Protein 3ZVK (pdb70)

Solvent-accessible surface area: 34393 Å² total; per-residue (Å²): 97,50,27,3,2,0,5,27,1,0,20,48,1,0,48,130,50,24,96,62,0,34,82,46,2,42,115,25,48,153,128,38,56,9,0,0,2,0,0,0,2,0,5,0,4,0,2,7,4,52,8,124,119,102,117,74,9,12,10,12,0,1,10,0,3,0,57,0,87,36,25,54,0,21,36,109,0,1,104,88,6,0,85,8,20,14,81,6,66,148,60,69,46,139,14,31,65,1,30,13,0,3,0,0,0,0,25,15,30,109,2,8,0,0,0,13,47,154,72,14,2,63,171,19,43,133,24,90,64,62,62,12,118,131,56,53,27,3,1,10,4,38,0,0,20,112,0,3,29,38,61,29,96,61,2,52,85,52,0,61,129,25,27,58,48,40,56,10,0,0,0,0,0,0,5,1,3,2,14,11,2,8,17,93,18,93,43,55,71,73,0,50,47,10,0,75,34,0,26,70,59,18,96,56,26,52,0,20,14,66,0,2,65,41,0,0,76,8,3,10,56,4,42,133,132,60,80,150,24,9,5,7,20,1,0,3,0,0,0,0,18,2,31,77,1,5,1,0,4,39,90,61,85,59,29,76,42,7,41,136,23,82,34,62,56,16,156,165,51,24,4,1,3,3,51,2,0,22,116,0,2,32,39,61,27,103,52,6,40,74,55,2,56,136,30,46,166,114,29,53,8,0,0,1,0,0,0,4,1,3,0,4,2,0,8,4,71,12,91,96,98,95,58,1,14,8,8,1,2,18,0,2,0,48,0,87,37,25,50,0,21,39,108,0,4,107,87,1,0,65,8,3,11,56,3,79,132,131,62,43,163,22,10,1,8,28,0,0,2,0,0,0,0,28,16,30,120,2,20,0,0,4,40,62,120,81,26,60,171,21,40,133,22,89,57,64,56,13,155,58,52,21,2,2,10,3,62,3,0,10,116,1,0,44,38,55,28,111,52,4,49,83,38,2,48,128,23,29,81,69,32,55,8,0,0,1,0,0,0,8,1,0,0,11,12,0,3,6,82,20,111,127,73,133,83,12,50,48,13,0,76,30,0,27,64,57,21,93,57,26,52,0,20,13,69,0,3,66,34,5,0,76,9,22,11,54,2,69,130,128,63,62,178,39,24,35,1,19,10,1,5,0,0,0,0,23,6,32,88,1,5,2,0,7,54,65,54,87,46,73,51,12,41,132,23,66,44,63,67,12,109,107,47,5,120,31,31,120,42,61,158,34,18,0,0,73,4,24,157,119,34,99,24,124,64,79,71,0,0,3,4,23,17,4,93,5,4,1,0,10,44,26,13,127,32,4,87,48,0,7,87,52,0,26,124,44,57,122,86,54,88,5,125,8,25,118,45,62,166,35,10,0,0,74,4,27,161,112,32,119,18,123,26,172,44,0,15,0,94,83,24,56,159,6,5,16,0,51,38,80,78,56,32,0,29,60,2,6,126,79,0,54,86,43,94,37,53,78,2,27,111,186,41,53,64,27,132,61,22,144,149,103,187,20,15,85,106,47,4,113,20,31,118,43,63,157,36,19,0,0,74,5,25,153,118,34,101,24,124,60,130,66,0,0,2,3,23,20,5,126,4,4,1,0,12,26,29,6,128,26,1,54,39,0,6,102,40,0,52,141,43,85,29,53,76,2,15,109,113,33,53,131,33,130,68,14,34,187,36,168,7,22,120,110,47,86,5,129,26,32,133,46,63,166,34,11,0,0,75,4,23,158,106,36,119,20,119,20,37,60,0,20,1,94,82,21,58,75,5,6,18,0,51,47,52,112,50,34,1,126,31,0,17,120,79,0,42,143,50,83

Organism: Rickettsia felis (strain ATCC VR-1525 / URRWXCal2) (NCBI:txid315456)

Radius of gyration: 30.64 Å; Cα contacts (8 Å, |Δi|>4): 1578; chains: 8; bounding box: 87×68×68 Å

Foldseek 3Di:
DEEEEALQLLVCCLPVVDPLSVVVVVVCLVPYAYEYEVLSVVVQLVVLVVDPPNVVSVVSSVVSCVRYDYHYLDPLLVVQLVVQVVVCVVVVHDLDDSLSSRQSSCLSVVHEYEEADCNNDDPTPSHHYDYDHD/DEEEEALQLVVCCLPVVDPQSVVVVVVCLVPYAYAYEVLSVVVQLVVLVVDPPNVVSVVSVVVVCVRYDYHYLDPLLVVQLVVQVVVCVVVVHDDDPSVSSRQSSCQSVVHEYEDQDCPCVVVGPSHHYDYDD/DEEEEALVLVVCCLPVVDPQSVVVVVVCLVPYAYAYEVLSVVVQLVVLVVDPPNVVSVVSVVVVCPRHYYHYLDPLLVVQLVVQVVVCVVVVHDDDPSRSSRQSSCLSVVHEYEDADCSVVPGPSHHYDYDD/DEEEEALVLLVCCLVVVDPQSVVVCVVCLVPYAYEYEVLSVVVQLVVLVVDPPNVVSVVSVVVVCPRYDYHYLDPLLVVLLVVQVVVCVVVVHDDDPSVSSRQSSCQSVVHEYEDQCCVCVVRPSHHYDYTD/DDWDWDDDPNDIDTDDDPVPDDPDPDWDWADDPVGTDTHHDQPDPVSVVVVVVVVVD/DDDWDWDDDPPDIDTHDDPVPDDPAPDWDWADDPVRIDTHHDHQDVVNVVVVVVVDDDDDDQPVHDDDDDDDDDDPDD/DDWDWDDDPNDIDTDDDPVPDDPDPDWDWADDPVGIDTHHDQPDPVSVVVVVVVDDDDDDQPVHDPPDPDDDDDDDD/DDDWDWDDDPPDIDTDDDPVPDDPEDAWDWDDDPPGIDTHHDPNDPVVVVVVVVVVD

InterPro domains:
  IPR002716 PIN domain [PF01850] (3-125)
  IPR002716 PIN domain [SM00670] (1-122)
  IPR022907 VapC family [MF_00265] (3-129)
  IPR029060 PIN-like domain superfamily [SSF88723] (1-134)
  IPR050556 Type II toxin-antitoxin system RNase [PTHR33653] (1-132)

B-factor: mean 65.48, std 21.37, range [23.42, 157.87]

Structure (mmCIF, N/CA/C/O backbone):
data_3ZVK
#
_entry.id   3ZVK
#
_cell.length_a   80.780
_cell.length_b   92.333
_cell.length_c   150.495
_cell.angle_alpha   90.00
_cell.angle_beta   90.00
_cell.angle_gamma   90.00
#
_symmetry.space_group_name_H-M   'P 21 21 21'
#
loop_
_entity.id
_entity.type
_entity.pdbx_description
1 polymer 'TOXIN OF TOXIN-ANTITOXIN SYSTEM'
2 polymer 'ANTITOXIN OF TOXIN-ANTITOXIN SYSTEM VAPB'
3 polymer DNA
4 polymer DNA
5 non-polymer '2-(N-MORPHOLINO)-ETHANESULFONIC ACID'
6 water water
#
loop_
_atom_site.group_PDB
_atom_site.id
_atom_site.type_symbol
_atom_site.label_atom_id
_atom_site.label_alt_id
_atom_site.label_comp_id
_atom_site.label_asym_id
_atom_site.label_entity_id
_atom_site.label_seq_id
_atom_site.pdbx_PDB_ins_code
_atom_site.Cartn_x
_atom_site.Cartn_y
_atom_site.Cartn_z
_atom_site.occupancy
_atom_site.B_iso_or_equiv
_atom_site.auth_seq_id
_atom_site.auth_comp_id
_atom_site.auth_asym_id
_atom_site.auth_atom_id
_atom_site.pdbx_PDB_model_num
ATOM 1 N N . MET A 1 1 ? -8.082 2.407 -25.351 1.00 66.49 1 MET A N 1
ATOM 2 C CA . MET A 1 1 ? -7.526 1.225 -24.709 1.00 65.85 1 MET A CA 1
ATOM 3 C C . MET A 1 1 ? -6.920 0.262 -25.717 1.00 64.27 1 MET A C 1
ATOM 4 O O . MET A 1 1 ? -6.863 0.584 -26.897 1.00 63.41 1 MET A O 1
ATOM 9 N N . ILE A 1 2 ? -6.451 -0.909 -25.260 1.00 57.58 2 ILE A N 1
ATOM 10 C CA . ILE A 1 2 ? -5.866 -1.946 -26.123 1.00 53.09 2 ILE A CA 1
ATOM 11 C C . ILE A 1 2 ? -6.915 -3.010 -26.446 1.00 51.18 2 ILE A C 1
ATOM 12 O O . ILE A 1 2 ? -7.559 -3.549 -25.553 1.00 48.92 2 ILE A O 1
ATOM 17 N N . TYR A 1 3 ? -7.071 -3.319 -27.735 1.00 45.39 3 TYR A N 1
ATOM 18 C CA . TYR A 1 3 ? -7.929 -4.394 -28.196 1.00 43.31 3 TYR A CA 1
ATOM 19 C C . TYR A 1 3 ? -6.998 -5.435 -28.802 1.00 46.29 3 TYR A C 1
ATOM 20 O O . TYR A 1 3 ? -6.325 -5.145 -29.786 1.00 46.94 3 TYR A O 1
ATOM 29 N N . MET A 1 4 ? -6.911 -6.618 -28.197 1.00 41.05 4 MET A N 1
ATOM 30 C CA . MET A 1 4 ? -6.074 -7.702 -28.714 1.00 38.90 4 MET A CA 1
ATOM 31 C C . MET A 1 4 ? -6.980 -8.691 -29.434 1.00 46.08 4 MET A C 1
ATOM 32 O O . MET A 1 4 ? -8.012 -9.100 -28.877 1.00 48.06 4 MET A O 1
ATOM 37 N N . LEU A 1 5 ? -6.653 -9.029 -30.690 1.00 41.49 5 LEU A N 1
ATOM 38 C CA . LEU A 1 5 ? -7.490 -9.988 -31.443 1.00 40.40 5 LEU A CA 1
ATOM 39 C C . LEU A 1 5 ? -7.000 -11.403 -31.226 1.00 40.85 5 LEU A C 1
ATOM 40 O O . LEU A 1 5 ? -5.783 -11.652 -31.189 1.00 38.69 5 LEU A O 1
ATOM 45 N N . GLY A 1 6 ? -7.951 -12.303 -31.049 1.00 39.36 6 GLY A N 1
ATOM 46 C CA . GLY A 1 6 ? -7.700 -13.734 -30.878 1.00 39.93 6 GLY A CA 1
ATOM 47 C C . GLY A 1 6 ? -7.434 -14.375 -32.226 1.00 44.72 6 GLY A C 1
ATOM 48 O O . GLY A 1 6 ? -7.590 -13.732 -33.271 1.00 45.00 6 GLY A O 1
ATOM 49 N N . THR A 1 7 ? -7.022 -15.632 -32.217 1.00 42.64 7 THR A N 1
ATOM 50 C CA . THR A 1 7 ? -6.655 -16.376 -33.424 1.00 42.37 7 THR A CA 1
ATOM 51 C C . THR A 1 7 ? -7.835 -16.515 -34.389 1.00 47.43 7 THR A C 1
ATOM 52 O O . THR A 1 7 ? -7.663 -16.253 -35.583 1.00 46.80 7 THR A O 1
ATOM 56 N N . ASN A 1 8 ? -9.012 -16.926 -33.874 1.00 42.88 8 ASN A N 1
ATOM 57 C CA . ASN A 1 8 ? -10.238 -17.117 -34.643 1.00 43.15 8 ASN A CA 1
ATOM 58 C C . ASN A 1 8 ? -10.666 -15.862 -35.380 1.00 48.77 8 ASN A C 1
ATOM 59 O O . ASN A 1 8 ? -11.011 -15.967 -36.549 1.00 50.00 8 ASN A O 1
ATOM 64 N N . ILE A 1 9 ? -10.592 -14.678 -34.732 1.00 44.73 9 ILE A N 1
ATOM 65 C CA . ILE A 1 9 ? -10.908 -13.383 -35.342 1.00 43.59 9 ILE A CA 1
ATOM 66 C C . ILE A 1 9 ? -9.978 -13.153 -36.515 1.00 45.27 9 ILE A C 1
ATOM 67 O O . ILE A 1 9 ? -10.459 -12.791 -37.586 1.00 45.41 9 ILE A O 1
ATOM 72 N N . CYS A 1 10 ? -8.646 -13.411 -36.306 1.00 39.65 10 CYS A N 1
ATOM 73 C CA . CYS A 1 10 ? -7.597 -13.197 -37.293 1.00 37.79 10 CYS A CA 1
ATOM 74 C C . CYS A 1 10 ? -7.747 -14.097 -38.516 1.00 40.76 10 CYS A C 1
ATOM 75 O O . CYS A 1 10 ? -7.685 -13.575 -39.635 1.00 41.07 10 CYS A O 1
ATOM 78 N N . VAL A 1 11 ? -7.964 -15.431 -38.300 1.00 36.00 11 VAL A N 1
ATOM 79 C CA . VAL A 1 11 ? -8.184 -16.445 -39.334 1.00 36.84 11 VAL A CA 1
ATOM 80 C C . VAL A 1 11 ? -9.443 -16.114 -40.184 1.00 46.67 11 VAL A C 1
ATOM 81 O O . VAL A 1 11 ? -9.364 -16.125 -41.414 1.00 47.60 11 VAL A O 1
ATOM 85 N N . TYR A 1 12 ? -10.563 -15.745 -39.528 1.00 45.25 12 TYR A N 1
ATOM 86 C CA . TYR A 1 12 ? -11.808 -15.347 -40.212 1.00 45.86 12 TYR A CA 1
ATOM 87 C C . TYR A 1 12 ? -11.637 -14.078 -41.018 1.00 48.45 12 TYR A C 1
ATOM 88 O O . TYR A 1 12 ? -12.181 -13.995 -42.110 1.00 50.26 12 TYR A O 1
ATOM 97 N N . ALA A 1 13 ? -10.859 -13.113 -40.508 1.00 41.55 13 ALA A N 1
ATOM 98 C CA . ALA A 1 13 ? -10.569 -11.855 -41.188 1.00 40.18 13 ALA A CA 1
ATOM 99 C C . ALA A 1 13 ? -9.800 -12.100 -42.495 1.00 44.77 13 ALA A C 1
ATOM 100 O O . ALA A 1 13 ? -10.169 -11.555 -43.535 1.00 44.05 13 ALA A O 1
ATOM 102 N N . ILE A 1 14 ? -8.748 -12.938 -42.440 1.00 42.82 14 ILE A N 1
ATOM 103 C CA . ILE A 1 14 ? -7.912 -13.287 -43.599 1.00 42.14 14 ILE A CA 1
ATOM 104 C C . ILE A 1 14 ? -8.680 -14.123 -44.615 1.00 46.79 14 ILE A C 1
ATOM 105 O O . ILE A 1 14 ? -8.695 -13.789 -45.796 1.00 47.93 14 ILE A O 1
ATOM 110 N N . ASN A 1 15 ? -9.345 -15.181 -44.155 1.00 44.69 15 ASN A N 1
ATOM 111 C CA . ASN A 1 15 ? -10.099 -16.049 -45.036 1.00 45.18 15 ASN A CA 1
ATOM 112 C C . ASN A 1 15 ? -11.365 -15.450 -45.595 1.00 51.66 15 ASN A C 1
ATOM 113 O O . ASN A 1 15 ? -11.563 -15.508 -46.809 1.00 53.02 15 ASN A O 1
ATOM 118 N N . LYS A 1 16 ? -12.236 -14.902 -44.729 1.00 49.45 16 LYS A N 1
ATOM 119 C CA . LYS A 1 16 ? -13.568 -14.403 -45.130 1.00 50.83 16 LYS A CA 1
ATOM 120 C C . LYS A 1 16 ? -13.724 -12.898 -45.276 1.00 56.02 16 LYS A C 1
ATOM 121 O O . LYS A 1 16 ? -14.735 -12.467 -45.813 1.00 56.70 16 LYS A O 1
ATOM 127 N N . HIS A 1 17 ? -12.733 -12.105 -44.822 1.00 52.55 17 HIS A N 1
ATOM 128 C CA . HIS A 1 17 ? -12.719 -10.630 -44.893 1.00 52.18 17 HIS A CA 1
ATOM 129 C C . HIS A 1 17 ? -14.128 -9.978 -44.771 1.00 53.60 17 HIS A C 1
ATOM 130 O O . HIS A 1 17 ? -14.593 -9.332 -45.711 1.00 54.11 17 HIS A O 1
ATOM 137 N N . PRO A 1 18 ? -14.853 -10.181 -43.642 1.00 48.25 18 PRO A N 1
ATOM 138 C CA . PRO A 1 18 ? -16.209 -9.601 -43.539 1.00 48.15 18 PRO A CA 1
ATOM 139 C C . PRO A 1 18 ? -16.208 -8.095 -43.332 1.00 54.72 18 PRO A C 1
ATOM 140 O O . PRO A 1 18 ? -15.326 -7.575 -42.654 1.00 55.43 18 PRO A O 1
ATOM 144 N N . ASP A 1 19 ? -17.195 -7.391 -43.907 1.00 52.30 19 ASP A N 1
ATOM 145 C CA . ASP A 1 19 ? -17.312 -5.926 -43.805 1.00 51.05 19 ASP A CA 1
ATOM 146 C C . ASP A 1 19 ? -17.469 -5.449 -42.368 1.00 53.52 19 ASP A C 1
ATOM 147 O O . ASP A 1 19 ? -16.928 -4.405 -42.006 1.00 54.66 19 ASP A O 1
ATOM 152 N N . SER A 1 20 ? -18.214 -6.195 -41.552 1.00 49.83 20 SER A N 1
ATOM 153 C CA . SER A 1 20 ? -18.463 -5.851 -40.151 1.00 49.18 20 SER A CA 1
ATOM 154 C C . SER A 1 20 ? -17.159 -5.777 -39.333 1.00 48.90 20 SER A C 1
ATOM 155 O O . SER A 1 20 ? -17.003 -4.856 -38.523 1.00 46.78 20 SER A O 1
ATOM 158 N N . TYR A 1 21 ? -16.194 -6.672 -39.637 1.00 44.41 21 TYR A N 1
ATOM 159 C CA . TYR A 1 21 ? -14.862 -6.719 -39.005 1.00 42.11 21 TYR A CA 1
ATOM 160 C C . TYR A 1 21 ? -14.061 -5.457 -39.324 1.00 48.19 21 TYR A C 1
ATOM 161 O O . TYR A 1 21 ? -13.544 -4.844 -38.388 1.00 49.30 21 TYR A O 1
ATOM 170 N N . TYR A 1 22 ? -13.994 -5.020 -40.617 1.00 44.54 22 TYR A N 1
ATOM 171 C CA . TYR A 1 22 ? -13.251 -3.798 -40.945 1.00 44.22 22 TYR A CA 1
ATOM 172 C C . TYR A 1 22 ? -13.913 -2.540 -40.394 1.00 49.53 22 TYR A C 1
ATOM 173 O O . TYR A 1 22 ? -13.207 -1.581 -40.074 1.00 49.28 22 TYR A O 1
ATOM 182 N N . ASN A 1 23 ? -15.264 -2.532 -40.283 1.00 45.88 23 ASN A N 1
ATOM 183 C CA . ASN A 1 23 ? -15.965 -1.387 -39.718 1.00 46.66 23 ASN A CA 1
ATOM 184 C C . ASN A 1 23 ? -15.699 -1.264 -38.217 1.00 50.68 23 ASN A C 1
ATOM 185 O O . ASN A 1 23 ? -15.568 -0.153 -37.725 1.00 52.85 23 ASN A O 1
ATOM 190 N N . ASN A 1 24 ? -15.559 -2.386 -37.509 1.00 46.52 24 ASN A N 1
ATOM 191 C CA . ASN A 1 24 ? -15.267 -2.407 -36.076 1.00 46.91 24 ASN A CA 1
ATOM 192 C C . ASN A 1 24 ? -13.839 -2.006 -35.848 1.00 50.79 24 ASN A C 1
ATOM 193 O O . ASN A 1 24 ? -13.554 -1.291 -34.887 1.00 53.66 24 ASN A O 1
ATOM 198 N N . LEU A 1 25 ? -12.936 -2.459 -36.743 1.00 42.30 25 LEU A N 1
ATOM 199 C CA . LEU A 1 25 ? -11.512 -2.161 -36.663 1.00 38.49 25 LEU A CA 1
ATOM 200 C C . LEU A 1 25 ? -11.268 -0.695 -36.951 1.00 44.39 25 LEU A C 1
ATOM 201 O O . LEU A 1 25 ? -10.603 -0.045 -36.156 1.00 45.38 25 LEU A O 1
ATOM 206 N N . GLU A 1 26 ? -11.835 -0.152 -38.039 1.00 40.99 26 GLU A N 1
ATOM 207 C CA . GLU A 1 26 ? -11.690 1.273 -38.377 1.00 42.26 26 GLU A CA 1
ATOM 208 C C . GLU A 1 26 ? -12.245 2.169 -37.260 1.00 44.33 26 GLU A C 1
ATOM 209 O O . GLU A 1 26 ? -11.657 3.200 -36.977 1.00 46.77 26 GLU A O 1
ATOM 215 N N . LEU A 1 27 ? -13.390 1.796 -36.647 1.00 38.15 27 LEU A N 1
ATOM 216 C CA . LEU A 1 27 ? -13.990 2.573 -35.577 1.00 39.20 27 LEU A CA 1
ATOM 217 C C . LEU A 1 27 ? -13.092 2.601 -34.343 1.00 45.21 27 LEU A C 1
ATOM 218 O O . LEU A 1 27 ? -12.845 3.689 -33.793 1.00 45.77 27 LEU A O 1
ATOM 223 N N . LEU A 1 28 ? -12.623 1.413 -33.917 1.00 39.37 28 LEU A N 1
ATOM 224 C CA . LEU A 1 28 ? -11.799 1.253 -32.748 1.00 39.33 28 LEU A CA 1
ATOM 225 C C . LEU A 1 28 ? -10.425 1.875 -32.916 1.00 43.76 28 LEU A C 1
ATOM 226 O O . LEU A 1 28 ? -9.907 2.419 -31.950 1.00 43.72 28 LEU A O 1
ATOM 231 N N . ALA A 1 29 ? -9.828 1.786 -34.118 1.00 41.69 29 ALA A N 1
ATOM 232 C CA . ALA A 1 29 ? -8.472 2.285 -34.417 1.00 41.53 29 ALA A CA 1
ATOM 233 C C . ALA A 1 29 ? -8.329 3.791 -34.242 1.00 47.76 29 ALA A C 1
ATOM 234 O O . ALA A 1 29 ? -7.223 4.269 -33.999 1.00 48.13 29 ALA A O 1
ATOM 236 N N . LYS A 1 30 ? -9.451 4.527 -34.353 1.00 45.27 30 LYS A N 1
ATOM 237 C CA . LYS A 1 30 ? -9.487 5.978 -34.217 1.00 45.76 30 LYS A CA 1
ATOM 238 C C . LYS A 1 30 ? -9.128 6.474 -32.795 1.00 53.34 30 LYS A C 1
ATOM 239 O O . LYS A 1 30 ? -8.520 7.533 -32.673 1.00 54.67 30 LYS A O 1
ATOM 245 N N . ASN A 1 31 ? -9.471 5.712 -31.734 1.00 49.11 31 ASN A N 1
ATOM 246 C CA . ASN A 1 31 ? -9.218 6.110 -30.344 1.00 49.37 31 ASN A CA 1
ATOM 247 C C . ASN A 1 31 ? -8.515 5.025 -29.503 1.00 53.10 31 ASN A C 1
ATOM 248 O O . ASN A 1 31 ? -8.199 5.261 -28.342 1.00 53.99 31 ASN A O 1
ATOM 253 N N . ASN A 1 32 ? -8.280 3.835 -30.080 1.00 48.28 32 ASN A N 1
ATOM 254 C CA . ASN A 1 32 ? -7.693 2.689 -29.376 1.00 46.79 32 ASN A CA 1
ATOM 255 C C . ASN A 1 32 ? -6.582 2.056 -30.169 1.00 48.18 32 ASN A C 1
ATOM 256 O O . ASN A 1 32 ? -6.411 2.375 -31.336 1.00 49.44 32 ASN A O 1
ATOM 261 N N . THR A 1 33 ? -5.827 1.149 -29.538 1.00 42.26 33 THR A N 1
ATOM 262 C CA . THR A 1 33 ? -4.740 0.393 -30.155 1.00 38.92 33 THR A CA 1
ATOM 263 C C . THR A 1 33 ? -5.215 -1.009 -30.483 1.00 44.25 33 THR A C 1
ATOM 264 O O . THR A 1 33 ? -5.678 -1.739 -29.599 1.00 44.65 33 THR A O 1
ATOM 268 N N . ILE A 1 34 ? -5.082 -1.390 -31.763 1.00 41.04 34 ILE A N 1
ATOM 269 C CA . ILE A 1 34 ? -5.383 -2.734 -32.234 1.00 38.33 34 ILE A CA 1
ATOM 270 C C . ILE A 1 34 ? -4.099 -3.516 -32.228 1.00 41.77 34 ILE A C 1
ATOM 271 O O . ILE A 1 34 ? -3.110 -3.092 -32.847 1.00 43.13 34 ILE A O 1
ATOM 276 N N . ALA A 1 35 ? -4.099 -4.654 -31.506 1.00 36.67 35 ALA A N 1
ATOM 277 C CA . ALA A 1 35 ? -2.918 -5.522 -31.392 1.00 35.36 35 ALA A CA 1
ATOM 278 C C . ALA A 1 35 ? -3.204 -7.016 -31.464 1.00 39.54 35 ALA A C 1
ATOM 279 O O . ALA A 1 35 ? -4.360 -7.442 -31.440 1.00 41.48 35 ALA A O 1
ATOM 281 N N . ILE A 1 36 ? -2.139 -7.817 -31.577 1.00 37.23 36 ILE A N 1
ATOM 282 C CA . ILE A 1 36 ? -2.144 -9.287 -31.487 1.00 37.33 36 ILE A CA 1
ATOM 283 C C . ILE A 1 36 ? -0.971 -9.711 -30.649 1.00 42.54 36 ILE A C 1
ATOM 284 O O . ILE A 1 36 ? 0.073 -9.066 -30.657 1.00 43.10 36 ILE A O 1
ATOM 289 N N . SER A 1 37 ? -1.142 -10.786 -29.925 1.00 40.23 37 SER A N 1
ATOM 290 C CA . SER A 1 37 ? -0.093 -11.389 -29.126 1.00 39.52 37 SER A CA 1
ATOM 291 C C . SER A 1 37 ? 0.855 -12.062 -30.112 1.00 42.43 37 SER A C 1
ATOM 292 O O . SER A 1 37 ? 0.416 -12.529 -31.156 1.00 43.39 37 SER A O 1
ATOM 295 N N . SER A 1 38 ? 2.143 -12.146 -29.777 1.00 37.64 38 SER A N 1
ATOM 296 C CA . SER A 1 38 ? 3.097 -12.901 -30.582 1.00 35.44 38 SER A CA 1
ATOM 297 C C . SER A 1 38 ? 2.632 -14.391 -30.639 1.00 40.67 38 SER A C 1
ATOM 298 O O . SER A 1 38 ? 2.936 -15.056 -31.633 1.00 41.00 38 SER A O 1
ATOM 301 N N . ILE A 1 39 ? 1.826 -14.875 -29.613 1.00 36.22 39 ILE A N 1
ATOM 302 C CA . ILE A 1 39 ? 1.225 -16.236 -29.534 1.00 35.49 39 ILE A CA 1
ATOM 303 C C . ILE A 1 39 ? 0.196 -16.461 -30.672 1.00 36.77 39 ILE A C 1
ATOM 304 O O . ILE A 1 39 ? 0.177 -17.519 -31.286 1.00 38.87 39 ILE A O 1
ATOM 309 N N . VAL A 1 40 ? -0.600 -15.449 -30.974 1.00 31.54 40 VAL A N 1
ATOM 310 C CA . VAL A 1 40 ? -1.543 -15.445 -32.102 1.00 31.78 40 VAL A CA 1
ATOM 311 C C . VAL A 1 40 ? -0.743 -15.541 -33.390 1.00 37.23 40 VAL A C 1
ATOM 312 O O . VAL A 1 40 ? -1.055 -16.385 -34.224 1.00 38.70 40 VAL A O 1
ATOM 316 N N . LEU A 1 41 ? 0.317 -14.724 -33.516 1.00 34.17 41 LEU A N 1
ATOM 317 C CA . LEU A 1 41 ? 1.199 -14.709 -34.692 1.00 33.95 41 LEU A CA 1
ATOM 318 C C . LEU A 1 41 ? 1.874 -16.049 -34.933 1.00 38.45 41 LEU A C 1
ATOM 319 O O . LEU A 1 41 ? 1.985 -16.476 -36.087 1.00 37.77 41 LEU A O 1
ATOM 324 N N . ALA A 1 42 ? 2.237 -16.760 -33.844 1.00 36.18 42 ALA A N 1
ATOM 325 C CA . ALA A 1 42 ? 2.813 -18.105 -33.917 1.00 35.01 42 ALA A CA 1
ATOM 326 C C . ALA A 1 42 ? 1.801 -19.024 -34.602 1.00 40.45 42 ALA A C 1
ATOM 327 O O . ALA A 1 42 ? 2.162 -19.752 -35.526 1.00 40.50 42 ALA A O 1
ATOM 329 N N . GLU A 1 43 ? 0.517 -18.946 -34.193 1.00 38.45 43 GLU A N 1
ATOM 330 C CA . GLU A 1 43 ? -0.562 -19.744 -34.771 1.00 38.39 43 GLU A CA 1
ATOM 331 C C . GLU A 1 43 ? -0.814 -19.389 -36.244 1.00 40.80 43 GLU A C 1
ATOM 332 O O . GLU A 1 43 ? -0.972 -20.284 -37.066 1.00 43.18 43 GLU A O 1
ATOM 338 N N . LEU A 1 44 ? -0.813 -18.104 -36.578 1.00 34.56 44 LEU A N 1
ATOM 339 C CA . LEU A 1 44 ? -1.024 -17.623 -37.950 1.00 34.11 44 LEU A CA 1
ATOM 340 C C . LEU A 1 44 ? 0.137 -18.028 -38.877 1.00 38.66 44 LEU A C 1
ATOM 341 O O . LEU A 1 44 ? -0.088 -18.466 -40.001 1.00 40.28 44 LEU A O 1
ATOM 346 N N . GLN A 1 45 ? 1.378 -17.948 -38.379 1.00 33.90 45 GLN A N 1
ATOM 347 C CA . GLN A 1 45 ? 2.565 -18.406 -39.122 1.00 32.97 45 GLN A CA 1
ATOM 348 C C . GLN A 1 45 ? 2.526 -19.937 -39.367 1.00 37.51 45 GLN A C 1
ATOM 349 O O . GLN A 1 45 ? 2.897 -20.403 -40.446 1.00 39.82 45 GLN A O 1
ATOM 355 N N . TYR A 1 46 ? 2.000 -20.700 -38.407 1.00 32.51 46 TYR A N 1
ATOM 356 C CA . TYR A 1 46 ? 1.772 -22.135 -38.586 1.00 34.17 46 TYR A CA 1
ATOM 357 C C . TYR A 1 46 ? 0.716 -22.389 -39.692 1.00 40.52 46 TYR A C 1
ATOM 358 O O . TYR A 1 46 ? 0.883 -23.308 -40.487 1.00 40.80 46 TYR A O 1
ATOM 367 N N . GLY A 1 47 ? -0.330 -21.561 -39.732 1.00 37.28 47 GLY A N 1
ATOM 368 C CA . GLY A 1 47 ? -1.367 -21.620 -40.752 1.00 38.13 47 GLY A CA 1
ATOM 369 C C . GLY A 1 47 ? -0.791 -21.462 -42.144 1.00 41.34 47 GLY A C 1
ATOM 370 O O . GLY A 1 47 ? -1.149 -22.208 -43.049 1.00 43.52 47 GLY A O 1
ATOM 371 N N . VAL A 1 48 ? 0.148 -20.533 -42.300 1.00 36.10 48 VAL A N 1
ATOM 372 C CA . VAL A 1 48 ? 0.849 -20.237 -43.558 1.00 36.06 48 VAL A CA 1
ATOM 373 C C . VAL A 1 48 ? 1.732 -21.410 -43.984 1.00 42.62 48 VAL A C 1
ATOM 374 O O . VAL A 1 48 ? 1.620 -21.883 -45.115 1.00 43.90 48 VAL A O 1
ATOM 378 N N . SER A 1 49 ? 2.607 -21.873 -43.086 1.00 40.50 49 SER A N 1
ATOM 379 C CA . SER A 1 49 ? 3.557 -22.965 -43.361 1.00 41.55 49 SER A CA 1
ATOM 380 C C . SER A 1 49 ? 2.888 -24.297 -43.741 1.00 50.26 49 SER A C 1
ATOM 381 O O . SER A 1 49 ? 3.431 -25.062 -44.540 1.00 50.66 49 SER A O 1
ATOM 384 N N . LYS A 1 50 ? 1.721 -24.562 -43.142 1.00 48.92 50 LYS A N 1
ATOM 385 C CA . LYS A 1 50 ? 0.930 -25.767 -43.318 1.00 50.82 50 LYS A CA 1
ATOM 386 C C . LYS A 1 50 ? 0.194 -25.779 -44.675 1.00 57.45 50 LYS A C 1
ATOM 387 O O . LYS A 1 50 ? 0.054 -26.842 -45.275 1.00 59.84 50 LYS A O 1
ATOM 393 N N . SER A 1 51 ? -0.280 -24.612 -45.132 1.00 52.59 51 SER A N 1
ATOM 394 C CA . SER A 1 51 ? -1.061 -24.417 -46.349 1.00 52.37 51 SER A CA 1
ATOM 395 C C . SER A 1 51 ? -0.351 -24.786 -47.648 1.00 58.03 51 SER A C 1
ATOM 396 O O . SER A 1 51 ? 0.874 -24.981 -47.665 1.00 58.02 51 SER A O 1
ATOM 399 N N . LYS A 1 52 ? -1.148 -24.919 -48.731 1.00 55.43 52 LYS A N 1
ATOM 400 C CA . LYS A 1 52 ? -0.670 -25.261 -50.077 1.00 56.25 52 LYS A CA 1
ATOM 401 C C . LYS A 1 52 ? -0.140 -23.989 -50.768 1.00 58.30 52 LYS A C 1
ATOM 402 O O . LYS A 1 52 ? 0.923 -24.023 -51.381 1.00 60.05 52 LYS A O 1
ATOM 405 N N . LYS A 1 53 ? -0.864 -22.874 -50.627 1.00 51.22 53 LYS A N 1
ATOM 406 C CA . LYS A 1 53 ? -0.554 -21.571 -51.231 1.00 50.70 53 LYS A CA 1
ATOM 407 C C . LYS A 1 53 ? 0.207 -20.676 -50.223 1.00 54.18 53 LYS A C 1
ATOM 408 O O . LYS A 1 53 ? -0.304 -19.645 -49.779 1.00 53.49 53 LYS A O 1
ATOM 414 N N . LYS A 1 54 ? 1.441 -21.102 -49.853 1.00 51.20 54 LYS A N 1
ATOM 415 C CA . LYS A 1 54 ? 2.309 -20.463 -48.855 1.00 48.58 54 LYS A CA 1
ATOM 416 C C . LYS A 1 54 ? 2.589 -18.970 -49.104 1.00 53.99 54 LYS A C 1
ATOM 417 O O . LYS A 1 54 ? 2.402 -18.159 -48.188 1.00 52.44 54 LYS A O 1
ATOM 423 N N . GLU A 1 55 ? 3.012 -18.619 -50.340 1.00 52.39 55 GLU A N 1
ATOM 424 C CA . GLU A 1 55 ? 3.326 -17.264 -50.786 1.00 51.94 55 GLU A CA 1
ATOM 425 C C . GLU A 1 55 ? 2.132 -16.315 -50.655 1.00 54.54 55 GLU A C 1
ATOM 426 O O . GLU A 1 55 ? 2.277 -15.224 -50.086 1.00 54.26 55 GLU A O 1
ATOM 432 N N . GLN A 1 56 ? 0.955 -16.745 -51.140 1.00 49.36 56 GLN A N 1
ATOM 433 C CA . GLN A 1 56 ? -0.289 -15.971 -51.077 1.00 47.21 56 GLN A CA 1
ATOM 434 C C . GLN A 1 56 ? -0.728 -15.776 -49.644 1.00 48.47 56 GLN A C 1
ATOM 435 O O . GLN A 1 56 ? -1.123 -14.675 -49.265 1.00 47.87 56 GLN A O 1
ATOM 441 N N . ASN A 1 57 ? -0.687 -16.845 -48.844 1.00 44.58 57 ASN A N 1
ATOM 442 C CA . ASN A 1 57 ? -1.118 -16.781 -47.456 1.00 43.09 57 ASN A CA 1
ATOM 443 C C . ASN A 1 57 ? -0.226 -15.909 -46.623 1.00 45.22 57 ASN A C 1
ATOM 444 O O . ASN A 1 57 ? -0.747 -15.150 -45.801 1.00 45.23 57 ASN A O 1
ATOM 449 N N . GLN A 1 58 ? 1.105 -15.929 -46.911 1.00 39.85 58 GLN A N 1
ATOM 450 C CA . GLN A 1 58 ? 2.059 -15.074 -46.215 1.00 37.43 58 GLN A CA 1
ATOM 451 C C . GLN A 1 58 ? 1.754 -13.613 -46.558 1.00 43.67 58 GLN A C 1
ATOM 452 O O . GLN A 1 58 ? 1.674 -12.786 -45.657 1.00 42.79 58 GLN A O 1
ATOM 458 N N . SER A 1 59 ? 1.536 -13.314 -47.866 1.00 41.10 59 SER A N 1
ATOM 459 C CA . SER A 1 59 ? 1.185 -12.006 -48.388 1.00 38.86 59 SER A CA 1
ATOM 460 C C . SER A 1 59 ? -0.037 -11.443 -47.693 1.00 42.70 59 SER A C 1
ATOM 461 O O . SER A 1 59 ? 0.018 -10.301 -47.237 1.00 44.71 59 SER A O 1
ATOM 464 N N . LYS A 1 60 ? -1.121 -12.235 -47.586 1.00 37.36 60 LYS A N 1
ATOM 465 C CA . LYS A 1 60 ? -2.376 -11.855 -46.938 1.00 37.27 60 LYS A CA 1
ATOM 466 C C . LYS A 1 60 ? -2.152 -11.574 -45.453 1.00 38.54 60 LYS A C 1
ATOM 467 O O . LYS A 1 60 ? -2.648 -10.573 -44.953 1.00 39.18 60 LYS A O 1
ATOM 473 N N . LEU A 1 61 ? -1.383 -12.434 -44.764 1.00 34.06 61 LEU A N 1
ATOM 474 C CA . LEU A 1 61 ? -1.026 -12.250 -43.361 1.00 33.42 61 LEU A CA 1
ATOM 475 C C . LEU A 1 61 ? -0.208 -10.946 -43.199 1.00 42.19 61 LEU A C 1
ATOM 476 O O . LEU A 1 61 ? -0.521 -10.170 -42.302 1.00 44.56 61 LEU A O 1
ATOM 481 N N . ASP A 1 62 ? 0.791 -10.686 -44.079 1.00 39.24 62 ASP A N 1
ATOM 482 C CA . ASP A 1 62 ? 1.632 -9.476 -44.031 1.00 40.29 62 ASP A CA 1
ATOM 483 C C . ASP A 1 62 ? 0.783 -8.194 -44.150 1.00 47.72 62 ASP A C 1
ATOM 484 O O . ASP A 1 62 ? 1.022 -7.243 -43.405 1.00 48.29 62 ASP A O 1
ATOM 489 N N . ILE A 1 63 ? -0.235 -8.199 -45.053 1.00 44.06 63 ILE A N 1
ATOM 490 C CA . ILE A 1 63 ? -1.184 -7.103 -45.279 1.00 43.23 63 ILE A CA 1
ATOM 491 C C . ILE A 1 63 ? -2.049 -6.875 -44.028 1.00 45.96 63 ILE A C 1
ATOM 492 O O . ILE A 1 63 ? -2.258 -5.732 -43.605 1.00 46.75 63 ILE A O 1
ATOM 497 N N . PHE A 1 64 ? -2.507 -7.966 -43.424 1.00 39.60 64 PHE A N 1
ATOM 498 C CA . PHE A 1 64 ? -3.328 -7.965 -42.220 1.00 38.29 64 PHE A CA 1
ATOM 499 C C . PHE A 1 64 ? -2.588 -7.330 -41.038 1.00 43.95 64 PHE A C 1
ATOM 500 O O . PHE A 1 64 ? -3.179 -6.521 -40.310 1.00 46.06 64 PHE A O 1
ATOM 508 N N . LEU A 1 65 ? -1.283 -7.628 -40.904 1.00 38.25 65 LEU A N 1
ATOM 509 C CA . LEU A 1 65 ? -0.428 -7.137 -39.821 1.00 37.03 65 LEU A CA 1
ATOM 510 C C . LEU A 1 65 ? -0.002 -5.687 -39.969 1.00 39.71 65 LEU A C 1
ATOM 511 O O . LEU A 1 65 ? 0.379 -5.073 -38.966 1.00 39.55 65 LEU A O 1
ATOM 516 N N . SER A 1 66 ? -0.055 -5.134 -41.202 1.00 34.99 66 SER A N 1
ATOM 517 C CA . SER A 1 66 ? 0.337 -3.753 -41.475 1.00 34.21 66 SER A CA 1
ATOM 518 C C . SER A 1 66 ? -0.271 -2.674 -40.577 1.00 41.68 66 SER A C 1
ATOM 519 O O . SER A 1 66 ? 0.428 -1.690 -40.306 1.00 42.52 66 SER A O 1
ATOM 522 N N . ARG A 1 67 ? -1.544 -2.822 -40.103 1.00 38.34 67 ARG A N 1
ATOM 523 C CA . ARG A 1 67 ? -2.150 -1.787 -39.240 1.00 37.13 67 ARG A CA 1
ATOM 524 C C . ARG A 1 67 ? -2.345 -2.240 -37.775 1.00 42.01 67 ARG A C 1
ATOM 525 O O . ARG A 1 67 ? -2.950 -1.521 -36.983 1.00 41.98 67 ARG A O 1
ATOM 533 N N . LEU A 1 68 ? -1.684 -3.359 -37.409 1.00 38.72 68 LEU A N 1
ATOM 534 C CA . LEU A 1 68 ? -1.668 -4.049 -36.101 1.00 39.67 68 LEU A CA 1
ATOM 535 C C . LEU A 1 68 ? -0.347 -3.814 -35.364 1.00 39.85 68 LEU A C 1
ATOM 536 O O . LEU A 1 68 ? 0.649 -3.645 -35.999 1.00 36.56 68 LEU A O 1
ATOM 541 N N . GLU A 1 69 ? -0.339 -3.916 -34.033 1.00 37.40 69 GLU A N 1
ATOM 542 C CA . GLU A 1 69 ? 0.848 -3.909 -33.205 1.00 35.98 69 GLU A CA 1
ATOM 543 C C . GLU A 1 69 ? 1.022 -5.369 -32.734 1.00 38.22 69 GLU A C 1
ATOM 544 O O . GLU A 1 69 ? 0.073 -5.972 -32.236 1.00 38.33 69 GLU A O 1
ATOM 550 N N . ILE A 1 70 ? 2.201 -5.962 -32.949 1.00 34.32 70 ILE A N 1
ATOM 551 C CA . ILE A 1 70 ? 2.498 -7.331 -32.479 1.00 33.21 70 ILE A CA 1
ATOM 552 C C . ILE A 1 70 ? 3.149 -7.195 -31.095 1.00 37.21 70 ILE A C 1
ATOM 553 O O . ILE A 1 70 ? 4.200 -6.568 -30.973 1.00 36.69 70 ILE A O 1
ATOM 558 N N . ILE A 1 71 ? 2.470 -7.684 -30.052 1.00 34.91 71 ILE A N 1
ATOM 559 C CA . ILE A 1 71 ? 2.960 -7.561 -28.680 1.00 36.81 71 ILE A CA 1
ATOM 560 C C . ILE A 1 71 ? 3.614 -8.861 -28.259 1.00 42.52 71 ILE A C 1
ATOM 561 O O . ILE A 1 71 ? 2.986 -9.910 -28.332 1.00 42.99 71 ILE A O 1
ATOM 566 N N . ASP A 1 72 ? 4.876 -8.786 -27.824 1.00 38.29 72 ASP A N 1
ATOM 567 C CA . ASP A 1 72 ? 5.651 -9.935 -27.362 1.00 37.64 72 ASP A CA 1
ATOM 568 C C . ASP A 1 72 ? 5.093 -10.507 -26.052 1.00 43.42 72 ASP A C 1
ATOM 569 O O . ASP A 1 72 ? 4.648 -9.740 -25.187 1.00 44.52 72 ASP A O 1
ATOM 574 N N . PHE A 1 73 ? 5.072 -11.852 -25.927 1.00 37.10 73 PHE A N 1
ATOM 575 C CA . PHE A 1 73 ? 4.592 -12.483 -24.696 1.00 36.44 73 PHE A CA 1
ATOM 576 C C . PHE A 1 73 ? 5.726 -12.302 -23.678 1.00 44.21 73 PHE A C 1
ATOM 577 O O . PHE A 1 73 ? 6.797 -12.888 -23.810 1.00 45.44 73 PHE A O 1
ATOM 585 N N . SER A 1 74 ? 5.506 -11.414 -22.724 1.00 43.49 74 SER A N 1
ATOM 586 C CA . SER A 1 74 ? 6.496 -10.994 -21.729 1.00 44.61 74 SER A CA 1
ATOM 587 C C . SER A 1 74 ? 6.381 -11.638 -20.367 1.00 49.86 74 SER A C 1
ATOM 588 O O . SER A 1 74 ? 5.385 -12.254 -20.076 1.00 51.50 74 SER A O 1
ATOM 591 N N . ALA A 1 75 ? 7.385 -11.449 -19.521 1.00 48.36 75 ALA A N 1
ATOM 592 C CA . ALA A 1 75 ? 7.453 -11.974 -18.164 1.00 50.91 75 ALA A CA 1
ATOM 593 C C . ALA A 1 75 ? 6.269 -11.539 -17.288 1.00 58.50 75 ALA A C 1
ATOM 594 O O . ALA A 1 75 ? 5.840 -12.316 -16.441 1.00 59.72 75 ALA A O 1
ATOM 596 N N . LYS A 1 76 ? 5.703 -10.338 -17.520 1.00 55.44 76 LYS A N 1
ATOM 597 C CA . LYS A 1 76 ? 4.552 -9.861 -16.756 1.00 56.28 76 LYS A CA 1
ATOM 598 C C . LYS A 1 76 ? 3.302 -10.723 -16.949 1.00 61.32 76 LYS A C 1
ATOM 599 O O . LYS A 1 76 ? 2.509 -10.828 -16.014 1.00 63.86 76 LYS A O 1
ATOM 605 N N . CYS A 1 77 ? 3.168 -11.406 -18.116 1.00 54.99 77 CYS A N 1
ATOM 606 C CA . CYS A 1 77 ? 2.029 -12.285 -18.430 1.00 53.60 77 CYS A CA 1
ATOM 607 C C . CYS A 1 77 ? 2.060 -13.603 -17.698 1.00 56.74 77 CYS A C 1
ATOM 608 O O . CYS A 1 77 ? 1.005 -14.202 -17.486 1.00 55.87 77 CYS A O 1
ATOM 611 N N . THR A 1 78 ? 3.274 -14.086 -17.385 1.00 53.06 78 THR A N 1
ATOM 612 C CA . THR A 1 78 ? 3.532 -15.374 -16.741 1.00 52.96 78 THR A CA 1
ATOM 613 C C . THR A 1 78 ? 2.766 -15.612 -15.418 1.00 60.47 78 THR A C 1
ATOM 614 O O . THR A 1 78 ? 2.251 -16.725 -15.218 1.00 60.34 78 THR A O 1
ATOM 618 N N . PHE A 1 79 ? 2.689 -14.587 -14.521 1.00 59.19 79 PHE A N 1
ATOM 619 C CA . PHE A 1 79 ? 1.973 -14.713 -13.245 1.00 61.59 79 PHE A CA 1
ATOM 620 C C . PHE A 1 79 ? 0.476 -14.967 -13.465 1.00 65.74 79 PHE A C 1
ATOM 621 O O . PHE A 1 79 ? -0.106 -15.831 -12.799 1.00 67.60 79 PHE A O 1
ATOM 629 N N . TYR A 1 80 ? -0.124 -14.234 -14.418 1.00 60.32 80 TYR A N 1
ATOM 630 C CA . TYR A 1 80 ? -1.537 -14.338 -14.785 1.00 59.97 80 TYR A CA 1
ATOM 631 C C . TYR A 1 80 ? -1.858 -15.677 -15.390 1.00 64.93 80 TYR A C 1
ATOM 632 O O . TYR A 1 80 ? -2.876 -16.262 -15.027 1.00 67.55 80 TYR A O 1
ATOM 641 N N . TYR A 1 81 ? -0.966 -16.199 -16.254 1.00 59.22 81 TYR A N 1
ATOM 642 C CA . TYR A 1 81 ? -1.079 -17.537 -16.858 1.00 57.56 81 TYR A CA 1
ATOM 643 C C . TYR A 1 81 ? -1.148 -18.632 -15.776 1.00 63.67 81 TYR A C 1
ATOM 644 O O . TYR A 1 81 ? -2.006 -19.511 -15.857 1.00 63.66 81 TYR A O 1
ATOM 653 N N . GLY A 1 82 ? -0.211 -18.589 -14.821 1.00 60.78 82 GLY A N 1
ATOM 654 C CA . GLY A 1 82 ? -0.119 -19.550 -13.732 1.00 62.34 82 GLY A CA 1
ATOM 655 C C . GLY A 1 82 ? -1.373 -19.598 -12.894 1.00 68.99 82 GLY A C 1
ATOM 656 O O . GLY A 1 82 ? -1.863 -20.686 -12.585 1.00 69.62 82 GLY A O 1
ATOM 657 N N . GLU A 1 83 ? -1.915 -18.411 -12.558 1.00 66.38 83 GLU A N 1
ATOM 658 C CA . GLU A 1 83 ? -3.133 -18.260 -11.757 1.00 68.22 83 GLU A CA 1
ATOM 659 C C . GLU A 1 83 ? -4.383 -18.729 -12.510 1.00 70.61 83 GLU A C 1
ATOM 660 O O . GLU A 1 83 ? -5.203 -19.440 -11.936 1.00 73.76 83 GLU A O 1
ATOM 666 N N . LEU A 1 84 ? -4.513 -18.342 -13.783 1.00 63.86 84 LEU A N 1
ATOM 667 C CA . LEU A 1 84 ? -5.627 -18.695 -14.657 1.00 63.46 84 LEU A CA 1
ATOM 668 C C . LEU A 1 84 ? -5.690 -20.211 -14.939 1.00 67.38 84 LEU A C 1
ATOM 669 O O . LEU A 1 84 ? -6.755 -20.816 -14.793 1.00 68.57 84 LEU A O 1
ATOM 674 N N . ARG A 1 85 ? -4.552 -20.825 -15.310 1.00 61.79 85 ARG A N 1
ATOM 675 C CA . ARG A 1 85 ? -4.477 -22.258 -15.597 1.00 60.39 85 ARG A CA 1
ATOM 676 C C . ARG A 1 85 ? -4.885 -23.086 -14.390 1.00 67.58 85 ARG A C 1
ATOM 677 O O . ARG A 1 85 ? -5.673 -24.023 -14.534 1.00 67.40 85 ARG A O 1
ATOM 685 N N . THR A 1 86 ? -4.370 -22.724 -13.196 1.00 66.94 86 THR A N 1
ATOM 686 C CA . THR A 1 86 ? -4.675 -23.399 -11.932 1.00 69.41 86 THR A CA 1
ATOM 687 C C . THR A 1 86 ? -6.168 -23.303 -11.613 1.00 77.40 86 THR A C 1
ATOM 688 O O . THR A 1 86 ? -6.775 -24.317 -11.272 1.00 78.77 86 THR A O 1
ATOM 692 N N . GLU A 1 87 ? -6.750 -22.087 -11.724 1.00 75.89 87 GLU A N 1
ATOM 693 C CA . GLU A 1 87 ? -8.167 -21.837 -11.459 1.00 78.54 87 GLU A CA 1
ATOM 694 C C . GLU A 1 87 ? -9.072 -22.633 -12.406 1.00 82.04 87 GLU A C 1
ATOM 695 O O . GLU A 1 87 ? -10.004 -23.283 -11.943 1.00 84.31 87 GLU A O 1
ATOM 701 N N . LEU A 1 88 ? -8.783 -22.610 -13.717 1.00 75.37 88 LEU A N 1
ATOM 702 C CA . LEU A 1 88 ? -9.557 -23.352 -14.717 1.00 73.96 88 LEU A CA 1
ATOM 703 C C . LEU A 1 88 ? -9.544 -24.860 -14.471 1.00 80.45 88 LEU A C 1
ATOM 704 O O . LEU A 1 88 ? -10.593 -25.484 -14.576 1.00 82.15 88 LEU A O 1
ATOM 709 N N . GLU A 1 89 ? -8.391 -25.436 -14.083 1.00 77.30 89 GLU A N 1
ATOM 710 C CA . GLU A 1 89 ? -8.288 -26.862 -13.767 1.00 78.59 89 GLU A CA 1
ATOM 711 C C . GLU A 1 89 ? -9.035 -27.195 -12.475 1.00 88.96 89 GLU A C 1
ATOM 712 O O . GLU A 1 89 ? -9.735 -28.215 -12.423 1.00 90.79 89 GLU A O 1
ATOM 718 N N . GLN A 1 90 ? -8.937 -26.313 -11.455 1.00 88.04 90 GLN A N 1
ATOM 719 C CA . GLN A 1 90 ? -9.654 -26.462 -10.187 1.00 91.91 90 GLN A CA 1
ATOM 720 C C . GLN A 1 90 ? -11.165 -26.585 -10.444 1.00 100.01 90 GLN A C 1
ATOM 721 O O . GLN A 1 90 ? -11.827 -27.375 -9.768 1.00 102.99 90 GLN A O 1
ATOM 727 N N . LYS A 1 91 ? -11.704 -25.812 -11.418 1.00 96.41 91 LYS A N 1
ATOM 728 C CA . LYS A 1 91 ? -13.133 -25.829 -11.775 1.00 98.11 91 LYS A CA 1
ATOM 729 C C . LYS A 1 91 ? -13.469 -26.921 -12.821 1.00 103.97 91 LYS A C 1
ATOM 730 O O . LYS A 1 91 ? -14.614 -27.017 -13.259 1.00 104.52 91 LYS A O 1
ATOM 732 N N . GLY A 1 92 ? -12.470 -27.709 -13.218 1.00 101.14 92 GLY A N 1
ATOM 733 C CA . GLY A 1 92 ? -12.622 -28.785 -14.193 1.00 101.06 92 GLY A CA 1
ATOM 734 C C . GLY A 1 92 ? -12.812 -28.301 -15.615 1.00 105.31 92 GLY A C 1
ATOM 735 O O . GLY A 1 92 ? -13.152 -29.102 -16.485 1.00 104.80 92 GLY A O 1
ATOM 736 N N . LEU A 1 93 ? -12.574 -26.992 -15.860 1.00 101.81 93 LEU A N 1
ATOM 737 C CA . LEU A 1 93 ? -12.704 -26.287 -17.141 1.00 100.43 93 LEU A CA 1
ATOM 738 C C . LEU A 1 93 ? -11.391 -26.360 -17.980 1.00 104.68 93 LEU A C 1
ATOM 739 O O . LEU A 1 93 ? -10.285 -26.337 -17.420 1.00 104.47 93 LEU A O 1
ATOM 744 N N . ILE A 1 94 ? -11.523 -26.446 -19.322 1.00 100.17 94 ILE A N 1
ATOM 745 C CA . ILE A 1 94 ? -10.381 -26.465 -20.243 1.00 97.61 94 ILE A CA 1
ATOM 746 C C . ILE A 1 94 ? -10.538 -25.463 -21.400 1.00 99.93 94 ILE A C 1
ATOM 747 O O . ILE A 1 94 ? -11.525 -25.503 -22.146 1.00 99.74 94 ILE A O 1
ATOM 752 N N . ILE A 1 95 ? -9.572 -24.531 -21.483 1.00 94.61 95 ILE A N 1
ATOM 753 C CA . ILE A 1 95 ? -9.364 -23.533 -22.540 1.00 92.15 95 ILE A CA 1
ATOM 754 C C . ILE A 1 95 ? -7.872 -23.683 -22.777 1.00 91.93 95 ILE A C 1
ATOM 755 O O . ILE A 1 95 ? -7.071 -22.791 -22.467 1.00 92.76 95 ILE A O 1
ATOM 760 N N . GLY A 1 96 ? -7.526 -24.882 -23.237 1.00 83.30 96 GLY A N 1
ATOM 761 C CA . GLY A 1 96 ? -6.169 -25.342 -23.439 1.00 80.94 96 GLY A CA 1
ATOM 762 C C . GLY A 1 96 ? -5.240 -24.514 -24.298 1.00 80.66 96 GLY A C 1
ATOM 763 O O . GLY A 1 96 ? -5.590 -23.445 -24.812 1.00 78.95 96 GLY A O 1
ATOM 764 N N . ASN A 1 97 ? -4.009 -25.027 -24.386 1.00 74.30 97 ASN A N 1
ATOM 765 C CA . ASN A 1 97 ? -2.893 -24.583 -25.193 1.00 71.05 97 ASN A CA 1
ATOM 766 C C . ASN A 1 97 ? -2.526 -23.091 -25.168 1.00 69.26 97 ASN A C 1
ATOM 767 O O . ASN A 1 97 ? -2.261 -22.471 -24.114 1.00 69.70 97 ASN A O 1
ATOM 772 N N . ASN A 1 98 ? -2.489 -22.548 -26.375 1.00 57.70 98 ASN A N 1
ATOM 773 C CA . ASN A 1 98 ? -2.159 -21.214 -26.706 1.00 52.81 98 ASN A CA 1
ATOM 774 C C . ASN A 1 98 ? -3.264 -20.254 -26.343 1.00 50.58 98 ASN A C 1
ATOM 775 O O . ASN A 1 98 ? -2.942 -19.144 -25.913 1.00 50.92 98 ASN A O 1
ATOM 780 N N . ASP A 1 99 ? -4.534 -20.696 -26.371 1.00 43.43 99 ASP A N 1
ATOM 781 C CA . ASP A 1 99 ? -5.656 -19.845 -25.948 1.00 44.60 99 ASP A CA 1
ATOM 782 C C . ASP A 1 99 ? -5.542 -19.395 -24.484 1.00 50.10 99 ASP A C 1
ATOM 783 O O . ASP A 1 99 ? -5.815 -18.238 -24.183 1.00 50.35 99 ASP A O 1
ATOM 788 N N . LEU A 1 100 ? -5.000 -20.269 -23.614 1.00 47.46 100 LEU A N 1
ATOM 789 C CA . LEU A 1 100 ? -4.679 -19.946 -22.222 1.00 48.87 100 LEU A CA 1
ATOM 790 C C . LEU A 1 100 ? -3.553 -18.836 -22.183 1.00 51.59 100 LEU A C 1
ATOM 791 O O . LEU A 1 100 ? -3.675 -17.868 -21.434 1.00 50.73 100 LEU A O 1
ATOM 796 N N . LEU A 1 101 ? -2.517 -18.954 -23.041 1.00 46.94 101 LEU A N 1
ATOM 797 C CA . LEU A 1 101 ? -1.423 -17.986 -23.143 1.00 46.43 101 LEU A CA 1
ATOM 798 C C . LEU A 1 101 ? -1.946 -16.653 -23.681 1.00 51.09 101 LEU A C 1
ATOM 799 O O . LEU A 1 101 ? -1.607 -15.596 -23.150 1.00 50.30 101 LEU A O 1
ATOM 804 N N . ILE A 1 102 ? -2.789 -16.727 -24.731 1.00 47.85 102 ILE A N 1
ATOM 805 C CA . ILE A 1 102 ? -3.432 -15.602 -25.397 1.00 45.76 102 ILE A CA 1
ATOM 806 C C . ILE A 1 102 ? -4.281 -14.816 -24.404 1.00 49.49 102 ILE A C 1
ATOM 807 O O . ILE A 1 102 ? -4.151 -13.595 -24.371 1.00 49.65 102 ILE A O 1
ATOM 812 N N . ALA A 1 103 ? -5.118 -15.511 -23.593 1.00 47.04 103 ALA A N 1
ATOM 813 C CA . ALA A 1 103 ? -6.016 -14.936 -22.578 1.00 49.04 103 ALA A CA 1
ATOM 814 C C . ALA A 1 103 ? -5.221 -14.263 -21.468 1.00 52.87 103 ALA A C 1
ATOM 815 O O . ALA A 1 103 ? -5.537 -13.128 -21.100 1.00 53.21 103 ALA A O 1
ATOM 817 N N . SER A 1 104 ? -4.150 -14.936 -20.992 1.00 49.95 104 SER A N 1
ATOM 818 C CA . SER A 1 104 ? -3.209 -14.457 -19.958 1.00 51.45 104 SER A CA 1
ATOM 819 C C . SER A 1 104 ? -2.604 -13.126 -20.369 1.00 53.72 104 SER A C 1
ATOM 820 O O . SER A 1 104 ? -2.434 -12.243 -19.538 1.00 53.89 104 SER A O 1
ATOM 823 N N . HIS A 1 105 ? -2.235 -13.028 -21.658 1.00 48.91 105 HIS A N 1
ATOM 824 C CA . HIS A 1 105 ? -1.614 -11.878 -22.305 1.00 47.17 105 HIS A CA 1
ATOM 825 C C . HIS A 1 105 ? -2.565 -10.687 -22.309 1.00 52.10 105 HIS A C 1
ATOM 826 O O . HIS A 1 105 ? -2.136 -9.606 -21.921 1.00 53.85 105 HIS A O 1
ATOM 833 N N . ALA A 1 106 ? -3.856 -10.883 -22.689 1.00 47.49 106 ALA A N 1
ATOM 834 C CA . ALA A 1 106 ? -4.862 -9.815 -22.652 1.00 47.08 106 ALA A CA 1
ATOM 835 C C . ALA A 1 106 ? -5.066 -9.348 -21.199 1.00 50.87 106 ALA A C 1
ATOM 836 O O . ALA A 1 106 ? -5.097 -8.143 -20.956 1.00 51.61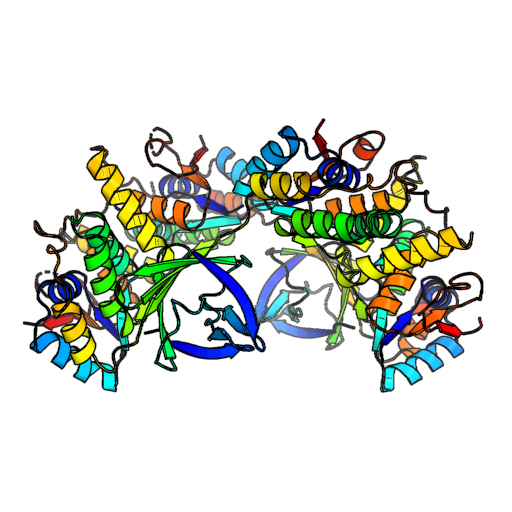 106 ALA A O 1
ATOM 838 N N . ILE A 1 107 ? -5.132 -10.289 -20.231 1.00 46.65 107 ILE A N 1
ATOM 839 C CA . ILE A 1 107 ? -5.289 -9.970 -18.815 1.00 48.23 107 ILE A CA 1
ATOM 840 C C . ILE A 1 107 ? -4.110 -9.112 -18.347 1.00 53.55 107 ILE A C 1
ATOM 841 O O . ILE A 1 107 ? -4.324 -8.058 -17.747 1.00 54.73 107 ILE A O 1
ATOM 846 N N . ALA A 1 108 ? -2.874 -9.542 -18.653 1.00 50.50 108 ALA A N 1
ATOM 847 C CA . ALA A 1 108 ? -1.643 -8.840 -18.278 1.00 51.55 108 ALA A CA 1
ATOM 848 C C . ALA A 1 108 ? -1.506 -7.442 -18.886 1.00 59.91 108 ALA A C 1
ATOM 849 O O . ALA A 1 108 ? -0.897 -6.568 -18.258 1.00 62.45 108 ALA A O 1
ATOM 851 N N . GLU A 1 109 ? -2.069 -7.226 -20.096 1.00 54.91 109 GLU A N 1
ATOM 852 C CA . GLU A 1 109 ? -2.042 -5.926 -20.780 1.00 54.16 109 GLU A CA 1
ATOM 853 C C . GLU A 1 109 ? -3.278 -5.059 -20.438 1.00 58.34 109 GLU A C 1
ATOM 854 O O . GLU A 1 109 ? -3.360 -3.904 -20.855 1.00 56.93 109 GLU A O 1
ATOM 860 N N . ASN A 1 110 ? -4.233 -5.629 -19.686 1.00 57.15 110 ASN A N 1
ATOM 861 C CA . ASN A 1 110 ? -5.520 -5.020 -19.321 1.00 58.48 110 ASN A CA 1
ATOM 862 C C . ASN A 1 110 ? -6.286 -4.637 -20.592 1.00 60.35 110 ASN A C 1
ATOM 863 O O . ASN A 1 110 ? -6.813 -3.545 -20.723 1.00 61.35 110 ASN A O 1
ATOM 868 N N . ALA A 1 111 ? -6.302 -5.563 -21.537 1.00 53.90 111 ALA A N 1
ATOM 869 C CA . ALA A 1 111 ? -6.878 -5.417 -22.857 1.00 51.10 111 ALA A CA 1
ATOM 870 C C . ALA A 1 111 ? -8.216 -6.140 -23.003 1.00 53.62 111 ALA A C 1
ATOM 871 O O . ALA A 1 111 ? -8.502 -7.077 -22.263 1.00 53.76 111 ALA A O 1
ATOM 873 N N . THR A 1 112 ? -8.995 -5.740 -24.010 1.00 49.37 112 THR A N 1
ATOM 874 C CA . THR A 1 112 ? -10.233 -6.403 -24.391 1.00 49.01 112 THR A CA 1
ATOM 875 C C . THR A 1 112 ? -9.820 -7.464 -25.408 1.00 54.16 112 THR A C 1
ATOM 876 O O . THR A 1 112 ? -9.155 -7.147 -26.421 1.00 53.58 112 THR A O 1
ATOM 880 N N . LEU A 1 113 ? -10.182 -8.729 -25.127 1.00 49.45 113 LEU A N 1
ATOM 881 C CA . LEU A 1 113 ? -9.867 -9.815 -26.044 1.00 46.80 113 LEU A CA 1
ATOM 882 C C . LEU A 1 113 ? -11.035 -10.013 -26.984 1.00 48.81 113 LEU A C 1
ATOM 883 O O . LEU A 1 113 ? -12.169 -10.208 -26.542 1.00 51.03 113 LEU A O 1
ATOM 888 N N . VAL A 1 114 ? -10.752 -9.952 -28.281 1.00 42.56 114 VAL A N 1
ATOM 889 C CA . VAL A 1 114 ? -11.745 -10.050 -29.332 1.00 42.17 114 VAL A CA 1
ATOM 890 C C . VAL A 1 114 ? -11.885 -11.468 -29.833 1.00 48.51 114 VAL A C 1
ATOM 891 O O . VAL A 1 114 ? -10.913 -12.078 -30.266 1.00 46.01 114 VAL A O 1
ATOM 895 N N . THR A 1 115 ? -13.126 -11.973 -29.779 1.00 49.86 115 THR A N 1
ATOM 896 C CA . THR A 1 115 ? -13.487 -13.323 -30.136 1.00 51.36 115 THR A CA 1
ATOM 897 C C . THR A 1 115 ? -14.548 -13.422 -31.238 1.00 58.38 115 THR A C 1
ATOM 898 O O . THR A 1 115 ? -15.182 -12.428 -31.558 1.00 58.64 115 THR A O 1
ATOM 902 N N . ASN A 1 116 ? -14.698 -14.641 -31.808 1.00 57.34 116 ASN A N 1
ATOM 903 C CA . ASN A 1 116 ? -15.552 -15.126 -32.917 1.00 58.33 116 ASN A CA 1
ATOM 904 C C . ASN A 1 116 ? -16.734 -16.003 -32.407 1.00 68.47 116 ASN A C 1
ATOM 905 O O . ASN A 1 116 ? -17.691 -16.238 -33.150 1.00 67.96 116 ASN A O 1
ATOM 910 N N . ASN A 1 117 ? -16.579 -16.599 -31.201 1.00 69.65 117 ASN A N 1
ATOM 911 C CA . ASN A 1 117 ? -17.504 -17.550 -30.584 1.00 73.53 117 ASN A CA 1
ATOM 912 C C . ASN A 1 117 ? -17.312 -17.687 -29.064 1.00 82.87 117 ASN A C 1
ATOM 913 O O . ASN A 1 117 ? -16.294 -17.265 -28.504 1.00 81.76 117 ASN A O 1
ATOM 918 N N . ILE A 1 118 ? -18.296 -18.332 -28.416 1.00 84.63 118 ILE A N 1
ATOM 919 C CA . ILE A 1 118 ? -18.332 -18.589 -26.971 1.00 86.55 118 ILE A CA 1
ATOM 920 C C . ILE A 1 118 ? -17.388 -19.728 -26.529 1.00 89.25 118 ILE A C 1
ATOM 921 O O . ILE A 1 118 ? -16.985 -19.776 -25.360 1.00 89.71 118 ILE A O 1
ATOM 926 N N . LYS A 1 119 ? -17.028 -20.624 -27.462 1.00 83.55 119 LYS A N 1
ATOM 927 C CA . LYS A 1 119 ? -16.143 -21.746 -27.149 1.00 82.64 119 LYS A CA 1
ATOM 928 C C . LYS A 1 119 ? -14.672 -21.337 -26.959 1.00 83.58 119 LYS A C 1
ATOM 929 O O . LYS A 1 119 ? -14.057 -21.803 -26.003 1.00 84.46 119 LYS A O 1
ATOM 931 N N . GLU A 1 120 ? -14.116 -20.466 -27.838 1.00 76.53 120 GLU A N 1
ATOM 932 C CA . GLU A 1 120 ? -12.707 -20.021 -27.791 1.00 73.31 120 GLU A CA 1
ATOM 933 C C . GLU A 1 120 ? -12.205 -19.651 -26.375 1.00 75.01 120 GLU A C 1
ATOM 934 O O . GLU A 1 120 ? -11.217 -20.234 -25.920 1.00 73.66 120 GLU A O 1
ATOM 940 N N . PHE A 1 121 ? -12.904 -18.717 -25.684 1.00 71.12 121 PHE A N 1
ATOM 941 C CA . PHE A 1 121 ? -12.587 -18.273 -24.318 1.00 71.10 121 PHE A CA 1
ATOM 942 C C . PHE A 1 121 ? -13.870 -18.343 -23.539 1.00 83.02 121 PHE A C 1
ATOM 943 O O . PHE A 1 121 ? -14.765 -17.508 -23.723 1.00 86.26 121 PHE A O 1
ATOM 951 N N . LYS A 1 122 ? -14.000 -19.385 -22.726 1.00 82.70 122 LYS A N 1
ATOM 952 C CA . LYS A 1 122 ? -15.240 -19.680 -22.023 1.00 86.16 122 LYS A CA 1
ATOM 953 C C . LYS A 1 122 ? -15.570 -18.875 -20.775 1.00 94.13 122 LYS A C 1
ATOM 954 O O . LYS A 1 122 ? -16.057 -17.742 -20.863 1.00 93.38 122 LYS A O 1
ATOM 957 N N . ARG A 1 123 ? -15.395 -19.517 -19.617 1.00 95.08 123 ARG A N 1
ATOM 958 C CA . ARG A 1 123 ? -15.660 -18.983 -18.286 1.00 98.26 123 ARG A CA 1
ATOM 959 C C . ARG A 1 123 ? -14.270 -18.734 -17.708 1.00 101.88 123 ARG A C 1
ATOM 960 O O . ARG A 1 123 ? -13.751 -19.521 -16.914 1.00 103.18 123 ARG A O 1
ATOM 968 N N . ILE A 1 124 ? -13.638 -17.671 -18.212 1.00 96.35 124 ILE A N 1
ATOM 969 C CA . ILE A 1 124 ? -12.298 -17.246 -17.836 1.00 95.16 124 ILE A CA 1
ATOM 970 C C . ILE A 1 124 ? -12.370 -15.956 -17.002 1.00 99.71 124 ILE A C 1
ATOM 971 O O . ILE A 1 124 ? -12.893 -14.933 -17.464 1.00 98.71 124 ILE A O 1
ATOM 976 N N . PRO A 1 125 ? -11.967 -16.054 -15.711 1.00 97.87 125 PRO A N 1
ATOM 977 C CA . PRO A 1 125 ? -12.088 -14.909 -14.797 1.00 98.94 125 PRO A CA 1
ATOM 978 C C . PRO A 1 125 ? -11.104 -13.781 -15.081 1.00 97.64 125 PRO A C 1
ATOM 979 O O . PRO A 1 125 ? -10.000 -14.023 -15.575 1.00 94.65 125 PRO A O 1
ATOM 983 N N . ASN A 1 126 ? -11.521 -12.541 -14.738 1.00 92.83 126 ASN A N 1
ATOM 984 C CA . ASN A 1 126 ? -10.759 -11.291 -14.905 1.00 90.42 126 ASN A CA 1
ATOM 985 C C . ASN A 1 126 ? -10.457 -10.910 -16.375 1.00 84.44 126 ASN A C 1
ATOM 986 O O . ASN A 1 126 ? -9.657 -9.996 -16.617 1.00 82.35 126 ASN A O 1
ATOM 991 N N . LEU A 1 127 ? -11.120 -11.572 -17.344 1.00 74.76 127 LEU A N 1
ATOM 992 C CA . LEU A 1 127 ? -10.910 -11.306 -18.760 1.00 69.90 127 LEU A CA 1
ATOM 993 C C . LEU A 1 127 ? -12.044 -10.517 -19.393 1.00 70.95 127 LEU A C 1
ATOM 994 O O . LEU A 1 127 ? -13.195 -10.941 -19.351 1.00 70.58 127 LEU A O 1
ATOM 999 N N . ILE A 1 128 ? -11.709 -9.354 -19.975 1.00 66.72 128 ILE A N 1
ATOM 1000 C CA . ILE A 1 128 ? -12.654 -8.521 -20.723 1.00 65.95 128 ILE A CA 1
ATOM 1001 C C . ILE A 1 128 ? -12.701 -9.085 -22.166 1.00 65.64 128 ILE A C 1
ATOM 1002 O O . ILE A 1 128 ? -11.663 -9.254 -22.818 1.00 61.65 128 ILE A O 1
ATOM 1007 N N . LEU A 1 129 ? -13.910 -9.417 -22.622 1.00 62.57 129 LEU A N 1
ATOM 1008 C CA . LEU A 1 129 ? -14.167 -10.016 -23.935 1.00 60.57 129 LEU A CA 1
ATOM 1009 C C . LEU A 1 129 ? -15.143 -9.197 -24.747 1.00 62.83 129 LEU A C 1
ATOM 1010 O O . LEU A 1 129 ? -15.984 -8.486 -24.189 1.00 65.51 129 LEU A O 1
ATOM 1015 N N . GLU A 1 130 ? -15.031 -9.324 -26.074 1.00 53.71 130 GLU A N 1
ATOM 1016 C CA . GLU A 1 130 ? -15.898 -8.680 -27.045 1.00 51.80 130 GLU A CA 1
ATOM 1017 C C . GLU A 1 130 ? -16.011 -9.665 -28.200 1.00 54.36 130 GLU A C 1
ATOM 1018 O O . GLU A 1 130 ? -15.010 -10.122 -28.736 1.00 50.83 130 GLU A O 1
ATOM 1024 N N . ASN A 1 131 ? -17.234 -10.067 -28.502 1.00 54.45 131 ASN A N 1
ATOM 1025 C CA . ASN A 1 131 ? -17.554 -11.032 -29.539 1.00 54.46 131 ASN A CA 1
ATOM 1026 C C . ASN A 1 131 ? -18.019 -10.332 -30.810 1.00 57.57 131 ASN A C 1
ATOM 1027 O O . ASN A 1 131 ? -18.988 -9.553 -30.766 1.00 59.28 131 ASN A O 1
ATOM 1032 N N . TRP A 1 132 ? -17.337 -10.618 -31.942 1.00 51.04 132 TRP A N 1
ATOM 1033 C CA . TRP A 1 132 ? -17.738 -10.104 -33.238 1.00 50.97 132 TRP A CA 1
ATOM 1034 C C . TRP A 1 132 ? -18.360 -11.278 -33.970 1.00 60.79 132 TRP A C 1
ATOM 1035 O O . TRP A 1 132 ? -17.678 -12.235 -34.290 1.00 61.50 132 TRP A O 1
ATOM 1046 N N . ASP A 1 133 ? -19.671 -11.266 -34.142 1.00 62.88 133 ASP A N 1
ATOM 1047 C CA . ASP A 1 133 ? -20.365 -12.374 -34.789 1.00 64.75 133 ASP A CA 1
ATOM 1048 C C . ASP A 1 133 ? -19.947 -12.515 -36.250 1.00 68.32 133 ASP A C 1
ATOM 1049 O O . ASP A 1 133 ? -19.755 -11.513 -36.933 1.00 67.12 133 ASP A O 1
ATOM 1054 N N . LYS A 1 134 ? -19.756 -13.764 -36.706 1.00 66.17 134 LYS A N 1
ATOM 1055 C CA . LYS A 1 134 ? -19.366 -14.094 -38.090 1.00 81.37 134 LYS A CA 1
ATOM 1056 C C . LYS A 1 134 ? -20.526 -13.788 -39.058 1.00 104.10 134 LYS A C 1
ATOM 1057 O O . LYS A 1 134 ? -20.296 -13.513 -40.237 1.00 63.96 134 LYS A O 1
ATOM 1063 N N . MET B 1 1 ? 27.850 -17.320 -26.366 1.00 87.40 1 MET B N 1
ATOM 1064 C CA . MET B 1 1 ? 26.708 -18.208 -26.590 1.00 84.30 1 MET B CA 1
ATOM 1065 C C . MET B 1 1 ? 25.593 -17.990 -25.548 1.00 81.12 1 MET B C 1
ATOM 1066 O O . MET B 1 1 ? 25.877 -17.734 -24.381 1.00 80.98 1 MET B O 1
ATOM 1071 N N . ILE B 1 2 ? 24.327 -18.059 -26.001 1.00 72.04 2 ILE B N 1
ATOM 1072 C CA . ILE B 1 2 ? 23.124 -18.034 -25.170 1.00 67.85 2 ILE B CA 1
ATOM 1073 C C . ILE B 1 2 ? 22.761 -19.492 -24.868 1.00 67.41 2 ILE B C 1
ATOM 1074 O O . ILE B 1 2 ? 22.687 -20.323 -25.777 1.00 66.71 2 ILE B O 1
ATOM 1079 N N . TYR B 1 3 ? 22.544 -19.796 -23.587 1.00 61.06 3 TYR B N 1
ATOM 1080 C CA . TYR B 1 3 ? 22.081 -21.094 -23.137 1.00 58.44 3 TYR B CA 1
ATOM 1081 C C . TYR B 1 3 ? 20.689 -20.896 -22.594 1.00 56.89 3 TYR B C 1
ATOM 1082 O O . TYR B 1 3 ? 20.486 -20.129 -21.643 1.00 57.13 3 TYR B O 1
ATOM 1091 N N . MET B 1 4 ? 19.727 -21.565 -23.227 1.00 48.65 4 MET B N 1
ATOM 1092 C CA . MET B 1 4 ? 18.344 -21.511 -22.800 1.00 45.98 4 MET B CA 1
ATOM 1093 C C . MET B 1 4 ? 17.995 -22.796 -22.057 1.00 51.43 4 MET B C 1
ATOM 1094 O O . MET B 1 4 ? 18.255 -23.888 -22.546 1.00 52.01 4 MET B O 1
ATOM 1099 N N . LEU B 1 5 ? 17.486 -22.660 -20.843 1.00 48.52 5 LEU B N 1
ATOM 1100 C CA . LEU B 1 5 ? 17.154 -23.816 -20.031 1.00 49.53 5 LEU B CA 1
ATOM 1101 C C . LEU B 1 5 ? 15.718 -24.243 -20.317 1.00 53.41 5 LEU B C 1
ATOM 1102 O O . LEU B 1 5 ? 14.835 -23.392 -20.370 1.00 53.01 5 LEU B O 1
ATOM 1107 N N . GLY B 1 6 ? 15.502 -25.550 -20.490 1.00 50.81 6 GLY B N 1
ATOM 1108 C CA . GLY B 1 6 ? 14.183 -26.144 -20.686 1.00 50.30 6 GLY B CA 1
ATOM 1109 C C . GLY B 1 6 ? 13.453 -26.172 -19.356 1.00 56.36 6 GLY B C 1
ATOM 1110 O O . GLY B 1 6 ? 14.091 -26.037 -18.305 1.00 57.70 6 GLY B O 1
ATOM 1111 N N . THR B 1 7 ? 12.124 -26.326 -19.366 1.00 52.67 7 THR B N 1
ATOM 1112 C CA . THR B 1 7 ? 11.370 -26.334 -18.105 1.00 53.75 7 THR B CA 1
ATOM 1113 C C . THR B 1 7 ? 11.870 -27.380 -17.094 1.00 60.14 7 THR B C 1
ATOM 1114 O O . THR B 1 7 ? 12.056 -27.051 -15.918 1.00 60.95 7 THR B O 1
ATOM 1118 N N . ASN B 1 8 ? 12.114 -28.615 -17.562 1.00 58.53 8 ASN B N 1
ATOM 1119 C CA . ASN B 1 8 ? 12.557 -29.752 -16.740 1.00 60.97 8 ASN B CA 1
ATOM 1120 C C . ASN B 1 8 ? 13.847 -29.495 -15.949 1.00 65.15 8 ASN B C 1
ATOM 1121 O O . ASN B 1 8 ? 13.944 -29.912 -14.786 1.00 67.34 8 ASN B O 1
ATOM 1126 N N . ILE B 1 9 ? 14.819 -28.777 -16.569 1.00 59.16 9 ILE B N 1
ATOM 1127 C CA . ILE B 1 9 ? 16.082 -28.401 -15.917 1.00 59.80 9 ILE B CA 1
ATOM 1128 C C . ILE B 1 9 ? 15.771 -27.477 -14.734 1.00 63.89 9 ILE B C 1
ATOM 1129 O O . ILE B 1 9 ? 16.304 -27.685 -13.646 1.00 66.46 9 ILE B O 1
ATOM 1134 N N . CYS B 1 10 ? 14.891 -26.480 -14.950 1.00 57.32 10 CYS B N 1
ATOM 1135 C CA . CYS B 1 10 ? 14.466 -25.491 -13.962 1.00 57.06 10 CYS B CA 1
ATOM 1136 C C . CYS B 1 10 ? 13.713 -26.143 -12.792 1.00 60.88 10 CYS B C 1
ATOM 1137 O O . CYS B 1 10 ? 14.081 -25.931 -11.632 1.00 61.73 10 CYS B O 1
ATOM 1140 N N . VAL B 1 11 ? 12.696 -26.966 -13.100 1.00 56.64 11 VAL B N 1
ATOM 1141 C CA . VAL B 1 11 ? 11.900 -27.705 -12.099 1.00 58.34 11 VAL B CA 1
ATOM 1142 C C . VAL B 1 11 ? 12.833 -28.532 -11.182 1.00 65.44 11 VAL B C 1
ATOM 1143 O O . VAL B 1 11 ? 12.711 -28.428 -9.963 1.00 67.89 11 VAL B O 1
ATOM 1147 N N . TYR B 1 12 ? 13.787 -29.297 -11.763 1.00 61.76 12 TYR B N 1
ATOM 1148 C CA . TYR B 1 12 ? 14.750 -30.087 -10.990 1.00 64.23 12 TYR B CA 1
ATOM 1149 C C . TYR B 1 12 ? 15.681 -29.209 -10.148 1.00 70.17 12 TYR B C 1
ATOM 1150 O O . TYR B 1 12 ? 15.991 -29.574 -9.013 1.00 72.33 12 TYR B O 1
ATOM 1159 N N . ALA B 1 13 ? 16.110 -28.053 -10.694 1.00 64.99 13 ALA B N 1
ATOM 1160 C CA . ALA B 1 13 ? 16.967 -27.099 -9.985 1.00 65.72 13 ALA B CA 1
ATOM 1161 C C . ALA B 1 13 ? 16.259 -26.536 -8.746 1.00 69.72 13 ALA B C 1
ATOM 1162 O O . ALA B 1 13 ? 16.844 -26.520 -7.660 1.00 71.31 13 ALA B O 1
ATOM 1164 N N . ILE B 1 14 ? 14.989 -26.101 -8.904 1.00 64.31 14 ILE B N 1
ATOM 1165 C CA . ILE B 1 14 ? 14.197 -25.554 -7.793 1.00 65.34 14 ILE B CA 1
ATOM 1166 C C . ILE B 1 14 ? 13.849 -26.622 -6.743 1.00 71.43 14 ILE B C 1
ATOM 1167 O O . ILE B 1 14 ? 14.092 -26.413 -5.552 1.00 71.62 14 ILE B O 1
ATOM 1172 N N . ASN B 1 15 ? 13.328 -27.774 -7.196 1.00 69.22 15 ASN B N 1
ATOM 1173 C CA . ASN B 1 15 ? 12.955 -28.858 -6.293 1.00 71.94 15 ASN B CA 1
ATOM 1174 C C . ASN B 1 15 ? 14.123 -29.573 -5.631 1.00 81.12 15 ASN B C 1
ATOM 1175 O O . ASN B 1 15 ? 14.110 -29.735 -4.411 1.00 83.37 15 ASN B O 1
ATOM 1180 N N . LYS B 1 16 ? 15.107 -30.036 -6.423 1.00 79.51 16 LYS B N 1
ATOM 1181 C CA . LYS B 1 16 ? 16.220 -30.852 -5.916 1.00 82.64 16 LYS B CA 1
ATOM 1182 C C . LYS B 1 16 ? 17.553 -30.128 -5.700 1.00 88.48 16 LYS B C 1
ATOM 1183 O O . LYS B 1 16 ? 18.432 -30.700 -5.055 1.00 91.42 16 LYS B O 1
ATOM 1184 N N . HIS B 1 17 ? 17.700 -28.873 -6.201 1.00 83.83 17 HIS B N 1
ATOM 1185 C CA . HIS B 1 17 ? 18.918 -28.042 -6.087 1.00 84.66 17 HIS B CA 1
ATOM 1186 C C . HIS B 1 17 ? 20.239 -28.853 -6.097 1.00 90.99 17 HIS B C 1
ATOM 1187 O O . HIS B 1 17 ? 20.979 -28.837 -5.104 1.00 94.02 17 HIS B O 1
ATOM 1194 N N . PRO B 1 18 ? 20.525 -29.635 -7.169 1.00 85.87 18 PRO B N 1
ATOM 1195 C CA . PRO B 1 18 ? 21.743 -30.460 -7.147 1.00 87.74 18 PRO B CA 1
ATOM 1196 C C . PRO B 1 18 ? 23.017 -29.652 -7.330 1.00 92.13 18 PRO B C 1
ATOM 1197 O O . PRO B 1 18 ? 23.002 -28.669 -8.055 1.00 90.66 18 PRO B O 1
ATOM 1201 N N . ASP B 1 19 ? 24.112 -30.067 -6.680 1.00 91.20 19 ASP B N 1
ATOM 1202 C CA . ASP B 1 19 ? 25.409 -29.393 -6.767 1.00 91.88 19 ASP B CA 1
ATOM 1203 C C . ASP B 1 19 ? 25.949 -29.370 -8.194 1.00 92.87 19 ASP B C 1
ATOM 1204 O O . ASP B 1 19 ? 26.527 -28.359 -8.601 1.00 92.42 19 ASP B O 1
ATOM 1209 N N . SER B 1 20 ? 25.745 -30.471 -8.959 1.00 87.86 20 SER B N 1
ATOM 1210 C CA . SER B 1 20 ? 26.195 -30.575 -10.353 1.00 86.78 20 SER B CA 1
ATOM 1211 C C . SER B 1 20 ? 25.566 -29.480 -11.240 1.00 86.96 20 SER B C 1
ATOM 1212 O O . SER B 1 20 ? 26.253 -28.911 -12.092 1.00 85.76 20 SER B O 1
ATOM 1215 N N . TYR B 1 21 ? 24.286 -29.139 -10.965 1.00 81.29 21 TYR B N 1
ATOM 1216 C CA . TYR B 1 21 ? 23.542 -28.097 -11.664 1.00 77.88 21 TYR B CA 1
ATOM 1217 C C . TYR B 1 21 ? 24.131 -26.724 -11.469 1.00 83.39 21 TYR B C 1
ATOM 1218 O O . TYR B 1 21 ? 24.345 -26.036 -12.471 1.00 81.71 21 TYR B O 1
ATOM 1227 N N . TYR B 1 22 ? 24.443 -26.332 -10.207 1.00 82.28 22 TYR B N 1
ATOM 1228 C CA . TYR B 1 22 ? 25.032 -25.016 -9.960 1.00 82.97 22 TYR B CA 1
ATOM 1229 C C . TYR B 1 22 ? 26.452 -24.909 -10.482 1.00 90.70 22 TYR B C 1
ATOM 1230 O O . TYR B 1 22 ? 26.867 -23.816 -10.877 1.00 90.19 22 TYR B O 1
ATOM 1239 N N . ASN B 1 23 ? 27.199 -26.038 -10.491 1.00 90.58 23 ASN B N 1
ATOM 1240 C CA . ASN B 1 23 ? 28.571 -26.047 -11.003 1.00 92.86 23 ASN B CA 1
ATOM 1241 C C . ASN B 1 23 ? 28.576 -25.867 -12.517 1.00 93.90 23 ASN B C 1
ATOM 1242 O O . ASN B 1 23 ? 29.432 -25.152 -13.039 1.00 94.11 23 ASN B O 1
ATOM 1247 N N . ASN B 1 24 ? 27.592 -26.480 -13.206 1.00 87.36 24 ASN B N 1
ATOM 1248 C CA . ASN B 1 24 ? 27.423 -26.370 -14.654 1.00 84.84 24 ASN B CA 1
ATOM 1249 C C . ASN B 1 24 ? 26.998 -24.971 -15.033 1.00 84.58 24 ASN B C 1
ATOM 1250 O O . ASN B 1 24 ? 27.490 -24.449 -16.028 1.00 84.72 24 ASN B O 1
ATOM 1255 N N . LEU B 1 25 ? 26.112 -24.356 -14.225 1.00 77.89 25 LEU B N 1
ATOM 1256 C CA . LEU B 1 25 ? 25.591 -23.008 -14.436 1.00 75.01 25 LEU B CA 1
ATOM 1257 C C . LEU B 1 25 ? 26.668 -21.961 -14.176 1.00 82.45 25 LEU B C 1
ATOM 1258 O O . LEU B 1 25 ? 26.855 -21.085 -15.009 1.00 80.07 25 LEU B O 1
ATOM 1263 N N . GLU B 1 26 ? 27.416 -22.082 -13.056 1.00 83.89 26 GLU B N 1
ATOM 1264 C CA . GLU B 1 26 ? 28.509 -21.160 -12.720 1.00 86.43 26 GLU B CA 1
ATOM 1265 C C . GLU B 1 26 ? 29.619 -21.187 -13.770 1.00 91.58 26 GLU B C 1
ATOM 1266 O O . GLU B 1 26 ? 30.204 -20.142 -14.045 1.00 92.29 26 GLU B O 1
ATOM 1272 N N . LEU B 1 27 ? 29.908 -22.371 -14.345 1.00 88.73 27 LEU B N 1
ATOM 1273 C CA . LEU B 1 27 ? 30.931 -22.527 -15.376 1.00 90.38 27 LEU B CA 1
ATOM 1274 C C . LEU B 1 27 ? 30.535 -21.785 -16.650 1.00 91.73 27 LEU B C 1
ATOM 1275 O O . LEU B 1 27 ? 31.338 -21.018 -17.193 1.00 93.07 27 LEU B O 1
ATOM 1280 N N . LEU B 1 28 ? 29.291 -22.009 -17.111 1.00 83.99 28 LEU B N 1
ATOM 1281 C CA . LEU B 1 28 ? 28.759 -21.397 -18.322 1.00 80.49 28 LEU B CA 1
ATOM 1282 C C . LEU B 1 28 ? 28.553 -19.898 -18.173 1.00 83.85 28 LEU B C 1
ATOM 1283 O O . LEU B 1 28 ? 28.821 -19.166 -19.123 1.00 83.75 28 LEU B O 1
ATOM 1288 N N . ALA B 1 29 ? 28.102 -19.434 -16.985 1.00 79.72 29 ALA B N 1
ATOM 1289 C CA . ALA B 1 29 ? 27.806 -18.020 -16.700 1.00 78.64 29 ALA B CA 1
ATOM 1290 C C . ALA B 1 29 ? 29.009 -17.099 -16.807 1.00 84.78 29 ALA B C 1
ATOM 1291 O O . ALA B 1 29 ? 28.833 -15.894 -17.024 1.00 83.95 29 ALA B O 1
ATOM 1293 N N . LYS B 1 30 ? 30.223 -17.660 -16.667 1.00 83.80 30 LYS B N 1
ATOM 1294 C CA . LYS B 1 30 ? 31.464 -16.902 -16.745 1.00 86.54 30 LYS B CA 1
ATOM 1295 C C . LYS B 1 30 ? 31.698 -16.274 -18.122 1.00 90.68 30 LYS B C 1
ATOM 1296 O O . LYS B 1 30 ? 32.171 -15.136 -18.179 1.00 93.54 30 LYS B O 1
ATOM 1298 N N . ASN B 1 31 ? 31.333 -16.978 -19.223 1.00 83.94 31 ASN B N 1
ATOM 1299 C CA . ASN B 1 31 ? 31.541 -16.474 -20.594 1.00 83.10 31 ASN B CA 1
ATOM 1300 C C . ASN B 1 31 ? 30.299 -16.513 -21.491 1.00 83.63 31 ASN B C 1
ATOM 1301 O O . ASN B 1 31 ? 30.364 -16.114 -22.651 1.00 83.31 31 ASN B O 1
ATOM 1306 N N . ASN B 1 32 ? 29.182 -17.017 -20.972 1.00 77.95 32 ASN B N 1
ATOM 1307 C CA . ASN B 1 32 ? 27.937 -17.155 -21.724 1.00 74.31 32 ASN B CA 1
ATOM 1308 C C . ASN B 1 32 ? 26.752 -16.569 -20.962 1.00 72.10 32 ASN B C 1
ATOM 1309 O O . ASN B 1 32 ? 26.863 -16.251 -19.773 1.00 71.48 32 ASN B O 1
ATOM 1314 N N . THR B 1 33 ? 25.623 -16.428 -21.658 1.00 64.21 33 THR B N 1
ATOM 1315 C CA . THR B 1 33 ? 24.384 -15.917 -21.087 1.00 61.96 33 THR B CA 1
ATOM 1316 C C . THR B 1 33 ? 23.439 -17.084 -20.781 1.00 61.70 33 THR B C 1
ATOM 1317 O O . THR B 1 33 ? 23.112 -17.874 -21.673 1.00 57.18 33 THR B O 1
ATOM 1321 N N . ILE B 1 34 ? 22.999 -17.170 -19.523 1.00 58.40 34 ILE B N 1
ATOM 1322 C CA . ILE B 1 34 ? 22.003 -18.136 -19.103 1.00 56.94 34 ILE B CA 1
ATOM 1323 C C . ILE B 1 34 ? 20.662 -17.413 -19.130 1.00 59.13 34 ILE B C 1
ATOM 1324 O O . ILE B 1 34 ? 20.490 -16.352 -18.524 1.00 58.42 34 ILE B O 1
ATOM 1329 N N . ALA B 1 35 ? 19.738 -17.959 -19.907 1.00 54.83 35 ALA B N 1
ATOM 1330 C CA . ALA B 1 35 ? 18.411 -17.381 -20.057 1.00 52.52 35 ALA B CA 1
ATOM 1331 C C . ALA B 1 35 ? 17.353 -18.472 -20.035 1.00 54.16 35 ALA B C 1
ATOM 1332 O O . ALA B 1 35 ? 17.677 -19.665 -20.086 1.00 53.04 35 ALA B O 1
ATOM 1334 N N . ILE B 1 36 ? 16.093 -18.046 -19.900 1.00 49.64 36 ILE B N 1
ATOM 1335 C CA . ILE B 1 36 ? 14.891 -18.878 -20.008 1.00 47.82 36 ILE B CA 1
ATOM 1336 C C . ILE B 1 36 ? 13.909 -18.096 -20.865 1.00 50.95 36 ILE B C 1
ATOM 1337 O O . ILE B 1 36 ? 13.925 -16.863 -20.869 1.00 51.78 36 ILE B O 1
ATOM 1342 N N . SER B 1 37 ? 13.089 -18.809 -21.604 1.00 45.70 37 SER B N 1
ATOM 1343 C CA . SER B 1 37 ? 12.026 -18.240 -22.406 1.00 44.14 37 SER B CA 1
ATOM 1344 C C . SER B 1 37 ? 10.924 -17.745 -21.437 1.00 47.13 37 SER B C 1
ATOM 1345 O O . SER B 1 37 ? 10.795 -18.270 -20.342 1.00 45.44 37 SER B O 1
ATOM 1348 N N . SER B 1 38 ? 10.113 -16.759 -21.840 1.00 45.82 38 SER B N 1
ATOM 1349 C CA . SER B 1 38 ? 8.965 -16.353 -21.006 1.00 45.41 38 SER B CA 1
ATOM 1350 C C . SER B 1 38 ? 7.933 -17.512 -21.040 1.00 48.97 38 SER B C 1
ATOM 1351 O O . SER B 1 38 ? 7.045 -17.559 -20.198 1.00 51.14 38 SER B O 1
ATOM 1354 N N . ILE B 1 39 ? 8.078 -18.461 -21.997 1.00 43.59 39 ILE B N 1
ATOM 1355 C CA . ILE B 1 39 ? 7.208 -19.646 -22.097 1.00 42.78 39 ILE B CA 1
ATOM 1356 C C . ILE B 1 39 ? 7.534 -20.610 -20.956 1.00 47.77 39 ILE B C 1
ATOM 1357 O O . ILE B 1 39 ? 6.617 -21.163 -20.353 1.00 50.75 39 ILE B O 1
ATOM 1362 N N . VAL B 1 40 ? 8.817 -20.785 -20.639 1.00 41.92 40 VAL B N 1
ATOM 1363 C CA . VAL B 1 40 ? 9.298 -21.613 -19.517 1.00 41.58 40 VAL B CA 1
ATOM 1364 C C . VAL B 1 40 ? 8.808 -20.968 -18.210 1.00 46.88 40 VAL B C 1
ATOM 1365 O O . VAL B 1 40 ? 8.279 -21.667 -17.343 1.00 48.87 40 VAL B O 1
ATOM 1369 N N . LEU B 1 41 ? 8.937 -19.634 -18.096 1.00 43.81 41 LEU B N 1
ATOM 1370 C CA . LEU B 1 41 ? 8.500 -18.901 -16.912 1.00 45.23 41 LEU B CA 1
ATOM 1371 C C . LEU B 1 41 ? 6.998 -19.038 -16.695 1.00 49.92 41 LEU B C 1
ATOM 1372 O O . LEU B 1 41 ? 6.570 -19.175 -15.549 1.00 52.43 41 LEU B O 1
ATOM 1377 N N . ALA B 1 42 ? 6.211 -19.079 -17.792 1.00 44.73 42 ALA B N 1
ATOM 1378 C CA . ALA B 1 42 ? 4.764 -19.298 -17.729 1.00 45.23 42 ALA B CA 1
ATOM 1379 C C . ALA B 1 42 ? 4.496 -20.674 -17.084 1.00 50.82 42 ALA B C 1
ATOM 1380 O O . ALA B 1 42 ? 3.670 -20.760 -16.172 1.00 52.87 42 ALA B O 1
ATOM 1382 N N . GLU B 1 43 ? 5.270 -21.716 -17.493 1.00 44.48 43 GLU B N 1
ATOM 1383 C CA . GLU B 1 43 ? 5.166 -23.069 -16.953 1.00 45.97 43 GLU B CA 1
ATOM 1384 C C . GLU B 1 43 ? 5.589 -23.132 -15.484 1.00 54.25 43 GLU B C 1
ATOM 1385 O O . GLU B 1 43 ? 4.910 -23.787 -14.675 1.00 56.87 43 GLU B O 1
ATOM 1391 N N . LEU B 1 44 ? 6.694 -22.440 -15.133 1.00 49.56 44 LEU B N 1
ATOM 1392 C CA . LEU B 1 44 ? 7.190 -22.386 -13.754 1.00 50.93 44 LEU B CA 1
ATOM 1393 C C . LEU B 1 44 ? 6.207 -21.682 -12.822 1.00 57.60 44 LEU B C 1
ATOM 1394 O O . LEU B 1 44 ? 5.946 -22.181 -11.722 1.00 59.51 44 LEU B O 1
ATOM 1399 N N . GLN B 1 45 ? 5.599 -20.585 -13.299 1.00 53.99 45 GLN B N 1
ATOM 1400 C CA . GLN B 1 45 ? 4.573 -19.860 -12.550 1.00 54.89 45 GLN B CA 1
ATOM 1401 C C . GLN B 1 45 ? 3.343 -20.715 -12.340 1.00 59.54 45 GLN B C 1
ATOM 1402 O O . GLN B 1 45 ? 2.755 -20.669 -11.266 1.00 62.44 45 GLN B O 1
ATOM 1408 N N . TYR B 1 46 ? 3.000 -21.564 -13.315 1.00 55.22 46 TYR B N 1
ATOM 1409 C CA . TYR B 1 46 ? 1.891 -22.503 -13.172 1.00 56.99 46 TYR B CA 1
ATOM 1410 C C . TYR B 1 46 ? 2.197 -23.548 -12.098 1.00 63.10 46 TYR B C 1
ATOM 1411 O O . TYR B 1 46 ? 1.308 -23.883 -11.313 1.00 66.49 46 TYR B O 1
ATOM 1420 N N . GLY B 1 47 ? 3.444 -24.015 -12.056 1.00 58.51 47 GLY B N 1
ATOM 1421 C CA . GLY B 1 47 ? 3.910 -24.970 -11.054 1.00 60.16 47 GLY B CA 1
ATOM 1422 C C . GLY B 1 47 ? 3.745 -24.442 -9.642 1.00 67.50 47 GLY B C 1
ATOM 1423 O O . GLY B 1 47 ? 3.273 -25.169 -8.758 1.00 70.50 47 GLY B O 1
ATOM 1424 N N . VAL B 1 48 ? 4.063 -23.140 -9.447 1.00 63.50 48 VAL B N 1
ATOM 1425 C CA . VAL B 1 48 ? 3.966 -22.403 -8.180 1.00 65.72 48 VAL B CA 1
ATOM 1426 C C . VAL B 1 48 ? 2.505 -22.195 -7.744 1.00 72.34 48 VAL B C 1
ATOM 1427 O O . VAL B 1 48 ? 2.163 -22.482 -6.588 1.00 75.31 48 VAL B O 1
ATOM 1431 N N . SER B 1 49 ? 1.654 -21.710 -8.665 1.00 67.49 49 SER B N 1
ATOM 1432 C CA . SER B 1 49 ? 0.225 -21.459 -8.410 1.00 69.73 49 SER B CA 1
ATOM 1433 C C . SER B 1 49 ? -0.573 -22.731 -8.073 1.00 74.05 49 SER B C 1
ATOM 1434 O O . SER B 1 49 ? -1.535 -22.677 -7.301 1.00 76.46 49 SER B O 1
ATOM 1437 N N . LYS B 1 50 ? -0.157 -23.862 -8.654 1.00 67.87 50 LYS B N 1
ATOM 1438 C CA . LYS B 1 50 ? -0.762 -25.175 -8.476 1.00 68.92 50 LYS B CA 1
ATOM 1439 C C . LYS B 1 50 ? -0.418 -25.816 -7.119 1.00 74.68 50 LYS B C 1
ATOM 1440 O O . LYS B 1 50 ? -1.237 -26.532 -6.544 1.00 76.22 50 LYS B O 1
ATOM 1446 N N . SER B 1 51 ? 0.797 -25.555 -6.615 1.00 70.68 51 SER B N 1
ATOM 1447 C CA . SER B 1 51 ? 1.320 -26.077 -5.352 1.00 72.72 51 SER B CA 1
ATOM 1448 C C . SER B 1 51 ? 0.529 -25.654 -4.083 1.00 80.79 51 SER B C 1
ATOM 1449 O O . SER B 1 51 ? -0.318 -24.752 -4.137 1.00 79.99 51 SER B O 1
ATOM 1452 N N . LYS B 1 52 ? 0.811 -26.330 -2.946 1.00 81.14 52 LYS B N 1
ATOM 1453 C CA . LYS B 1 52 ? 0.204 -26.047 -1.638 1.00 84.71 52 LYS B CA 1
ATOM 1454 C C . LYS B 1 52 ? 0.942 -24.874 -0.963 1.00 88.36 52 LYS B C 1
ATOM 1455 O O . LYS B 1 52 ? 0.292 -23.972 -0.432 1.00 89.79 52 LYS B O 1
ATOM 1457 N N . LYS B 1 53 ? 2.296 -24.875 -1.022 1.00 82.48 53 LYS B N 1
ATOM 1458 C CA . LYS B 1 53 ? 3.155 -23.834 -0.448 1.00 82.58 53 LYS B CA 1
ATOM 1459 C C . LYS B 1 53 ? 3.535 -22.775 -1.508 1.00 83.40 53 LYS B C 1
ATOM 1460 O O . LYS B 1 53 ? 4.710 -22.624 -1.860 1.00 81.27 53 LYS B O 1
ATOM 1463 N N . LYS B 1 54 ? 2.518 -22.033 -1.993 1.00 79.15 54 LYS B N 1
ATOM 1464 C CA . LYS B 1 54 ? 2.619 -21.004 -3.033 1.00 75.82 54 LYS B CA 1
ATOM 1465 C C . LYS B 1 54 ? 3.664 -19.922 -2.760 1.00 79.29 54 LYS B C 1
ATOM 1466 O O . LYS B 1 54 ? 4.495 -19.662 -3.635 1.00 76.95 54 LYS B O 1
ATOM 1469 N N . GLU B 1 55 ? 3.619 -19.301 -1.562 1.00 77.84 55 GLU B N 1
ATOM 1470 C CA . GLU B 1 55 ? 4.512 -18.219 -1.128 1.00 78.58 55 GLU B CA 1
ATOM 1471 C C . GLU B 1 55 ? 5.982 -18.643 -1.145 1.00 82.13 55 GLU B C 1
ATOM 1472 O O . GLU B 1 55 ? 6.829 -17.914 -1.674 1.00 79.26 55 GLU B O 1
ATOM 1474 N N . GLN B 1 56 ? 6.271 -19.841 -0.588 1.00 81.05 56 GLN B N 1
ATOM 1475 C CA . GLN B 1 56 ? 7.619 -20.416 -0.506 1.00 80.76 56 GLN B CA 1
ATOM 1476 C C . GLN B 1 56 ? 8.146 -20.771 -1.888 1.00 80.71 56 GLN B C 1
ATOM 1477 O O . GLN B 1 56 ? 9.301 -20.481 -2.210 1.00 79.23 56 GLN B O 1
ATOM 1483 N N . ASN B 1 57 ? 7.292 -21.392 -2.701 1.00 75.82 57 ASN B N 1
ATOM 1484 C CA . ASN B 1 57 ? 7.662 -21.774 -4.052 1.00 73.02 57 ASN B CA 1
ATOM 1485 C C . ASN B 1 57 ? 7.907 -20.566 -4.938 1.00 72.91 57 ASN B C 1
ATOM 1486 O O . ASN B 1 57 ? 8.854 -20.586 -5.725 1.00 72.00 57 ASN B O 1
ATOM 1491 N N . GLN B 1 58 ? 7.131 -19.477 -4.739 1.00 67.08 58 GLN B N 1
ATOM 1492 C CA . GLN B 1 58 ? 7.336 -18.228 -5.477 1.00 63.51 58 GLN B CA 1
ATOM 1493 C C . GLN B 1 58 ? 8.689 -17.642 -5.101 1.00 62.89 58 GLN B C 1
ATOM 1494 O O . GLN B 1 58 ? 9.445 -17.274 -5.999 1.00 58.90 58 GLN B O 1
ATOM 1500 N N . SER B 1 59 ? 9.004 -17.616 -3.778 1.00 60.26 59 SER B N 1
ATOM 1501 C CA . SER B 1 59 ? 10.270 -17.149 -3.217 1.00 61.55 59 SER B CA 1
ATOM 1502 C C . SER B 1 59 ? 11.458 -17.882 -3.837 1.00 66.90 59 SER B C 1
ATOM 1503 O O . SER B 1 59 ? 12.398 -17.223 -4.283 1.00 68.18 59 SER B O 1
ATOM 1506 N N . LYS B 1 60 ? 11.401 -19.230 -3.896 1.00 63.03 60 LYS B N 1
ATOM 1507 C CA . LYS B 1 60 ? 12.431 -20.086 -4.514 1.00 61.65 60 LYS B CA 1
ATOM 1508 C C . LYS B 1 60 ? 12.594 -19.763 -6.014 1.00 64.38 60 LYS B C 1
ATOM 1509 O O . LYS B 1 60 ? 13.723 -19.634 -6.491 1.00 63.42 60 LYS B O 1
ATOM 1515 N N . LEU B 1 61 ? 11.466 -19.614 -6.740 1.00 60.43 61 LEU B N 1
ATOM 1516 C CA . LEU B 1 61 ? 11.469 -19.255 -8.154 1.00 58.52 61 LEU B CA 1
ATOM 1517 C C . LEU B 1 61 ? 12.105 -17.863 -8.346 1.00 65.68 61 LEU B C 1
ATOM 1518 O O . LEU B 1 61 ? 12.949 -17.713 -9.234 1.00 65.24 61 LEU B O 1
ATOM 1523 N N . ASP B 1 62 ? 11.746 -16.872 -7.491 1.00 64.02 62 ASP B N 1
ATOM 1524 C CA . ASP B 1 62 ? 12.291 -15.506 -7.549 1.00 64.60 62 ASP B CA 1
ATOM 1525 C C . ASP B 1 62 ? 13.822 -15.488 -7.383 1.00 67.89 62 ASP B C 1
ATOM 1526 O O . ASP B 1 62 ? 14.506 -14.791 -8.125 1.00 67.75 62 ASP B O 1
ATOM 1531 N N . ILE B 1 63 ? 14.342 -16.292 -6.445 1.00 65.40 63 ILE B N 1
ATOM 1532 C CA . ILE B 1 63 ? 15.771 -16.474 -6.167 1.00 66.50 63 ILE B CA 1
ATOM 1533 C C . ILE B 1 63 ? 16.473 -17.111 -7.378 1.00 69.80 63 ILE B C 1
ATOM 1534 O O . ILE B 1 63 ? 17.548 -16.654 -7.767 1.00 71.03 63 ILE B O 1
ATOM 1539 N N . PHE B 1 64 ? 15.851 -18.136 -7.977 1.00 63.58 64 PHE B N 1
ATOM 1540 C CA . PHE B 1 64 ? 16.361 -18.826 -9.155 1.00 60.76 64 PHE B CA 1
ATOM 1541 C C . PHE B 1 64 ? 16.496 -17.875 -10.356 1.00 62.36 64 PHE B C 1
ATOM 1542 O O . PHE B 1 64 ? 17.491 -17.936 -11.067 1.00 61.59 64 PHE B O 1
ATOM 1550 N N . LEU B 1 65 ? 15.515 -16.979 -10.548 1.00 59.22 65 LEU B N 1
ATOM 1551 C CA . LEU B 1 65 ? 15.471 -15.984 -11.632 1.00 58.75 65 LEU B CA 1
ATOM 1552 C C . LEU B 1 65 ? 16.464 -14.825 -11.469 1.00 64.85 65 LEU B C 1
ATOM 1553 O O . LEU B 1 65 ? 16.796 -14.194 -12.472 1.00 62.99 65 LEU B O 1
ATOM 1558 N N . SER B 1 66 ? 16.952 -14.554 -10.229 1.00 65.21 66 SER B N 1
ATOM 1559 C CA . SER B 1 66 ? 17.948 -13.495 -9.925 1.00 67.55 66 SER B CA 1
ATOM 1560 C C . SER B 1 66 ? 19.198 -13.622 -10.809 1.00 71.50 66 SER B C 1
ATOM 1561 O O . SER B 1 66 ? 19.808 -12.620 -11.164 1.00 73.11 66 SER B O 1
ATOM 1564 N N . ARG B 1 67 ? 19.562 -14.873 -11.151 1.00 66.62 67 ARG B N 1
ATOM 1565 C CA . ARG B 1 67 ? 20.708 -15.194 -11.993 1.00 65.79 67 ARG B CA 1
ATOM 1566 C C . ARG B 1 67 ? 20.386 -15.464 -13.484 1.00 66.19 67 ARG B C 1
ATOM 1567 O O . ARG B 1 67 ? 21.314 -15.748 -14.249 1.00 65.50 67 ARG B O 1
ATOM 1575 N N . LEU B 1 68 ? 19.102 -15.320 -13.909 1.00 59.96 68 LEU B N 1
ATOM 1576 C CA . LEU B 1 68 ? 18.693 -15.564 -15.308 1.00 56.61 68 LEU B CA 1
ATOM 1577 C C . LEU B 1 68 ? 18.142 -14.362 -16.029 1.00 58.54 68 LEU B C 1
ATOM 1578 O O . LEU B 1 68 ? 17.524 -13.485 -15.417 1.00 57.28 68 LEU B O 1
ATOM 1583 N N . GLU B 1 69 ? 18.283 -14.381 -17.368 1.00 55.75 69 GLU B N 1
ATOM 1584 C CA . GLU B 1 69 ? 17.701 -13.382 -18.255 1.00 55.20 69 GLU B CA 1
ATOM 1585 C C . GLU B 1 69 ? 16.390 -13.986 -18.767 1.00 54.59 69 GLU B C 1
ATOM 1586 O O . GLU B 1 69 ? 16.389 -15.120 -19.264 1.00 53.42 69 GLU B O 1
ATOM 1592 N N . ILE B 1 70 ? 15.263 -13.276 -18.592 1.00 49.72 70 ILE B N 1
ATOM 1593 C CA . ILE B 1 70 ? 13.966 -13.768 -19.112 1.00 46.99 70 ILE B CA 1
ATOM 1594 C C . ILE B 1 70 ? 13.779 -13.164 -20.502 1.00 49.05 70 ILE B C 1
ATOM 1595 O O . ILE B 1 70 ? 13.733 -11.943 -20.630 1.00 51.23 70 ILE B O 1
ATOM 1600 N N . ILE B 1 71 ? 13.789 -13.993 -21.542 1.00 43.48 71 ILE B N 1
ATOM 1601 C CA . ILE B 1 71 ? 13.651 -13.527 -22.933 1.00 42.08 71 ILE B CA 1
ATOM 1602 C C . ILE B 1 71 ? 12.193 -13.674 -23.381 1.00 42.70 71 ILE B C 1
ATOM 1603 O O . ILE B 1 71 ? 11.633 -14.772 -23.322 1.00 43.59 71 ILE B O 1
ATOM 1608 N N . ASP B 1 72 ? 11.606 -12.583 -23.823 1.00 37.38 72 ASP B N 1
ATOM 1609 C CA . ASP B 1 72 ? 10.229 -12.498 -24.313 1.00 37.94 72 ASP B CA 1
ATOM 1610 C C . ASP B 1 72 ? 10.040 -13.276 -25.598 1.00 44.27 72 ASP B C 1
ATOM 1611 O O . ASP B 1 72 ? 10.933 -13.278 -26.447 1.00 43.19 72 ASP B O 1
ATOM 1616 N N . PHE B 1 73 ? 8.892 -13.986 -25.729 1.00 41.92 73 PHE B N 1
ATOM 1617 C CA . PHE B 1 73 ? 8.608 -14.756 -26.945 1.00 39.21 73 PHE B CA 1
ATOM 1618 C C . PHE B 1 73 ? 8.183 -13.717 -27.970 1.00 44.92 73 PHE B C 1
ATOM 1619 O O . PHE B 1 73 ? 7.126 -13.113 -27.852 1.00 48.84 73 PHE B O 1
ATOM 1627 N N . SER B 1 74 ? 9.062 -13.420 -28.892 1.00 40.96 74 SER B N 1
ATOM 1628 C CA . SER B 1 74 ? 8.907 -12.315 -29.850 1.00 40.69 74 SER B CA 1
ATOM 1629 C C . SER B 1 74 ? 8.417 -12.701 -31.214 1.00 41.51 74 SER B C 1
ATOM 1630 O O . SER B 1 74 ? 8.362 -13.877 -31.542 1.00 42.78 74 SER B O 1
ATOM 1633 N N . ALA B 1 75 ? 8.111 -11.686 -32.024 1.00 35.74 75 ALA B N 1
ATOM 1634 C CA . ALA B 1 75 ? 7.627 -11.774 -33.403 1.00 33.45 75 ALA B CA 1
ATOM 1635 C C . ALA B 1 75 ? 8.599 -12.569 -34.280 1.00 38.50 75 ALA B C 1
ATOM 1636 O O . ALA B 1 75 ? 8.150 -13.340 -35.123 1.00 37.13 75 ALA B O 1
ATOM 1638 N N . LYS B 1 76 ? 9.930 -12.425 -34.046 1.00 38.37 76 LYS B N 1
ATOM 1639 C CA . LYS B 1 76 ? 10.941 -13.175 -34.799 1.00 37.69 76 LYS B CA 1
ATOM 1640 C C . LYS B 1 76 ? 10.816 -14.702 -34.675 1.00 41.04 76 LYS B C 1
ATOM 1641 O O . LYS B 1 76 ? 11.084 -15.376 -35.667 1.00 41.65 76 LYS B O 1
ATOM 1647 N N . CYS B 1 77 ? 10.364 -15.227 -33.499 1.00 35.32 77 CYS B N 1
ATOM 1648 C CA . CYS B 1 77 ? 10.189 -16.667 -33.207 1.00 35.82 77 CYS B CA 1
ATOM 1649 C C . CYS B 1 77 ? 9.078 -17.338 -33.998 1.00 39.49 77 CYS B C 1
ATOM 1650 O O . CYS B 1 77 ? 9.100 -18.566 -34.140 1.00 40.09 77 CYS B O 1
ATOM 1653 N N . THR B 1 78 ? 8.044 -16.561 -34.365 1.00 35.16 78 THR B N 1
ATOM 1654 C CA . THR B 1 78 ? 6.817 -17.024 -35.007 1.00 34.01 78 THR B CA 1
ATOM 1655 C C . THR B 1 78 ? 7.022 -17.741 -36.336 1.00 40.30 78 THR B C 1
ATOM 1656 O O . THR B 1 78 ? 6.395 -18.786 -36.534 1.00 41.46 78 THR B O 1
ATOM 1660 N N . PHE B 1 79 ? 7.904 -17.217 -37.231 1.00 35.76 79 PHE B N 1
ATOM 1661 C CA . PHE B 1 79 ? 8.179 -17.884 -38.503 1.00 35.77 79 PHE B CA 1
ATOM 1662 C C . PHE B 1 79 ? 8.788 -19.280 -38.257 1.00 42.42 79 PHE B C 1
ATOM 1663 O O . PHE B 1 79 ? 8.401 -20.223 -38.930 1.00 45.20 79 PHE B O 1
ATOM 1671 N N . TYR B 1 80 ? 9.734 -19.400 -37.304 1.00 37.98 80 TYR B N 1
ATOM 1672 C CA . TYR B 1 80 ? 10.406 -20.644 -36.941 1.00 36.29 80 TYR B CA 1
ATOM 1673 C C . TYR B 1 80 ? 9.430 -21.612 -36.321 1.00 41.25 80 TYR B C 1
ATOM 1674 O O . TYR B 1 80 ? 9.474 -22.785 -36.655 1.00 44.16 80 TYR B O 1
ATOM 1683 N N . TYR B 1 81 ? 8.514 -21.134 -35.468 1.00 37.39 81 TYR B N 1
ATOM 1684 C CA . TYR B 1 81 ? 7.485 -21.980 -34.848 1.00 37.03 81 TYR B CA 1
ATOM 1685 C C . TYR B 1 81 ? 6.576 -22.582 -35.944 1.00 39.24 81 TYR B C 1
ATOM 1686 O O . TYR B 1 81 ? 6.258 -23.769 -35.894 1.00 40.03 81 TYR B O 1
ATOM 1695 N N . GLY B 1 82 ? 6.207 -21.754 -36.919 1.00 33.93 82 GLY B N 1
ATOM 1696 C CA . GLY B 1 82 ? 5.358 -22.165 -38.029 1.00 34.75 82 GLY B CA 1
ATOM 1697 C C . GLY B 1 82 ? 5.946 -23.291 -38.848 1.00 38.28 82 GLY B C 1
ATOM 1698 O O . GLY B 1 82 ? 5.279 -24.281 -39.136 1.00 37.48 82 GLY B O 1
ATOM 1699 N N . GLU B 1 83 ? 7.216 -23.156 -39.162 1.00 35.79 83 GLU B N 1
ATOM 1700 C CA . GLU B 1 83 ? 8.000 -24.109 -39.939 1.00 38.10 83 GLU B CA 1
ATOM 1701 C C . GLU B 1 83 ? 8.257 -25.412 -39.174 1.00 43.58 83 GLU B C 1
ATOM 1702 O O . GLU B 1 83 ? 8.099 -26.487 -39.741 1.00 44.63 83 GLU B O 1
ATOM 1708 N N . LEU B 1 84 ? 8.629 -25.302 -37.884 1.00 38.48 84 LEU B N 1
ATOM 1709 C CA . LEU B 1 84 ? 8.886 -26.419 -37.004 1.00 38.87 84 LEU B CA 1
ATOM 1710 C C . LEU B 1 84 ? 7.616 -27.289 -36.747 1.00 44.47 84 LEU B C 1
ATOM 1711 O O . LEU B 1 84 ? 7.679 -28.520 -36.863 1.00 45.25 84 LEU B O 1
ATOM 1716 N N . ARG B 1 85 ? 6.486 -26.650 -36.411 1.00 40.96 85 ARG B N 1
ATOM 1717 C CA . ARG B 1 85 ? 5.230 -27.336 -36.148 1.00 40.52 85 ARG B CA 1
ATOM 1718 C C . ARG B 1 85 ? 4.767 -28.144 -37.370 1.00 44.73 85 ARG B C 1
ATOM 1719 O O . ARG B 1 85 ? 4.396 -29.322 -37.229 1.00 45.42 85 ARG B O 1
ATOM 1727 N N . THR B 1 86 ? 4.842 -27.532 -38.562 1.00 40.93 86 THR B N 1
ATOM 1728 C CA . THR B 1 86 ? 4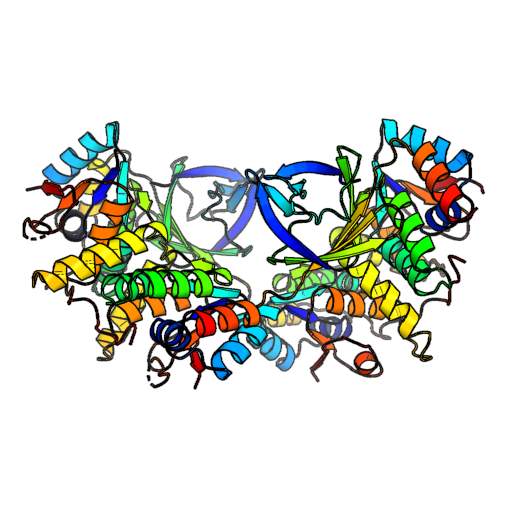.485 -28.179 -39.829 1.00 42.46 86 THR B CA 1
ATOM 1729 C C . THR B 1 86 ? 5.346 -29.399 -40.098 1.00 49.02 86 THR B C 1
ATOM 1730 O O . THR B 1 86 ? 4.814 -30.461 -40.443 1.00 52.54 86 THR B O 1
ATOM 1734 N N . GLU B 1 87 ? 6.685 -29.233 -39.955 1.00 43.95 87 GLU B N 1
ATOM 1735 C CA . GLU B 1 87 ? 7.667 -30.276 -40.207 1.00 44.32 87 GLU B CA 1
ATOM 1736 C C . GLU B 1 87 ? 7.491 -31.451 -39.252 1.00 47.22 87 GLU B C 1
ATOM 1737 O O . GLU B 1 87 ? 7.511 -32.580 -39.700 1.00 48.63 87 GLU B O 1
ATOM 1743 N N . LEU B 1 88 ? 7.295 -31.190 -37.955 1.00 42.78 88 LEU B N 1
ATOM 1744 C CA . LEU B 1 88 ? 7.085 -32.239 -36.954 1.00 44.39 88 LEU B CA 1
ATOM 1745 C C . LEU B 1 88 ? 5.825 -33.066 -37.239 1.00 50.10 88 LEU B C 1
ATOM 1746 O O . LEU B 1 88 ? 5.856 -34.277 -37.098 1.00 53.57 88 LEU B O 1
ATOM 1751 N N . GLU B 1 89 ? 4.751 -32.398 -37.686 1.00 46.33 89 GLU B N 1
ATOM 1752 C CA A GLU B 1 89 ? 3.472 -33.019 -38.030 0.50 47.40 89 GLU B CA 1
ATOM 1753 C CA B GLU B 1 89 ? 3.463 -32.985 -38.068 0.50 47.41 89 GLU B CA 1
ATOM 1754 C C . GLU B 1 89 ? 3.656 -33.898 -39.272 1.00 55.97 89 GLU B C 1
ATOM 1755 O O . GLU B 1 89 ? 3.180 -35.043 -39.290 1.00 60.14 89 GLU B O 1
ATOM 1766 N N . GLN B 1 90 ? 4.392 -33.395 -40.275 1.00 53.30 90 GLN B N 1
ATOM 1767 C CA . GLN B 1 90 ? 4.718 -34.106 -41.516 1.00 56.20 90 GLN B CA 1
ATOM 1768 C C . GLN B 1 90 ? 5.478 -35.390 -41.250 1.00 62.92 90 GLN B C 1
ATOM 1769 O O . GLN B 1 90 ? 5.259 -36.374 -41.957 1.00 67.36 90 GLN B O 1
ATOM 1775 N N . LYS B 1 91 ? 6.388 -35.394 -40.250 1.00 57.32 91 LYS B N 1
ATOM 1776 C CA . LYS B 1 91 ? 7.179 -36.593 -39.904 1.00 58.30 91 LYS B CA 1
ATOM 1777 C C . LYS B 1 91 ? 6.468 -37.498 -38.889 1.00 63.28 91 LYS B C 1
ATOM 1778 O O . LYS B 1 91 ? 7.020 -38.532 -38.519 1.00 67.39 91 LYS B O 1
ATOM 1784 N N . GLY B 1 92 ? 5.276 -37.112 -38.439 1.00 56.38 92 GLY B N 1
ATOM 1785 C CA . GLY B 1 92 ? 4.533 -37.875 -37.443 1.00 56.77 92 GLY B CA 1
ATOM 1786 C C . GLY B 1 92 ? 5.114 -37.786 -36.038 1.00 61.62 92 GLY B C 1
ATOM 1787 O O . GLY B 1 92 ? 4.896 -38.682 -35.215 1.00 63.93 92 GLY B O 1
ATOM 1788 N N . LEU B 1 93 ? 5.844 -36.693 -35.743 1.00 55.91 93 LEU B N 1
ATOM 1789 C CA . LEU B 1 93 ? 6.487 -36.452 -34.444 1.00 55.41 93 LEU B CA 1
ATOM 1790 C C . LEU B 1 93 ? 5.621 -35.566 -33.530 1.00 57.60 93 LEU B C 1
ATOM 1791 O O . LEU B 1 93 ? 5.292 -34.446 -33.873 1.00 53.67 93 LEU B O 1
ATOM 1796 N N . ILE B 1 94 ? 5.214 -36.102 -32.387 1.00 58.72 94 ILE B N 1
ATOM 1797 C CA . ILE B 1 94 ? 4.347 -35.399 -31.447 1.00 57.38 94 ILE B CA 1
ATOM 1798 C C . ILE B 1 94 ? 5.120 -34.760 -30.327 1.00 59.81 94 ILE B C 1
ATOM 1799 O O . ILE B 1 94 ? 5.850 -35.413 -29.589 1.00 61.32 94 ILE B O 1
ATOM 1804 N N . ILE B 1 95 ? 4.909 -33.478 -30.183 1.00 54.34 95 ILE B N 1
ATOM 1805 C CA . ILE B 1 95 ? 5.534 -32.631 -29.189 1.00 52.31 95 ILE B CA 1
ATOM 1806 C C . ILE B 1 95 ? 4.427 -31.843 -28.499 1.00 51.88 95 ILE B C 1
ATOM 1807 O O . ILE B 1 95 ? 3.411 -31.530 -29.127 1.00 50.91 95 ILE B O 1
ATOM 1812 N N . GLY B 1 96 ? 4.609 -31.585 -27.210 1.00 46.05 96 GLY B N 1
ATOM 1813 C CA . GLY B 1 96 ? 3.669 -30.820 -26.413 1.00 44.62 96 GLY B CA 1
ATOM 1814 C C . GLY B 1 96 ? 3.646 -29.368 -26.845 1.00 48.83 96 GLY B C 1
ATOM 1815 O O . GLY B 1 96 ? 4.624 -28.852 -27.384 1.00 48.94 96 GLY B O 1
ATOM 1816 N N . ASN B 1 97 ? 2.539 -28.704 -26.592 1.00 45.64 97 ASN B N 1
ATOM 1817 C CA . ASN B 1 97 ? 2.302 -27.320 -26.966 1.00 44.99 97 ASN B CA 1
ATOM 1818 C C . ASN B 1 97 ? 3.383 -26.307 -26.580 1.00 50.25 97 ASN B C 1
ATOM 1819 O O . ASN B 1 97 ? 3.785 -25.484 -27.404 1.00 50.16 97 ASN B O 1
ATOM 1824 N N . ASN B 1 98 ? 3.823 -26.358 -25.314 1.00 46.72 98 ASN B N 1
ATOM 1825 C CA . ASN B 1 98 ? 4.799 -25.445 -24.745 1.00 44.27 98 ASN B CA 1
ATOM 1826 C C . ASN B 1 98 ? 6.193 -25.766 -25.203 1.00 48.89 98 ASN B C 1
ATOM 1827 O O . ASN B 1 98 ? 6.919 -24.858 -25.568 1.00 48.36 98 ASN B O 1
ATOM 1832 N N . ASP B 1 99 ? 6.560 -27.055 -25.240 1.00 48.07 99 ASP B N 1
ATOM 1833 C CA . ASP B 1 99 ? 7.866 -27.534 -25.699 1.00 48.16 99 ASP B CA 1
ATOM 1834 C C . ASP B 1 99 ? 8.144 -27.097 -27.124 1.00 51.06 99 ASP B C 1
ATOM 1835 O O . ASP B 1 99 ? 9.280 -26.749 -27.450 1.00 51.51 99 ASP B O 1
ATOM 1840 N N . LEU B 1 100 ? 7.097 -27.066 -27.951 1.00 46.26 100 LEU B N 1
ATOM 1841 C CA . LEU B 1 100 ? 7.151 -26.644 -29.329 1.00 46.44 100 LEU B CA 1
ATOM 1842 C C . LEU B 1 100 ? 7.461 -25.137 -29.416 1.00 47.12 100 LEU B C 1
ATOM 1843 O O . LEU B 1 100 ? 8.286 -24.738 -30.233 1.00 49.14 100 LEU B O 1
ATOM 1848 N N . LEU B 1 101 ? 6.863 -24.315 -28.536 1.00 40.70 101 LEU B N 1
ATOM 1849 C CA . LEU B 1 101 ? 7.132 -22.871 -28.436 1.00 38.38 101 LEU B CA 1
ATOM 1850 C C . LEU B 1 101 ? 8.571 -22.612 -27.894 1.00 43.36 101 LEU B C 1
ATOM 1851 O O . LEU B 1 101 ? 9.281 -21.746 -28.422 1.00 43.07 101 LEU B O 1
ATOM 1856 N N . ILE B 1 102 ? 8.984 -23.382 -26.848 1.00 38.91 102 ILE B N 1
ATOM 1857 C CA . ILE B 1 102 ? 10.307 -23.309 -26.210 1.00 39.24 102 ILE B CA 1
ATOM 1858 C C . ILE B 1 102 ? 11.445 -23.659 -27.184 1.00 44.79 102 ILE B C 1
ATOM 1859 O O . ILE B 1 102 ? 12.458 -22.948 -27.231 1.00 46.92 102 ILE B O 1
ATOM 1864 N N . ALA B 1 103 ? 11.260 -24.728 -27.964 1.00 40.10 103 ALA B N 1
ATOM 1865 C CA . ALA B 1 103 ? 12.196 -25.182 -28.992 1.00 39.23 103 ALA B CA 1
ATOM 1866 C C . ALA B 1 103 ? 12.374 -24.126 -30.087 1.00 44.69 103 ALA B C 1
ATOM 1867 O O . ALA B 1 103 ? 13.500 -23.798 -30.458 1.00 45.60 103 ALA B O 1
ATOM 1869 N N . SER B 1 104 ? 11.256 -23.599 -30.607 1.00 43.37 104 SER B N 1
ATOM 1870 C CA . SER B 1 104 ? 11.236 -22.593 -31.677 1.00 43.16 104 SER B CA 1
ATOM 1871 C C . SER B 1 104 ? 11.896 -21.263 -31.241 1.00 44.83 104 SER B C 1
ATOM 1872 O O . SER B 1 104 ? 12.528 -20.603 -32.057 1.00 43.85 104 SER B O 1
ATOM 1875 N N . HIS B 1 105 ? 11.791 -20.924 -29.935 1.00 41.27 105 HIS B N 1
ATOM 1876 C CA . HIS B 1 105 ? 12.408 -19.756 -29.322 1.00 41.15 105 HIS B CA 1
ATOM 1877 C C . HIS B 1 105 ? 13.925 -19.944 -29.284 1.00 46.05 105 HIS B C 1
ATOM 1878 O O . HIS B 1 105 ? 14.671 -19.006 -29.598 1.00 46.22 105 HIS B O 1
ATOM 1885 N N . ALA B 1 106 ? 14.383 -21.176 -28.941 1.00 42.22 106 ALA B N 1
ATOM 1886 C CA . ALA B 1 106 ? 15.816 -21.507 -28.889 1.00 43.16 106 ALA B CA 1
ATOM 1887 C C . ALA B 1 106 ? 16.414 -21.354 -30.297 1.00 48.94 106 ALA B C 1
ATOM 1888 O O . ALA B 1 106 ? 17.438 -20.687 -30.449 1.00 48.89 106 ALA B O 1
ATOM 1890 N N . ILE B 1 107 ? 15.697 -21.878 -31.329 1.00 45.74 107 ILE B N 1
ATOM 1891 C CA . ILE B 1 107 ? 16.043 -21.782 -32.758 1.00 45.68 107 ILE B CA 1
ATOM 1892 C C . ILE B 1 107 ? 16.138 -20.308 -33.240 1.00 51.16 107 ILE B C 1
ATOM 1893 O O . ILE B 1 107 ? 17.123 -19.931 -33.878 1.00 53.11 107 ILE B O 1
ATOM 1898 N N . ALA B 1 108 ? 15.163 -19.483 -32.875 1.00 47.29 108 ALA B N 1
ATOM 1899 C CA . ALA B 1 108 ? 15.130 -18.077 -33.279 1.00 47.66 108 ALA B CA 1
ATOM 1900 C C . ALA B 1 108 ? 16.279 -17.292 -32.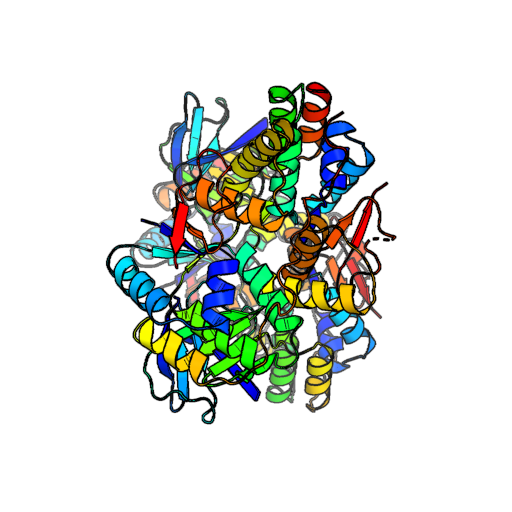690 1.00 52.34 108 ALA B C 1
ATOM 1901 O O . ALA B 1 108 ? 16.831 -16.455 -33.375 1.00 52.78 108 ALA B O 1
ATOM 1903 N N . GLU B 1 109 ? 16.671 -17.605 -31.443 1.00 50.63 109 GLU B N 1
ATOM 1904 C CA . GLU B 1 109 ? 17.752 -16.937 -30.722 1.00 51.26 109 GLU B CA 1
ATOM 1905 C C . GLU B 1 109 ? 19.139 -17.545 -31.033 1.00 60.31 109 GLU B C 1
ATOM 1906 O O . GLU B 1 109 ? 20.161 -16.998 -30.585 1.00 61.19 109 GLU B O 1
ATOM 1912 N N . ASN B 1 110 ? 19.167 -18.689 -31.773 1.00 59.99 110 ASN B N 1
ATOM 1913 C CA . ASN B 1 110 ? 20.357 -19.485 -32.100 1.00 62.94 110 ASN B CA 1
ATOM 1914 C C . ASN B 1 110 ? 21.045 -19.908 -30.782 1.00 68.22 110 ASN B C 1
ATOM 1915 O O . ASN B 1 110 ? 22.256 -19.779 -30.611 1.00 72.51 110 ASN B O 1
ATOM 1920 N N . ALA B 1 111 ? 20.233 -20.365 -29.828 1.00 60.44 111 ALA B N 1
ATOM 1921 C CA . ALA B 1 111 ? 20.669 -20.729 -28.492 1.00 59.67 111 ALA B CA 1
ATOM 1922 C C . ALA B 1 111 ? 20.731 -22.226 -28.303 1.00 63.71 111 ALA B C 1
ATOM 1923 O O . ALA B 1 111 ? 20.068 -22.972 -29.036 1.00 64.08 111 ALA B O 1
ATOM 1925 N N . THR B 1 112 ? 21.502 -22.665 -27.298 1.00 59.20 112 THR B N 1
ATOM 1926 C CA . THR B 1 112 ? 21.603 -24.063 -26.926 1.00 60.12 112 THR B CA 1
ATOM 1927 C C . THR B 1 112 ? 20.468 -24.311 -25.932 1.00 62.29 112 THR B C 1
ATOM 1928 O O . THR B 1 112 ? 20.406 -23.628 -24.901 1.00 62.37 112 THR B O 1
ATOM 1932 N N . LEU B 1 113 ? 19.557 -25.263 -26.251 1.00 55.68 113 LEU B N 1
ATOM 1933 C CA . LEU B 1 113 ? 18.489 -25.637 -25.337 1.00 53.42 113 LEU B CA 1
ATOM 1934 C C . LEU B 1 113 ? 19.021 -26.723 -24.375 1.00 61.19 113 LEU B C 1
ATOM 1935 O O . LEU B 1 113 ? 19.496 -27.786 -24.808 1.00 61.19 113 LEU B O 1
ATOM 1940 N N . VAL B 1 114 ? 19.026 -26.383 -23.073 1.00 58.61 114 VAL B N 1
ATOM 1941 C CA . VAL B 1 114 ? 19.482 -27.272 -22.020 1.00 59.81 114 VAL B CA 1
ATOM 1942 C C . VAL B 1 114 ? 18.283 -28.039 -21.530 1.00 65.43 114 VAL B C 1
ATOM 1943 O O . VAL B 1 114 ? 17.330 -27.447 -21.024 1.00 63.04 114 VAL B O 1
ATOM 1947 N N . THR B 1 115 ? 18.333 -29.363 -21.725 1.00 66.84 115 THR B N 1
ATOM 1948 C CA . THR B 1 115 ? 17.286 -30.325 -21.408 1.00 67.96 115 THR B CA 1
ATOM 1949 C C . THR B 1 115 ? 17.729 -31.397 -20.428 1.00 77.71 115 THR B C 1
ATOM 1950 O O . THR B 1 115 ? 18.843 -31.907 -20.519 1.00 78.70 115 THR B O 1
ATOM 1954 N N . ASN B 1 116 ? 16.826 -31.732 -19.497 1.00 78.78 116 ASN B N 1
ATOM 1955 C CA . ASN B 1 116 ? 16.978 -32.758 -18.461 1.00 82.72 116 ASN B CA 1
ATOM 1956 C C . ASN B 1 116 ? 16.913 -34.109 -19.155 1.00 90.86 116 ASN B C 1
ATOM 1957 O O . ASN B 1 116 ? 17.830 -34.892 -18.991 1.00 92.96 116 ASN B O 1
ATOM 1962 N N . ASN B 1 117 ? 15.847 -34.361 -19.960 1.00 89.31 117 ASN B N 1
ATOM 1963 C CA . ASN B 1 117 ? 15.678 -35.574 -20.768 1.00 91.81 117 ASN B CA 1
ATOM 1964 C C . ASN B 1 117 ? 15.508 -35.212 -22.249 1.00 93.80 117 ASN B C 1
ATOM 1965 O O . ASN B 1 117 ? 14.616 -34.430 -22.593 1.00 89.29 117 ASN B O 1
ATOM 1970 N N . ILE B 1 118 ? 16.406 -35.744 -23.114 1.00 93.63 118 ILE B N 1
ATOM 1971 C CA . ILE B 1 118 ? 16.371 -35.449 -24.548 1.00 93.33 118 ILE B CA 1
ATOM 1972 C C . ILE B 1 118 ? 15.099 -35.962 -25.185 1.00 98.99 118 ILE B C 1
ATOM 1973 O O . ILE B 1 118 ? 14.246 -35.144 -25.527 1.00 96.12 118 ILE B O 1
ATOM 1978 N N . LYS B 1 119 ? 14.956 -37.309 -25.309 1.00 99.49 119 LYS B N 1
ATOM 1979 C CA . LYS B 1 119 ? 13.829 -37.985 -25.969 1.00 99.93 119 LYS B CA 1
ATOM 1980 C C . LYS B 1 119 ? 13.705 -37.459 -27.421 1.00 103.00 119 LYS B C 1
ATOM 1981 O O . LYS B 1 119 ? 14.729 -37.266 -28.087 1.00 104.22 119 LYS B O 1
ATOM 1983 N N . GLU B 1 120 ? 12.486 -37.160 -27.881 1.00 96.93 120 GLU B N 1
ATOM 1984 C CA . GLU B 1 120 ? 12.247 -36.646 -29.228 1.00 95.66 120 GLU B CA 1
ATOM 1985 C C . GLU B 1 120 ? 12.827 -35.233 -29.508 1.00 97.24 120 GLU B C 1
ATOM 1986 O O . GLU B 1 120 ? 12.660 -34.742 -30.625 1.00 98.09 120 GLU B O 1
ATOM 1987 N N . PHE B 1 121 ? 13.526 -34.592 -28.534 1.00 89.63 121 PHE B N 1
ATOM 1988 C CA . PHE B 1 121 ? 14.107 -33.257 -28.749 1.00 85.87 121 PHE B CA 1
ATOM 1989 C C . PHE B 1 121 ? 15.212 -33.211 -29.807 1.00 84.05 121 PHE B C 1
ATOM 1990 O O . PHE B 1 121 ? 15.372 -32.189 -30.467 1.00 81.95 121 PHE B O 1
ATOM 1998 N N . LYS B 1 122 ? 15.956 -34.313 -29.971 1.00 79.38 122 LYS B N 1
ATOM 1999 C CA . LYS B 1 122 ? 17.017 -34.466 -30.967 1.00 79.45 122 LYS B CA 1
ATOM 2000 C C . LYS B 1 122 ? 16.422 -34.562 -32.370 1.00 80.92 122 LYS B C 1
ATOM 2001 O O . LYS B 1 122 ? 17.103 -34.246 -33.342 1.00 80.39 122 LYS B O 1
ATOM 2003 N N . ARG B 1 123 ? 15.144 -34.990 -32.465 1.00 76.08 123 ARG B N 1
ATOM 2004 C CA . ARG B 1 123 ? 14.408 -35.166 -33.717 1.00 74.99 123 ARG B CA 1
ATOM 2005 C C . ARG B 1 123 ? 13.930 -33.864 -34.289 1.00 73.77 123 ARG B C 1
ATOM 2006 O O . ARG B 1 123 ? 13.397 -33.855 -35.397 1.00 74.02 123 ARG B O 1
ATOM 2007 N N . ILE B 1 124 ? 14.148 -32.762 -33.545 1.00 66.81 124 ILE B N 1
ATOM 2008 C CA . ILE B 1 124 ? 13.765 -31.384 -33.874 1.00 63.26 124 ILE B CA 1
ATOM 2009 C C . ILE B 1 124 ? 14.863 -30.740 -34.716 1.00 67.30 124 ILE B C 1
ATOM 2010 O O . ILE B 1 124 ? 15.969 -30.490 -34.228 1.00 65.18 124 ILE B O 1
ATOM 2015 N N . PRO B 1 125 ? 14.541 -30.409 -35.977 1.00 66.89 125 PRO B N 1
ATOM 2016 C CA . PRO B 1 125 ? 15.561 -29.846 -36.870 1.00 68.22 125 PRO B CA 1
ATOM 2017 C C . PRO B 1 125 ? 16.017 -28.462 -36.502 1.00 71.81 125 PRO B C 1
ATOM 2018 O O . PRO B 1 125 ? 15.229 -27.687 -35.985 1.00 70.89 125 PRO B O 1
ATOM 2022 N N . ASN B 1 126 ? 17.298 -28.165 -36.766 1.00 69.54 126 ASN B N 1
ATOM 2023 C CA . ASN B 1 126 ? 17.983 -26.893 -36.514 1.00 68.58 126 ASN B CA 1
ATOM 2024 C C . ASN B 1 126 ? 18.095 -26.510 -35.019 1.00 70.49 126 ASN B C 1
ATOM 2025 O O . ASN B 1 126 ? 18.441 -25.362 -34.708 1.00 71.02 126 ASN B O 1
ATOM 2030 N N . LEU B 1 127 ? 17.837 -27.462 -34.099 1.00 63.98 127 LEU B N 1
ATOM 2031 C CA . LEU B 1 127 ? 17.915 -27.218 -32.661 1.00 62.22 127 LEU B CA 1
ATOM 2032 C C . LEU B 1 127 ? 19.201 -27.747 -32.003 1.00 70.19 127 LEU B C 1
ATOM 2033 O O . LEU B 1 127 ? 19.487 -28.947 -32.052 1.00 72.23 127 LEU B O 1
ATOM 2038 N N . ILE B 1 128 ? 19.958 -26.841 -31.372 1.00 66.67 128 ILE B N 1
ATOM 2039 C CA . ILE B 1 128 ? 21.134 -27.182 -30.602 1.00 68.75 128 ILE B CA 1
ATOM 2040 C C . ILE B 1 128 ? 20.682 -27.553 -29.195 1.00 70.00 128 ILE B C 1
ATOM 2041 O O . ILE B 1 128 ? 19.970 -26.791 -28.555 1.00 65.25 128 ILE B O 1
ATOM 2046 N N . LEU B 1 129 ? 21.081 -28.750 -28.737 1.00 71.10 129 LEU B N 1
ATOM 2047 C CA . LEU B 1 129 ? 20.751 -29.293 -27.419 1.00 71.07 129 LEU B CA 1
ATOM 2048 C C . LEU B 1 129 ? 21.980 -29.664 -26.610 1.00 75.76 129 LEU B C 1
ATOM 2049 O O . LEU B 1 129 ? 23.023 -29.987 -27.175 1.00 77.32 129 LEU B O 1
ATOM 2054 N N . GLU B 1 130 ? 21.821 -29.674 -25.275 1.00 71.05 130 GLU B N 1
ATOM 2055 C CA . GLU B 1 130 ? 22.810 -30.085 -24.287 1.00 71.72 130 GLU B CA 1
ATOM 2056 C C . GLU B 1 130 ? 22.052 -30.754 -23.155 1.00 75.45 130 GLU B C 1
ATOM 2057 O O . GLU B 1 130 ? 21.125 -30.161 -22.597 1.00 71.56 130 GLU B O 1
ATOM 2063 N N . ASN B 1 131 ? 22.419 -32.016 -22.855 1.00 75.35 131 ASN B N 1
ATOM 2064 C CA . ASN B 1 131 ? 21.764 -32.810 -21.828 1.00 75.15 131 ASN B CA 1
ATOM 2065 C C . ASN B 1 131 ? 22.564 -32.870 -20.534 1.00 80.34 131 ASN B C 1
ATOM 2066 O O . ASN B 1 131 ? 23.760 -33.159 -20.558 1.00 81.84 131 ASN B O 1
ATOM 2071 N N . TRP B 1 132 ? 21.889 -32.606 -19.406 1.00 76.59 132 TRP B N 1
ATOM 2072 C CA . TRP B 1 132 ? 22.457 -32.673 -18.054 1.00 78.16 132 TRP B CA 1
ATOM 2073 C C . TRP B 1 132 ? 21.729 -33.762 -17.238 1.00 82.97 132 TRP B C 1
ATOM 2074 O O . TRP B 1 132 ? 20.506 -33.881 -17.326 1.00 80.63 132 TRP B O 1
ATOM 2085 N N . ASP B 1 133 ? 22.470 -34.516 -16.405 1.00 83.10 133 ASP B N 1
ATOM 2086 C CA . ASP B 1 133 ? 21.913 -35.589 -15.565 1.00 109.76 133 ASP B CA 1
ATOM 2087 C C . ASP B 1 133 ? 22.782 -35.873 -14.329 1.00 142.87 133 ASP B C 1
ATOM 2088 O O . ASP B 1 133 ? 22.336 -35.708 -13.190 1.00 99.17 133 ASP B O 1
ATOM 2093 N N . MET C 1 1 ? 39.012 25.681 -25.106 1.00 64.55 1 MET C N 1
ATOM 2094 C CA . MET C 1 1 ? 40.072 24.834 -25.671 1.00 61.43 1 MET C CA 1
ATOM 2095 C C . MET C 1 1 ? 40.373 23.695 -24.739 1.00 56.05 1 MET C C 1
ATOM 2096 O O . MET C 1 1 ? 39.990 23.776 -23.580 1.00 55.16 1 MET C O 1
ATOM 2101 N N . ILE C 1 2 ? 41.023 22.619 -25.222 1.00 47.87 2 ILE C N 1
ATOM 2102 C CA . ILE C 1 2 ? 41.339 21.462 -24.375 1.00 43.04 2 ILE C CA 1
ATOM 2103 C C . ILE C 1 2 ? 42.794 21.527 -23.928 1.00 44.24 2 ILE C C 1
ATOM 2104 O O . ILE C 1 2 ? 43.690 21.709 -24.761 1.00 40.88 2 ILE C O 1
ATOM 2109 N N . TYR C 1 3 ? 43.024 21.367 -22.606 1.00 41.20 3 TYR C N 1
ATOM 2110 C CA . TYR C 1 3 ? 44.350 21.292 -22.031 1.00 40.89 3 TYR C CA 1
ATOM 2111 C C . TYR C 1 3 ? 44.457 19.915 -21.470 1.00 45.70 3 TYR C C 1
ATOM 2112 O O . TYR C 1 3 ? 43.713 19.581 -20.556 1.00 47.58 3 TYR C O 1
ATOM 2121 N N . MET C 1 4 ? 45.312 19.083 -22.058 1.00 40.85 4 MET C N 1
ATOM 2122 C CA . MET C 1 4 ? 45.533 17.735 -21.586 1.00 39.82 4 MET C CA 1
ATOM 2123 C C . MET C 1 4 ? 46.808 17.717 -20.757 1.00 44.00 4 MET C C 1
ATOM 2124 O O . MET C 1 4 ? 47.849 18.158 -21.235 1.00 41.93 4 MET C O 1
ATOM 2129 N N . LEU C 1 5 ? 46.717 17.202 -19.518 1.00 42.18 5 LEU C N 1
ATOM 2130 C CA . LEU C 1 5 ? 47.845 17.064 -18.595 1.00 43.60 5 LEU C CA 1
ATOM 2131 C C . LEU C 1 5 ? 48.640 15.769 -18.831 1.00 45.76 5 LEU C C 1
ATOM 2132 O O . LEU C 1 5 ? 48.039 14.681 -18.949 1.00 42.86 5 LEU C O 1
ATOM 2137 N N . GLY C 1 6 ? 49.977 15.918 -18.897 1.00 41.76 6 GLY C N 1
ATOM 2138 C CA . GLY C 1 6 ? 50.923 14.813 -19.029 1.00 41.37 6 GLY C CA 1
ATOM 2139 C C . GLY C 1 6 ? 51.138 14.128 -17.686 1.00 47.54 6 GLY C C 1
ATOM 2140 O O . GLY C 1 6 ? 50.806 14.702 -16.636 1.00 47.48 6 GLY C O 1
ATOM 2141 N N . THR C 1 7 ? 51.706 12.896 -17.704 1.00 44.07 7 THR C N 1
ATOM 2142 C CA . THR C 1 7 ? 51.940 12.097 -16.499 1.00 44.59 7 THR C CA 1
ATOM 2143 C C . THR C 1 7 ? 52.772 12.813 -15.461 1.00 50.17 7 THR C C 1
ATOM 2144 O O . THR C 1 7 ? 52.391 12.822 -14.296 1.00 50.32 7 THR C O 1
ATOM 2148 N N . ASN C 1 8 ? 53.889 13.429 -15.871 1.00 50.71 8 ASN C N 1
ATOM 2149 C CA . ASN C 1 8 ? 54.796 14.140 -14.956 1.00 54.10 8 ASN C CA 1
ATOM 2150 C C . ASN C 1 8 ? 54.137 15.296 -14.201 1.00 60.73 8 ASN C C 1
ATOM 2151 O O . ASN C 1 8 ? 54.392 15.456 -13.005 1.00 63.51 8 ASN C O 1
ATOM 2156 N N . ILE C 1 9 ? 53.257 16.068 -14.882 1.00 56.21 9 ILE C N 1
ATOM 2157 C CA . ILE C 1 9 ? 52.484 17.162 -14.274 1.00 56.39 9 ILE C CA 1
ATOM 2158 C C . ILE C 1 9 ? 51.585 16.565 -13.193 1.00 57.48 9 ILE C C 1
ATOM 2159 O O . ILE C 1 9 ? 51.528 17.104 -12.086 1.00 57.97 9 ILE C O 1
ATOM 2164 N N . CYS C 1 10 ? 50.955 15.413 -13.497 1.00 50.88 10 CYS C N 1
ATOM 2165 C CA . CYS C 1 10 ? 50.042 14.718 -12.586 1.00 50.33 10 CYS C CA 1
ATOM 2166 C C . CYS C 1 10 ? 50.712 14.165 -11.372 1.00 55.12 10 CYS C C 1
ATOM 2167 O O . CYS C 1 10 ? 50.269 14.453 -10.270 1.00 56.24 10 CYS C O 1
ATOM 2170 N N . VAL C 1 11 ? 51.800 13.419 -11.561 1.00 52.73 11 VAL C N 1
ATOM 2171 C CA . VAL C 1 11 ? 52.606 12.838 -10.490 1.00 55.15 11 VAL C CA 1
ATOM 2172 C C . VAL C 1 11 ? 53.085 13.948 -9.528 1.00 64.25 11 VAL C C 1
ATOM 2173 O O . VAL C 1 11 ? 52.924 13.792 -8.317 1.00 65.45 11 VAL C O 1
ATOM 2177 N N . TYR C 1 12 ? 53.616 15.079 -10.065 1.00 62.92 12 TYR C N 1
ATOM 2178 C CA . TYR C 1 12 ? 54.060 16.214 -9.250 1.00 66.11 12 TYR C CA 1
ATOM 2179 C C . TYR C 1 12 ? 52.912 16.873 -8.506 1.00 69.13 12 TYR C C 1
ATOM 2180 O O . TYR C 1 12 ? 53.090 17.268 -7.355 1.00 70.82 12 TYR C O 1
ATOM 2189 N N . ALA C 1 13 ? 51.730 16.970 -9.146 1.00 63.60 13 ALA C N 1
ATOM 2190 C CA . ALA C 1 13 ? 50.528 17.550 -8.538 1.00 62.99 13 ALA C CA 1
ATOM 2191 C C . ALA C 1 13 ? 50.070 16.719 -7.331 1.00 68.53 13 ALA C C 1
ATOM 2192 O O . ALA C 1 13 ? 49.816 17.290 -6.270 1.00 70.41 13 ALA C O 1
ATOM 2194 N N . ILE C 1 14 ? 50.002 15.379 -7.480 1.00 63.38 14 ILE C N 1
ATOM 2195 C CA . ILE C 1 14 ? 49.593 14.469 -6.405 1.00 64.33 14 ILE C CA 1
ATOM 2196 C C . ILE C 1 14 ? 50.638 14.402 -5.288 1.00 72.72 14 ILE C C 1
ATOM 2197 O O . ILE C 1 14 ? 50.286 14.564 -4.121 1.00 76.01 14 ILE C O 1
ATOM 2202 N N . ASN C 1 15 ? 51.916 14.218 -5.634 1.00 69.46 15 ASN C N 1
ATOM 2203 C CA . ASN C 1 15 ? 52.976 14.145 -4.638 1.00 71.89 15 ASN C CA 1
ATOM 2204 C C . ASN C 1 15 ? 53.299 15.454 -3.950 1.00 77.84 15 ASN C C 1
ATOM 2205 O O . ASN C 1 15 ? 53.348 15.478 -2.726 1.00 81.19 15 ASN C O 1
ATOM 2210 N N . LYS C 1 16 ? 53.557 16.527 -4.717 1.00 73.69 16 LYS C N 1
ATOM 2211 C CA . LYS C 1 16 ? 54.009 17.814 -4.166 1.00 75.98 16 LYS C CA 1
ATOM 2212 C C . LYS C 1 16 ? 52.954 18.909 -4.038 1.00 79.56 16 LYS C C 1
ATOM 2213 O O . LYS C 1 16 ? 53.238 19.919 -3.393 1.00 80.77 16 LYS C O 1
ATOM 2214 N N . HIS C 1 17 ? 51.750 18.728 -4.649 1.00 74.09 17 HIS C N 1
ATOM 2215 C CA . HIS C 1 17 ? 50.635 19.697 -4.642 1.00 72.65 17 HIS C CA 1
ATOM 2216 C C . HIS C 1 17 ? 51.102 21.182 -4.587 1.00 76.25 17 HIS C C 1
ATOM 2217 O O . HIS C 1 17 ? 50.854 21.870 -3.593 1.00 77.27 17 HIS C O 1
ATOM 2224 N N . PRO C 1 18 ? 51.855 21.664 -5.614 1.00 72.01 18 PRO C N 1
ATOM 2225 C CA . PRO C 1 18 ? 52.348 23.054 -5.564 1.00 73.41 18 PRO C CA 1
ATOM 2226 C C . PRO C 1 18 ? 51.268 24.095 -5.810 1.00 76.12 18 PRO C C 1
ATOM 2227 O O . PRO C 1 18 ? 50.343 23.855 -6.594 1.00 72.23 18 PRO C O 1
ATOM 2231 N N . ASP C 1 19 ? 51.413 25.255 -5.122 1.00 76.23 19 ASP C N 1
ATOM 2232 C CA . ASP C 1 19 ? 50.531 26.426 -5.167 1.00 76.85 19 ASP C CA 1
ATOM 2233 C C . ASP C 1 19 ? 50.310 26.902 -6.605 1.00 79.64 19 ASP C C 1
ATOM 2234 O O . ASP C 1 19 ? 49.164 27.105 -7.008 1.00 78.05 19 ASP C O 1
ATOM 2239 N N . SER C 1 20 ? 51.408 27.011 -7.386 1.00 76.85 20 SER C N 1
ATOM 2240 C CA . SER C 1 20 ? 51.424 27.460 -8.786 1.00 75.11 20 SER C CA 1
ATOM 2241 C C . SER C 1 20 ? 50.596 26.603 -9.739 1.00 74.54 20 SER C C 1
ATOM 2242 O O . SER C 1 20 ? 49.928 27.160 -10.613 1.00 72.40 20 SER C O 1
ATOM 2245 N N . TYR C 1 21 ? 50.593 25.265 -9.532 1.00 70.27 21 TYR C N 1
ATOM 2246 C CA . TYR C 1 21 ? 49.824 24.314 -10.339 1.00 67.54 21 TYR C CA 1
ATOM 2247 C C . TYR C 1 21 ? 48.317 24.530 -10.191 1.00 70.90 21 TYR C C 1
ATOM 2248 O O . TYR C 1 21 ? 47.643 24.630 -11.213 1.00 69.21 21 TYR C O 1
ATOM 2257 N N . TYR C 1 22 ? 47.791 24.649 -8.948 1.00 69.49 22 TYR C N 1
ATOM 2258 C CA . TYR C 1 22 ? 46.355 24.882 -8.761 1.00 69.17 22 TYR C CA 1
ATOM 2259 C C . TYR C 1 22 ? 45.897 26.252 -9.273 1.00 73.16 22 TYR C C 1
ATOM 2260 O O . TYR C 1 22 ? 44.751 26.377 -9.715 1.00 71.58 22 TYR C O 1
ATOM 2269 N N . ASN C 1 23 ? 46.794 27.266 -9.226 1.00 70.93 23 ASN C N 1
ATOM 2270 C CA . ASN C 1 23 ? 46.465 28.604 -9.729 1.00 71.92 23 ASN C CA 1
ATOM 2271 C C . ASN C 1 23 ? 46.357 28.608 -11.257 1.00 71.14 23 ASN C C 1
ATOM 2272 O O . ASN C 1 23 ? 45.466 29.266 -11.805 1.00 69.74 23 ASN C O 1
ATOM 2277 N N . ASN C 1 24 ? 47.239 27.851 -11.932 1.00 65.46 24 ASN C N 1
ATOM 2278 C CA . ASN C 1 24 ? 47.208 27.743 -13.384 1.00 64.43 24 ASN C CA 1
ATOM 2279 C C . ASN C 1 24 ? 45.987 26.954 -13.809 1.00 68.61 24 ASN C C 1
ATOM 2280 O O . ASN C 1 24 ? 45.355 27.326 -14.804 1.00 69.09 24 ASN C O 1
ATOM 2285 N N . LEU C 1 25 ? 45.642 25.881 -13.043 1.00 63.64 25 LEU C N 1
ATOM 2286 C CA . LEU C 1 25 ? 44.482 25.027 -13.310 1.00 61.23 25 LEU C CA 1
ATOM 2287 C C . LEU C 1 25 ? 43.185 25.803 -13.151 1.00 65.66 25 LEU C C 1
ATOM 2288 O O . LEU C 1 25 ? 42.372 25.808 -14.071 1.00 64.63 25 LEU C O 1
ATOM 2293 N N . GLU C 1 26 ? 43.021 26.508 -12.024 1.00 64.14 26 GLU C N 1
ATOM 2294 C CA . GLU C 1 26 ? 41.834 27.313 -11.745 1.00 65.43 26 GLU C CA 1
ATOM 2295 C C . GLU C 1 26 ? 41.606 28.396 -12.805 1.00 70.64 26 GLU C C 1
ATOM 2296 O O . GLU C 1 26 ? 40.449 28.686 -13.141 1.00 68.70 26 GLU C O 1
ATOM 2302 N N . LEU C 1 27 ? 42.708 29.017 -13.294 1.00 69.80 27 LEU C N 1
ATOM 2303 C CA . LEU C 1 27 ? 42.652 30.081 -14.308 1.00 71.05 27 LEU C CA 1
ATOM 2304 C C . LEU C 1 27 ? 42.132 29.547 -15.652 1.00 72.02 27 LEU C C 1
ATOM 2305 O O . LEU C 1 27 ? 41.198 30.111 -16.231 1.00 73.30 27 LEU C O 1
ATOM 2310 N N . LEU C 1 28 ? 42.712 28.441 -16.121 1.00 65.18 28 LEU C N 1
ATOM 2311 C CA . LEU C 1 28 ? 42.340 27.772 -17.374 1.00 62.44 28 LEU C CA 1
ATOM 2312 C C . LEU C 1 28 ? 40.936 27.182 -17.333 1.00 64.94 28 LEU C C 1
ATOM 2313 O O . LEU C 1 28 ? 40.236 27.231 -18.343 1.00 64.05 28 LEU C O 1
ATOM 2318 N N . ALA C 1 29 ? 40.535 26.609 -16.173 1.00 60.49 29 ALA C N 1
ATOM 2319 C CA . ALA C 1 29 ? 39.249 25.934 -16.001 1.00 58.67 29 ALA C CA 1
ATOM 2320 C C . ALA C 1 29 ? 38.041 26.823 -16.241 1.00 65.48 29 ALA C C 1
ATOM 2321 O O . ALA C 1 29 ? 36.976 26.306 -16.580 1.00 66.88 29 ALA C O 1
ATOM 2323 N N . LYS C 1 30 ? 38.200 28.148 -16.106 1.00 62.59 30 LYS C N 1
ATOM 2324 C CA . LYS C 1 30 ? 37.132 29.122 -16.317 1.00 63.09 30 LYS C CA 1
ATOM 2325 C C . LYS C 1 30 ? 36.611 29.126 -17.757 1.00 65.89 30 LYS C C 1
ATOM 2326 O O . LYS C 1 30 ? 35.405 29.238 -17.955 1.00 66.79 30 LYS C O 1
ATOM 2332 N N . ASN C 1 31 ? 37.504 29.013 -18.757 1.00 61.22 31 ASN C N 1
ATOM 2333 C CA . ASN C 1 31 ? 37.088 29.060 -20.169 1.00 61.58 31 ASN C CA 1
ATOM 2334 C C . ASN C 1 31 ? 37.542 27.864 -21.009 1.00 63.32 31 ASN C C 1
ATOM 2335 O O . ASN C 1 31 ? 37.231 27.793 -22.205 1.00 63.08 31 ASN C O 1
ATOM 2340 N N . ASN C 1 32 ? 38.309 26.951 -20.404 1.00 58.06 32 ASN C N 1
ATOM 2341 C CA . ASN C 1 32 ? 38.845 25.793 -21.112 1.00 55.91 32 ASN C CA 1
ATOM 2342 C C . ASN C 1 32 ? 38.533 24.489 -20.384 1.00 57.15 32 ASN C C 1
ATOM 2343 O O . ASN C 1 32 ? 38.105 24.512 -19.233 1.00 59.82 32 ASN C O 1
ATOM 2348 N N . THR C 1 33 ? 38.760 23.360 -21.055 1.00 49.50 33 THR C N 1
ATOM 2349 C CA . THR C 1 33 ? 38.563 22.027 -20.513 1.00 46.85 33 THR C CA 1
ATOM 2350 C C . THR C 1 33 ? 39.907 21.459 -20.086 1.00 49.33 33 THR C C 1
ATOM 2351 O O . THR C 1 33 ? 40.827 21.369 -20.900 1.00 50.47 33 THR C O 1
ATOM 2355 N N . ILE C 1 34 ? 40.013 21.063 -18.812 1.00 43.81 34 ILE C N 1
ATOM 2356 C CA . ILE C 1 34 ? 41.179 20.390 -18.269 1.00 41.23 34 ILE C CA 1
ATOM 2357 C C . ILE C 1 34 ? 40.859 18.906 -18.327 1.00 44.95 34 ILE C C 1
ATOM 2358 O O . ILE C 1 34 ? 39.812 18.464 -17.837 1.00 44.98 34 ILE C O 1
ATOM 2363 N N . ALA C 1 35 ? 41.766 18.134 -18.934 1.00 41.33 35 ALA C N 1
ATOM 2364 C CA . ALA C 1 35 ? 41.586 16.715 -19.144 1.00 39.87 35 ALA C CA 1
ATOM 2365 C C . ALA C 1 35 ? 42.884 15.934 -19.046 1.00 46.64 35 ALA C C 1
ATOM 2366 O O . ALA C 1 35 ? 43.968 16.526 -19.048 1.00 46.84 35 ALA C O 1
ATOM 2368 N N . ILE C 1 36 ? 42.753 14.575 -18.992 1.00 42.96 36 ILE C N 1
ATOM 2369 C CA . ILE C 1 36 ? 43.835 13.594 -19.035 1.00 41.78 36 ILE C CA 1
ATOM 2370 C C . ILE C 1 36 ? 43.408 12.462 -19.949 1.00 45.73 36 ILE C C 1
ATOM 2371 O O . ILE C 1 36 ? 42.234 12.106 -20.029 1.00 46.38 36 ILE C O 1
ATOM 2376 N N . SER C 1 37 ? 44.377 11.879 -20.607 1.00 42.04 37 SER C N 1
ATOM 2377 C CA . SER C 1 37 ? 44.190 10.708 -21.431 1.00 41.70 37 SER C CA 1
ATOM 2378 C C . SER C 1 37 ? 43.973 9.523 -20.479 1.00 44.83 37 SER C C 1
ATOM 2379 O O . SER C 1 37 ? 44.551 9.513 -19.386 1.00 44.04 37 SER C O 1
ATOM 2382 N N . SER C 1 38 ? 43.234 8.480 -20.917 1.00 40.90 38 SER C N 1
ATOM 2383 C CA . SER C 1 38 ? 43.118 7.233 -20.133 1.00 40.12 38 SER C CA 1
ATOM 2384 C C . SER C 1 38 ? 44.513 6.550 -20.053 1.00 44.28 38 SER C C 1
ATOM 2385 O O . SER C 1 38 ? 44.715 5.685 -19.210 1.00 46.80 38 SER C O 1
ATOM 2388 N N . ILE C 1 39 ? 45.478 6.953 -20.924 1.00 39.35 39 ILE C N 1
ATOM 2389 C CA . ILE C 1 39 ? 46.864 6.444 -20.896 1.00 38.97 39 ILE C CA 1
ATOM 2390 C C . ILE C 1 39 ? 47.588 7.010 -19.657 1.00 44.32 39 ILE C C 1
ATOM 2391 O O . ILE C 1 39 ? 48.300 6.275 -18.985 1.00 45.34 39 ILE C O 1
ATOM 2396 N N . VAL C 1 40 ? 47.347 8.289 -19.324 1.00 41.76 40 VAL C N 1
ATOM 2397 C CA . VAL C 1 40 ? 47.887 8.943 -18.132 1.00 42.47 40 VAL C CA 1
ATOM 2398 C C . VAL C 1 40 ? 47.308 8.231 -16.920 1.00 47.74 40 VAL C C 1
ATOM 2399 O O . VAL C 1 40 ? 48.066 7.856 -16.032 1.00 49.62 40 VAL C O 1
ATOM 2403 N N . LEU C 1 41 ? 45.978 7.989 -16.918 1.00 43.74 41 LEU C N 1
ATOM 2404 C CA . LEU C 1 41 ? 45.281 7.320 -15.820 1.00 44.10 41 LEU C CA 1
ATOM 2405 C C . LEU C 1 41 ? 45.800 5.913 -15.584 1.00 51.47 41 LEU C C 1
ATOM 2406 O O . LEU C 1 41 ? 45.946 5.514 -14.427 1.00 54.35 41 LEU C O 1
ATOM 2411 N N . ALA C 1 42 ? 46.159 5.192 -16.676 1.00 47.25 42 ALA C N 1
ATOM 2412 C CA . ALA C 1 42 ? 46.756 3.850 -16.610 1.00 47.12 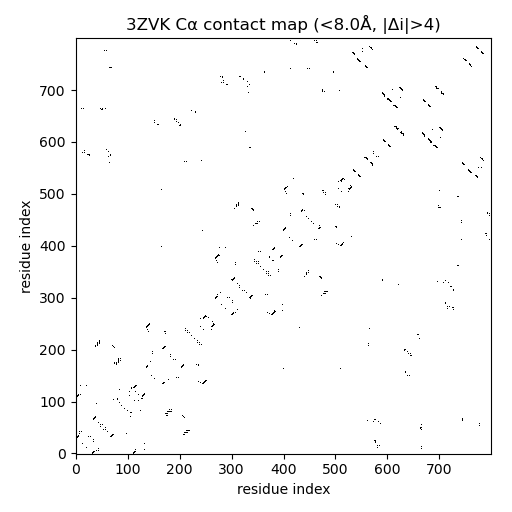42 ALA C CA 1
ATOM 2413 C C . ALA C 1 42 ? 48.049 3.923 -15.830 1.00 51.27 42 ALA C C 1
ATOM 2414 O O . ALA C 1 42 ? 48.257 3.106 -14.933 1.00 53.39 42 ALA C O 1
ATOM 2416 N N . GLU C 1 43 ? 48.882 4.951 -16.111 1.00 46.17 43 GLU C N 1
ATOM 2417 C CA . GLU C 1 43 ? 50.156 5.187 -15.423 1.00 47.08 43 GLU C CA 1
ATOM 2418 C C . GLU C 1 43 ? 49.955 5.538 -13.957 1.00 53.39 43 GLU C C 1
ATOM 2419 O O . GLU C 1 43 ? 50.666 4.986 -13.112 1.00 55.75 43 GLU C O 1
ATOM 2425 N N . LEU C 1 44 ? 48.990 6.440 -13.652 1.00 48.03 44 LEU C N 1
ATOM 2426 C CA . LEU C 1 44 ? 48.698 6.866 -12.280 1.00 49.33 44 LEU C CA 1
ATOM 2427 C C . LEU C 1 44 ? 48.105 5.744 -11.444 1.00 55.29 44 LEU C C 1
ATOM 2428 O O . LEU C 1 44 ? 48.424 5.652 -10.260 1.00 57.84 44 LEU C O 1
ATOM 2433 N N . GLN C 1 45 ? 47.277 4.865 -12.061 1.00 50.79 45 GLN C N 1
ATOM 2434 C CA . GLN C 1 45 ? 46.737 3.676 -11.389 1.00 51.73 45 GLN C CA 1
ATOM 2435 C C . GLN C 1 45 ? 47.863 2.678 -11.079 1.00 56.91 45 GLN C C 1
ATOM 2436 O O . GLN C 1 45 ? 47.848 2.069 -10.012 1.00 59.70 45 GLN C O 1
ATOM 2442 N N . TYR C 1 46 ? 48.861 2.562 -11.973 1.00 52.24 46 TYR C N 1
ATOM 2443 C CA . TYR C 1 46 ? 50.030 1.709 -11.740 1.00 54.15 46 TYR C CA 1
ATOM 2444 C C . TYR C 1 46 ? 50.874 2.257 -10.592 1.00 59.22 46 TYR C C 1
ATOM 2445 O O . TYR C 1 46 ? 51.349 1.470 -9.779 1.00 61.63 46 TYR C O 1
ATOM 2454 N N . GLY C 1 47 ? 50.999 3.583 -10.506 1.00 55.14 47 GLY C N 1
ATOM 2455 C CA . GLY C 1 47 ? 51.701 4.274 -9.425 1.00 56.90 47 GLY C CA 1
ATOM 2456 C C . GLY C 1 47 ? 51.086 3.973 -8.065 1.00 64.68 47 GLY C C 1
ATOM 2457 O O . GLY C 1 47 ? 51.807 3.684 -7.105 1.00 68.36 47 GLY C O 1
ATOM 2458 N N . VAL C 1 48 ? 49.741 3.953 -8.005 1.00 60.97 48 VAL C N 1
ATOM 2459 C CA . VAL C 1 48 ? 48.948 3.622 -6.805 1.00 62.66 48 VAL C CA 1
ATOM 2460 C C . VAL C 1 48 ? 49.172 2.152 -6.394 1.00 67.12 48 VAL C C 1
ATOM 2461 O O . VAL C 1 48 ? 49.510 1.889 -5.244 1.00 70.00 48 VAL C O 1
ATOM 2465 N N . SER C 1 49 ? 48.965 1.208 -7.328 1.00 62.21 49 SER C N 1
ATOM 2466 C CA . SER C 1 49 ? 49.092 -0.240 -7.088 1.00 64.76 49 SER C CA 1
ATOM 2467 C C . SER C 1 49 ? 50.489 -0.677 -6.616 1.00 71.19 49 SER C C 1
ATOM 2468 O O . SER C 1 49 ? 50.618 -1.618 -5.828 1.00 72.92 49 SER C O 1
ATOM 2471 N N . LYS C 1 50 ? 51.521 0.016 -7.113 1.00 66.40 50 LYS C N 1
ATOM 2472 C CA . LYS C 1 50 ? 52.932 -0.227 -6.819 1.00 67.49 50 LYS C CA 1
ATOM 2473 C C . LYS C 1 50 ? 53.324 0.272 -5.412 1.00 71.55 50 LYS C C 1
ATOM 2474 O O . LYS C 1 50 ? 54.192 -0.320 -4.788 1.00 75.31 50 LYS C O 1
ATOM 2480 N N . SER C 1 51 ? 52.719 1.372 -4.941 1.00 64.99 51 SER C N 1
ATOM 2481 C CA . SER C 1 51 ? 53.010 2.010 -3.650 1.00 66.04 51 SER C CA 1
ATOM 2482 C C . SER C 1 51 ? 52.700 1.160 -2.398 1.00 74.70 51 SER C C 1
ATOM 2483 O O . SER C 1 51 ? 52.049 0.116 -2.502 1.00 75.30 51 SER C O 1
ATOM 2486 N N . LYS C 1 52 ? 53.190 1.606 -1.216 1.00 74.71 52 LYS C N 1
ATOM 2487 C CA . LYS C 1 52 ? 52.956 0.940 0.076 1.00 78.24 52 LYS C CA 1
ATOM 2488 C C . LYS C 1 52 ? 51.601 1.387 0.652 1.00 82.22 52 LYS C C 1
ATOM 2489 O O . LYS C 1 52 ? 50.842 0.547 1.148 1.00 83.99 52 LYS C O 1
ATOM 2491 N N . LYS C 1 53 ? 51.289 2.706 0.555 1.00 75.45 53 LYS C N 1
ATOM 2492 C CA . LYS C 1 53 ? 50.041 3.302 1.043 1.00 74.03 53 LYS C CA 1
ATOM 2493 C C . LYS C 1 53 ? 48.994 3.401 -0.091 1.00 77.24 53 LYS C C 1
ATOM 2494 O O . LYS C 1 53 ? 48.608 4.502 -0.502 1.00 75.13 53 LYS C O 1
ATOM 2500 N N . LYS C 1 54 ? 48.546 2.227 -0.592 1.00 74.33 54 LYS C N 1
ATOM 2501 C CA . LYS C 1 54 ? 47.609 2.081 -1.709 1.00 70.78 54 LYS C CA 1
ATOM 2502 C C . LYS C 1 54 ? 46.293 2.842 -1.536 1.00 73.58 54 LYS C C 1
ATOM 2503 O O . LYS C 1 54 ? 45.902 3.580 -2.448 1.00 70.82 54 LYS C O 1
ATOM 2509 N N . GLU C 1 55 ? 45.615 2.663 -0.376 1.00 70.95 55 GLU C N 1
ATOM 2510 C CA . GLU C 1 55 ? 44.335 3.304 -0.040 1.00 69.09 55 GLU C CA 1
ATOM 2511 C C . GLU C 1 55 ? 44.429 4.841 -0.067 1.00 69.76 55 GLU C C 1
ATOM 2512 O O . GLU C 1 55 ? 43.564 5.494 -0.661 1.00 67.45 55 GLU C O 1
ATOM 2518 N N . GLN C 1 56 ? 45.484 5.404 0.556 1.00 66.42 56 GLN C N 1
ATOM 2519 C CA . GLN C 1 56 ? 45.737 6.846 0.620 1.00 65.03 56 GLN C CA 1
ATOM 2520 C C . GLN C 1 56 ? 46.043 7.406 -0.754 1.00 67.07 56 GLN C C 1
ATOM 2521 O O . GLN C 1 56 ? 45.528 8.460 -1.112 1.00 65.38 56 GLN C O 1
ATOM 2527 N N . ASN C 1 57 ? 46.894 6.705 -1.516 1.00 63.97 57 ASN C N 1
ATOM 2528 C CA . ASN C 1 57 ? 47.272 7.132 -2.851 1.00 60.67 57 ASN C CA 1
ATOM 2529 C C . ASN C 1 57 ? 46.095 7.076 -3.810 1.00 61.37 57 ASN C C 1
ATOM 2530 O O . ASN C 1 57 ? 45.934 7.980 -4.624 1.00 60.31 57 ASN C O 1
ATOM 2535 N N . GLN C 1 58 ? 45.217 6.083 -3.654 1.00 58.24 58 GLN C N 1
ATOM 2536 C CA . GLN C 1 58 ? 44.004 5.986 -4.471 1.00 56.18 58 GLN C CA 1
ATOM 2537 C C . GLN C 1 58 ? 43.092 7.164 -4.154 1.00 60.12 58 GLN C C 1
ATOM 2538 O O . GLN C 1 58 ? 42.611 7.809 -5.083 1.00 57.99 58 GLN C O 1
ATOM 2544 N N . SER C 1 59 ? 42.915 7.478 -2.846 1.00 58.91 59 SER C N 1
ATOM 2545 C CA . SER C 1 59 ? 42.126 8.607 -2.351 1.00 58.40 59 SER C CA 1
ATOM 2546 C C . SER C 1 59 ? 42.600 9.918 -2.952 1.00 60.65 59 SER C C 1
ATOM 2547 O O . SER C 1 59 ? 41.766 10.669 -3.457 1.00 59.09 59 SER C O 1
ATOM 2550 N N . LYS C 1 60 ? 43.938 10.170 -2.944 1.00 57.99 60 LYS C N 1
ATOM 2551 C CA . 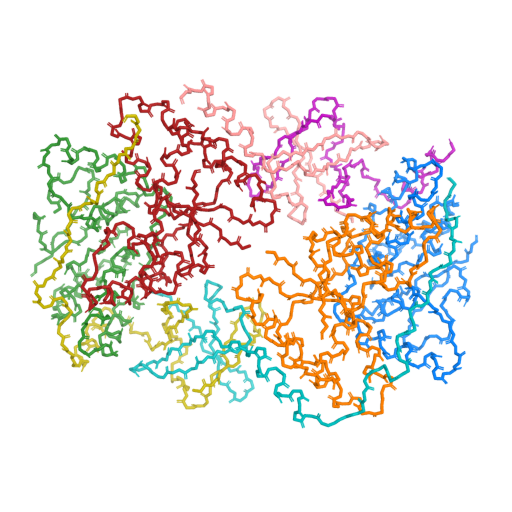LYS C 1 60 ? 44.574 11.369 -3.516 1.00 56.22 60 LYS C CA 1
ATOM 2552 C C . LYS C 1 60 ? 44.322 11.451 -5.019 1.00 57.63 60 LYS C C 1
ATOM 2553 O O . LYS C 1 60 ? 43.957 12.517 -5.515 1.00 57.14 60 LYS C O 1
ATOM 2559 N N . LEU C 1 61 ? 44.493 10.317 -5.733 1.00 51.44 61 LEU C N 1
ATOM 2560 C CA . LEU C 1 61 ? 44.226 10.238 -7.165 1.00 48.50 61 LEU C CA 1
ATOM 2561 C C . LEU C 1 61 ? 42.731 10.540 -7.451 1.00 53.88 61 LEU C C 1
ATOM 2562 O O . LEU C 1 61 ? 42.450 11.336 -8.349 1.00 51.95 61 LEU C O 1
ATOM 2567 N N . ASP C 1 62 ? 41.790 9.953 -6.654 1.00 52.09 62 ASP C N 1
ATOM 2568 C CA . ASP C 1 62 ? 40.345 10.161 -6.802 1.00 51.86 62 ASP C CA 1
ATOM 2569 C C . ASP C 1 62 ? 39.968 11.639 -6.669 1.00 57.40 62 ASP C C 1
ATOM 2570 O O . ASP C 1 62 ? 39.193 12.136 -7.485 1.00 57.03 62 ASP C O 1
ATOM 2575 N N . ILE C 1 63 ? 40.566 12.348 -5.684 1.00 53.64 63 ILE C N 1
ATOM 2576 C CA . ILE C 1 63 ? 40.383 13.782 -5.431 1.00 52.39 63 ILE C CA 1
ATOM 2577 C C . ILE C 1 63 ? 40.912 14.614 -6.623 1.00 51.87 63 ILE C C 1
ATOM 2578 O O . ILE C 1 63 ? 40.270 15.572 -7.054 1.00 49.68 63 ILE C O 1
ATOM 2583 N N . PHE C 1 64 ? 42.077 14.230 -7.144 1.00 47.06 64 PHE C N 1
ATOM 2584 C CA . PHE C 1 64 ? 42.726 14.887 -8.270 1.00 44.86 64 PHE C CA 1
ATOM 2585 C C . PHE C 1 64 ? 41.859 14.809 -9.532 1.00 48.42 64 PHE C C 1
ATOM 2586 O O . PHE C 1 64 ? 41.717 15.819 -10.230 1.00 48.59 64 PHE C O 1
ATOM 2594 N N . LEU C 1 65 ? 41.233 13.631 -9.775 1.00 43.91 65 LEU C N 1
ATOM 2595 C CA . LEU C 1 65 ? 40.359 13.363 -10.921 1.00 42.56 65 LEU C CA 1
ATOM 2596 C C . LEU C 1 65 ? 38.996 14.039 -10.854 1.00 48.42 65 LEU C C 1
ATOM 2597 O O . LEU C 1 65 ? 38.351 14.169 -11.898 1.00 49.31 65 LEU C O 1
ATOM 2602 N N . SER C 1 66 ? 38.547 14.459 -9.645 1.00 45.54 66 SER C N 1
ATOM 2603 C CA . SER C 1 66 ? 37.222 15.043 -9.442 1.00 45.31 66 SER C CA 1
ATOM 2604 C C . SER C 1 66 ? 36.921 16.245 -10.310 1.00 51.06 66 SER C C 1
ATOM 2605 O O . SER C 1 66 ? 35.741 16.467 -10.592 1.00 48.55 66 SER C O 1
ATOM 2608 N N . ARG C 1 67 ? 37.959 17.040 -10.715 1.00 49.72 67 ARG C N 1
ATOM 2609 C CA . ARG C 1 67 ? 37.714 18.263 -11.493 1.00 50.02 67 ARG C CA 1
ATOM 2610 C C . ARG C 1 67 ? 38.270 18.250 -12.912 1.00 54.00 67 ARG C C 1
ATOM 2611 O O . ARG C 1 67 ? 38.305 19.289 -13.588 1.00 53.67 67 ARG C O 1
ATOM 2619 N N . LEU C 1 68 ? 38.654 17.058 -13.386 1.00 49.96 68 LEU C N 1
ATOM 2620 C CA . LEU C 1 68 ? 39.137 16.917 -14.750 1.00 47.91 68 LEU C CA 1
ATOM 2621 C C . LEU C 1 68 ? 38.312 15.899 -15.559 1.00 48.68 68 LEU C C 1
ATOM 2622 O O . LEU C 1 68 ? 37.490 15.189 -14.987 1.00 46.53 68 LEU C O 1
ATOM 2627 N N . GLU C 1 69 ? 38.457 15.900 -16.879 1.00 43.76 69 GLU C N 1
ATOM 2628 C CA . GLU C 1 69 ? 37.731 15.004 -17.759 1.00 43.13 69 GLU C CA 1
ATOM 2629 C C . GLU C 1 69 ? 38.705 13.878 -18.179 1.00 46.12 69 GLU C C 1
ATOM 2630 O O . GLU C 1 69 ? 39.835 14.166 -18.590 1.00 45.83 69 GLU C O 1
ATOM 2636 N N . ILE C 1 70 ? 38.302 12.611 -18.027 1.00 40.91 70 ILE C N 1
ATOM 2637 C CA . ILE C 1 70 ? 39.137 11.491 -18.456 1.00 39.35 70 ILE C CA 1
ATOM 2638 C C . ILE C 1 70 ? 38.714 11.149 -19.884 1.00 43.10 70 ILE C C 1
ATOM 2639 O O . ILE C 1 70 ? 37.562 10.749 -20.098 1.00 42.47 70 ILE C O 1
ATOM 2644 N N . ILE C 1 71 ? 39.618 11.346 -20.861 1.00 39.95 71 ILE C N 1
ATOM 2645 C CA . ILE C 1 71 ? 39.308 11.079 -22.279 1.00 38.92 71 ILE C CA 1
ATOM 2646 C C . ILE C 1 71 ? 39.894 9.735 -22.676 1.00 44.53 71 ILE C C 1
ATOM 2647 O O . ILE C 1 71 ? 41.096 9.509 -22.514 1.00 45.95 71 ILE C O 1
ATOM 2652 N N . ASP C 1 72 ? 39.045 8.840 -23.183 1.00 41.75 72 ASP C N 1
ATOM 2653 C CA . ASP C 1 72 ? 39.465 7.515 -23.619 1.00 41.63 72 ASP C CA 1
ATOM 2654 C C . ASP C 1 72 ? 40.339 7.570 -24.861 1.00 45.40 72 ASP C C 1
ATOM 2655 O O . ASP C 1 72 ? 40.123 8.420 -25.717 1.00 46.03 72 ASP C O 1
ATOM 2660 N N . PHE C 1 73 ? 41.369 6.701 -24.934 1.00 41.48 73 PHE C N 1
ATOM 2661 C CA . PHE C 1 73 ? 42.250 6.638 -26.095 1.00 38.94 73 PHE C CA 1
ATOM 2662 C C . PHE C 1 73 ? 41.447 5.940 -27.189 1.00 46.62 73 PHE C C 1
ATOM 2663 O O . PHE C 1 73 ? 41.163 4.751 -27.097 1.00 51.20 73 PHE C O 1
ATOM 2671 N N . SER C 1 74 ? 40.999 6.705 -28.162 1.00 41.84 74 SER C N 1
ATOM 2672 C CA . SER C 1 74 ? 40.067 6.248 -29.202 1.00 41.78 74 SER C CA 1
ATOM 2673 C C . SER C 1 74 ? 40.684 5.893 -30.544 1.00 46.85 74 SER C C 1
ATOM 2674 O O . SER C 1 74 ? 41.861 6.130 -30.785 1.00 46.96 74 SER C O 1
ATOM 2677 N N . ALA C 1 75 ? 39.848 5.367 -31.441 1.00 44.87 75 ALA C N 1
ATOM 2678 C CA . ALA C 1 75 ? 40.177 4.969 -32.806 1.00 44.60 75 ALA C CA 1
ATOM 2679 C C . ALA C 1 75 ? 40.731 6.147 -33.617 1.00 48.53 75 ALA C C 1
ATOM 2680 O O . ALA C 1 75 ? 41.647 5.949 -34.414 1.00 49.36 75 ALA C O 1
ATOM 2682 N N . LYS C 1 76 ? 40.229 7.375 -33.377 1.00 45.02 76 LYS C N 1
ATOM 2683 C CA . LYS C 1 76 ? 40.753 8.564 -34.067 1.00 44.28 76 LYS C CA 1
ATOM 2684 C C . LYS C 1 76 ? 42.244 8.850 -33.794 1.00 46.55 76 LYS C C 1
ATOM 2685 O O . LYS C 1 76 ? 42.909 9.358 -34.689 1.00 48.27 76 LYS C O 1
ATOM 2691 N N . CYS C 1 77 ? 42.752 8.480 -32.603 1.00 38.64 77 CYS C N 1
ATOM 2692 C CA . CYS C 1 77 ? 44.126 8.676 -32.169 1.00 38.69 77 CYS C CA 1
ATOM 2693 C C . CYS C 1 77 ? 45.165 7.838 -32.927 1.00 44.12 77 CYS C C 1
ATOM 2694 O O . CYS C 1 77 ? 46.317 8.255 -33.094 1.00 42.25 77 CYS C O 1
ATOM 2697 N N . THR C 1 78 ? 44.744 6.644 -33.351 1.00 42.13 78 THR C N 1
ATOM 2698 C CA . THR C 1 78 ? 45.558 5.632 -33.997 1.00 41.41 78 THR C CA 1
ATOM 2699 C C . THR C 1 78 ? 46.289 6.095 -35.242 1.00 46.45 78 THR C C 1
ATOM 2700 O O . THR C 1 78 ? 47.473 5.767 -35.390 1.00 47.28 78 THR C O 1
ATOM 2704 N N . PHE C 1 79 ? 45.623 6.855 -36.128 1.00 43.34 79 PHE C N 1
ATOM 2705 C CA . PHE C 1 79 ? 46.287 7.350 -37.345 1.00 44.88 79 PHE C CA 1
ATOM 2706 C C . PHE C 1 79 ? 47.474 8.277 -36.992 1.00 48.74 79 PHE C C 1
ATOM 2707 O O . PHE C 1 79 ? 48.552 8.158 -37.578 1.00 49.00 79 PHE C O 1
ATOM 2715 N N . TYR C 1 80 ? 47.262 9.167 -36.018 1.00 43.90 80 TYR C N 1
ATOM 2716 C CA . TYR C 1 80 ? 48.265 10.114 -35.540 1.00 43.36 80 TYR C CA 1
ATOM 2717 C C . TYR C 1 80 ? 49.419 9.413 -34.874 1.00 47.01 80 TYR C C 1
ATOM 2718 O O . TYR C 1 80 ? 50.567 9.767 -35.150 1.00 47.96 80 TYR C O 1
ATOM 2727 N N . TYR C 1 81 ? 49.128 8.385 -34.047 1.00 41.89 81 TYR C N 1
ATOM 2728 C CA . TYR C 1 81 ? 50.154 7.557 -33.393 1.00 40.18 81 TYR C CA 1
ATOM 2729 C C . TYR C 1 81 ? 51.074 6.876 -34.439 1.00 45.85 81 TYR C C 1
ATOM 2730 O O . TYR C 1 81 ? 52.293 6.886 -34.278 1.00 47.52 81 TYR C O 1
ATOM 2739 N N . GLY C 1 82 ? 50.483 6.273 -35.466 1.00 40.99 82 GLY C N 1
ATOM 2740 C CA . GLY C 1 82 ? 51.221 5.591 -36.521 1.00 41.07 82 GLY C CA 1
ATOM 2741 C C . GLY C 1 82 ? 52.165 6.496 -37.275 1.00 48.22 82 GLY C C 1
ATOM 2742 O O . GLY C 1 82 ? 53.312 6.125 -37.532 1.00 50.61 82 GLY C O 1
ATOM 2743 N N . GLU C 1 83 ? 51.695 7.702 -37.603 1.00 46.32 83 GLU C N 1
ATOM 2744 C CA . GLU C 1 83 ? 52.468 8.734 -38.314 1.00 46.39 83 GLU C CA 1
ATOM 2745 C C . GLU C 1 83 ? 53.600 9.314 -37.455 1.00 49.27 83 GLU C C 1
ATOM 2746 O O . GLU C 1 83 ? 54.729 9.481 -37.945 1.00 50.88 83 GLU C O 1
ATOM 2752 N N . LEU C 1 84 ? 53.292 9.607 -36.174 1.00 42.84 84 LEU C N 1
ATOM 2753 C CA . LEU C 1 84 ? 54.237 10.174 -35.206 1.00 40.99 84 LEU C CA 1
ATOM 2754 C C . LEU C 1 84 ? 55.369 9.172 -34.860 1.00 42.60 84 LEU C C 1
ATOM 2755 O O . LEU C 1 84 ? 56.543 9.543 -34.886 1.00 40.42 84 LEU C O 1
ATOM 2760 N N . ARG C 1 85 ? 55.012 7.911 -34.574 1.00 39.33 85 ARG C N 1
ATOM 2761 C CA . ARG C 1 85 ? 55.990 6.874 -34.243 1.00 39.71 85 ARG C CA 1
ATOM 2762 C C . ARG C 1 85 ? 56.954 6.649 -35.393 1.00 44.57 85 ARG C C 1
ATOM 2763 O O . ARG C 1 85 ? 58.154 6.586 -35.156 1.00 46.47 85 ARG C O 1
ATOM 2771 N N . THR C 1 86 ? 56.446 6.575 -36.636 1.00 41.77 86 THR C N 1
ATOM 2772 C CA . THR C 1 86 ? 57.268 6.394 -37.844 1.00 43.42 86 THR C CA 1
ATOM 2773 C C . THR C 1 86 ? 58.256 7.554 -38.016 1.00 49.05 86 THR C C 1
ATOM 2774 O O . THR C 1 86 ? 59.447 7.315 -38.234 1.00 49.90 86 THR C O 1
ATOM 2778 N N . GLU C 1 87 ? 57.761 8.799 -37.899 1.00 46.37 87 GLU C N 1
ATOM 2779 C CA . GLU C 1 87 ? 58.571 9.996 -38.043 1.00 47.40 87 GLU C CA 1
ATOM 2780 C C . GLU C 1 87 ? 59.675 10.082 -36.976 1.00 50.70 87 GLU C C 1
ATOM 2781 O O . GLU C 1 87 ? 60.819 10.347 -37.324 1.00 52.13 87 GLU C O 1
ATOM 2787 N N . LEU C 1 88 ? 59.342 9.832 -35.696 1.00 45.72 88 LEU C N 1
ATOM 2788 C CA . LEU C 1 88 ? 60.307 9.883 -34.601 1.00 45.61 88 LEU C CA 1
ATOM 2789 C C . LEU C 1 88 ? 61.409 8.868 -34.764 1.00 52.39 88 LEU C C 1
ATOM 2790 O O . LEU C 1 88 ? 62.584 9.187 -34.531 1.00 53.61 88 LEU C O 1
ATOM 2795 N N . GLU C 1 89 ? 61.041 7.649 -35.209 1.00 48.58 89 GLU C N 1
ATOM 2796 C CA . GLU C 1 89 ? 62.000 6.563 -35.428 1.00 48.23 89 GLU C CA 1
ATOM 2797 C C . GLU C 1 89 ? 62.914 6.879 -36.597 1.00 53.68 89 GLU C C 1
ATOM 2798 O O . GLU C 1 89 ? 64.116 6.675 -36.486 1.00 54.99 89 GLU C O 1
ATOM 2804 N N . GLN C 1 90 ? 62.354 7.448 -37.680 1.00 50.45 90 GLN C N 1
ATOM 2805 C CA . GLN C 1 90 ? 63.092 7.879 -38.868 1.00 50.66 90 GLN C CA 1
ATOM 2806 C C . GLN C 1 90 ? 64.171 8.898 -38.507 1.00 50.88 90 GLN C C 1
ATOM 2807 O O . GLN C 1 90 ? 65.258 8.862 -39.083 1.00 50.38 90 GLN C O 1
ATOM 2813 N N . LYS C 1 91 ? 63.869 9.817 -37.561 1.00 45.39 91 LYS C N 1
ATOM 2814 C CA . LYS C 1 91 ? 64.814 10.879 -37.145 1.00 45.05 91 LYS C CA 1
ATOM 2815 C C . LYS C 1 91 ? 65.754 10.415 -36.005 1.00 48.18 91 LYS C C 1
ATOM 2816 O O . LYS C 1 91 ? 66.574 11.194 -35.549 1.00 46.90 91 LYS C O 1
ATOM 2822 N N . GLY C 1 92 ? 65.602 9.174 -35.537 1.00 45.49 92 GLY C N 1
ATOM 2823 C CA . GLY C 1 92 ? 66.379 8.646 -34.418 1.00 46.35 92 GLY C CA 1
ATOM 2824 C C . GLY C 1 92 ? 66.030 9.273 -33.070 1.00 51.77 92 GLY C C 1
ATOM 2825 O O . GLY C 1 92 ? 66.879 9.366 -32.177 1.00 53.75 92 GLY C O 1
ATOM 2826 N N . LEU C 1 93 ? 64.772 9.705 -32.909 1.00 47.53 93 LEU C N 1
ATOM 2827 C CA . LEU C 1 93 ? 64.286 10.353 -31.693 1.00 48.23 93 LEU C CA 1
ATOM 2828 C C . LEU C 1 93 ? 63.590 9.371 -30.781 1.00 55.74 93 LEU C C 1
ATOM 2829 O O . LEU C 1 93 ? 62.575 8.788 -31.155 1.00 54.34 93 LEU C O 1
ATOM 2834 N N . ILE C 1 94 ? 64.154 9.197 -29.577 1.00 57.80 94 ILE C N 1
ATOM 2835 C CA . ILE C 1 94 ? 63.673 8.289 -28.535 1.00 59.41 94 ILE C CA 1
ATOM 2836 C C . ILE C 1 94 ? 62.540 8.931 -27.769 1.00 63.52 94 ILE C C 1
ATOM 2837 O O . ILE C 1 94 ? 62.636 10.090 -27.371 1.00 66.15 94 ILE C O 1
ATOM 2842 N N . ILE C 1 95 ? 61.467 8.172 -27.581 1.00 58.41 95 ILE C N 1
ATOM 2843 C CA . ILE C 1 95 ? 60.266 8.507 -26.816 1.00 56.81 95 ILE C CA 1
ATOM 2844 C C . ILE C 1 95 ? 59.721 7.214 -26.196 1.00 54.60 95 ILE C C 1
ATOM 2845 O O . ILE C 1 95 ? 59.700 6.173 -26.868 1.00 52.35 95 ILE C O 1
ATOM 2850 N N . GLY C 1 96 ? 59.361 7.301 -24.911 1.00 48.41 96 GLY C N 1
ATOM 2851 C CA . GLY C 1 96 ? 58.798 6.202 -24.147 1.00 47.16 96 GLY C CA 1
ATOM 2852 C C . GLY C 1 96 ? 57.448 5.806 -24.722 1.00 49.23 96 GLY C C 1
ATOM 2853 O O . GLY C 1 96 ? 56.747 6.641 -25.301 1.00 46.71 96 GLY C O 1
ATOM 2854 N N . ASN C 1 97 ? 57.078 4.524 -24.580 1.00 45.38 97 ASN C N 1
ATOM 2855 C CA . ASN C 1 97 ? 55.839 3.999 -25.098 1.00 43.65 97 ASN C CA 1
ATOM 2856 C C . ASN C 1 97 ? 54.588 4.816 -24.730 1.00 47.31 97 ASN C C 1
ATOM 2857 O O . ASN C 1 97 ? 53.749 5.071 -25.596 1.00 45.18 97 ASN C O 1
ATOM 2862 N N . ASN C 1 98 ? 54.454 5.189 -23.448 1.00 44.70 98 ASN C N 1
ATOM 2863 C CA . ASN C 1 98 ? 53.276 5.877 -22.951 1.00 43.75 98 ASN C CA 1
ATOM 2864 C C . ASN C 1 98 ? 53.235 7.319 -23.391 1.00 47.89 98 ASN C C 1
ATOM 2865 O O . ASN C 1 98 ? 52.200 7.753 -23.871 1.00 49.67 98 ASN C O 1
ATOM 2870 N N . ASP C 1 99 ? 54.369 8.017 -23.336 1.00 44.20 99 ASP C N 1
ATOM 2871 C CA . ASP C 1 99 ? 54.515 9.400 -23.789 1.00 44.38 99 ASP C CA 1
ATOM 2872 C C . ASP C 1 99 ? 54.137 9.561 -25.255 1.00 50.06 99 ASP C C 1
ATOM 2873 O O . ASP C 1 99 ? 53.516 10.555 -25.613 1.00 50.58 99 ASP C O 1
ATOM 2878 N N . LEU C 1 100 ? 54.459 8.557 -26.081 1.00 46.18 100 LEU C N 1
ATOM 2879 C CA . LEU C 1 100 ? 54.141 8.502 -27.500 1.00 45.59 100 LEU C CA 1
ATOM 2880 C C . LEU C 1 100 ? 52.611 8.413 -27.695 1.00 48.86 100 LEU C C 1
ATOM 2881 O O . LEU C 1 100 ? 52.060 9.109 -28.552 1.00 50.02 100 LEU C O 1
ATOM 2886 N N . LEU C 1 101 ? 51.927 7.605 -26.866 1.00 42.32 101 LEU C N 1
ATOM 2887 C CA . LEU C 1 101 ? 50.475 7.452 -26.907 1.00 40.38 101 LEU C CA 1
ATOM 2888 C C . LEU C 1 101 ? 49.785 8.736 -26.398 1.00 42.34 101 LEU C C 1
ATOM 2889 O O . LEU C 1 101 ? 48.815 9.191 -27.013 1.00 40.86 101 LEU C O 1
ATOM 2894 N N . ILE C 1 102 ? 50.311 9.332 -25.295 1.00 38.11 102 ILE C N 1
ATOM 2895 C CA . ILE C 1 102 ? 49.803 10.567 -24.673 1.00 36.14 102 ILE C CA 1
ATOM 2896 C C . ILE C 1 102 ? 49.931 11.764 -25.642 1.00 41.91 102 ILE C C 1
ATOM 2897 O O . ILE C 1 102 ? 49.002 12.559 -25.751 1.00 45.72 102 ILE C O 1
ATOM 2902 N N . ALA C 1 103 ? 51.067 11.877 -26.344 1.00 36.56 103 ALA C N 1
ATOM 2903 C CA . ALA C 1 103 ? 51.352 12.931 -27.317 1.00 34.85 103 ALA C CA 1
ATOM 2904 C C . ALA C 1 103 ? 50.386 12.834 -28.504 1.00 41.16 103 ALA C C 1
ATOM 2905 O O . ALA C 1 103 ? 49.826 13.862 -28.908 1.00 44.08 103 ALA C O 1
ATOM 2907 N N . SER C 1 104 ? 50.174 11.618 -29.038 1.00 35.78 104 SER C N 1
ATOM 2908 C CA . SER C 1 104 ? 49.296 11.309 -30.181 1.00 37.19 104 SER C CA 1
ATOM 2909 C C . SER C 1 104 ? 47.849 11.645 -29.859 1.00 42.88 104 SER C C 1
ATOM 2910 O O . SER C 1 104 ? 47.068 12.013 -30.758 1.00 42.53 104 SER C O 1
ATOM 2913 N N . HIS C 1 105 ? 47.482 11.436 -28.566 1.00 38.77 105 HIS C N 1
ATOM 2914 C CA . HIS C 1 105 ? 46.155 11.705 -28.058 1.00 37.78 105 HIS C CA 1
ATOM 2915 C C . HIS C 1 105 ? 45.908 13.193 -28.081 1.00 40.61 105 HIS C C 1
ATOM 2916 O O . HIS C 1 105 ? 44.842 13.609 -28.539 1.00 40.16 105 HIS C O 1
ATOM 2923 N N . ALA C 1 106 ? 46.883 13.999 -27.612 1.00 35.97 106 ALA C N 1
ATOM 2924 C CA . ALA C 1 106 ? 46.744 15.461 -27.636 1.00 36.35 106 ALA C CA 1
ATOM 2925 C C . ALA C 1 106 ? 46.627 15.944 -29.080 1.00 41.70 106 ALA C C 1
ATOM 2926 O O . ALA C 1 106 ? 45.729 16.721 -29.402 1.00 43.34 106 ALA C O 1
ATOM 2928 N N . ILE C 1 107 ? 47.517 15.450 -29.960 1.00 39.49 107 ILE C N 1
ATOM 2929 C CA . ILE C 1 107 ? 47.505 15.787 -31.386 1.00 40.27 107 ILE C CA 1
ATOM 2930 C C . ILE C 1 107 ? 46.123 15.513 -31.972 1.00 44.57 107 ILE C C 1
ATOM 2931 O O . ILE C 1 107 ? 45.579 16.414 -32.599 1.00 44.76 107 ILE C O 1
ATOM 2936 N N . ALA C 1 108 ? 45.558 14.273 -31.761 1.00 40.27 108 ALA C N 1
ATOM 2937 C CA . ALA C 1 108 ? 44.233 13.849 -32.234 1.00 39.86 108 ALA C CA 1
ATOM 2938 C C . ALA C 1 108 ? 43.123 14.770 -31.751 1.00 47.62 108 ALA C C 1
ATOM 2939 O O . ALA C 1 108 ? 42.199 15.027 -32.500 1.00 48.64 108 ALA C O 1
ATOM 2941 N N . GLU C 1 109 ? 43.189 15.224 -30.484 1.00 46.88 109 GLU C N 1
ATOM 2942 C CA . GLU C 1 109 ? 42.189 16.089 -29.838 1.00 48.18 109 GLU C CA 1
ATOM 2943 C C . GLU C 1 109 ? 42.440 17.579 -30.100 1.00 49.30 109 GLU C C 1
ATOM 2944 O O . GLU C 1 109 ? 41.626 18.418 -29.726 1.00 48.34 109 GLU C O 1
ATOM 2950 N N . ASN C 1 110 ? 43.568 17.906 -30.740 1.00 45.44 110 ASN C N 1
ATOM 2951 C CA . ASN C 1 110 ? 44.017 19.282 -31.037 1.00 45.96 110 ASN C CA 1
ATOM 2952 C C . ASN C 1 110 ? 44.145 20.072 -29.737 1.00 48.62 110 ASN C C 1
ATOM 2953 O O . ASN C 1 110 ? 43.695 21.211 -29.627 1.00 47.23 110 ASN C O 1
ATOM 2958 N N . ALA C 1 111 ? 44.746 19.399 -28.717 1.00 43.67 111 ALA C N 1
ATOM 2959 C CA . ALA C 1 111 ? 44.889 19.907 -27.364 1.00 41.89 111 ALA C CA 1
ATOM 2960 C C . ALA C 1 111 ? 46.284 20.387 -27.063 1.00 45.19 111 ALA C C 1
ATOM 2961 O O . ALA C 1 111 ? 47.235 19.958 -27.711 1.00 43.91 111 ALA C O 1
ATOM 2963 N N . THR C 1 112 ? 46.404 21.254 -26.046 1.00 43.44 112 THR C N 1
ATOM 2964 C CA . THR C 1 112 ? 47.682 21.721 -25.526 1.00 44.67 112 THR C CA 1
ATOM 2965 C C . THR C 1 112 ? 48.137 20.683 -24.483 1.00 49.15 112 THR C C 1
ATOM 2966 O O . THR C 1 112 ? 47.392 20.396 -23.540 1.00 48.12 112 THR C O 1
ATOM 2970 N N . LEU C 1 113 ? 49.337 20.111 -24.672 1.00 45.21 113 LEU C N 1
ATOM 2971 C CA . LEU C 1 113 ? 49.871 19.164 -23.711 1.00 45.20 113 LEU C CA 1
ATOM 2972 C C . LEU C 1 113 ? 50.682 19.924 -22.660 1.00 50.28 113 LEU C C 1
ATOM 2973 O O . LEU C 1 113 ? 51.608 20.650 -22.995 1.00 50.55 113 LEU C O 1
ATOM 2978 N N . VAL C 1 114 ? 50.263 19.818 -21.403 1.00 48.10 114 VAL C N 1
ATOM 2979 C CA . VAL C 1 114 ? 50.897 20.449 -20.245 1.00 49.90 114 VAL C CA 1
ATOM 2980 C C . VAL C 1 114 ? 52.026 19.542 -19.721 1.00 57.15 114 VAL C C 1
ATOM 2981 O O . VAL C 1 114 ? 51.782 18.418 -19.283 1.00 55.53 114 VAL C O 1
ATOM 2985 N N . THR C 1 115 ? 53.262 20.033 -19.800 1.00 59.55 115 THR C N 1
ATOM 2986 C CA . THR C 1 115 ? 54.462 19.290 -19.416 1.00 61.38 115 THR C CA 1
ATOM 2987 C C . THR C 1 115 ? 55.248 19.868 -18.263 1.00 70.31 115 THR C C 1
ATOM 2988 O O . THR C 1 115 ? 55.113 21.045 -17.931 1.00 70.50 115 THR C O 1
ATOM 2992 N N . ASN C 1 116 ? 56.003 18.987 -17.606 1.00 71.82 116 ASN C N 1
ATOM 2993 C CA . ASN C 1 116 ? 56.839 19.282 -16.452 1.00 77.01 116 ASN C CA 1
ATOM 2994 C C . ASN C 1 116 ? 58.276 19.450 -16.929 1.00 88.31 116 ASN C C 1
ATOM 2995 O O . ASN C 1 116 ? 58.906 20.469 -16.648 1.00 89.45 116 ASN C O 1
ATOM 3000 N N . ASN C 1 117 ? 58.776 18.428 -17.662 1.00 88.62 117 ASN C N 1
ATOM 3001 C CA . ASN C 1 117 ? 60.102 18.351 -18.248 1.00 91.50 117 ASN C CA 1
ATOM 3002 C C . ASN C 1 117 ? 59.975 18.605 -19.749 1.00 98.10 117 ASN C C 1
ATOM 3003 O O . ASN C 1 117 ? 59.337 17.825 -20.476 1.00 94.34 117 ASN C O 1
ATOM 3005 N N . ILE C 1 118 ? 60.587 19.730 -20.189 1.00 100.29 118 ILE C N 1
ATOM 3006 C CA . ILE C 1 118 ? 60.632 20.254 -21.563 1.00 100.69 118 ILE C CA 1
ATOM 3007 C C . ILE C 1 118 ? 61.015 19.189 -22.607 1.00 104.68 118 ILE C C 1
ATOM 3008 O O . ILE C 1 118 ? 60.167 18.818 -23.434 1.00 103.20 118 ILE C O 1
ATOM 3013 N N . LYS C 1 119 ? 62.273 18.682 -22.542 1.00 101.54 119 LYS C N 1
ATOM 3014 C CA . LYS C 1 119 ? 62.808 17.673 -23.456 1.00 99.84 119 LYS C CA 1
ATOM 3015 C C . LYS C 1 119 ? 62.536 16.275 -22.936 1.00 101.10 119 LYS C C 1
ATOM 3016 O O . LYS C 1 119 ? 61.380 15.878 -22.835 1.00 98.35 119 LYS C O 1
ATOM 3017 N N . PHE C 1 121 ? 59.312 15.985 -24.632 1.00 71.21 121 PHE C N 1
ATOM 3018 C CA . PHE C 1 121 ? 58.258 16.294 -25.590 1.00 68.80 121 PHE C CA 1
ATOM 3019 C C . PHE C 1 121 ? 58.648 17.377 -26.609 1.00 74.66 121 PHE C C 1
ATOM 3020 O O . PHE C 1 121 ? 57.991 17.525 -27.648 1.00 72.26 121 PHE C O 1
ATOM 3028 N N . LYS C 1 122 ? 59.730 18.119 -26.312 1.00 75.40 122 LYS C N 1
ATOM 3029 C CA . LYS C 1 122 ? 60.243 19.241 -27.105 1.00 76.98 122 LYS C CA 1
ATOM 3030 C C . LYS C 1 122 ? 60.420 18.965 -28.612 1.00 79.04 122 LYS C C 1
ATOM 3031 O O . LYS C 1 122 ? 60.351 19.916 -29.414 1.00 81.55 122 LYS C O 1
ATOM 3033 N N . ARG C 1 123 ? 60.671 17.693 -29.005 1.00 68.50 123 ARG C N 1
ATOM 3034 C CA . ARG C 1 123 ? 60.969 17.445 -30.410 1.00 65.27 123 ARG C CA 1
ATOM 3035 C C . ARG C 1 123 ? 59.936 16.738 -31.273 1.00 62.40 123 ARG C C 1
ATOM 3036 O O . ARG C 1 123 ? 60.212 16.400 -32.423 1.00 60.73 123 ARG C O 1
ATOM 3044 N N . ILE C 1 124 ? 58.717 16.616 -30.747 1.00 56.80 124 ILE C N 1
ATOM 3045 C CA . ILE C 1 124 ? 57.575 15.955 -31.378 1.00 54.35 124 ILE C CA 1
ATOM 3046 C C . ILE C 1 124 ? 56.851 16.903 -32.355 1.00 59.09 124 ILE C C 1
ATOM 3047 O O . ILE C 1 124 ? 56.402 17.977 -31.942 1.00 60.11 124 ILE C O 1
ATOM 3052 N N . PRO C 1 125 ? 56.740 16.554 -33.659 1.00 55.89 125 PRO C N 1
ATOM 3053 C CA . PRO C 1 125 ? 56.075 17.466 -34.596 1.00 56.52 125 PRO C CA 1
ATOM 3054 C C . PRO C 1 125 ? 54.564 17.544 -34.413 1.00 59.55 125 PRO C C 1
ATOM 3055 O O . PRO C 1 125 ? 53.933 16.555 -34.024 1.00 59.50 125 PRO C O 1
ATOM 3059 N N . ASN C 1 126 ? 53.986 18.717 -34.733 1.00 55.09 126 ASN C N 1
ATOM 3060 C CA . ASN C 1 126 ? 52.542 19.014 -34.677 1.00 53.35 126 ASN C CA 1
ATOM 3061 C C . ASN C 1 126 ? 51.939 18.959 -33.263 1.00 54.88 126 ASN C C 1
ATOM 3062 O O . ASN C 1 126 ? 50.710 18.958 -33.128 1.00 55.90 126 ASN C O 1
ATOM 3067 N N . LEU C 1 127 ? 52.793 18.990 -32.209 1.00 48.57 127 LEU C N 1
ATOM 3068 C CA . LEU C 1 127 ? 52.345 18.966 -30.822 1.00 46.38 127 LEU C CA 1
ATOM 3069 C C . LEU C 1 127 ? 52.429 20.322 -30.146 1.00 51.34 127 LEU C C 1
ATOM 3070 O O . LEU C 1 127 ? 53.509 20.909 -30.061 1.00 52.65 127 LEU C O 1
ATOM 3075 N N . ILE C 1 128 ? 51.274 20.818 -29.654 1.00 48.28 128 ILE C N 1
ATOM 3076 C CA . ILE C 1 128 ? 51.195 22.067 -28.891 1.00 48.65 128 ILE C CA 1
ATOM 3077 C C . ILE C 1 128 ? 51.525 21.732 -27.433 1.00 50.72 128 ILE C C 1
ATOM 3078 O O . ILE C 1 128 ? 50.900 20.856 -26.848 1.00 46.78 128 ILE C O 1
ATOM 3083 N N . LEU C 1 129 ? 52.512 22.437 -26.869 1.00 52.99 129 LEU C N 1
ATOM 3084 C CA . LEU C 1 129 ? 52.995 22.282 -25.491 1.00 54.26 129 LEU C CA 1
ATOM 3085 C C . LEU C 1 129 ? 52.922 23.565 -24.677 1.00 62.24 129 LEU C C 1
ATOM 3086 O O . LEU C 1 129 ? 52.944 24.658 -25.235 1.00 63.13 129 LEU C O 1
ATOM 3091 N N . GLU C 1 130 ? 52.857 23.405 -23.342 1.00 59.64 130 GLU C N 1
ATOM 3092 C CA . GLU C 1 130 ? 52.885 24.462 -22.336 1.00 60.78 130 GLU C CA 1
ATOM 3093 C C . GLU C 1 130 ? 53.641 23.909 -21.133 1.00 65.31 130 GLU C C 1
ATOM 3094 O O . GLU C 1 130 ? 53.299 22.836 -20.637 1.00 62.57 130 GLU C O 1
ATOM 3100 N N . ASN C 1 131 ? 54.693 24.617 -20.694 1.00 65.70 131 ASN C N 1
ATOM 3101 C CA . ASN C 1 131 ? 55.528 24.169 -19.587 1.00 66.99 131 ASN C CA 1
ATOM 3102 C C . ASN C 1 131 ? 55.245 24.888 -18.280 1.00 74.47 131 ASN C C 1
ATOM 3103 O O . ASN C 1 131 ? 55.173 26.116 -18.260 1.00 75.37 131 ASN C O 1
ATOM 3108 N N . TRP C 1 132 ? 55.075 24.111 -17.191 1.00 73.31 132 TRP C N 1
ATOM 3109 C CA . TRP C 1 132 ? 54.813 24.636 -15.843 1.00 76.35 132 TRP C CA 1
ATOM 3110 C C . TRP C 1 132 ? 55.996 24.401 -14.898 1.00 85.27 132 TRP C C 1
ATOM 3111 O O . TRP C 1 132 ? 56.567 23.305 -14.872 1.00 85.16 132 TRP C O 1
ATOM 3122 N N . ASP C 1 133 ? 56.367 25.460 -14.152 1.00 85.27 133 ASP C N 1
ATOM 3123 C CA . ASP C 1 133 ? 57.473 25.500 -13.184 1.00 113.63 133 ASP C CA 1
ATOM 3124 C C . ASP C 1 133 ? 56.958 25.953 -11.811 1.00 144.03 133 ASP C C 1
ATOM 3125 O O . ASP C 1 133 ? 57.709 25.992 -10.835 1.00 103.59 133 ASP C O 1
ATOM 3130 N N . MET D 1 1 ? 30.336 -14.460 -26.750 1.00 96.11 1 MET D N 1
ATOM 3131 C CA . MET D 1 1 ? 31.240 -13.596 -25.983 1.00 92.84 1 MET D CA 1
ATOM 3132 C C . MET D 1 1 ? 32.096 -12.664 -26.864 1.00 88.55 1 MET D C 1
ATOM 3133 O O . MET D 1 1 ? 31.905 -12.634 -28.075 1.00 87.63 1 MET D O 1
ATOM 3138 N N . ILE D 1 2 ? 33.030 -11.909 -26.253 1.00 80.05 2 ILE D N 1
ATOM 3139 C CA . ILE D 1 2 ? 33.946 -11.004 -26.969 1.00 74.45 2 ILE D CA 1
ATOM 3140 C C . ILE D 1 2 ? 35.285 -11.698 -27.177 1.00 75.63 2 ILE D C 1
ATOM 3141 O O . ILE D 1 2 ? 35.874 -12.218 -26.226 1.00 76.18 2 ILE D O 1
ATOM 3146 N N . TYR D 1 3 ? 35.757 -11.711 -28.426 1.00 69.42 3 TYR D N 1
ATOM 3147 C CA . TYR D 1 3 ? 37.072 -12.231 -28.786 1.00 66.66 3 TYR D CA 1
ATOM 3148 C C . TYR D 1 3 ? 37.882 -11.046 -29.239 1.00 66.63 3 TYR D C 1
ATOM 3149 O O . TYR D 1 3 ? 37.519 -10.391 -30.223 1.00 65.11 3 TYR D O 1
ATOM 3158 N N . MET D 1 4 ? 38.964 -10.760 -28.497 1.00 61.47 4 MET D N 1
ATOM 3159 C CA . MET D 1 4 ? 39.905 -9.675 -28.750 1.00 56.89 4 MET D CA 1
ATOM 3160 C C . MET D 1 4 ? 41.198 -10.206 -29.365 1.00 60.40 4 MET D C 1
ATOM 3161 O O . MET D 1 4 ? 41.905 -11.013 -28.760 1.00 60.63 4 MET D O 1
ATOM 3166 N N . LEU D 1 5 ? 41.478 -9.780 -30.606 1.00 56.06 5 LEU D N 1
ATOM 3167 C CA . LEU D 1 5 ? 42.663 -10.207 -31.342 1.00 54.27 5 LEU D CA 1
ATOM 3168 C C . LEU D 1 5 ? 43.885 -9.396 -30.949 1.00 56.58 5 LEU D C 1
ATOM 3169 O O . LEU D 1 5 ? 43.794 -8.182 -30.778 1.00 54.05 5 LEU D O 1
ATOM 3174 N N . GLY D 1 6 ? 45.007 -10.100 -30.759 1.00 52.96 6 GLY D N 1
ATOM 3175 C CA . GLY D 1 6 ? 46.295 -9.504 -30.444 1.00 49.66 6 GLY D CA 1
ATOM 3176 C C . GLY D 1 6 ? 46.922 -8.973 -31.712 1.00 53.10 6 GLY D C 1
ATOM 3177 O O . GLY D 1 6 ? 46.461 -9.287 -32.819 1.00 52.94 6 GLY D O 1
ATOM 3178 N N . THR D 1 7 ? 47.977 -8.156 -31.561 1.00 48.90 7 THR D N 1
ATOM 3179 C CA . THR D 1 7 ? 48.641 -7.513 -32.692 1.00 48.16 7 THR D CA 1
ATOM 3180 C C . THR D 1 7 ? 49.184 -8.509 -33.718 1.00 57.28 7 THR D C 1
ATOM 3181 O O . THR D 1 7 ? 48.921 -8.370 -34.926 1.00 58.18 7 THR D O 1
ATOM 3185 N N . ASN D 1 8 ? 49.919 -9.534 -33.219 1.00 56.65 8 ASN D N 1
ATOM 3186 C CA . ASN D 1 8 ? 50.538 -10.558 -34.058 1.00 57.81 8 ASN D CA 1
ATOM 3187 C C . ASN D 1 8 ? 49.542 -11.366 -34.867 1.00 62.80 8 ASN D C 1
ATOM 3188 O O . ASN D 1 8 ? 49.831 -11.683 -36.021 1.00 63.66 8 ASN D O 1
ATOM 3193 N N . ILE D 1 9 ? 48.352 -11.661 -34.296 1.00 60.08 9 ILE D N 1
ATOM 3194 C CA . ILE D 1 9 ? 47.269 -12.373 -35.009 1.00 59.86 9 ILE D CA 1
ATOM 3195 C C . ILE D 1 9 ? 46.821 -11.517 -36.218 1.00 62.18 9 ILE D C 1
ATOM 3196 O O . ILE D 1 9 ? 46.711 -12.042 -37.326 1.00 63.30 9 ILE D O 1
ATOM 3201 N N . CYS D 1 10 ? 46.597 -10.207 -35.990 1.00 55.87 10 CYS D N 1
ATOM 3202 C CA . CYS D 1 10 ? 46.179 -9.251 -37.015 1.00 56.16 10 CYS D CA 1
ATOM 3203 C C . CYS D 1 10 ? 47.226 -9.121 -38.155 1.00 62.06 10 CYS D C 1
ATOM 3204 O O . CYS D 1 10 ? 46.859 -9.244 -39.339 1.00 63.08 10 CYS D O 1
ATOM 3207 N N . VAL D 1 11 ? 48.526 -8.892 -37.787 1.00 56.59 11 VAL D N 1
ATOM 3208 C CA . VAL D 1 11 ? 49.659 -8.772 -38.725 1.00 55.29 11 VAL D CA 1
ATOM 3209 C C . VAL D 1 11 ? 49.762 -10.038 -39.619 1.00 58.41 11 VAL D C 1
ATOM 3210 O O . VAL D 1 11 ? 49.870 -9.927 -40.843 1.00 59.32 11 VAL D O 1
ATOM 3214 N N . TYR D 1 12 ? 49.678 -11.222 -39.019 1.00 54.50 12 TYR D N 1
ATOM 3215 C CA . TYR D 1 12 ? 49.733 -12.480 -39.779 1.00 56.99 12 TYR D CA 1
ATOM 3216 C C . TYR D 1 12 ? 48.528 -12.661 -40.706 1.00 61.75 12 TYR D C 1
ATOM 3217 O O . TYR D 1 12 ? 48.694 -13.160 -41.823 1.00 63.02 12 TYR D O 1
ATOM 3226 N N . ALA D 1 13 ? 47.326 -12.240 -40.250 1.00 57.00 13 ALA D N 1
ATOM 3227 C CA . ALA D 1 13 ? 46.087 -12.297 -41.036 1.00 57.81 13 ALA D CA 1
ATOM 3228 C C . ALA D 1 13 ? 46.210 -11.423 -42.295 1.00 64.16 13 ALA D C 1
ATOM 3229 O O . ALA D 1 13 ? 45.901 -11.893 -43.391 1.00 65.56 13 ALA D O 1
ATOM 3231 N N . ILE D 1 14 ? 46.673 -10.155 -42.135 1.00 58.95 14 ILE D N 1
ATOM 3232 C CA . ILE D 1 14 ? 46.864 -9.211 -43.239 1.00 58.87 14 ILE D CA 1
ATOM 3233 C C . ILE D 1 14 ? 48.005 -9.671 -44.195 1.00 65.96 14 ILE D C 1
ATOM 3234 O O . ILE D 1 14 ? 47.794 -9.731 -45.403 1.00 68.13 14 ILE D O 1
ATOM 3239 N N . ASN D 1 15 ? 49.174 -10.039 -43.658 1.00 61.36 15 ASN D N 1
ATOM 3240 C CA . ASN D 1 15 ? 50.285 -10.474 -44.483 1.00 62.73 15 ASN D CA 1
ATOM 3241 C C . ASN D 1 15 ? 50.120 -11.818 -45.147 1.00 71.06 15 ASN D C 1
ATOM 3242 O O . ASN D 1 15 ? 50.334 -11.915 -46.359 1.00 71.82 15 ASN D O 1
ATOM 3247 N N . LYS D 1 16 ? 49.790 -12.866 -44.361 1.00 70.16 16 LYS D N 1
ATOM 3248 C CA . LYS D 1 16 ? 49.740 -14.246 -44.847 1.00 71.92 16 LYS D CA 1
ATOM 3249 C C . LYS D 1 16 ? 48.347 -14.796 -45.148 1.00 79.92 16 LYS D C 1
ATOM 3250 O O . LYS D 1 16 ? 48.257 -15.856 -45.780 1.00 82.04 16 LYS D O 1
ATOM 3251 N N . HIS D 1 17 ? 47.264 -14.086 -44.734 1.00 76.66 17 HIS D N 1
ATOM 3252 C CA . HIS D 1 17 ? 45.862 -14.490 -44.930 1.00 78.63 17 HIS D CA 1
ATOM 3253 C C . HIS D 1 17 ? 45.651 -16.035 -44.907 1.00 83.90 17 HIS D C 1
ATOM 3254 O O . HIS D 1 17 ? 45.253 -16.633 -45.923 1.00 85.09 17 HIS D O 1
ATOM 3261 N N . PRO D 1 18 ? 45.986 -16.716 -43.771 1.00 79.04 18 PRO D N 1
ATOM 3262 C CA . PRO D 1 18 ? 45.830 -18.176 -43.741 1.00 79.96 18 PRO D CA 1
ATOM 3263 C C . PRO D 1 18 ? 44.379 -18.600 -43.663 1.00 83.68 18 PRO D C 1
ATOM 3264 O O . PRO D 1 18 ? 43.588 -17.913 -43.026 1.00 82.24 18 PRO D O 1
ATOM 3268 N N . ASP D 1 19 ? 44.037 -19.735 -44.311 1.00 81.65 19 ASP D N 1
ATOM 3269 C CA . ASP D 1 19 ? 42.691 -20.300 -44.338 1.00 83.42 19 ASP D CA 1
ATOM 3270 C C . ASP D 1 19 ? 42.194 -20.592 -42.928 1.00 88.92 19 ASP D C 1
ATOM 3271 O O . ASP D 1 19 ? 41.012 -20.389 -42.651 1.00 89.64 19 ASP D O 1
ATOM 3276 N N . SER D 1 20 ? 43.119 -21.048 -42.045 1.00 85.31 20 SER D N 1
ATOM 3277 C CA . SER D 1 20 ? 42.898 -21.433 -40.648 1.00 86.07 20 SER D CA 1
ATOM 3278 C C . SER D 1 20 ? 42.323 -20.297 -39.813 1.00 84.82 20 SER D C 1
ATOM 3279 O O . SER D 1 20 ? 41.431 -20.521 -38.990 1.00 87.19 20 SER D O 1
ATOM 3282 N N . TYR D 1 21 ? 42.820 -19.081 -40.055 1.00 73.99 21 TYR D N 1
ATOM 3283 C CA . TYR D 1 21 ? 42.418 -17.840 -39.398 1.00 71.01 21 TYR D CA 1
ATOM 3284 C C . TYR D 1 21 ? 41.052 -17.393 -39.877 1.00 76.70 21 TYR D C 1
ATOM 3285 O O . TYR D 1 21 ? 40.216 -17.000 -39.050 1.00 75.85 21 TYR D O 1
ATOM 3294 N N . TYR D 1 22 ? 40.826 -17.483 -41.226 1.00 74.41 22 TYR D N 1
ATOM 3295 C CA . TYR D 1 22 ? 39.555 -17.198 -41.895 1.00 74.90 22 TYR D CA 1
ATOM 3296 C C . TYR D 1 22 ? 38.500 -18.095 -41.295 1.00 81.55 22 TYR D C 1
ATOM 3297 O O . TYR D 1 22 ? 37.441 -17.594 -40.894 1.00 81.48 22 TYR D O 1
ATOM 3306 N N . ASN D 1 23 ? 38.776 -19.435 -41.297 1.00 80.82 23 ASN D N 1
ATOM 3307 C CA . ASN D 1 23 ? 37.882 -20.481 -40.807 1.00 83.62 23 ASN D CA 1
ATOM 3308 C C . ASN D 1 23 ? 37.431 -20.086 -39.402 1.00 86.59 23 ASN D C 1
ATOM 3309 O O . ASN D 1 23 ? 36.229 -19.891 -39.183 1.00 88.24 23 ASN D O 1
ATOM 3314 N N . ASN D 1 24 ? 38.411 -19.846 -38.499 1.00 80.35 24 ASN D N 1
ATOM 3315 C CA . ASN D 1 24 ? 38.201 -19.406 -37.121 1.00 79.61 24 ASN D CA 1
ATOM 3316 C C . ASN D 1 24 ? 37.288 -18.189 -37.004 1.00 82.97 24 ASN D C 1
ATOM 3317 O O . ASN D 1 24 ? 36.298 -18.252 -36.269 1.00 84.96 24 ASN D O 1
ATOM 3322 N N . LEU D 1 25 ? 37.586 -17.116 -37.776 1.00 77.11 25 LEU D N 1
ATOM 3323 C CA . LEU D 1 25 ? 36.823 -15.861 -37.804 1.00 75.44 25 LEU D CA 1
ATOM 3324 C C . LEU D 1 25 ? 35.403 -16.004 -38.335 1.00 83.70 25 LEU D C 1
ATOM 3325 O O . LEU D 1 25 ? 34.522 -15.315 -37.836 1.00 83.46 25 LEU D O 1
ATOM 3330 N N . GLU D 1 26 ? 35.171 -16.892 -39.326 1.00 83.94 26 GLU D N 1
ATOM 3331 C CA . GLU D 1 26 ? 33.843 -17.126 -39.909 1.00 86.83 26 GLU D CA 1
ATOM 3332 C C . GLU D 1 26 ? 32.958 -17.931 -38.932 1.00 96.50 26 GLU D C 1
ATOM 3333 O O . GLU D 1 26 ? 31.726 -17.754 -38.875 1.00 97.86 26 GLU D O 1
ATOM 3339 N N . LEU D 1 27 ? 33.612 -18.769 -38.123 1.00 94.70 27 LEU D N 1
ATOM 3340 C CA . LEU D 1 27 ? 32.962 -19.626 -37.145 1.00 98.27 27 LEU D CA 1
ATOM 3341 C C . LEU D 1 27 ? 32.576 -18.859 -35.889 1.00 99.75 27 LEU D C 1
ATOM 3342 O O . LEU D 1 27 ? 31.437 -18.971 -35.443 1.00 102.17 27 LEU D O 1
ATOM 3347 N N . LEU D 1 28 ? 33.528 -18.107 -35.313 1.00 92.00 28 LEU D N 1
ATOM 3348 C CA . LEU D 1 28 ? 33.311 -17.333 -34.091 1.00 90.68 28 LEU D CA 1
ATOM 3349 C C . LEU D 1 28 ? 32.340 -16.175 -34.279 1.00 95.96 28 LEU D C 1
ATOM 3350 O O . LEU D 1 28 ? 31.552 -15.910 -33.372 1.00 97.35 28 LEU D O 1
ATOM 3355 N N . ALA D 1 29 ? 32.382 -15.505 -35.459 1.00 91.56 29 ALA D N 1
ATOM 3356 C CA . ALA D 1 29 ? 31.531 -14.353 -35.793 1.00 91.07 29 ALA D CA 1
ATOM 3357 C C . ALA D 1 29 ? 30.043 -14.666 -35.786 1.00 101.11 29 ALA D C 1
ATOM 3358 O O . ALA D 1 29 ? 29.243 -13.743 -35.605 1.00 102.15 29 ALA D O 1
ATOM 3360 N N . LYS D 1 30 ? 29.674 -15.955 -35.969 1.00 100.66 30 LYS D N 1
ATOM 3361 C CA . LYS D 1 30 ? 28.285 -16.398 -35.981 1.00 105.22 30 LYS D CA 1
ATOM 3362 C C . LYS D 1 30 ? 27.574 -16.193 -34.643 1.00 110.81 30 LYS D C 1
ATOM 3363 O O . LYS D 1 30 ? 26.417 -15.795 -34.650 1.00 113.01 30 LYS D O 1
ATOM 3365 N N . ASN D 1 31 ? 28.263 -16.405 -33.504 1.00 106.52 31 ASN D N 1
ATOM 3366 C CA . ASN D 1 31 ? 27.635 -16.239 -32.182 1.00 107.75 31 ASN D CA 1
ATOM 3367 C C . ASN D 1 31 ? 28.406 -15.322 -31.213 1.00 106.84 31 ASN D C 1
ATOM 3368 O O . ASN D 1 31 ? 27.965 -15.122 -30.074 1.00 107.40 31 ASN D O 1
ATOM 3373 N N . ASN D 1 32 ? 29.553 -14.786 -31.651 1.00 98.08 32 ASN D N 1
ATOM 3374 C CA . ASN D 1 32 ? 30.401 -13.939 -30.817 1.00 93.50 32 ASN D CA 1
ATOM 3375 C C . ASN D 1 32 ? 30.788 -12.647 -31.525 1.00 91.62 32 ASN D C 1
ATOM 3376 O O . ASN D 1 32 ? 30.558 -12.499 -32.728 1.00 91.01 32 ASN D O 1
ATOM 3381 N N . THR D 1 33 ? 31.376 -11.715 -30.763 1.00 84.03 33 THR D N 1
ATOM 3382 C CA . THR D 1 33 ? 31.859 -10.427 -31.250 1.00 79.67 33 THR D CA 1
ATOM 3383 C C . THR D 1 33 ? 33.378 -10.481 -31.420 1.00 78.16 33 THR D C 1
ATOM 3384 O O . THR D 1 33 ? 34.107 -10.760 -30.463 1.00 76.02 33 THR D O 1
ATOM 3388 N N . ILE D 1 34 ? 33.841 -10.191 -32.637 1.00 72.00 34 ILE D N 1
ATOM 3389 C CA . ILE D 1 34 ? 35.251 -10.092 -32.950 1.00 68.38 34 ILE D CA 1
ATOM 3390 C C . ILE D 1 34 ? 35.618 -8.616 -32.844 1.00 69.80 34 ILE D C 1
ATOM 3391 O O . ILE D 1 34 ? 34.995 -7.757 -33.474 1.00 68.25 34 ILE D O 1
ATOM 3396 N N . ALA D 1 35 ? 36.600 -8.325 -31.995 1.00 65.23 35 ALA D N 1
ATOM 3397 C CA . ALA D 1 35 ? 37.009 -6.965 -31.698 1.00 62.63 35 ALA D CA 1
ATOM 3398 C C . ALA D 1 35 ? 38.510 -6.828 -31.443 1.00 61.41 35 ALA D C 1
ATOM 3399 O O . ALA D 1 35 ? 39.174 -7.833 -31.230 1.00 61.48 35 ALA D O 1
ATOM 3401 N N . ILE D 1 36 ? 39.040 -5.585 -31.480 1.00 53.70 36 ILE D N 1
ATOM 3402 C CA . ILE D 1 36 ? 40.430 -5.246 -31.152 1.00 50.61 36 ILE D CA 1
ATOM 3403 C C . ILE D 1 36 ? 40.448 -4.017 -30.256 1.00 51.03 36 ILE D C 1
ATOM 3404 O O . ILE D 1 36 ? 39.577 -3.146 -30.331 1.00 49.12 36 ILE D O 1
ATOM 3409 N N . SER D 1 37 ? 41.471 -3.933 -29.439 1.00 47.02 37 SER D N 1
ATOM 3410 C CA . SER D 1 37 ? 41.723 -2.763 -28.610 1.00 44.57 37 SER D CA 1
ATOM 3411 C C . SER D 1 37 ? 42.189 -1.629 -29.521 1.00 47.08 37 SER D C 1
ATOM 3412 O O . SER D 1 37 ? 42.837 -1.903 -30.530 1.00 47.66 37 SER D O 1
ATOM 3415 N N . SER D 1 38 ? 41.940 -0.366 -29.139 1.00 41.85 38 SER D N 1
ATOM 3416 C CA . SER D 1 38 ? 42.464 0.795 -29.871 1.00 40.19 38 SER D CA 1
ATOM 3417 C C . SER D 1 38 ? 44.021 0.802 -29.760 1.00 44.60 38 SER D C 1
ATOM 3418 O O . SER D 1 38 ? 44.691 1.429 -30.572 1.00 46.51 38 SER D O 1
ATOM 3421 N N . ILE D 1 39 ? 44.584 0.045 -28.797 1.00 39.76 39 ILE D N 1
ATOM 3422 C CA . ILE D 1 39 ? 46.034 -0.131 -28.621 1.00 38.54 39 ILE D CA 1
ATOM 3423 C C . ILE D 1 39 ? 46.581 -0.981 -29.767 1.00 42.87 39 ILE D C 1
ATOM 3424 O O . ILE D 1 39 ? 47.619 -0.640 -30.303 1.00 42.26 39 ILE D O 1
ATOM 3429 N N . VAL D 1 40 ? 45.864 -2.052 -30.163 1.00 41.76 40 VAL D N 1
ATOM 3430 C CA . VAL D 1 40 ? 46.223 -2.915 -31.291 1.00 41.91 40 VAL D CA 1
ATOM 3431 C C . VAL D 1 40 ? 46.176 -2.069 -32.558 1.00 48.76 40 VAL D C 1
ATOM 3432 O O . VAL D 1 40 ? 47.133 -2.082 -33.326 1.00 49.06 40 VAL D O 1
ATOM 3436 N N . LEU D 1 41 ? 45.087 -1.291 -32.749 1.00 45.21 41 LEU D N 1
ATOM 3437 C CA . LEU D 1 41 ? 44.928 -0.450 -33.932 1.00 44.02 41 LEU D CA 1
ATOM 3438 C C . LEU D 1 41 ? 46.030 0.595 -34.061 1.00 48.35 41 LEU D C 1
ATOM 3439 O O . LEU D 1 41 ? 46.483 0.877 -35.184 1.00 47.35 41 LEU D O 1
ATOM 3444 N N . ALA D 1 42 ? 46.503 1.130 -32.908 1.00 45.70 42 ALA D N 1
ATOM 3445 C CA . ALA D 1 42 ? 47.610 2.094 -32.872 1.00 44.77 42 ALA D CA 1
ATOM 3446 C C . ALA D 1 42 ? 48.850 1.414 -33.474 1.00 47.20 42 ALA D C 1
ATOM 3447 O O . ALA D 1 42 ? 49.482 1.982 -34.378 1.00 47.18 42 ALA D O 1
ATOM 3449 N N . GLU D 1 43 ? 49.119 0.131 -33.053 1.00 41.92 43 GLU D N 1
ATOM 3450 C CA . GLU D 1 43 ? 50.250 -0.650 -33.534 1.00 39.93 43 GLU D CA 1
ATOM 3451 C C . GLU D 1 43 ? 50.106 -0.986 -35.022 1.00 44.62 43 GLU D C 1
ATOM 3452 O O . GLU D 1 43 ? 51.076 -0.869 -35.762 1.00 44.74 43 GLU D O 1
ATOM 3458 N N . LEU D 1 44 ? 48.905 -1.374 -35.470 1.00 43.63 44 LEU D N 1
ATOM 3459 C CA . LEU D 1 44 ? 48.638 -1.728 -36.874 1.00 44.47 44 LEU D CA 1
ATOM 3460 C C . LEU D 1 44 ? 48.785 -0.516 -37.791 1.00 48.15 44 LEU D C 1
ATOM 3461 O O . LEU D 1 44 ? 49.392 -0.631 -38.863 1.00 47.48 44 LEU D O 1
ATOM 3466 N N . GLN D 1 45 ? 48.288 0.661 -37.339 1.00 43.24 45 GLN D N 1
ATOM 3467 C CA . GLN D 1 45 ? 48.457 1.909 -38.076 1.00 43.21 45 GLN D CA 1
ATOM 3468 C C . GLN D 1 45 ? 49.955 2.275 -38.201 1.00 45.63 45 GLN D C 1
ATOM 3469 O O . GLN D 1 45 ? 50.391 2.766 -39.254 1.00 47.41 45 GLN D O 1
ATOM 3475 N N . TYR D 1 46 ? 50.746 1.999 -37.150 1.00 38.61 46 TYR D N 1
ATOM 3476 C CA . TYR D 1 46 ? 52.191 2.225 -37.209 1.00 37.97 46 TYR D CA 1
ATOM 3477 C C . TYR D 1 46 ? 52.841 1.290 -38.248 1.00 42.59 46 TYR D C 1
ATOM 3478 O O . TYR D 1 46 ? 53.731 1.740 -38.978 1.00 43.61 46 TYR D O 1
ATOM 3487 N N . GLY D 1 47 ? 52.364 0.037 -38.333 1.00 37.98 47 GLY D N 1
ATOM 3488 C CA . GLY D 1 47 ? 52.823 -0.938 -39.317 1.00 38.62 47 GLY D CA 1
ATOM 3489 C C . GLY D 1 47 ? 52.632 -0.446 -40.737 1.00 46.40 47 GLY D C 1
ATOM 3490 O O . GLY D 1 47 ? 53.542 -0.553 -41.574 1.00 47.75 47 GLY D O 1
ATOM 3491 N N . VAL D 1 48 ? 51.457 0.159 -40.998 1.00 42.49 48 VAL D N 1
ATOM 3492 C CA . VAL D 1 48 ? 51.081 0.756 -42.282 1.00 43.39 48 VAL D CA 1
ATOM 3493 C C . VAL D 1 48 ? 51.979 1.961 -42.619 1.00 52.98 48 VAL D C 1
ATOM 3494 O O . VAL D 1 48 ? 52.559 1.999 -43.708 1.00 56.28 48 VAL D O 1
ATOM 3498 N N . SER D 1 49 ? 52.069 2.950 -41.706 1.00 50.59 49 SER D N 1
ATOM 3499 C CA . SER D 1 49 ? 52.865 4.184 -41.904 1.00 51.23 49 SER D CA 1
ATOM 3500 C C . SER D 1 49 ? 54.358 3.933 -42.155 1.00 54.51 49 SER D C 1
ATOM 3501 O O . SER D 1 49 ? 54.990 4.676 -42.904 1.00 55.22 49 SER D O 1
ATOM 3504 N N . LYS D 1 50 ? 54.902 2.900 -41.510 1.00 50.18 50 LYS D N 1
ATOM 3505 C CA . LYS D 1 50 ? 56.306 2.492 -41.593 1.00 50.59 50 LYS D CA 1
ATOM 3506 C C . LYS D 1 50 ? 56.613 1.821 -42.935 1.00 55.92 50 LYS D C 1
ATOM 3507 O O . LYS D 1 50 ? 57.749 1.875 -43.394 1.00 57.59 50 LYS D O 1
ATOM 3513 N N . SER D 1 51 ? 55.601 1.163 -43.529 1.00 52.53 51 SER D N 1
ATOM 3514 C CA . SER D 1 51 ? 55.692 0.339 -44.724 1.00 53.38 51 SER D CA 1
ATOM 3515 C C . SER D 1 51 ? 56.019 1.003 -46.041 1.00 61.67 51 SER D C 1
ATOM 3516 O O . SER D 1 51 ? 55.736 2.184 -46.235 1.00 61.68 51 SER D O 1
ATOM 3519 N N . LYS D 1 52 ? 56.659 0.230 -46.937 1.00 62.24 52 LYS D N 1
ATOM 3520 C CA . LYS D 1 52 ? 57.023 0.652 -48.290 1.00 65.08 52 LYS D CA 1
ATOM 3521 C C . LYS D 1 52 ? 55.744 0.750 -49.132 1.00 71.09 52 LYS D C 1
ATOM 3522 O O . LYS D 1 52 ? 55.592 1.712 -49.893 1.00 73.60 52 LYS D O 1
ATOM 3524 N N . LYS D 1 53 ? 54.817 -0.222 -48.970 1.00 65.57 53 LYS D N 1
ATOM 3525 C CA . LYS D 1 53 ? 53.539 -0.243 -49.695 1.00 66.20 53 LYS D CA 1
ATOM 3526 C C . LYS D 1 53 ? 52.408 0.322 -48.787 1.00 67.93 53 LYS D C 1
ATOM 3527 O O . LYS D 1 53 ? 51.430 -0.376 -48.504 1.00 66.87 53 LYS D O 1
ATOM 3533 N N . LYS D 1 54 ? 52.575 1.576 -48.317 1.00 62.84 54 LYS D N 1
ATOM 3534 C CA . LYS D 1 54 ? 51.660 2.296 -47.418 1.00 62.40 54 LYS D CA 1
ATOM 3535 C C . LYS D 1 54 ? 50.173 2.264 -47.829 1.00 68.44 54 LYS D C 1
ATOM 3536 O O . LYS D 1 54 ? 49.308 1.963 -46.996 1.00 67.31 54 LYS D O 1
ATOM 3542 N N . GLU D 1 55 ? 49.895 2.595 -49.107 1.00 67.75 55 GLU D N 1
ATOM 3543 C CA . GLU D 1 55 ? 48.561 2.696 -49.715 1.00 69.32 55 GLU D CA 1
ATOM 3544 C C . GLU D 1 55 ? 47.828 1.357 -49.753 1.00 73.84 55 GLU D C 1
ATOM 3545 O O . GLU D 1 55 ? 46.662 1.288 -49.361 1.00 74.85 55 GLU D O 1
ATOM 3551 N N . GLN D 1 56 ? 48.524 0.298 -50.192 1.00 69.72 56 GLN D N 1
ATOM 3552 C CA . GLN D 1 56 ? 48.026 -1.072 -50.268 1.00 69.62 56 GLN D CA 1
ATOM 3553 C C . GLN D 1 56 ? 47.793 -1.642 -48.876 1.00 69.15 56 GLN D C 1
ATOM 3554 O O . GLN D 1 56 ? 46.770 -2.278 -48.643 1.00 69.66 56 GLN D O 1
ATOM 3560 N N . ASN D 1 57 ? 48.760 -1.452 -47.959 1.00 62.31 57 ASN D N 1
ATOM 3561 C CA . ASN D 1 57 ? 48.669 -1.942 -46.580 1.00 59.79 57 ASN D CA 1
ATOM 3562 C C . ASN D 1 57 ? 47.561 -1.263 -45.803 1.00 61.44 57 ASN D C 1
ATOM 3563 O O . ASN D 1 57 ? 47.011 -1.912 -44.913 1.00 61.13 57 ASN D O 1
ATOM 3568 N N . GLN D 1 58 ? 47.227 0.030 -46.130 1.00 55.83 58 GLN D N 1
ATOM 3569 C CA . GLN D 1 58 ? 46.102 0.729 -45.501 1.00 54.52 58 GLN D CA 1
ATOM 3570 C C . GLN D 1 58 ? 44.813 0.097 -45.993 1.00 59.14 58 GLN D C 1
ATOM 3571 O O . GLN D 1 58 ? 43.964 -0.232 -45.164 1.00 60.54 58 GLN D O 1
ATOM 3577 N N . SER D 1 59 ? 44.696 -0.121 -47.323 1.00 55.52 59 SER D N 1
ATOM 3578 C CA . SER D 1 59 ? 43.560 -0.777 -47.978 1.00 57.69 59 SER D CA 1
ATOM 3579 C C . SER D 1 59 ? 43.244 -2.139 -47.358 1.00 61.93 59 SER D C 1
ATOM 3580 O O . SER D 1 59 ? 42.091 -2.390 -47.002 1.00 63.68 59 SER D O 1
ATOM 3583 N N . LYS D 1 60 ? 44.270 -2.987 -47.194 1.00 57.58 60 LYS D N 1
ATOM 3584 C CA . LYS D 1 60 ? 44.185 -4.313 -46.572 1.00 57.86 60 LYS D CA 1
ATOM 3585 C C . LYS D 1 60 ? 43.732 -4.218 -45.109 1.00 61.05 60 LYS D C 1
ATOM 3586 O O . LYS D 1 60 ? 42.848 -4.967 -44.722 1.00 62.44 60 LYS D O 1
ATOM 3592 N N . LEU D 1 61 ? 44.299 -3.293 -44.296 1.00 55.47 61 LEU D N 1
ATOM 3593 C CA . LEU D 1 61 ? 43.874 -3.094 -42.894 1.00 53.59 61 LEU D CA 1
ATOM 3594 C C . LEU D 1 61 ? 42.411 -2.611 -42.848 1.00 59.00 61 LEU D C 1
ATOM 3595 O O . LEU D 1 61 ? 41.635 -3.140 -42.037 1.00 57.77 61 LEU D O 1
ATOM 3600 N N . ASP D 1 62 ? 42.026 -1.669 -43.756 1.00 57.46 62 ASP D N 1
ATOM 3601 C CA . ASP D 1 62 ? 40.643 -1.152 -43.830 1.00 59.63 62 ASP D CA 1
ATOM 3602 C C . ASP D 1 62 ? 39.639 -2.283 -44.062 1.00 65.80 62 ASP D C 1
ATOM 3603 O O . ASP D 1 62 ? 38.624 -2.323 -43.383 1.00 66.06 62 ASP D O 1
ATOM 3608 N N . ILE D 1 63 ? 39.950 -3.223 -44.988 1.00 62.98 63 ILE D N 1
ATOM 3609 C CA . ILE D 1 63 ? 39.153 -4.415 -45.308 1.00 63.77 63 ILE D CA 1
ATOM 3610 C C . ILE D 1 63 ? 39.073 -5.343 -44.087 1.00 67.00 63 ILE D C 1
ATOM 3611 O O . ILE D 1 63 ? 38.007 -5.846 -43.768 1.00 70.94 63 ILE D O 1
ATOM 3616 N N . PHE D 1 64 ? 40.195 -5.548 -43.405 1.00 60.51 64 PHE D N 1
ATOM 3617 C CA . PHE D 1 64 ? 40.305 -6.384 -42.215 1.00 59.09 64 PHE D CA 1
ATOM 3618 C C . PHE D 1 64 ? 39.411 -5.860 -41.078 1.00 61.86 64 PHE D C 1
ATOM 3619 O O . PHE D 1 64 ? 38.733 -6.642 -40.433 1.00 60.11 64 PHE D O 1
ATOM 3627 N N . LEU D 1 65 ? 39.370 -4.528 -40.898 1.00 60.33 65 LEU D N 1
ATOM 3628 C CA . LEU D 1 65 ? 38.594 -3.826 -39.858 1.00 59.75 65 LEU D CA 1
ATOM 3629 C C . LEU D 1 65 ? 37.113 -3.747 -40.127 1.00 65.18 65 LEU D C 1
ATOM 3630 O O . LEU D 1 65 ? 36.358 -3.487 -39.185 1.00 64.64 65 LEU D O 1
ATOM 3635 N N . SER D 1 66 ? 36.686 -3.956 -41.394 1.00 64.21 66 SER D N 1
ATOM 3636 C CA . SER D 1 66 ? 35.271 -3.888 -41.793 1.00 66.43 66 SER D CA 1
ATOM 3637 C C . SER D 1 66 ? 34.365 -4.829 -41.008 1.00 73.01 66 SER D C 1
ATOM 3638 O O . SER D 1 66 ? 33.222 -4.461 -40.747 1.00 76.82 66 SER D O 1
ATOM 3641 N N . ARG D 1 67 ? 34.855 -6.019 -40.618 1.00 68.00 67 ARG D N 1
ATOM 3642 C CA . ARG D 1 67 ? 34.030 -6.936 -39.826 1.00 70.23 67 ARG D CA 1
ATOM 3643 C C . ARG D 1 67 ? 34.512 -6.996 -38.365 1.00 72.66 67 ARG D C 1
ATOM 3644 O O . ARG D 1 67 ? 34.322 -8.004 -37.681 1.00 73.61 67 ARG D O 1
ATOM 3652 N N . LEU D 1 68 ? 35.112 -5.887 -37.886 1.00 66.68 68 LEU D N 1
ATOM 3653 C CA . LEU D 1 68 ? 35.677 -5.752 -36.541 1.00 64.02 68 LEU D CA 1
ATOM 3654 C C . LEU D 1 68 ? 35.109 -4.597 -35.720 1.00 65.48 68 LEU D C 1
ATOM 3655 O O . LEU D 1 68 ? 34.765 -3.542 -36.273 1.00 64.72 68 LEU D O 1
ATOM 3660 N N . GLU D 1 69 ? 35.083 -4.774 -34.384 1.00 59.92 69 GLU D N 1
ATOM 3661 C CA . GLU D 1 69 ? 34.700 -3.711 -33.470 1.00 58.35 69 GLU D CA 1
ATOM 3662 C C . GLU D 1 69 ? 36.004 -3.144 -32.837 1.00 61.14 69 GLU D C 1
ATOM 3663 O O . GLU D 1 69 ? 36.802 -3.910 -32.296 1.00 61.45 69 GLU D O 1
ATOM 3669 N N . ILE D 1 70 ? 36.243 -1.829 -32.949 1.00 53.48 70 ILE D N 1
ATOM 3670 C CA . ILE D 1 70 ? 37.408 -1.200 -32.324 1.00 50.31 70 ILE D CA 1
ATOM 3671 C C . ILE D 1 70 ? 36.962 -0.678 -30.943 1.00 53.35 70 ILE D C 1
ATOM 3672 O O . ILE D 1 70 ? 36.097 0.179 -30.862 1.00 54.64 70 ILE D O 1
ATOM 3677 N N . ILE D 1 71 ? 37.484 -1.254 -29.869 1.00 48.76 71 ILE D N 1
ATOM 3678 C CA . ILE D 1 71 ? 37.113 -0.878 -28.500 1.00 48.11 71 ILE D CA 1
ATOM 3679 C C . ILE D 1 71 ? 38.156 0.074 -27.927 1.00 49.63 71 ILE D C 1
ATOM 3680 O O . ILE D 1 71 ? 39.349 -0.245 -27.907 1.00 48.97 71 ILE D O 1
ATOM 3685 N N . ASP D 1 72 ? 37.699 1.234 -27.463 1.00 44.61 72 ASP D N 1
ATOM 3686 C CA . ASP D 1 72 ? 38.543 2.277 -26.890 1.00 42.71 72 ASP D CA 1
ATOM 3687 C C . ASP D 1 72 ? 39.173 1.846 -25.567 1.00 47.55 72 ASP D C 1
ATOM 3688 O O . ASP D 1 72 ? 38.517 1.169 -24.779 1.00 48.13 72 ASP D O 1
ATOM 3693 N N . PHE D 1 73 ? 40.452 2.204 -25.332 1.00 43.00 73 PHE D N 1
ATOM 3694 C CA . PHE D 1 73 ? 41.111 1.863 -24.062 1.00 43.62 73 PHE D CA 1
ATOM 3695 C C . PHE D 1 73 ? 40.552 2.839 -23.037 1.00 51.18 73 PHE D C 1
ATOM 3696 O O . PHE D 1 73 ? 40.864 4.045 -23.065 1.00 52.31 73 PHE D O 1
ATOM 3704 N N . SER D 1 74 ? 39.632 2.346 -22.216 1.00 48.73 74 SER D N 1
ATOM 3705 C CA . SER D 1 74 ? 38.854 3.195 -21.306 1.00 49.06 74 SER D CA 1
ATOM 3706 C C . SER D 1 74 ? 39.362 3.311 -19.887 1.00 53.22 74 SER D C 1
ATOM 3707 O O . SER D 1 74 ? 40.267 2.573 -19.490 1.00 52.44 74 SER D O 1
ATOM 3710 N N . ALA D 1 75 ? 38.717 4.217 -19.111 1.00 49.31 75 ALA D N 1
ATOM 3711 C CA . ALA D 1 75 ? 39.035 4.484 -17.715 1.00 48.51 75 ALA D CA 1
ATOM 3712 C C . ALA D 1 75 ? 38.871 3.226 -16.849 1.00 51.81 75 ALA D C 1
ATOM 3713 O O . ALA D 1 75 ? 39.692 3.006 -15.948 1.00 53.08 75 ALA D O 1
ATOM 3715 N N . LYS D 1 76 ? 37.880 2.359 -17.178 1.00 46.48 76 LYS D N 1
ATOM 3716 C CA . LYS D 1 76 ? 37.698 1.096 -16.468 1.00 48.52 76 LYS D CA 1
ATOM 3717 C C . LYS D 1 76 ? 38.935 0.161 -16.548 1.00 52.48 76 LYS D C 1
ATOM 3718 O O . LYS D 1 76 ? 39.178 -0.566 -15.607 1.00 53.47 76 LYS D O 1
ATOM 3724 N N . CYS D 1 77 ? 39.726 0.238 -17.648 1.00 48.34 77 CYS D N 1
ATOM 3725 C CA . CYS D 1 77 ? 40.898 -0.586 -17.936 1.00 48.56 77 CYS D CA 1
ATOM 3726 C C . CYS D 1 77 ? 42.078 -0.285 -17.042 1.00 53.18 77 CYS D C 1
ATOM 3727 O O . CYS D 1 77 ? 42.930 -1.152 -16.831 1.00 55.09 77 CYS D O 1
ATOM 3730 N N . THR D 1 78 ? 42.188 0.967 -16.608 1.00 49.21 78 THR D N 1
ATOM 3731 C CA . THR D 1 78 ? 43.317 1.511 -15.841 1.00 48.06 78 THR D CA 1
ATOM 3732 C C . THR D 1 78 ? 43.596 0.815 -14.534 1.00 53.74 78 THR D C 1
ATOM 3733 O O . THR D 1 78 ? 44.763 0.559 -14.245 1.00 54.99 78 THR D O 1
ATOM 3737 N N . PHE D 1 79 ? 42.544 0.477 -13.766 1.00 50.91 79 PHE D N 1
ATOM 3738 C CA . PHE D 1 79 ? 42.700 -0.239 -12.502 1.00 52.93 79 PHE D CA 1
ATOM 3739 C C . PHE D 1 79 ? 43.331 -1.609 -12.735 1.00 59.32 79 PHE D C 1
ATOM 3740 O O . PHE D 1 79 ? 44.234 -1.982 -11.989 1.00 60.23 79 PHE D O 1
ATOM 3748 N N . TYR D 1 80 ? 42.866 -2.344 -13.770 1.00 57.01 80 TYR D N 1
ATOM 3749 C CA . TYR D 1 80 ? 43.377 -3.667 -14.151 1.00 57.55 80 TYR D CA 1
ATOM 3750 C C . TYR D 1 80 ? 44.801 -3.581 -14.617 1.00 61.62 80 TYR D C 1
ATOM 3751 O O . TYR D 1 80 ? 45.593 -4.415 -14.209 1.00 63.87 80 TYR D O 1
ATOM 3760 N N . TYR D 1 81 ? 45.149 -2.554 -15.417 1.00 55.97 81 TYR D N 1
ATOM 3761 C CA . TYR D 1 81 ? 46.526 -2.330 -15.873 1.00 54.21 81 TYR D CA 1
ATOM 3762 C C . TYR D 1 81 ? 47.495 -2.148 -14.695 1.00 58.09 81 TYR D C 1
ATOM 3763 O O . TYR D 1 81 ? 48.555 -2.769 -14.678 1.00 58.38 81 TYR D O 1
ATOM 3772 N N . GLY D 1 82 ? 47.126 -1.287 -13.752 1.00 53.64 82 GLY D N 1
ATOM 3773 C CA . GLY D 1 82 ? 47.926 -1.005 -12.568 1.00 54.24 82 GLY D CA 1
ATOM 3774 C C . GLY D 1 82 ? 48.197 -2.221 -11.721 1.00 58.91 82 GLY D C 1
ATOM 3775 O O . GLY D 1 82 ? 49.328 -2.421 -11.292 1.00 58.12 82 GLY D O 1
ATOM 3776 N N . GLU D 1 83 ? 47.156 -3.052 -11.502 1.00 58.03 83 GLU D N 1
ATOM 3777 C CA . GLU D 1 83 ? 47.232 -4.285 -10.731 1.00 61.32 83 GLU D CA 1
ATOM 3778 C C . GLU D 1 83 ? 48.055 -5.359 -11.441 1.00 66.83 83 GLU D C 1
ATOM 3779 O O . GLU D 1 83 ? 48.858 -6.030 -10.792 1.00 69.94 83 GLU D O 1
ATOM 3785 N N . LEU D 1 84 ? 47.845 -5.529 -12.760 1.00 61.04 84 LEU D N 1
ATOM 3786 C CA . LEU D 1 84 ? 48.537 -6.506 -13.591 1.00 61.73 84 LEU D CA 1
ATOM 3787 C C . LEU D 1 84 ? 50.045 -6.188 -13.710 1.00 64.76 84 LEU D C 1
ATOM 3788 O O . LEU D 1 84 ? 50.868 -7.081 -13.508 1.00 65.89 84 LEU D O 1
ATOM 3793 N N . ARG D 1 85 ? 50.396 -4.926 -14.003 1.00 58.36 85 ARG D N 1
ATOM 3794 C CA . ARG D 1 85 ? 51.786 -4.494 -14.126 1.00 57.30 85 ARG D CA 1
ATOM 3795 C C . ARG D 1 85 ? 52.553 -4.720 -12.829 1.00 63.43 85 ARG D C 1
ATOM 3796 O O . ARG D 1 85 ? 53.663 -5.255 -12.872 1.00 64.00 85 ARG D O 1
ATOM 3804 N N . THR D 1 86 ? 51.947 -4.355 -11.681 1.00 61.49 86 THR D N 1
ATOM 3805 C CA . THR D 1 86 ? 52.545 -4.540 -10.348 1.00 64.77 86 THR D CA 1
ATOM 3806 C C . THR D 1 86 ? 52.786 -6.017 -10.058 1.00 73.14 86 THR D C 1
ATOM 3807 O O . THR D 1 86 ? 53.884 -6.371 -9.633 1.00 76.17 86 THR D O 1
ATOM 3811 N N . GLU D 1 87 ? 51.771 -6.872 -10.305 1.00 70.58 87 GLU D N 1
ATOM 3812 C CA . GLU D 1 87 ? 51.846 -8.314 -10.080 1.00 73.91 87 GLU D CA 1
ATOM 3813 C C . GLU D 1 87 ? 52.932 -8.971 -10.941 1.00 77.01 87 GLU D C 1
ATOM 3814 O O . GLU D 1 87 ? 53.719 -9.742 -10.410 1.00 79.12 87 GLU D O 1
ATOM 3820 N N . LEU D 1 88 ? 52.995 -8.641 -12.246 1.00 70.64 88 LEU D N 1
ATOM 3821 C CA . LEU D 1 88 ? 53.989 -9.191 -13.171 1.00 69.95 88 LEU D CA 1
ATOM 3822 C C . LEU D 1 88 ? 55.412 -8.837 -12.771 1.00 75.12 88 LEU D C 1
ATOM 3823 O O . LEU D 1 88 ? 56.294 -9.701 -12.809 1.00 76.57 88 LEU D O 1
ATOM 3828 N N . GLU D 1 89 ? 55.616 -7.577 -12.342 1.00 70.54 89 GLU D N 1
ATOM 3829 C CA . GLU D 1 89 ? 56.908 -7.081 -11.880 1.00 71.31 89 GLU D CA 1
ATOM 3830 C C . GLU D 1 89 ? 57.316 -7.772 -10.570 1.00 78.86 89 GLU D C 1
ATOM 3831 O O . GLU D 1 89 ? 58.474 -8.170 -10.437 1.00 80.44 89 GLU D O 1
ATOM 3837 N N . GLN D 1 90 ? 56.358 -7.979 -9.647 1.00 77.86 90 GLN D N 1
ATOM 3838 C CA . GLN D 1 90 ? 56.555 -8.674 -8.367 1.00 83.01 90 GLN D CA 1
ATOM 3839 C C . GLN D 1 90 ? 57.037 -10.114 -8.577 1.00 90.67 90 GLN D C 1
ATOM 3840 O O . GLN D 1 90 ? 57.873 -10.588 -7.810 1.00 92.95 90 GLN D O 1
ATOM 3846 N N . LYS D 1 91 ? 56.509 -10.807 -9.615 1.00 86.47 91 LYS D N 1
ATOM 3847 C CA . LYS D 1 91 ? 56.880 -12.190 -9.938 1.00 88.31 91 LYS D CA 1
ATOM 3848 C C . LYS D 1 91 ? 58.115 -12.272 -10.852 1.00 93.23 91 LYS D C 1
ATOM 3849 O O . LYS D 1 91 ? 58.541 -13.378 -11.198 1.00 95.27 91 LYS D O 1
ATOM 3855 N N . GLY D 1 92 ? 58.669 -11.116 -11.234 1.00 88.11 92 GLY D N 1
ATOM 3856 C CA . GLY D 1 92 ? 59.845 -11.021 -12.095 1.00 87.30 92 GLY D CA 1
ATOM 3857 C C . GLY D 1 92 ? 59.598 -11.420 -13.529 1.00 88.34 92 GLY D C 1
ATOM 3858 O O . GLY D 1 92 ? 60.544 -11.782 -14.231 1.00 88.11 92 GLY D O 1
ATOM 3859 N N . LEU D 1 93 ? 58.343 -11.372 -13.977 1.00 83.52 93 LEU D N 1
ATOM 3860 C CA . LEU D 1 93 ? 58.069 -11.707 -15.361 1.00 81.96 93 LEU D CA 1
ATOM 3861 C C . LEU D 1 93 ? 57.862 -10.495 -16.262 1.00 83.91 93 LEU D C 1
ATOM 3862 O O . LEU D 1 93 ? 57.218 -9.508 -15.877 1.00 81.04 93 LEU D O 1
ATOM 3867 N N . ILE D 1 94 ? 58.519 -10.541 -17.424 1.00 81.37 94 ILE D N 1
ATOM 3868 C CA . ILE D 1 94 ? 58.560 -9.442 -18.376 1.00 78.61 94 ILE D CA 1
ATOM 3869 C C . ILE D 1 94 ? 57.738 -9.610 -19.642 1.00 79.86 94 ILE D C 1
ATOM 3870 O O . ILE D 1 94 ? 57.973 -10.500 -20.460 1.00 80.56 94 ILE D O 1
ATOM 3875 N N . ILE D 1 95 ? 56.771 -8.717 -19.781 1.00 73.70 95 ILE D N 1
ATOM 3876 C CA . ILE D 1 95 ? 55.810 -8.590 -20.871 1.00 70.93 95 ILE D CA 1
ATOM 3877 C C . ILE D 1 95 ? 56.063 -7.251 -21.603 1.00 70.79 95 ILE D C 1
ATOM 3878 O O . ILE D 1 95 ? 56.427 -6.245 -20.967 1.00 70.76 95 ILE D O 1
ATOM 3883 N N . GLY D 1 96 ? 55.813 -7.250 -22.915 1.00 62.09 96 GLY D N 1
ATOM 3884 C CA . GLY D 1 96 ? 55.904 -6.055 -23.735 1.00 57.53 96 GLY D CA 1
ATOM 3885 C C . GLY D 1 96 ? 54.912 -5.006 -23.278 1.00 57.12 96 GLY D C 1
ATOM 3886 O O . GLY D 1 96 ? 53.771 -5.339 -22.946 1.00 57.13 96 GLY D O 1
ATOM 3887 N N . ASN D 1 97 ? 55.365 -3.734 -23.231 1.00 49.98 97 ASN D N 1
ATOM 3888 C CA . ASN D 1 97 ? 54.609 -2.554 -22.830 1.00 47.61 97 ASN D CA 1
ATOM 3889 C C . ASN D 1 97 ? 53.207 -2.397 -23.479 1.00 50.06 97 ASN D C 1
ATOM 3890 O O . ASN D 1 97 ? 52.255 -2.062 -22.758 1.00 49.09 97 ASN D O 1
ATOM 3895 N N . ASN D 1 98 ? 53.083 -2.640 -24.817 1.00 45.27 98 ASN D N 1
ATOM 3896 C CA . ASN D 1 98 ? 51.798 -2.605 -25.524 1.00 44.72 98 ASN D CA 1
ATOM 3897 C C . ASN D 1 98 ? 50.981 -3.847 -25.195 1.00 50.22 98 ASN D C 1
ATOM 3898 O O . ASN D 1 98 ? 49.792 -3.726 -24.900 1.00 50.83 98 ASN D O 1
ATOM 3903 N N . ASP D 1 99 ? 51.633 -5.021 -25.157 1.00 47.66 99 ASP D N 1
ATOM 3904 C CA . ASP D 1 99 ? 51.015 -6.301 -24.798 1.00 48.91 99 ASP D CA 1
ATOM 3905 C C . ASP D 1 99 ? 50.391 -6.247 -23.423 1.00 54.63 99 ASP D C 1
ATOM 3906 O O . ASP D 1 99 ? 49.331 -6.821 -23.232 1.00 55.88 99 ASP D O 1
ATOM 3911 N N . LEU D 1 100 ? 51.013 -5.513 -22.492 1.00 52.29 100 LEU D N 1
ATOM 3912 C CA . LEU D 1 100 ? 50.535 -5.310 -21.130 1.00 53.68 100 LEU D CA 1
ATOM 3913 C C . LEU D 1 100 ? 49.247 -4.485 -21.129 1.00 56.74 100 LEU D C 1
ATOM 3914 O O . LEU D 1 100 ? 48.321 -4.824 -20.393 1.00 59.66 100 LEU D O 1
ATOM 3919 N N . LEU D 1 101 ? 49.153 -3.459 -21.999 1.00 50.19 101 LEU D N 1
ATOM 3920 C CA . LEU D 1 101 ? 47.931 -2.648 -22.184 1.00 49.06 101 LEU D CA 1
ATOM 3921 C C . LEU D 1 101 ? 46.807 -3.476 -22.847 1.00 50.36 101 LEU D C 1
ATOM 3922 O O . LEU D 1 101 ? 45.660 -3.434 -22.395 1.00 50.87 101 LEU D O 1
ATOM 3927 N N . ILE D 1 102 ? 47.160 -4.236 -23.896 1.00 45.97 102 ILE D N 1
ATOM 3928 C CA . ILE D 1 102 ? 46.261 -5.105 -24.654 1.00 46.97 102 ILE D CA 1
ATOM 3929 C C . ILE D 1 102 ? 45.657 -6.222 -23.767 1.00 51.91 102 ILE D C 1
ATOM 3930 O O . ILE D 1 102 ? 44.453 -6.479 -23.857 1.00 52.54 102 ILE D O 1
ATOM 3935 N N . ALA D 1 103 ? 46.492 -6.851 -22.907 1.00 48.97 103 ALA D N 1
ATOM 3936 C CA . ALA D 1 103 ? 46.099 -7.902 -21.945 1.00 51.56 103 ALA D CA 1
ATOM 3937 C C . ALA D 1 103 ? 45.125 -7.353 -20.894 1.00 57.25 103 ALA D C 1
ATOM 3938 O O . ALA D 1 103 ? 44.084 -7.969 -20.649 1.00 59.27 103 ALA D O 1
ATOM 3940 N N . SER D 1 104 ? 45.468 -6.198 -20.281 1.00 52.91 104 SER D N 1
ATOM 3941 C CA . SER D 1 104 ? 44.654 -5.502 -19.278 1.00 53.67 104 SER D CA 1
ATOM 3942 C C . SER D 1 104 ? 43.305 -5.009 -19.850 1.00 58.28 104 SER D C 1
ATOM 3943 O O . SER D 1 104 ? 42.358 -4.817 -19.088 1.00 60.94 104 SER D O 1
ATOM 3946 N N . HIS D 1 105 ? 43.226 -4.797 -21.175 1.00 53.01 105 HIS D N 1
ATOM 3947 C CA . HIS D 1 105 ? 41.998 -4.412 -21.868 1.00 52.64 105 HIS D CA 1
ATOM 3948 C C . HIS D 1 105 ? 41.090 -5.646 -22.008 1.00 59.31 105 HIS D C 1
ATOM 3949 O O . HIS D 1 105 ? 39.888 -5.550 -21.778 1.00 60.58 105 HIS D O 1
ATOM 3956 N N . ALA D 1 106 ? 41.678 -6.814 -22.357 1.00 57.51 106 ALA D N 1
ATOM 3957 C CA . ALA D 1 106 ? 40.973 -8.110 -22.466 1.00 58.49 106 ALA D CA 1
ATOM 3958 C C . ALA D 1 106 ? 40.391 -8.516 -21.105 1.00 63.22 106 ALA D C 1
ATOM 3959 O O . ALA D 1 106 ? 39.260 -8.994 -21.048 1.00 64.73 106 ALA D O 1
ATOM 3961 N N . ILE D 1 107 ? 41.150 -8.289 -20.014 1.00 59.86 107 ILE D N 1
ATOM 3962 C CA . ILE D 1 107 ? 40.726 -8.555 -18.631 1.00 62.40 107 ILE D CA 1
ATOM 3963 C C . ILE D 1 107 ? 39.550 -7.633 -18.251 1.00 66.37 107 ILE D C 1
ATOM 3964 O O . ILE D 1 107 ? 38.542 -8.113 -17.758 1.00 69.32 107 ILE D O 1
ATOM 3969 N N . ALA D 1 108 ? 39.664 -6.331 -18.560 1.00 61.52 108 ALA D N 1
ATOM 3970 C CA . ALA D 1 108 ? 38.650 -5.301 -18.282 1.00 60.80 108 ALA D CA 1
ATOM 3971 C C . ALA D 1 108 ? 37.316 -5.546 -19.002 1.00 65.29 108 ALA D C 1
ATOM 3972 O O . ALA D 1 108 ? 36.256 -5.195 -18.473 1.00 65.91 108 ALA D O 1
ATOM 3974 N N . GLU D 1 109 ? 37.379 -6.168 -20.195 1.00 61.31 109 GLU D N 1
ATOM 3975 C CA . GLU D 1 109 ? 36.214 -6.484 -21.030 1.00 62.97 109 GLU D CA 1
ATOM 3976 C C . GLU D 1 109 ? 35.708 -7.932 -20.828 1.00 70.67 109 GLU D C 1
ATOM 3977 O O . GLU D 1 109 ? 34.670 -8.298 -21.397 1.00 71.64 109 GLU D O 1
ATOM 3983 N N . ASN D 1 110 ? 36.454 -8.750 -20.031 1.00 68.96 110 ASN D N 1
ATOM 3984 C CA . ASN D 1 110 ? 36.193 -10.170 -19.761 1.00 72.67 110 ASN D CA 1
ATOM 3985 C C . ASN D 1 110 ? 36.160 -10.912 -21.119 1.00 78.81 110 ASN D C 1
ATOM 3986 O O . ASN D 1 110 ? 35.240 -11.675 -21.416 1.00 82.05 110 ASN D O 1
ATOM 3991 N N . ALA D 1 111 ? 37.153 -10.618 -21.963 1.00 73.38 111 ALA D N 1
ATOM 3992 C CA . ALA D 1 111 ? 37.257 -11.144 -23.324 1.00 72.88 111 ALA D CA 1
ATOM 3993 C C . ALA D 1 111 ? 38.329 -12.205 -23.445 1.00 75.21 111 ALA D C 1
ATOM 3994 O O . ALA D 1 111 ? 39.248 -12.265 -22.620 1.00 73.22 111 ALA D O 1
ATOM 3996 N N . THR D 1 112 ? 38.226 -13.024 -24.505 1.00 72.86 112 THR D N 1
ATOM 3997 C CA . THR D 1 112 ? 39.230 -14.028 -24.838 1.00 72.99 112 THR D CA 1
ATOM 3998 C C . THR D 1 112 ? 40.266 -13.320 -25.718 1.00 71.95 112 THR D C 1
ATOM 3999 O O . THR D 1 112 ? 39.903 -12.735 -26.751 1.00 69.28 112 THR D O 1
ATOM 4003 N N . LEU D 1 113 ? 41.539 -13.353 -25.298 1.00 66.75 113 LEU D N 1
ATOM 4004 C CA . LEU D 1 113 ? 42.606 -12.761 -26.082 1.00 63.61 113 LEU D CA 1
ATOM 4005 C C . LEU D 1 113 ? 43.163 -13.843 -27.026 1.00 70.85 113 LEU D C 1
ATOM 4006 O O . LEU D 1 113 ? 43.606 -14.901 -26.574 1.00 71.01 113 LEU D O 1
ATOM 4011 N N . VAL D 1 114 ? 43.061 -13.603 -28.342 1.00 68.97 114 VAL D N 1
ATOM 4012 C CA . VAL D 1 114 ? 43.563 -14.524 -29.366 1.00 69.95 114 VAL D CA 1
ATOM 4013 C C . VAL D 1 114 ? 45.017 -14.141 -29.702 1.00 77.85 114 VAL D C 1
ATOM 4014 O O . VAL D 1 114 ? 45.307 -13.024 -30.157 1.00 74.15 114 VAL D O 1
ATOM 4018 N N . THR D 1 115 ? 45.918 -15.086 -29.446 1.00 80.70 115 THR D N 1
ATOM 4019 C CA . THR D 1 115 ? 47.347 -14.927 -29.622 1.00 81.10 115 THR D CA 1
ATOM 4020 C C . THR D 1 115 ? 47.985 -15.929 -30.610 1.00 92.42 115 THR D C 1
ATOM 4021 O O . THR D 1 115 ? 47.330 -16.872 -31.075 1.00 93.81 115 THR D O 1
ATOM 4025 N N . ASN D 1 116 ? 49.286 -15.703 -30.901 1.00 92.58 116 ASN D N 1
ATOM 4026 C CA . ASN D 1 116 ? 50.150 -16.518 -31.754 1.00 95.31 116 ASN D CA 1
ATOM 4027 C C . ASN D 1 116 ? 51.202 -17.233 -30.910 1.00 103.89 116 ASN D C 1
ATOM 4028 O O . ASN D 1 116 ? 51.888 -18.118 -31.423 1.00 105.25 116 ASN D O 1
ATOM 4033 N N . ASN D 1 117 ? 51.323 -16.844 -29.615 1.00 102.97 117 ASN D N 1
ATOM 4034 C CA . ASN D 1 117 ? 52.251 -17.417 -28.631 1.00 106.17 117 ASN D CA 1
ATOM 4035 C C . ASN D 1 117 ? 51.643 -17.450 -27.209 1.00 112.76 117 ASN D C 1
ATOM 4036 O O . ASN D 1 117 ? 51.834 -16.507 -26.430 1.00 111.37 117 ASN D O 1
ATOM 4038 N N . ILE D 1 118 ? 50.905 -18.540 -26.882 1.00 112.50 118 ILE D N 1
ATOM 4039 C CA . ILE D 1 118 ? 50.278 -18.760 -25.565 1.00 114.12 118 ILE D CA 1
ATOM 4040 C C . ILE D 1 118 ? 51.321 -18.833 -24.451 1.00 120.26 118 ILE D C 1
ATOM 4041 O O . ILE D 1 118 ? 51.150 -18.178 -23.430 1.00 119.59 118 ILE D O 1
ATOM 4044 N N . LYS D 1 119 ? 52.401 -19.615 -24.658 1.00 118.70 119 LYS D N 1
ATOM 4045 C CA . LYS D 1 119 ? 53.495 -19.789 -23.699 1.00 119.90 119 LYS D CA 1
ATOM 4046 C C . LYS D 1 119 ? 54.427 -18.579 -23.740 1.00 119.45 119 LYS D C 1
ATOM 4047 O O . LYS D 1 119 ? 54.022 -17.466 -23.415 1.00 115.68 119 LYS D O 1
ATOM 4048 N N . PHE D 1 121 ? 52.421 -15.538 -22.812 1.00 93.54 121 PHE D N 1
ATOM 4049 C CA . PHE D 1 121 ? 51.154 -14.937 -22.413 1.00 92.38 121 PHE D CA 1
ATOM 4050 C C . PHE D 1 121 ? 50.395 -15.695 -21.297 1.00 102.07 121 PHE D C 1
ATOM 4051 O O . PHE D 1 121 ? 49.603 -15.073 -20.587 1.00 101.16 121 PHE D O 1
ATOM 4059 N N . LYS D 1 122 ? 50.619 -17.029 -21.161 1.00 104.36 122 LYS D N 1
ATOM 4060 C CA . LYS D 1 122 ? 49.975 -17.954 -20.195 1.00 108.56 122 LYS D CA 1
ATOM 4061 C C . LYS D 1 122 ? 50.215 -17.615 -18.709 1.00 115.49 122 LYS D C 1
ATOM 4062 O O . LYS D 1 122 ? 49.436 -18.042 -17.846 1.00 117.21 122 LYS D O 1
ATOM 4064 N N . ARG D 1 123 ? 51.313 -16.890 -18.416 1.00 111.88 123 ARG D N 1
ATOM 4065 C CA . ARG D 1 123 ? 51.693 -16.503 -17.057 1.00 113.16 123 ARG D CA 1
ATOM 4066 C C . ARG D 1 123 ? 50.795 -15.403 -16.486 1.00 114.88 123 ARG D C 1
ATOM 4067 O O . ARG D 1 123 ? 50.649 -15.323 -15.265 1.00 116.57 123 ARG D O 1
ATOM 4068 N N . ILE D 1 124 ? 50.177 -14.582 -17.367 1.00 107.56 124 ILE D N 1
ATOM 4069 C CA . ILE D 1 124 ? 49.298 -13.464 -17.003 1.00 105.37 124 ILE D CA 1
ATOM 4070 C C . ILE D 1 124 ? 48.047 -13.938 -16.226 1.00 112.02 124 ILE D C 1
ATOM 4071 O O . ILE D 1 124 ? 47.250 -14.701 -16.776 1.00 113.29 124 ILE D O 1
ATOM 4076 N N . PRO D 1 125 ? 47.869 -13.508 -14.950 1.00 109.01 125 PRO D N 1
ATOM 4077 C CA . PRO D 1 125 ? 46.701 -13.959 -14.180 1.00 110.97 125 PRO D CA 1
ATOM 4078 C C . PRO D 1 125 ? 45.392 -13.321 -14.632 1.00 109.78 125 PRO D C 1
ATOM 4079 O O . PRO D 1 125 ? 45.392 -12.184 -15.104 1.00 105.95 125 PRO D O 1
ATOM 4083 N N . ASN D 1 126 ? 44.276 -14.066 -14.467 1.00 106.24 126 ASN D N 1
ATOM 4084 C CA . ASN D 1 126 ? 42.896 -13.678 -14.804 1.00 104.24 126 ASN D CA 1
ATOM 4085 C C . ASN D 1 126 ? 42.651 -13.431 -16.313 1.00 102.81 126 ASN D C 1
ATOM 4086 O O . ASN D 1 126 ? 41.614 -12.864 -16.680 1.00 102.69 126 ASN D O 1
ATOM 4091 N N . LEU D 1 127 ? 43.575 -13.889 -17.182 1.00 94.70 127 LEU D N 1
ATOM 4092 C CA . LEU D 1 127 ? 43.453 -13.686 -18.629 1.00 90.05 127 LEU D CA 1
ATOM 4093 C C . LEU D 1 127 ? 43.064 -14.949 -19.384 1.00 90.76 127 LEU D C 1
ATOM 4094 O O . LEU D 1 127 ? 43.756 -15.960 -19.307 1.00 91.46 127 LEU D O 1
ATOM 4099 N N . ILE D 1 128 ? 41.961 -14.870 -20.133 1.00 84.67 128 ILE D N 1
ATOM 4100 C CA . ILE D 1 128 ? 41.497 -15.958 -20.985 1.00 85.88 128 ILE D CA 1
ATOM 4101 C C . ILE D 1 128 ? 42.206 -15.818 -22.341 1.00 85.41 128 ILE D C 1
ATOM 4102 O O . ILE D 1 128 ? 42.179 -14.750 -22.959 1.00 79.86 128 ILE D O 1
ATOM 4107 N N . LEU D 1 129 ? 42.861 -16.904 -22.780 1.00 84.09 129 LEU D N 1
ATOM 4108 C CA . LEU D 1 129 ? 43.613 -16.963 -24.032 1.00 81.69 129 LEU D CA 1
ATOM 4109 C C . LEU D 1 129 ? 43.140 -18.074 -24.951 1.00 88.76 129 LEU D C 1
ATOM 4110 O O . LEU D 1 129 ? 42.594 -19.071 -24.489 1.00 92.17 129 LEU D O 1
ATOM 4115 N N . GLU D 1 130 ? 43.397 -17.906 -26.258 1.00 84.47 130 GLU D N 1
ATOM 4116 C CA . GLU D 1 130 ? 43.140 -18.880 -27.318 1.00 85.93 130 GLU D CA 1
ATOM 4117 C C . GLU D 1 130 ? 44.265 -18.729 -28.353 1.00 87.43 130 GLU D C 1
ATOM 4118 O O . GLU D 1 130 ? 44.540 -17.617 -28.809 1.00 81.56 130 GLU D O 1
ATOM 4124 N N . ASN D 1 131 ? 44.942 -19.842 -28.677 1.00 87.30 131 ASN D N 1
ATOM 4125 C CA . ASN D 1 131 ? 46.056 -19.823 -29.624 1.00 85.76 131 ASN D CA 1
ATOM 4126 C C . ASN D 1 131 ? 45.654 -20.363 -30.983 1.00 90.16 131 ASN D C 1
ATOM 4127 O O . ASN D 1 131 ? 45.045 -21.426 -31.070 1.00 92.61 131 ASN D O 1
ATOM 4132 N N . TRP D 1 132 ? 46.015 -19.627 -32.047 1.00 84.73 132 TRP D N 1
ATOM 4133 C CA . TRP D 1 132 ? 45.747 -20.022 -33.432 1.00 85.03 132 TRP D CA 1
ATOM 4134 C C . TRP D 1 132 ? 47.050 -20.335 -34.176 1.00 89.78 132 TRP D C 1
ATOM 4135 O O . TRP D 1 132 ? 48.005 -19.553 -34.097 1.00 89.23 132 TRP D O 1
ATOM 4146 N N . ASP D 1 133 ? 47.077 -21.461 -34.902 1.00 86.62 133 ASP D N 1
ATOM 4147 C CA . ASP D 1 133 ? 48.228 -21.885 -35.707 1.00 112.63 133 ASP D CA 1
ATOM 4148 C C . ASP D 1 133 ? 47.938 -21.723 -37.209 1.00 119.33 133 ASP D C 1
ATOM 4149 O O . ASP D 1 133 ? 46.844 -21.295 -37.599 1.00 67.73 133 ASP D O 1
ATOM 4151 N N . ASN E 2 2 ? 18.412 -11.345 -55.282 1.00 66.99 2 ASN E N 1
ATOM 4152 C CA . ASN E 2 2 ? 19.836 -11.061 -55.110 1.00 66.67 2 ASN E CA 1
ATOM 4153 C C . ASN E 2 2 ? 20.182 -10.404 -53.735 1.00 65.49 2 ASN E C 1
ATOM 4154 O O . ASN E 2 2 ? 19.597 -10.808 -52.725 1.00 61.80 2 ASN E O 1
ATOM 4159 N N . LYS E 2 3 ? 21.140 -9.431 -53.690 1.00 61.24 3 LYS E N 1
ATOM 4160 C CA . LYS E 2 3 ? 21.648 -8.828 -52.448 1.00 58.94 3 LYS E CA 1
ATOM 4161 C C . LYS E 2 3 ? 21.555 -7.286 -52.398 1.00 60.59 3 LYS E C 1
ATOM 4162 O O . LYS E 2 3 ? 21.536 -6.620 -53.433 1.00 62.82 3 LYS E O 1
ATOM 4164 N N . ALA E 2 4 ? 21.541 -6.729 -51.195 1.00 51.83 4 ALA E N 1
ATOM 4165 C CA . ALA E 2 4 ? 21.436 -5.288 -50.972 1.00 50.00 4 ALA E CA 1
ATOM 4166 C C . ALA E 2 4 ? 22.328 -4.889 -49.796 1.00 54.39 4 ALA E C 1
ATOM 4167 O O . ALA E 2 4 ? 22.410 -5.614 -48.801 1.00 53.47 4 ALA E O 1
ATOM 4169 N N . LYS E 2 5 ? 23.005 -3.744 -49.918 1.00 52.52 5 LYS E N 1
ATOM 4170 C CA . LYS E 2 5 ? 23.893 -3.241 -48.867 1.00 52.07 5 LYS E CA 1
ATOM 4171 C C . LYS E 2 5 ? 23.172 -2.397 -47.814 1.00 52.61 5 LYS E C 1
ATOM 4172 O O . LYS E 2 5 ? 22.210 -1.686 -48.124 1.00 51.29 5 LYS E O 1
ATOM 4178 N N . ILE E 2 6 ? 23.657 -2.498 -46.565 1.00 47.14 6 ILE E N 1
ATOM 4179 C CA . ILE E 2 6 ? 23.191 -1.730 -45.415 1.00 45.56 6 ILE E CA 1
ATOM 4180 C C . ILE E 2 6 ? 24.160 -0.570 -45.238 1.00 51.34 6 ILE E C 1
ATOM 4181 O O . ILE E 2 6 ? 25.369 -0.781 -45.259 1.00 55.89 6 ILE E O 1
ATOM 4186 N N . PHE E 2 7 ? 23.641 0.656 -45.116 1.00 43.93 7 PHE E N 1
ATOM 4187 C CA . PHE E 2 7 ? 24.445 1.858 -44.935 1.00 43.33 7 PHE E CA 1
ATOM 4188 C C . PHE E 2 7 ? 23.761 2.807 -43.930 1.00 44.66 7 PHE E C 1
ATOM 4189 O O . PHE E 2 7 ? 22.642 2.540 -43.505 1.00 40.42 7 PHE E O 1
ATOM 4197 N N . MET E 2 8 ? 24.437 3.894 -43.551 1.00 44.47 8 MET E N 1
ATOM 4198 C CA . MET E 2 8 ? 23.868 4.886 -42.630 1.00 45.13 8 MET E CA 1
ATOM 4199 C C . MET E 2 8 ? 23.385 6.120 -43.384 1.00 48.32 8 MET E C 1
ATOM 4200 O O . MET E 2 8 ? 24.065 6.613 -44.288 1.00 47.49 8 MET E O 1
ATOM 4205 N N . ASN E 2 9 ? 22.198 6.599 -43.005 1.00 43.98 9 ASN E N 1
ATOM 4206 C CA . ASN E 2 9 ? 21.579 7.827 -43.512 1.00 43.51 9 ASN E CA 1
ATOM 4207 C C . ASN E 2 9 ? 21.185 8.571 -42.246 1.00 46.40 9 ASN E C 1
ATOM 4208 O O . ASN E 2 9 ? 20.285 8.134 -41.534 1.00 44.19 9 ASN E O 1
ATOM 4213 N N . GLY E 2 10 ? 21.932 9.620 -41.926 1.00 44.83 10 GLY E N 1
ATOM 4214 C CA . GLY E 2 10 ? 21.758 10.359 -40.685 1.00 45.44 10 GLY E CA 1
ATOM 4215 C C . GLY E 2 10 ? 22.161 9.440 -39.548 1.00 48.62 10 GLY E C 1
ATOM 4216 O O . GLY E 2 10 ? 23.227 8.811 -39.618 1.00 51.17 10 GLY E O 1
ATOM 4217 N N . GLN E 2 11 ? 21.295 9.302 -38.541 1.00 40.88 11 GLN E N 1
ATOM 4218 C CA . GLN E 2 11 ? 21.544 8.397 -37.425 1.00 41.72 11 GLN E CA 1
ATOM 4219 C C . GLN E 2 11 ? 20.731 7.112 -37.595 1.00 47.94 11 GLN E C 1
ATOM 4220 O O . GLN E 2 11 ? 20.654 6.297 -36.674 1.00 50.61 11 GLN E O 1
ATOM 4226 N N . SER E 2 12 ? 20.127 6.938 -38.787 1.00 41.11 12 SER E N 1
ATOM 4227 C CA . SER E 2 12 ? 19.304 5.801 -39.141 1.00 38.08 12 SER E CA 1
ATOM 4228 C C . SER E 2 12 ? 20.068 4.840 -40.033 1.00 41.19 12 SER E C 1
ATOM 4229 O O . SER E 2 12 ? 20.933 5.255 -40.817 1.00 40.53 12 SER E O 1
ATOM 4232 N N . GLN E 2 13 ? 19.698 3.554 -39.945 1.00 36.39 13 GLN E N 1
ATOM 4233 C CA . GLN E 2 13 ? 20.248 2.513 -40.794 1.00 36.46 13 GLN E CA 1
ATOM 4234 C C . GLN E 2 13 ? 19.377 2.453 -42.054 1.00 42.85 13 GLN E C 1
ATOM 4235 O O . GLN E 2 13 ? 18.166 2.738 -41.988 1.00 43.70 13 GLN E O 1
ATOM 4241 N N . ALA E 2 14 ? 19.966 2.085 -43.198 1.00 37.06 14 ALA E N 1
ATOM 4242 C CA . ALA E 2 14 ? 19.194 2.001 -44.434 1.00 34.89 14 ALA E CA 1
ATOM 4243 C C . ALA E 2 14 ? 19.657 0.865 -45.306 1.00 38.46 14 ALA E C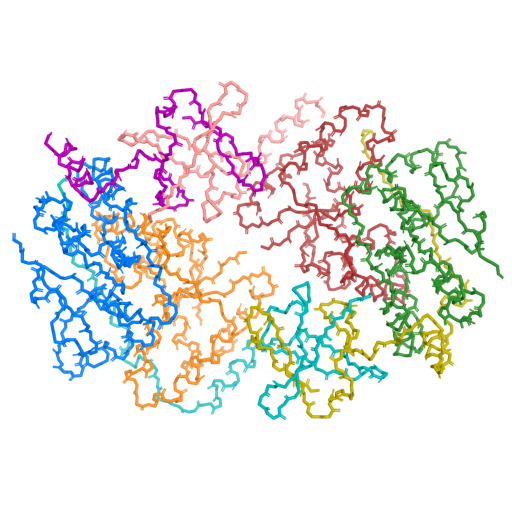 1
ATOM 4244 O O . ALA E 2 14 ? 20.780 0.412 -45.166 1.00 39.97 14 ALA E O 1
ATOM 4246 N N . VAL E 2 15 ? 18.783 0.381 -46.185 1.00 36.70 15 VAL E N 1
ATOM 4247 C CA . VAL E 2 15 ? 19.059 -0.688 -47.146 1.00 38.55 15 VAL E CA 1
ATOM 4248 C C . VAL E 2 15 ? 18.968 -0.088 -48.573 1.00 43.13 15 VAL E C 1
ATOM 4249 O O . VAL E 2 15 ? 17.986 0.571 -48.926 1.00 43.94 15 VAL E O 1
ATOM 4253 N N . ARG E 2 16 ? 20.009 -0.266 -49.361 1.00 39.70 16 ARG E N 1
ATOM 4254 C CA . ARG E 2 16 ? 20.019 0.238 -50.733 1.00 40.25 16 ARG E CA 1
ATOM 4255 C C . ARG E 2 16 ? 19.354 -0.790 -51.621 1.00 44.34 16 ARG E C 1
ATOM 4256 O O . ARG E 2 16 ? 19.860 -1.907 -51.737 1.00 44.51 16 ARG E O 1
ATOM 4264 N N . LEU E 2 17 ? 18.201 -0.446 -52.202 1.00 41.25 17 LEU E N 1
ATOM 4265 C CA . LEU E 2 17 ? 17.461 -1.410 -53.021 1.00 42.38 17 LEU E CA 1
ATOM 4266 C C . LEU E 2 17 ? 18.011 -1.575 -54.431 1.00 50.29 17 LEU E C 1
ATOM 4267 O O . LEU E 2 17 ? 18.224 -0.575 -55.126 1.00 50.35 17 LEU E O 1
ATOM 4272 N N . PRO E 2 18 ? 18.141 -2.821 -54.939 1.00 49.44 18 PRO E N 1
ATOM 4273 C CA . PRO E 2 18 ? 18.510 -2.981 -56.365 1.00 52.57 18 PRO E CA 1
ATOM 4274 C C . PRO E 2 18 ? 17.359 -2.430 -57.241 1.00 57.17 18 PRO E C 1
ATOM 4275 O O . PRO E 2 18 ? 16.200 -2.464 -56.806 1.00 55.01 18 PRO E O 1
ATOM 4279 N N . LYS E 2 19 ? 17.679 -1.887 -58.435 1.00 56.27 19 LYS E N 1
ATOM 4280 C CA . LYS E 2 19 ? 16.718 -1.281 -59.382 1.00 57.38 19 LYS E CA 1
ATOM 4281 C C . LYS E 2 19 ? 15.434 -2.108 -59.609 1.00 61.55 19 LYS E C 1
ATOM 4282 O O . LYS E 2 19 ? 14.345 -1.542 -59.606 1.00 60.53 19 LYS E O 1
ATOM 4288 N N . GLU E 2 20 ? 15.566 -3.429 -59.791 1.00 59.63 20 GLU E N 1
ATOM 4289 C CA . GLU E 2 20 ? 14.416 -4.314 -60.011 1.00 60.34 20 GLU E CA 1
ATOM 4290 C C . GLU E 2 20 ? 13.402 -4.334 -58.848 1.00 64.13 20 GLU E C 1
ATOM 4291 O O . GLU E 2 20 ? 12.231 -4.638 -59.072 1.00 63.88 20 GLU E O 1
ATOM 4297 N N . PHE E 2 21 ? 13.848 -3.973 -57.621 1.00 59.57 21 PHE E N 1
ATOM 4298 C CA . PHE E 2 21 ? 13.004 -3.973 -56.425 1.00 56.45 21 PHE E CA 1
ATOM 4299 C C . PHE E 2 21 ? 12.537 -2.590 -55.959 1.00 56.86 21 PHE E C 1
ATOM 4300 O O . PHE E 2 21 ? 12.033 -2.440 -54.841 1.00 53.92 21 PHE E O 1
ATOM 4308 N N . ARG E 2 22 ? 12.675 -1.592 -56.833 1.00 54.83 22 ARG E N 1
ATOM 4309 C CA . ARG E 2 22 ? 12.259 -0.222 -56.545 1.00 54.80 22 ARG E CA 1
ATOM 4310 C C . ARG E 2 22 ? 10.750 -0.108 -56.338 1.00 60.65 22 ARG E C 1
ATOM 4311 O O . ARG E 2 22 ? 9.968 -0.796 -56.993 1.00 63.66 22 ARG E O 1
ATOM 4319 N N . PHE E 2 23 ? 10.360 0.731 -55.393 1.00 54.71 23 PHE E N 1
ATOM 4320 C CA . PHE E 2 23 ? 8.967 1.004 -55.046 1.00 53.29 23 PHE E CA 1
ATOM 4321 C C . PHE E 2 23 ? 8.532 2.297 -55.724 1.00 59.99 23 PHE E C 1
ATOM 4322 O O . PHE E 2 23 ? 9.374 3.178 -55.984 1.00 60.25 23 PHE E O 1
ATOM 4330 N N . SER E 2 24 ? 7.235 2.401 -56.036 1.00 57.56 24 SER E N 1
ATOM 4331 C CA . SER E 2 24 ? 6.712 3.607 -56.663 1.00 61.16 24 SER E CA 1
ATOM 4332 C C . SER E 2 24 ? 5.983 4.465 -55.626 1.00 65.43 24 SER E C 1
ATOM 4333 O O . SER E 2 24 ? 5.429 5.508 -55.955 1.00 66.96 24 SER E O 1
ATOM 4336 N N . VAL E 2 25 ? 6.044 4.046 -54.356 1.00 60.94 25 VAL E N 1
ATOM 4337 C CA . VAL E 2 25 ? 5.455 4.743 -53.207 1.00 59.72 25 VAL E CA 1
ATOM 4338 C C . VAL E 2 25 ? 6.577 5.405 -52.384 1.00 60.86 25 VAL E C 1
ATOM 4339 O O . VAL E 2 25 ? 7.730 4.974 -52.491 1.00 59.90 25 VAL E O 1
ATOM 4343 N N . LYS E 2 26 ? 6.238 6.424 -51.563 1.00 55.12 26 LYS E N 1
ATOM 4344 C CA . LYS E 2 26 ? 7.180 7.184 -50.740 1.00 53.33 26 LYS E CA 1
ATOM 4345 C C . LYS E 2 26 ? 7.369 6.612 -49.328 1.00 52.55 26 LYS E C 1
ATOM 4346 O O . LYS E 2 26 ? 8.303 7.000 -48.622 1.00 50.49 26 LYS E O 1
ATOM 4348 N N . GLU E 2 27 ? 6.459 5.726 -48.900 1.00 48.29 27 GLU E N 1
ATOM 4349 C CA . GLU E 2 27 ? 6.532 5.040 -47.617 1.00 46.00 27 GLU E CA 1
ATOM 4350 C C . GLU E 2 27 ? 6.071 3.592 -47.705 1.00 47.52 27 GLU E C 1
ATOM 4351 O O . GLU E 2 27 ? 5.163 3.269 -48.458 1.00 47.24 27 GLU E O 1
ATOM 4357 N N . VAL E 2 28 ? 6.729 2.713 -46.962 1.00 42.08 28 VAL E N 1
ATOM 4358 C CA . VAL E 2 28 ? 6.398 1.277 -46.950 1.00 38.52 28 VAL E CA 1
ATOM 4359 C C . VAL E 2 28 ? 6.040 0.780 -45.567 1.00 38.39 28 VAL E C 1
ATOM 4360 O O . VAL E 2 28 ? 6.430 1.365 -44.571 1.00 37.58 28 VAL E O 1
ATOM 4364 N N . SER E 2 29 ? 5.356 -0.348 -45.522 1.00 34.84 29 SER E N 1
ATOM 4365 C CA . SER E 2 29 ? 4.989 -1.072 -44.320 1.00 32.64 29 SER E CA 1
ATOM 4366 C C . SER E 2 29 ? 6.159 -2.042 -44.013 1.00 37.74 29 SER E C 1
ATOM 4367 O O . SER E 2 29 ? 6.677 -2.706 -44.928 1.00 38.15 29 SER E O 1
ATOM 4370 N N . VAL E 2 30 ? 6.580 -2.108 -42.740 1.00 33.56 30 VAL E N 1
ATOM 4371 C CA . VAL E 2 30 ? 7.664 -2.994 -42.296 1.00 33.54 30 VAL E CA 1
ATOM 4372 C C . VAL E 2 30 ? 7.081 -4.023 -41.346 1.00 38.06 30 VAL E C 1
ATOM 4373 O O . VAL E 2 30 ? 6.530 -3.658 -40.317 1.00 37.88 30 VAL E O 1
ATOM 4377 N N . ILE E 2 31 ? 7.215 -5.301 -41.685 1.00 37.12 31 ILE E N 1
ATOM 4378 C CA . ILE E 2 31 ? 6.681 -6.430 -40.917 1.00 38.55 31 ILE E CA 1
ATOM 4379 C C . ILE E 2 31 ? 7.768 -7.455 -40.606 1.00 41.49 31 ILE E C 1
ATOM 4380 O O . ILE E 2 31 ? 8.537 -7.778 -41.504 1.00 42.95 31 ILE E O 1
ATOM 4385 N N . PRO E 2 32 ? 7.894 -7.956 -39.364 1.00 35.26 32 PRO E N 1
ATOM 4386 C CA . PRO E 2 32 ? 8.952 -8.975 -39.106 1.00 34.35 32 PRO E CA 1
ATOM 4387 C C . PRO E 2 32 ? 8.621 -10.331 -39.712 1.00 38.15 32 PRO E C 1
ATOM 4388 O O . PRO E 2 32 ? 7.461 -10.679 -39.821 1.00 38.30 32 PRO E O 1
ATOM 4392 N N . LEU E 2 33 ? 9.644 -11.092 -40.116 1.00 37.04 33 LEU E N 1
ATOM 4393 C CA . LEU E 2 33 ? 9.513 -12.449 -40.647 1.00 38.35 33 LEU E CA 1
ATOM 4394 C C . LEU E 2 33 ? 10.818 -13.152 -40.345 1.00 44.21 33 LEU E C 1
ATOM 4395 O O . LEU E 2 33 ? 11.835 -12.872 -40.975 1.00 43.90 33 LEU E O 1
ATOM 4400 N N . GLY E 2 34 ? 10.787 -13.994 -39.318 1.00 41.74 34 GLY E N 1
ATOM 4401 C CA . GLY E 2 34 ? 11.964 -14.674 -38.803 1.00 41.85 34 GLY E CA 1
ATOM 4402 C C . GLY E 2 34 ? 12.955 -13.647 -38.307 1.00 43.88 34 GLY E C 1
ATOM 4403 O O . GLY E 2 34 ? 12.548 -12.673 -37.668 1.00 41.98 34 GLY E O 1
ATOM 4404 N N . LYS E 2 35 ? 14.239 -13.808 -38.680 1.00 40.20 35 LYS E N 1
ATOM 4405 C CA . LYS E 2 35 ? 15.312 -12.876 -38.318 1.00 40.57 35 LYS E CA 1
ATOM 4406 C C . LYS E 2 35 ? 15.291 -11.581 -39.178 1.00 45.95 35 LYS E C 1
ATOM 4407 O O . LYS E 2 35 ? 16.058 -10.663 -38.906 1.00 46.76 35 LYS E O 1
ATOM 4413 N N . GLY E 2 36 ? 14.429 -11.534 -40.202 1.00 40.52 36 GLY E N 1
ATOM 4414 C CA . GLY E 2 36 ? 14.341 -10.417 -41.132 1.00 37.75 36 GLY E CA 1
ATOM 4415 C C . GLY E 2 36 ? 13.013 -9.684 -41.166 1.00 38.94 36 GLY E C 1
ATOM 4416 O O . GLY E 2 36 ? 12.275 -9.636 -40.170 1.00 34.93 36 GLY E O 1
ATOM 4417 N N . ILE E 2 37 ? 12.726 -9.061 -42.320 1.00 36.27 37 ILE E N 1
ATOM 4418 C CA . ILE E 2 37 ? 11.556 -8.195 -42.486 1.00 35.09 37 ILE E CA 1
ATOM 4419 C C . ILE E 2 37 ? 10.957 -8.266 -43.876 1.00 42.02 37 ILE E C 1
ATOM 4420 O O . ILE E 2 37 ? 11.658 -8.580 -44.837 1.00 45.74 37 ILE E O 1
ATOM 4425 N N . VAL E 2 38 ? 9.662 -7.919 -43.979 1.00 34.70 38 VAL E N 1
ATOM 4426 C CA . VAL E 2 38 ? 8.972 -7.759 -45.224 1.00 33.82 38 VAL E CA 1
ATOM 4427 C C . VAL E 2 38 ? 8.728 -6.237 -45.363 1.00 38.65 38 VAL E C 1
ATOM 4428 O O . VAL E 2 38 ? 8.320 -5.576 -44.398 1.00 37.94 38 VAL E O 1
ATOM 4432 N N . LEU E 2 39 ? 9.015 -5.681 -46.560 1.00 34.21 39 LEU E N 1
ATOM 4433 C CA . LEU E 2 39 ? 8.712 -4.294 -46.938 1.00 32.15 39 LEU E CA 1
ATOM 4434 C C . LEU E 2 39 ? 7.663 -4.421 -48.027 1.00 36.44 39 LEU E C 1
ATOM 4435 O O . LEU E 2 39 ? 7.818 -5.205 -48.967 1.00 36.28 39 LEU E O 1
ATOM 4440 N N . GLN E 2 40 ? 6.552 -3.719 -47.858 1.00 34.41 40 GLN E N 1
ATOM 4441 C CA . GLN E 2 40 ? 5.424 -3.810 -48.765 1.00 36.26 40 GLN E CA 1
ATOM 4442 C C . GLN E 2 40 ? 4.667 -2.477 -48.836 1.00 43.19 40 GLN E C 1
ATOM 4443 O O . GLN E 2 40 ? 4.820 -1.680 -47.913 1.00 42.25 40 GLN E O 1
ATOM 4449 N N . PRO E 2 41 ? 3.818 -2.239 -49.871 1.00 42.71 41 PRO E N 1
ATOM 4450 C CA . PRO E 2 41 ? 2.973 -1.012 -49.865 1.00 43.80 41 PRO E CA 1
ATOM 4451 C C . PRO E 2 41 ? 2.066 -0.964 -48.626 1.00 47.31 41 PRO E C 1
ATOM 4452 O O . PRO E 2 41 ? 1.540 -1.993 -48.211 1.00 47.47 41 PRO E O 1
ATOM 4456 N N . LEU E 2 42 ? 1.907 0.220 -48.021 1.00 43.18 42 LEU E N 1
ATOM 4457 C CA . LEU E 2 42 ? 1.112 0.409 -46.816 1.00 41.07 42 LEU E CA 1
ATOM 4458 C C . LEU E 2 42 ? -0.357 0.767 -47.108 1.00 45.14 42 LEU E C 1
ATOM 4459 O O . LEU E 2 42 ? -0.627 1.882 -47.556 1.00 44.72 42 LEU E O 1
ATOM 4464 N N . PRO E 2 43 ? -1.330 -0.152 -46.850 1.00 41.49 43 PRO E N 1
ATOM 4465 C CA . PRO E 2 43 ? -2.755 0.216 -47.067 1.00 41.41 43 PRO E CA 1
ATOM 4466 C C . PRO E 2 43 ? -3.124 1.342 -46.119 1.00 47.42 43 PRO E C 1
ATOM 4467 O O . PRO E 2 43 ? -2.736 1.288 -44.953 1.00 46.37 43 PRO E O 1
ATOM 4471 N N . ASN E 2 44 ? -3.827 2.386 -46.626 1.00 46.84 44 ASN E N 1
ATOM 4472 C CA . ASN E 2 44 ? -4.198 3.566 -45.844 1.00 46.69 44 ASN E CA 1
ATOM 4473 C C . ASN E 2 44 ? -5.144 3.271 -44.670 1.00 49.07 44 ASN E C 1
ATOM 4474 O O . ASN E 2 44 ? -5.190 4.067 -43.726 1.00 50.42 44 ASN E O 1
ATOM 4479 N N . SER E 2 45 ? -5.934 2.180 -44.744 1.00 43.23 45 SER E N 1
ATOM 4480 C CA . SER E 2 45 ? -6.955 1.886 -43.729 1.00 44.00 45 SER E CA 1
ATOM 4481 C C . SER E 2 45 ? -7.341 0.444 -43.724 1.00 47.03 45 SER E C 1
ATOM 4482 O O . SER E 2 45 ? -6.967 -0.284 -44.634 1.00 45.92 45 SER E O 1
ATOM 4485 N N . TRP E 2 46 ? -8.177 0.046 -42.739 1.00 44.64 46 TRP E N 1
ATOM 4486 C CA . TRP E 2 46 ? -8.647 -1.333 -42.560 1.00 43.74 46 TRP E CA 1
ATOM 4487 C C . TRP E 2 46 ? -9.484 -1.847 -43.730 1.00 52.92 46 TRP E C 1
ATOM 4488 O O . TRP E 2 46 ? -9.412 -3.037 -44.047 1.00 54.55 46 TRP E O 1
ATOM 4499 N N . LYS E 2 47 ? -10.210 -0.931 -44.412 1.00 51.42 47 LYS E N 1
ATOM 4500 C CA . LYS E 2 47 ? -11.006 -1.203 -45.614 1.00 52.65 47 LYS E CA 1
ATOM 4501 C C . LYS E 2 47 ? -10.058 -1.581 -46.766 1.00 56.11 47 LYS E C 1
ATOM 4502 O O . LYS E 2 47 ? -10.265 -2.603 -47.413 1.00 55.62 47 LYS E O 1
ATOM 4508 N N . ASP E 2 48 ? -8.975 -0.799 -46.957 1.00 53.89 48 ASP E N 1
ATOM 4509 C CA . ASP E 2 48 ? -7.941 -1.091 -47.957 1.00 53.27 48 ASP E CA 1
ATOM 4510 C C . ASP E 2 48 ? -7.254 -2.442 -47.660 1.00 55.18 48 ASP E C 1
ATOM 4511 O O . ASP E 2 48 ? -7.051 -3.230 -48.586 1.00 54.10 48 ASP E O 1
ATOM 4516 N N . VAL E 2 49 ? -6.991 -2.740 -46.358 1.00 50.17 49 VAL E N 1
ATOM 4517 C CA . VAL E 2 49 ? -6.374 -3.981 -45.881 1.00 46.95 49 VAL E CA 1
ATOM 4518 C C . VAL E 2 49 ? -7.246 -5.176 -46.299 1.00 54.48 49 VAL E C 1
ATOM 4519 O O . VAL E 2 49 ? -6.720 -6.135 -46.878 1.00 55.32 49 VAL E O 1
ATOM 4523 N N . PHE E 2 50 ? -8.567 -5.101 -46.038 1.00 50.07 50 PHE E N 1
ATOM 4524 C CA . PHE E 2 50 ? -9.527 -6.162 -46.360 1.00 50.28 50 PHE E CA 1
ATOM 4525 C C . PHE E 2 50 ? -9.741 -6.311 -47.860 1.00 58.19 50 PHE E C 1
ATOM 4526 O O . PHE E 2 50 ? -9.922 -7.432 -48.335 1.00 58.58 50 PHE E O 1
ATOM 4534 N N . GLN E 2 51 ? -9.684 -5.189 -48.602 1.00 57.81 51 GLN E N 1
ATOM 4535 C CA . GLN E 2 51 ? -9.806 -5.138 -50.061 1.00 59.89 51 GLN E CA 1
ATOM 4536 C C . GLN E 2 51 ? -8.596 -5.765 -50.703 1.00 64.27 51 GLN E C 1
ATOM 4537 O O . GLN E 2 51 ? -8.756 -6.555 -51.628 1.00 66.80 51 GLN E O 1
ATOM 4543 N N . GLU E 2 52 ? -7.396 -5.451 -50.185 1.00 58.45 52 GLU E N 1
ATOM 4544 C CA . GLU E 2 52 ? -6.122 -5.960 -50.666 1.00 57.53 52 GLU E CA 1
ATOM 4545 C C . GLU E 2 52 ? -5.981 -7.464 -50.466 1.00 61.13 52 GLU E C 1
ATOM 4546 O O . GLU E 2 52 ? -5.453 -8.142 -51.343 1.00 63.23 52 GLU E O 1
ATOM 4552 N N . MET E 2 53 ? -6.477 -7.988 -49.340 1.00 54.22 53 MET E N 1
ATOM 4553 C CA . MET E 2 53 ? -6.454 -9.420 -49.022 1.00 52.06 53 MET E CA 1
ATOM 4554 C C . MET E 2 53 ? -7.417 -10.175 -49.960 1.00 59.74 53 MET E C 1
ATOM 4555 O O . MET E 2 53 ? -7.124 -11.293 -50.392 1.00 60.46 53 MET E O 1
ATOM 4560 N N . ALA E 2 54 ? -8.554 -9.553 -50.270 1.00 58.22 54 ALA E N 1
ATOM 4561 C CA . ALA E 2 54 ? -9.583 -10.123 -51.144 1.00 61.13 54 ALA E CA 1
ATOM 4562 C C . ALA E 2 54 ? -9.087 -10.264 -52.590 1.00 68.04 54 ALA E C 1
ATOM 4563 O O . ALA E 2 54 ? -9.511 -11.189 -53.274 1.00 69.46 54 ALA E O 1
ATOM 4565 N N . GLU E 2 55 ? -8.165 -9.371 -53.030 1.00 65.18 55 GLU E N 1
ATOM 4566 C CA . GLU E 2 55 ? -7.585 -9.366 -54.375 1.00 66.82 55 GLU E CA 1
ATOM 4567 C C . GLU E 2 55 ? -6.636 -10.534 -54.560 1.00 71.31 55 GLU E C 1
ATOM 4568 O O . GLU E 2 55 ? -6.622 -11.120 -55.649 1.00 74.27 55 GLU E O 1
ATOM 4574 N N . ILE E 2 56 ? -5.859 -10.876 -53.496 1.00 63.97 56 ILE E N 1
ATOM 4575 C CA . ILE E 2 56 ? -4.917 -11.990 -53.490 1.00 63.63 56 ILE E CA 1
ATOM 4576 C C . ILE E 2 56 ? -5.643 -13.316 -53.631 1.00 74.09 56 ILE E C 1
ATOM 4577 O O . ILE E 2 56 ? -5.260 -14.098 -54.494 1.00 76.53 56 ILE E O 1
ATOM 4582 N N . SER E 2 57 ? -6.716 -13.531 -52.849 1.00 72.84 57 SER E N 1
ATOM 4583 C CA . SER E 2 57 ? -7.516 -14.750 -52.875 1.00 74.54 57 SER E CA 1
ATOM 4584 C C . SER E 2 57 ? -8.361 -14.895 -54.168 1.00 81.40 57 SER E C 1
ATOM 4585 O O . SER E 2 57 ? -8.342 -15.959 -54.792 1.00 83.45 57 SER E O 1
ATOM 4588 N N . SER E 2 58 ? -9.085 -13.833 -54.566 1.00 77.95 58 SER E N 1
ATOM 4589 C CA . SER E 2 58 ? -9.958 -13.833 -55.747 1.00 92.95 58 SER E CA 1
ATOM 4590 C C . SER E 2 58 ? -9.219 -13.311 -56.986 1.00 122.93 58 SER E C 1
ATOM 4591 O O . SER E 2 58 ? -8.276 -13.936 -57.471 1.00 82.97 58 SER E O 1
ATOM 4594 N N . MET F 2 1 ? 35.346 14.798 -13.591 1.00 73.63 1 MET F N 1
ATOM 4595 C CA . MET F 2 1 ? 34.550 16.010 -13.379 1.00 73.51 1 MET F CA 1
ATOM 4596 C C . MET F 2 1 ? 33.074 15.631 -13.245 1.00 72.61 1 MET F C 1
ATOM 4597 O O . MET F 2 1 ? 32.243 16.497 -12.966 1.00 72.10 1 MET F O 1
ATOM 4602 N N . ASN F 2 2 ? 32.759 14.316 -13.342 1.00 65.36 2 ASN F N 1
ATOM 4603 C CA . ASN F 2 2 ? 31.376 13.859 -13.244 1.00 62.67 2 ASN F CA 1
ATOM 4604 C C . ASN F 2 2 ? 30.662 14.012 -11.880 1.00 63.68 2 ASN F C 1
ATOM 4605 O O . ASN F 2 2 ? 31.252 13.789 -10.825 1.00 62.83 2 ASN F O 1
ATOM 4610 N N . LYS F 2 3 ? 29.389 14.451 -11.939 1.00 58.24 3 LYS F N 1
ATOM 4611 C CA . LYS F 2 3 ? 28.506 14.734 -10.809 1.00 55.71 3 LYS F CA 1
ATOM 4612 C C . LYS F 2 3 ? 27.242 13.876 -10.818 1.00 53.65 3 LYS F C 1
ATOM 4613 O O . LYS F 2 3 ? 26.655 13.581 -11.868 1.00 52.54 3 LYS F O 1
ATOM 4619 N N . ALA F 2 4 ? 26.769 13.565 -9.615 1.00 46.72 4 ALA F N 1
ATOM 4620 C CA . ALA F 2 4 ? 25.549 12.827 -9.391 1.00 44.57 4 ALA F CA 1
ATOM 4621 C C . ALA F 2 4 ? 24.829 13.477 -8.225 1.00 50.36 4 ALA F C 1
ATOM 4622 O O . ALA F 2 4 ? 25.472 13.855 -7.236 1.00 50.22 4 ALA F O 1
ATOM 4624 N N . LYS F 2 5 ? 23.493 13.605 -8.349 1.00 46.55 5 LYS F N 1
ATOM 4625 C CA . LYS F 2 5 ? 22.655 14.209 -7.327 1.00 47.26 5 LYS F CA 1
ATOM 4626 C C . LYS F 2 5 ? 22.221 13.223 -6.249 1.00 51.00 5 LYS F C 1
ATOM 4627 O O . LYS F 2 5 ? 21.987 12.039 -6.522 1.00 50.01 5 LYS F O 1
ATOM 4633 N N . ILE F 2 6 ? 22.153 13.723 -5.013 1.00 47.92 6 ILE F N 1
ATOM 4634 C CA . ILE F 2 6 ? 21.669 13.002 -3.840 1.00 48.53 6 ILE F CA 1
ATOM 4635 C C . ILE F 2 6 ? 20.191 13.392 -3.662 1.00 54.39 6 ILE F C 1
ATOM 4636 O O . ILE F 2 6 ? 19.844 14.572 -3.770 1.00 54.34 6 ILE F O 1
ATOM 4641 N N . PHE F 2 7 ? 19.316 12.389 -3.481 1.00 51.40 7 PHE F N 1
ATOM 4642 C CA . PHE F 2 7 ? 17.882 12.611 -3.296 1.00 51.73 7 PHE F CA 1
ATOM 4643 C C . PHE F 2 7 ? 17.349 11.610 -2.279 1.00 57.25 7 PHE F C 1
ATOM 4644 O O . PHE F 2 7 ? 18.079 10.724 -1.852 1.00 56.10 7 PHE F O 1
ATOM 4652 N N . MET F 2 8 ? 16.096 11.760 -1.869 1.00 59.82 8 MET F N 1
ATOM 4653 C CA . MET F 2 8 ? 15.462 10.862 -0.900 1.00 61.96 8 MET F CA 1
ATOM 4654 C C . MET F 2 8 ? 14.524 9.894 -1.600 1.00 64.33 8 MET F C 1
ATOM 4655 O O . MET F 2 8 ? 13.769 10.275 -2.513 1.00 63.01 8 MET F O 1
ATOM 4660 N N . ASN F 2 9 ? 14.611 8.628 -1.190 1.00 59.72 9 ASN F N 1
ATOM 4661 C CA . ASN F 2 9 ? 13.767 7.533 -1.641 1.00 58.71 9 ASN F CA 1
ATOM 4662 C C . ASN F 2 9 ? 13.292 6.892 -0.361 1.00 65.17 9 ASN F C 1
ATOM 4663 O O . ASN F 2 9 ? 14.095 6.267 0.342 1.00 64.47 9 ASN F O 1
ATOM 4668 N N . GLY F 2 10 ? 12.033 7.167 -0.005 1.00 63.13 10 GLY F N 1
ATOM 4669 C CA . GLY F 2 10 ? 11.462 6.732 1.258 1.00 64.44 10 GLY F CA 1
ATOM 4670 C C . GLY F 2 10 ? 12.154 7.494 2.364 1.00 70.51 10 GLY F C 1
ATOM 4671 O O . GLY F 2 10 ? 12.285 8.723 2.295 1.00 69.26 10 GLY F O 1
ATOM 4672 N N . GLN F 2 11 ? 12.669 6.755 3.351 1.00 70.14 11 GLN F N 1
ATOM 4673 C CA . GLN F 2 11 ? 13.411 7.320 4.475 1.00 71.71 11 GLN F CA 1
ATOM 4674 C C . GLN F 2 11 ? 14.925 7.126 4.273 1.00 74.72 11 GLN F C 1
ATOM 4675 O O . GLN F 2 11 ? 15.728 7.381 5.178 1.00 76.08 11 GLN F O 1
ATOM 4681 N N . SER F 2 12 ? 15.299 6.691 3.064 1.00 67.29 12 SER F N 1
ATOM 4682 C CA . SER F 2 12 ? 16.675 6.434 2.678 1.00 64.24 12 SER F CA 1
ATOM 4683 C C . SER F 2 12 ? 17.187 7.526 1.766 1.00 64.71 12 SER F C 1
ATOM 4684 O O . SER F 2 12 ? 16.427 8.144 1.013 1.00 65.24 12 SER F O 1
ATOM 4687 N N . GLN F 2 13 ? 18.491 7.735 1.812 1.00 57.55 13 GLN F N 1
ATOM 4688 C CA . GLN F 2 13 ? 19.183 8.651 0.924 1.00 54.95 13 GLN F CA 1
ATOM 4689 C C . GLN F 2 13 ? 19.587 7.858 -0.323 1.00 53.14 13 GLN F C 1
ATOM 4690 O O . GLN F 2 13 ? 19.873 6.667 -0.229 1.00 51.17 13 GLN F O 1
ATOM 4696 N N . ALA F 2 14 ? 19.611 8.495 -1.486 1.00 49.32 14 ALA F N 1
ATOM 4697 C CA . ALA F 2 14 ? 20.006 7.798 -2.718 1.00 47.04 14 ALA F CA 1
ATOM 4698 C C . ALA F 2 14 ? 20.826 8.698 -3.615 1.00 50.02 14 ALA F C 1
ATOM 4699 O O . ALA F 2 14 ? 20.731 9.921 -3.501 1.00 49.71 14 ALA F O 1
ATOM 4701 N N . VAL F 2 15 ? 21.647 8.092 -4.494 1.00 46.75 15 VAL F N 1
ATOM 4702 C CA . VAL F 2 15 ? 22.486 8.805 -5.480 1.00 45.34 15 VAL F CA 1
ATOM 4703 C C . VAL F 2 15 ? 21.982 8.448 -6.885 1.00 47.19 15 VAL F C 1
ATOM 4704 O O . VAL F 2 15 ? 21.860 7.274 -7.202 1.00 45.65 15 VAL F O 1
ATOM 4708 N N . ARG F 2 16 ? 21.638 9.449 -7.696 1.00 44.49 16 ARG F N 1
ATOM 4709 C CA . ARG F 2 16 ? 21.149 9.209 -9.053 1.00 44.46 16 ARG F CA 1
ATOM 4710 C C . ARG F 2 16 ? 22.362 9.046 -9.956 1.00 51.13 16 ARG F C 1
ATOM 4711 O O . ARG F 2 16 ? 23.137 9.989 -10.100 1.00 52.80 16 ARG F O 1
ATOM 4719 N N . LEU F 2 17 ? 22.566 7.842 -10.502 1.00 45.95 17 LEU F N 1
ATOM 4720 C CA . LEU F 2 17 ? 23.728 7.560 -11.322 1.00 44.91 17 LEU F CA 1
ATOM 4721 C C . LEU F 2 17 ? 23.629 8.099 -12.741 1.00 47.72 17 LEU F C 1
ATOM 4722 O O . LEU F 2 17 ? 22.646 7.789 -13.428 1.00 47.74 17 LEU F O 1
ATOM 4727 N N . PRO F 2 18 ? 24.696 8.775 -13.256 1.00 40.85 18 PRO F N 1
ATOM 4728 C CA . PRO F 2 18 ? 24.697 9.157 -14.686 1.00 38.54 18 PRO F CA 1
ATOM 4729 C C . PRO F 2 18 ? 24.687 7.875 -15.544 1.00 42.99 18 PRO F C 1
ATOM 4730 O O . PRO F 2 18 ? 25.203 6.847 -15.086 1.00 39.33 18 PRO F O 1
ATOM 4734 N N . LYS F 2 19 ? 24.057 7.918 -16.764 1.00 41.23 19 LYS F N 1
ATOM 4735 C CA . LYS F 2 19 ? 23.944 6.793 -17.700 1.00 39.60 19 LYS F CA 1
ATOM 4736 C C . LYS F 2 19 ? 25.242 6.019 -17.944 1.00 45.32 19 LYS F C 1
ATOM 4737 O O . LYS F 2 19 ? 25.222 4.786 -17.941 1.00 46.28 19 LYS F O 1
ATOM 4743 N N . GLU F 2 20 ? 26.378 6.709 -18.066 1.00 43.36 20 GLU F N 1
ATOM 4744 C CA . GLU F 2 20 ? 27.682 6.058 -18.280 1.00 44.27 20 GLU F CA 1
ATOM 4745 C C . GLU F 2 20 ? 28.126 5.166 -17.114 1.00 50.91 20 GLU F C 1
ATOM 4746 O O . GLU F 2 20 ? 28.914 4.244 -17.331 1.00 53.55 20 GLU F O 1
ATOM 4752 N N . PHE F 2 21 ? 27.601 5.413 -15.895 1.00 45.95 21 PHE F N 1
ATOM 4753 C CA . PHE F 2 21 ? 27.956 4.641 -14.706 1.00 44.88 21 PHE F CA 1
ATOM 4754 C C . PHE F 2 21 ? 26.885 3.640 -14.248 1.00 50.24 21 PHE F C 1
ATOM 4755 O O . PHE F 2 21 ? 26.923 3.155 -13.101 1.00 51.80 21 PHE F O 1
ATOM 4763 N N . ARG F 2 22 ? 25.956 3.307 -15.146 1.00 45.05 22 ARG F N 1
ATOM 4764 C CA . ARG F 2 22 ? 24.898 2.351 -14.857 1.00 45.20 22 ARG F CA 1
ATOM 4765 C C . ARG F 2 22 ? 25.467 0.959 -14.641 1.00 50.89 22 ARG F C 1
ATOM 4766 O O . ARG F 2 22 ? 26.444 0.562 -15.297 1.00 47.73 22 ARG F O 1
ATOM 4774 N N . PHE F 2 23 ? 24.874 0.242 -13.675 1.00 50.97 23 PHE F N 1
ATOM 4775 C CA . PHE F 2 23 ? 25.266 -1.122 -13.332 1.00 51.63 23 PHE F CA 1
ATOM 4776 C C . PHE F 2 23 ? 24.320 -2.089 -14.028 1.00 58.23 23 PHE F C 1
ATOM 4777 O O . PHE F 2 23 ? 23.163 -1.739 -14.289 1.00 56.13 23 PHE F O 1
ATOM 4785 N N . SER F 2 24 ? 24.818 -3.289 -14.359 1.00 58.78 24 SER F N 1
ATOM 4786 C CA . SER F 2 24 ? 23.998 -4.326 -14.992 1.00 59.19 24 SER F CA 1
ATOM 4787 C C . SER F 2 24 ? 23.564 -5.342 -13.945 1.00 64.36 24 SER F C 1
ATOM 4788 O O . SER F 2 24 ? 22.893 -6.306 -14.281 1.00 65.24 24 SER F O 1
ATOM 4791 N N . VAL F 2 25 ? 23.908 -5.091 -12.670 1.00 62.17 25 VAL F N 1
ATOM 4792 C CA . VAL F 2 25 ? 23.548 -5.924 -11.506 1.00 63.48 25 VAL F CA 1
ATOM 4793 C C . VAL F 2 25 ? 22.481 -5.185 -10.671 1.00 65.90 25 VAL F C 1
ATOM 4794 O O . VAL F 2 25 ? 22.295 -3.988 -10.862 1.00 64.11 25 VAL F O 1
ATOM 4798 N N . LYS F 2 26 ? 21.768 -5.880 -9.772 1.00 62.64 26 LYS F N 1
ATOM 4799 C CA . LYS F 2 26 ? 20.719 -5.222 -8.976 1.00 61.99 26 LYS F CA 1
ATOM 4800 C C . LYS F 2 26 ? 21.206 -4.871 -7.572 1.00 64.56 26 LYS F C 1
ATOM 4801 O O . LYS F 2 26 ? 20.540 -4.135 -6.839 1.00 64.38 26 LYS F O 1
ATOM 4807 N N . GLU F 2 27 ? 22.399 -5.381 -7.224 1.00 58.65 27 GLU F N 1
ATOM 4808 C CA . GLU F 2 27 ? 23.044 -5.169 -5.949 1.00 58.68 27 GLU F CA 1
ATOM 4809 C C . GLU F 2 27 ? 24.513 -4.825 -6.152 1.00 60.60 27 GLU F C 1
ATOM 4810 O O . GLU F 2 27 ? 25.142 -5.310 -7.092 1.00 59.81 27 GLU F O 1
ATOM 4816 N N . VAL F 2 28 ? 25.063 -3.991 -5.259 1.00 55.99 28 VAL F N 1
ATOM 4817 C CA . VAL F 2 28 ? 26.467 -3.59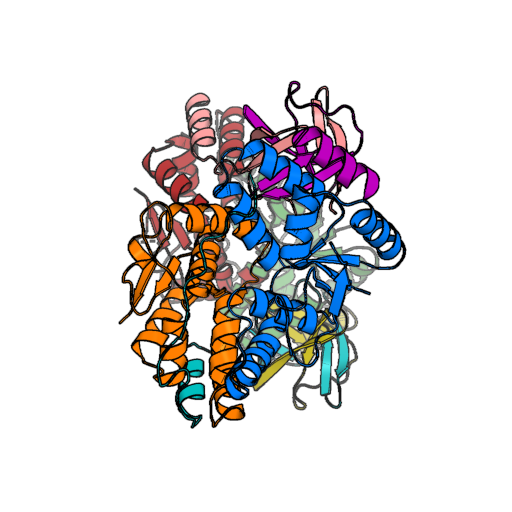6 -5.273 1.00 55.13 28 VAL F CA 1
ATOM 4818 C C . VAL F 2 28 ? 27.063 -3.669 -3.893 1.00 59.14 28 VAL F C 1
ATOM 4819 O O . VAL F 2 28 ? 26.360 -3.531 -2.897 1.00 60.89 28 VAL F O 1
ATOM 4823 N N . SER F 2 29 ? 28.376 -3.840 -3.841 1.00 55.94 29 SER F N 1
ATOM 4824 C CA . SER F 2 29 ? 29.163 -3.849 -2.612 1.00 56.89 29 SER F CA 1
ATOM 4825 C C . SER F 2 29 ? 29.500 -2.372 -2.284 1.00 61.00 29 SER F C 1
ATOM 4826 O O . SER F 2 29 ? 29.816 -1.615 -3.195 1.00 58.73 29 SER F O 1
ATOM 4829 N N . VAL F 2 30 ? 29.394 -1.950 -1.027 1.00 60.18 30 VAL F N 1
ATOM 4830 C CA . VAL F 2 30 ? 29.736 -0.578 -0.618 1.00 60.47 30 VAL F CA 1
ATOM 4831 C C . VAL F 2 30 ? 30.859 -0.664 0.394 1.00 66.73 30 VAL F C 1
ATOM 4832 O O . VAL F 2 30 ? 30.685 -1.278 1.446 1.00 69.46 30 VAL F O 1
ATOM 4836 N N . ILE F 2 31 ? 32.002 -0.046 0.081 1.00 62.05 31 ILE F N 1
ATOM 4837 C CA . ILE F 2 31 ? 33.202 -0.037 0.923 1.00 62.39 31 ILE F CA 1
ATOM 4838 C C . ILE F 2 31 ? 33.721 1.405 1.119 1.00 64.47 31 ILE F C 1
ATOM 4839 O O . ILE F 2 31 ? 33.802 2.148 0.148 1.00 62.28 31 ILE F O 1
ATOM 4844 N N . PRO F 2 32 ? 34.057 1.837 2.345 1.00 62.86 32 PRO F N 1
ATOM 4845 C CA . PRO F 2 32 ? 34.591 3.207 2.510 1.00 63.03 32 PRO F CA 1
ATOM 4846 C C . PRO F 2 32 ? 36.017 3.366 1.948 1.00 65.93 32 PRO F C 1
ATOM 4847 O O . PRO F 2 32 ? 36.791 2.413 1.940 1.00 65.58 32 PRO F O 1
ATOM 4851 N N . LEU F 2 33 ? 36.343 4.569 1.466 1.00 61.75 33 LEU F N 1
ATOM 4852 C CA . LEU F 2 33 ? 37.664 4.923 0.934 1.00 62.42 33 LEU F CA 1
ATOM 4853 C C . LEU F 2 33 ? 37.819 6.422 1.136 1.00 68.86 33 LEU F C 1
ATOM 4854 O O . LEU F 2 33 ? 37.201 7.212 0.412 1.00 68.08 33 LEU F O 1
ATOM 4859 N N . GLY F 2 34 ? 38.584 6.794 2.160 1.00 66.89 34 GLY F N 1
ATOM 4860 C CA . GLY F 2 34 ? 38.769 8.189 2.534 1.00 67.30 34 GLY F CA 1
ATOM 4861 C C . GLY F 2 34 ? 37.434 8.784 2.930 1.00 72.45 34 GLY F C 1
ATOM 4862 O O . GLY F 2 34 ? 36.659 8.137 3.645 1.00 72.15 34 GLY F O 1
ATOM 4863 N N . LYS F 2 35 ? 37.120 9.980 2.394 1.00 69.51 35 LYS F N 1
ATOM 4864 C CA . LYS F 2 35 ? 35.855 10.679 2.649 1.00 69.01 35 LYS F CA 1
ATOM 4865 C C . LYS F 2 35 ? 34.695 10.100 1.812 1.00 70.96 35 LYS F C 1
ATOM 4866 O O . LYS F 2 35 ? 33.545 10.520 1.989 1.00 71.01 35 LYS F O 1
ATOM 4872 N N . GLY F 2 36 ? 34.998 9.146 0.926 1.00 65.84 36 GLY F N 1
ATOM 4873 C CA . GLY F 2 36 ? 34.004 8.547 0.040 1.00 64.35 36 GLY F CA 1
ATOM 4874 C C . GLY F 2 36 ? 33.773 7.056 0.164 1.00 66.89 36 GLY F C 1
ATOM 4875 O O . GLY F 2 36 ? 34.040 6.450 1.206 1.00 68.31 36 GLY F O 1
ATOM 4876 N N . ILE F 2 37 ? 33.234 6.465 -0.902 1.00 60.57 37 ILE F N 1
ATOM 4877 C CA . ILE F 2 37 ? 32.901 5.044 -0.961 1.00 60.03 37 ILE F CA 1
ATOM 4878 C C . ILE F 2 37 ? 33.192 4.433 -2.322 1.00 64.53 37 ILE F C 1
ATOM 4879 O O . ILE F 2 37 ? 33.081 5.111 -3.341 1.00 64.62 37 ILE F O 1
ATOM 4884 N N . VAL F 2 38 ? 33.469 3.130 -2.341 1.00 61.24 38 VAL F N 1
ATOM 4885 C CA . VAL F 2 38 ? 33.637 2.367 -3.573 1.00 60.51 38 VAL F CA 1
ATOM 4886 C C . VAL F 2 38 ? 32.383 1.496 -3.726 1.00 62.02 38 VAL F C 1
ATOM 4887 O O . VAL F 2 38 ? 31.959 0.861 -2.749 1.00 62.80 38 VAL F O 1
ATOM 4891 N N . LEU F 2 39 ? 31.792 1.493 -4.937 1.00 54.46 39 LEU F N 1
ATOM 4892 C CA . LEU F 2 39 ? 30.647 0.665 -5.301 1.00 53.77 39 LEU F CA 1
ATOM 4893 C C . LEU F 2 39 ? 31.156 -0.289 -6.386 1.00 58.74 39 LEU F C 1
ATOM 4894 O O . LEU F 2 39 ? 31.770 0.153 -7.364 1.00 58.78 39 LEU F O 1
ATOM 4899 N N . GLN F 2 40 ? 30.961 -1.597 -6.189 1.00 56.06 40 GLN F N 1
ATOM 4900 C CA . GLN F 2 40 ? 31.406 -2.619 -7.146 1.00 56.26 40 GLN F CA 1
ATOM 4901 C C . GLN F 2 40 ? 30.277 -3.614 -7.455 1.00 63.24 40 GLN F C 1
ATOM 4902 O O . GLN F 2 40 ? 29.538 -3.964 -6.535 1.00 63.72 40 GLN F O 1
ATOM 4908 N N . PRO F 2 41 ? 30.122 -4.099 -8.718 1.00 62.10 41 PRO F N 1
ATOM 4909 C CA . PRO F 2 41 ? 29.023 -5.047 -9.009 1.00 62.81 41 PRO F CA 1
ATOM 4910 C C . PRO F 2 41 ? 29.039 -6.307 -8.141 1.00 71.85 41 PRO F C 1
ATOM 4911 O O . PRO F 2 41 ? 30.044 -7.016 -8.089 1.00 73.04 41 PRO F O 1
ATOM 4915 N N . LEU F 2 42 ? 27.934 -6.548 -7.417 1.00 71.09 42 LEU F N 1
ATOM 4916 C CA . LEU F 2 42 ? 27.789 -7.691 -6.518 1.00 73.26 42 LEU F CA 1
ATOM 4917 C C . LEU F 2 42 ? 26.641 -8.640 -6.934 1.00 82.28 42 LEU F C 1
ATOM 4918 O O . LEU F 2 42 ? 25.548 -8.600 -6.340 1.00 82.34 42 LEU F O 1
ATOM 4923 N N . PRO F 2 43 ? 26.857 -9.508 -7.956 1.00 81.01 43 PRO F N 1
ATOM 4924 C CA . PRO F 2 43 ? 25.799 -10.471 -8.305 1.00 80.70 43 PRO F CA 1
ATOM 4925 C C . PRO F 2 43 ? 25.854 -11.701 -7.385 1.00 83.35 43 PRO F C 1
ATOM 4926 O O . PRO F 2 43 ? 26.939 -12.107 -6.942 1.00 82.57 43 PRO F O 1
ATOM 4930 N N . ASN F 2 44 ? 24.671 -12.268 -7.073 1.00 79.84 44 ASN F N 1
ATOM 4931 C CA . ASN F 2 44 ? 24.518 -13.475 -6.255 1.00 80.96 44 ASN F CA 1
ATOM 4932 C C . ASN F 2 44 ? 25.135 -14.623 -7.038 1.00 84.03 44 ASN F C 1
ATOM 4933 O O . ASN F 2 44 ? 24.884 -14.718 -8.234 1.00 83.88 44 ASN F O 1
ATOM 4938 N N . SER F 2 45 ? 25.969 -15.461 -6.410 1.00 80.44 45 SER F N 1
ATOM 4939 C CA . SER F 2 45 ? 26.573 -16.590 -7.133 1.00 79.94 45 SER F CA 1
ATOM 4940 C C . SER F 2 45 ? 25.517 -17.677 -7.347 1.00 82.42 45 SER F C 1
ATOM 4941 O O . SER F 2 45 ? 24.525 -17.700 -6.613 1.00 82.17 45 SER F O 1
ATOM 4944 N N . TRP F 2 46 ? 25.731 -18.598 -8.315 1.00 78.14 46 TRP F N 1
ATOM 4945 C CA . TRP F 2 46 ? 24.815 -19.728 -8.475 1.00 77.88 46 TRP F CA 1
ATOM 4946 C C . TRP F 2 46 ? 24.810 -20.605 -7.220 1.00 82.35 46 TRP F C 1
ATOM 4947 O O . TRP F 2 46 ? 23.764 -21.178 -6.912 1.00 82.43 46 TRP F O 1
ATOM 4958 N N . LYS F 2 47 ? 25.963 -20.667 -6.476 1.00 79.10 47 LYS F N 1
ATOM 4959 C CA . LYS F 2 47 ? 26.112 -21.411 -5.209 1.00 80.45 47 LYS F CA 1
ATOM 4960 C C . LYS F 2 47 ? 25.171 -20.809 -4.161 1.00 82.11 47 LYS F C 1
ATOM 4961 O O . LYS F 2 47 ? 24.460 -21.555 -3.487 1.00 82.49 47 LYS F O 1
ATOM 4963 N N . ASP F 2 48 ? 25.144 -19.455 -4.059 1.00 77.11 48 ASP F N 1
ATOM 4964 C CA . ASP F 2 48 ? 24.282 -18.686 -3.145 1.00 77.20 48 ASP F CA 1
ATOM 4965 C C . ASP F 2 48 ? 22.816 -18.820 -3.508 1.00 78.81 48 ASP F C 1
ATOM 4966 O O . ASP F 2 48 ? 21.963 -18.846 -2.622 1.00 79.29 48 ASP F O 1
ATOM 4971 N N . VAL F 2 49 ? 22.530 -18.906 -4.817 1.00 73.09 49 VAL F N 1
ATOM 4972 C CA . VAL F 2 49 ? 21.182 -19.089 -5.355 1.00 71.37 49 VAL F CA 1
ATOM 4973 C C . VAL F 2 49 ? 20.646 -20.441 -4.840 1.00 76.03 49 VAL F C 1
ATOM 4974 O O . VAL F 2 49 ? 19.551 -20.496 -4.271 1.00 75.27 49 VAL F O 1
ATOM 4978 N N . PHE F 2 50 ? 21.445 -21.512 -5.025 1.00 74.13 50 PHE F N 1
ATOM 4979 C CA . PHE F 2 50 ? 21.125 -22.887 -4.646 1.00 76.86 50 PHE F CA 1
ATOM 4980 C C . PHE F 2 50 ? 21.045 -23.067 -3.139 1.00 85.57 50 PHE F C 1
ATOM 4981 O O . PHE F 2 50 ? 20.197 -23.831 -2.683 1.00 88.23 50 PHE F O 1
ATOM 4989 N N . GLN F 2 51 ? 21.889 -22.335 -2.363 1.00 82.70 51 GLN F N 1
ATOM 4990 C CA . GLN F 2 51 ? 21.888 -22.358 -0.891 1.00 84.63 51 GLN F CA 1
ATOM 4991 C C . GLN F 2 51 ? 20.615 -21.699 -0.340 1.00 87.22 51 GLN F C 1
ATOM 4992 O O . GLN F 2 51 ? 20.006 -22.238 0.577 1.00 88.21 51 GLN F O 1
ATOM 4998 N N . GLU F 2 52 ? 20.214 -20.538 -0.908 1.00 82.04 52 GLU F N 1
ATOM 4999 C CA . GLU F 2 52 ? 19.009 -19.808 -0.511 1.00 81.51 52 GLU F CA 1
ATOM 5000 C C . GLU F 2 52 ? 17.727 -20.603 -0.776 1.00 86.46 52 GLU F C 1
ATOM 5001 O O . GLU F 2 52 ? 16.813 -20.558 0.060 1.00 88.90 52 GLU F O 1
ATOM 5007 N N . MET F 2 53 ? 17.674 -21.360 -1.904 1.00 80.24 53 MET F N 1
ATOM 5008 C CA . MET F 2 53 ? 16.531 -22.212 -2.269 1.00 80.01 53 MET F CA 1
ATOM 5009 C C . MET F 2 53 ? 16.431 -23.394 -1.298 1.00 87.32 53 MET F C 1
ATOM 5010 O O . MET F 2 53 ? 15.322 -23.791 -0.920 1.00 87.21 53 MET F O 1
ATOM 5015 N N . ALA F 2 54 ? 17.600 -23.949 -0.893 1.00 86.26 54 ALA F N 1
ATOM 5016 C CA . ALA F 2 54 ? 17.712 -25.081 0.035 1.00 89.67 54 ALA F CA 1
ATOM 5017 C C . ALA F 2 54 ? 17.199 -24.726 1.438 1.00 96.12 54 ALA F C 1
ATOM 5018 O O . ALA F 2 54 ? 16.689 -25.610 2.128 1.00 98.95 54 ALA F O 1
ATOM 5020 N N . GLU F 2 55 ? 17.314 -23.433 1.847 1.00 91.00 55 GLU F N 1
ATOM 5021 C CA . GLU F 2 55 ? 16.849 -22.923 3.143 1.00 92.00 55 GLU F CA 1
ATOM 5022 C C . GLU F 2 55 ? 15.315 -22.936 3.217 1.00 96.52 55 GLU F C 1
ATOM 5023 O O . GLU F 2 55 ? 14.751 -23.265 4.260 1.00 99.51 55 GLU F O 1
ATOM 5025 N N . ILE F 2 56 ? 14.650 -22.620 2.094 1.00 90.31 56 ILE F N 1
ATOM 5026 C CA . ILE F 2 56 ? 13.188 -22.577 1.964 1.00 89.11 56 ILE F CA 1
ATOM 5027 C C . ILE F 2 56 ? 12.574 -23.976 1.930 1.00 93.08 56 ILE F C 1
ATOM 5028 O O . ILE F 2 56 ? 12.951 -24.829 1.117 1.00 91.66 56 ILE F O 1
ATOM 5033 N N . SER F 2 57 ? 11.574 -24.177 2.780 1.00 91.95 57 SER F N 1
ATOM 5034 C CA . SER F 2 57 ? 10.841 -25.429 2.844 1.00 94.09 57 SER F CA 1
ATOM 5035 C C . SER F 2 57 ? 9.502 -25.283 2.146 1.00 95.26 57 SER F C 1
ATOM 5036 O O . SER F 2 57 ? 8.783 -24.311 2.381 1.00 94.15 57 SER F O 1
ATOM 5039 N N . SER F 2 58 ? 9.192 -26.244 1.259 1.00 90.00 58 SER F N 1
ATOM 5040 C CA . SER F 2 58 ? 7.961 -26.298 0.469 1.00 87.61 58 SER F CA 1
ATOM 5041 C C . SER F 2 58 ? 7.743 -27.677 -0.145 1.00 89.81 58 SER F C 1
ATOM 5042 O O . SER F 2 58 ? 8.624 -28.536 -0.073 1.00 90.21 58 SER F O 1
ATOM 5045 N N . ASP F 2 59 ? 6.554 -27.886 -0.739 1.00 84.61 59 ASP F N 1
ATOM 5046 C CA . ASP F 2 59 ? 6.230 -29.091 -1.492 1.00 84.44 59 ASP F CA 1
ATOM 5047 C C . ASP F 2 59 ? 6.831 -28.907 -2.907 1.00 85.08 59 ASP F C 1
ATOM 5048 O O . ASP F 2 59 ? 7.117 -27.777 -3.314 1.00 81.65 59 ASP F O 1
ATOM 5053 N N . ASP F 2 60 ? 7.087 -30.009 -3.616 1.00 82.64 60 ASP F N 1
ATOM 5054 C CA . ASP F 2 60 ? 7.686 -29.971 -4.947 1.00 80.33 60 ASP F CA 1
ATOM 5055 C C . ASP F 2 60 ? 6.731 -29.404 -5.990 1.00 82.39 60 ASP F C 1
ATOM 5056 O O . ASP F 2 60 ? 5.524 -29.626 -5.918 1.00 81.88 60 ASP F O 1
ATOM 5061 N N . ILE F 2 61 ? 7.290 -28.671 -6.963 1.00 78.15 61 ILE F N 1
ATOM 5062 C CA . ILE F 2 61 ? 6.592 -28.096 -8.121 1.00 75.98 61 ILE F CA 1
ATOM 5063 C C . ILE F 2 61 ? 6.430 -29.267 -9.100 1.00 79.69 61 ILE F C 1
ATOM 5064 O O . ILE F 2 61 ? 7.364 -30.059 -9.223 1.00 80.46 61 ILE F O 1
ATOM 5069 N N . PHE F 2 62 ? 5.246 -29.420 -9.740 1.00 75.34 62 PHE F N 1
ATOM 5070 C CA . PHE F 2 62 ? 4.938 -30.529 -10.677 1.00 75.02 62 PHE F CA 1
ATOM 5071 C C . PHE F 2 62 ? 5.183 -31.936 -10.047 1.00 82.21 62 PHE F C 1
ATOM 5072 O O . PHE F 2 62 ? 6.023 -32.682 -10.558 1.00 81.80 62 PHE F O 1
ATOM 5080 N N . PRO F 2 63 ? 4.508 -32.303 -8.922 1.00 82.57 63 PRO F N 1
ATOM 5081 C CA . PRO F 2 63 ? 4.782 -33.612 -8.289 1.00 85.64 63 PRO F CA 1
ATOM 5082 C C . PRO F 2 63 ? 4.414 -34.815 -9.147 1.00 92.33 63 PRO F C 1
ATOM 5083 O O . PRO F 2 63 ? 5.052 -35.858 -9.047 1.00 93.71 63 PRO F O 1
ATOM 5087 N N . GLU F 2 64 ? 3.375 -34.661 -9.973 1.00 89.82 64 GLU F N 1
ATOM 5088 C CA . GLU F 2 64 ? 2.881 -35.670 -10.900 1.00 91.23 64 GLU F CA 1
ATOM 5089 C C . GLU F 2 64 ? 3.579 -35.519 -12.260 1.00 93.05 64 GLU F C 1
ATOM 5090 O O . GLU F 2 64 ? 3.461 -36.406 -13.109 1.00 93.96 64 GLU F O 1
ATOM 5096 N N . GLY F 2 65 ? 4.291 -34.405 -12.447 1.00 86.61 65 GLY F N 1
ATOM 5097 C CA . GLY F 2 65 ? 4.997 -34.080 -13.683 1.00 83.75 65 GLY F CA 1
ATOM 5098 C C . GLY F 2 65 ? 4.325 -32.999 -14.508 1.00 84.42 65 GLY F C 1
ATOM 5099 O O . GLY F 2 65 ? 3.305 -32.443 -14.096 1.00 84.05 65 GLY F O 1
ATOM 5100 N N . ARG F 2 66 ? 4.902 -32.681 -15.680 1.00 78.64 66 ARG F N 1
ATOM 5101 C CA . ARG F 2 66 ? 4.375 -31.671 -16.592 1.00 75.56 66 ARG F CA 1
ATOM 5102 C C . ARG F 2 66 ? 3.326 -32.243 -17.534 1.00 79.48 66 ARG F C 1
ATOM 5103 O O . ARG F 2 66 ? 3.550 -33.287 -18.152 1.00 80.75 66 ARG F O 1
ATOM 5111 N N . LYS F 2 67 ? 2.187 -31.547 -17.655 1.00 74.30 67 LYS F N 1
ATOM 5112 C CA . LYS F 2 67 ? 1.104 -31.933 -18.554 1.00 73.45 67 LYS F CA 1
ATOM 5113 C C . LYS F 2 67 ? 1.179 -30.992 -19.769 1.00 73.47 67 LYS F C 1
ATOM 5114 O O . LYS F 2 67 ? 0.422 -30.021 -19.881 1.00 74.07 67 LYS F O 1
ATOM 5116 N N . ASP F 2 68 ? 2.127 -31.252 -20.662 1.00 65.04 68 ASP F N 1
ATOM 5117 C CA . ASP F 2 68 ? 2.235 -30.421 -21.857 1.00 61.13 68 ASP F CA 1
ATOM 5118 C C . ASP F 2 68 ? 1.570 -31.159 -23.031 1.00 61.93 68 ASP F C 1
ATOM 5119 O O . ASP F 2 68 ? 2.228 -31.925 -23.735 1.00 61.15 68 ASP F O 1
ATOM 5124 N N . LEU F 2 69 ? 0.245 -30.973 -23.189 1.00 58.05 69 LEU F N 1
ATOM 5125 C CA . LEU F 2 69 ? 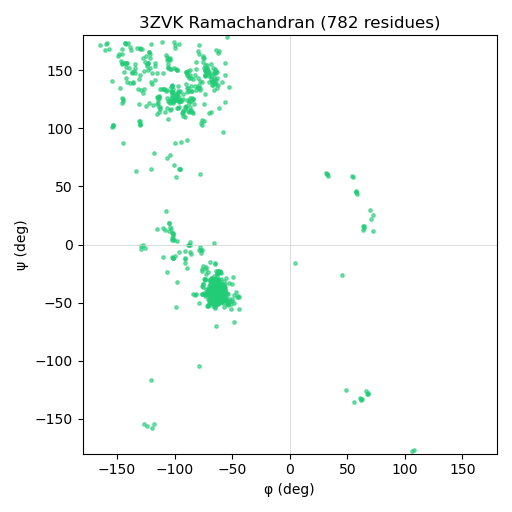-0.544 -31.642 -24.231 1.00 58.33 69 LEU F CA 1
ATOM 5126 C C . LEU F 2 69 ? -0.209 -31.179 -25.647 1.00 57.00 69 LEU F C 1
ATOM 5127 O O . LEU F 2 69 ? 0.153 -30.015 -25.817 1.00 54.61 69 LEU F O 1
ATOM 5132 N N . PRO F 2 70 ? -0.248 -32.076 -26.668 1.00 51.84 70 PRO F N 1
ATOM 5133 C CA . PRO F 2 70 ? 0.135 -31.646 -28.021 1.00 50.18 70 PRO F CA 1
ATOM 5134 C C . PRO F 2 70 ? -0.930 -30.768 -28.639 1.00 53.21 70 PRO F C 1
ATOM 5135 O O . PRO F 2 70 ? -2.089 -30.902 -28.256 1.00 52.96 70 PRO F O 1
ATOM 5139 N N . PRO F 2 71 ? -0.602 -29.879 -29.598 1.00 50.43 71 PRO F N 1
ATOM 5140 C CA . PRO F 2 71 ? -1.675 -29.095 -30.229 1.00 50.66 71 PRO F CA 1
ATOM 5141 C C . PRO F 2 71 ? -2.492 -29.940 -31.230 1.00 57.21 71 PRO F C 1
ATOM 5142 O O . PRO F 2 71 ? -2.012 -30.958 -31.733 1.00 57.70 71 PRO F O 1
ATOM 5146 N N . GLN F 2 72 ? -3.698 -29.493 -31.561 1.00 54.07 72 GLN F N 1
ATOM 5147 C CA . GLN F 2 72 ? -4.496 -30.181 -32.563 1.00 54.84 72 GLN F CA 1
ATOM 5148 C C . GLN F 2 72 ? -4.042 -29.763 -33.983 1.00 56.87 72 GLN F C 1
ATOM 5149 O O . GLN F 2 72 ? -3.531 -28.657 -34.183 1.00 54.39 72 GLN F O 1
ATOM 5155 N N . LYS F 2 73 ? -4.207 -30.662 -34.959 1.00 54.39 73 LYS F N 1
ATOM 5156 C CA . LYS F 2 73 ? -3.874 -30.390 -36.361 1.00 53.27 73 LYS F CA 1
ATOM 5157 C C . LYS F 2 73 ? -4.914 -29.380 -36.884 1.00 53.29 73 LYS F C 1
ATOM 5158 O O . LYS F 2 73 ? -6.108 -29.682 -36.942 1.00 52.51 73 LYS F O 1
ATOM 5164 N N . ARG F 2 74 ? -4.478 -28.163 -37.187 1.00 47.28 74 ARG F N 1
ATOM 5165 C CA . ARG F 2 74 ? -5.419 -27.156 -37.674 1.00 45.01 74 ARG F CA 1
ATOM 5166 C C . ARG F 2 74 ? -5.206 -26.840 -39.140 1.00 48.27 74 ARG F C 1
ATOM 5167 O O . ARG F 2 74 ? -4.087 -26.926 -39.622 1.00 49.60 74 ARG F O 1
ATOM 5175 N N . LYS F 2 75 ? -6.264 -26.520 -39.864 1.00 44.26 75 LYS F N 1
ATOM 5176 C CA . LYS F 2 75 ? -6.149 -26.195 -41.294 1.00 45.91 75 LYS F CA 1
ATOM 5177 C C . LYS F 2 75 ? -6.671 -24.784 -41.471 1.00 47.82 75 LYS F C 1
ATOM 5178 O O . LYS F 2 75 ? -7.687 -24.600 -42.124 1.00 48.01 75 LYS F O 1
ATOM 5184 N N . TYR F 2 76 ? -5.980 -23.785 -40.876 1.00 44.40 76 TYR F N 1
ATOM 5185 C CA . TYR F 2 76 ? -6.370 -22.373 -40.903 1.00 43.40 76 TYR F CA 1
ATOM 5186 C C . TYR F 2 76 ? -6.590 -21.766 -42.277 1.00 52.11 76 TYR F C 1
ATOM 5187 O O . TYR F 2 76 ? -7.597 -21.093 -42.464 1.00 54.58 76 TYR F O 1
ATOM 5196 N N . PHE F 2 77 ? -5.661 -21.961 -43.217 1.00 49.64 77 PHE F N 1
ATOM 5197 C CA . PHE F 2 77 ? -5.745 -21.352 -44.542 1.00 51.56 77 PHE F CA 1
ATOM 5198 C C . PHE F 2 77 ? -5.763 -22.377 -45.663 1.00 60.52 77 PHE F C 1
ATOM 5199 O O . PHE F 2 77 ? -5.361 -23.517 -45.448 1.00 61.02 77 PHE F O 1
ATOM 5207 N N . GLU F 2 78 ? -6.169 -21.949 -46.877 1.00 59.89 78 GLU F N 1
ATOM 5208 C CA . GLU F 2 78 ? -6.200 -22.774 -48.091 1.00 89.11 78 GLU F CA 1
ATOM 5209 C C . GLU F 2 78 ? -4.898 -22.541 -48.861 1.00 103.93 78 GLU F C 1
ATOM 5210 O O . GLU F 2 78 ? -3.928 -23.262 -48.665 1.00 61.77 78 GLU F O 1
ATOM 5212 N N . ASN G 2 2 ? 29.247 -2.909 3.261 1.00 76.11 2 ASN G N 1
ATOM 5213 C CA . ASN G 2 2 ? 28.127 -3.836 3.107 1.00 75.90 2 ASN G CA 1
ATOM 5214 C C . ASN G 2 2 ? 27.488 -3.822 1.695 1.00 75.33 2 ASN G C 1
ATOM 5215 O O . ASN G 2 2 ? 28.239 -3.881 0.727 1.00 72.76 2 ASN G O 1
ATOM 5220 N N . LYS G 2 3 ? 26.134 -3.796 1.565 1.00 71.44 3 LYS G N 1
ATOM 5221 C CA . LYS G 2 3 ? 25.434 -3.849 0.267 1.00 69.67 3 LYS G CA 1
ATOM 5222 C C . LYS G 2 3 ? 24.432 -2.714 0.062 1.00 71.45 3 LYS G C 1
ATOM 5223 O O . LYS G 2 3 ? 23.811 -2.249 1.016 1.00 72.48 3 LYS G O 1
ATOM 5225 N N . ALA G 2 4 ? 24.250 -2.301 -1.190 1.00 64.84 4 ALA G N 1
ATOM 5226 C CA . ALA G 2 4 ? 23.291 -1.263 -1.560 1.00 62.51 4 ALA G CA 1
ATOM 5227 C C . ALA G 2 4 ? 22.531 -1.695 -2.803 1.00 62.55 4 ALA G C 1
ATOM 5228 O O . ALA G 2 4 ? 23.110 -2.290 -3.704 1.00 61.31 4 ALA G O 1
ATOM 5230 N N . LYS G 2 5 ? 21.228 -1.430 -2.825 1.00 58.04 5 LYS G N 1
ATOM 5231 C CA . LYS G 2 5 ? 20.363 -1.800 -3.940 1.00 57.26 5 LYS G CA 1
ATOM 5232 C C . LYS G 2 5 ? 20.322 -0.745 -5.028 1.00 60.14 5 LYS G C 1
ATOM 5233 O O . LYS G 2 5 ? 20.378 0.462 -4.752 1.00 60.30 5 LYS G O 1
ATOM 5239 N N . ILE G 2 6 ? 20.257 -1.217 -6.279 1.00 54.29 6 ILE G N 1
ATOM 5240 C CA . ILE G 2 6 ? 20.111 -0.394 -7.475 1.00 51.19 6 ILE G CA 1
ATOM 5241 C C . ILE G 2 6 ? 18.613 -0.399 -7.817 1.00 54.21 6 ILE G C 1
ATOM 5242 O O . ILE G 2 6 ? 17.978 -1.456 -7.790 1.00 55.41 6 ILE G O 1
ATOM 5247 N N . PHE G 2 7 ? 18.044 0.785 -8.072 1.00 49.13 7 PHE G N 1
ATOM 5248 C CA . PHE G 2 7 ? 16.625 0.939 -8.404 1.00 48.91 7 PHE G CA 1
ATOM 5249 C C . PHE G 2 7 ? 16.455 2.037 -9.456 1.00 55.19 7 PHE G C 1
ATOM 5250 O O . PHE G 2 7 ? 17.428 2.706 -9.794 1.00 55.88 7 PHE G O 1
ATOM 5258 N N . MET G 2 8 ? 15.245 2.213 -9.979 1.00 52.86 8 MET G N 1
ATOM 5259 C CA . MET G 2 8 ? 14.964 3.254 -10.969 1.00 52.24 8 MET G CA 1
ATOM 5260 C C . MET G 2 8 ? 14.263 4.454 -10.339 1.00 56.66 8 MET G C 1
ATOM 5261 O O . MET G 2 8 ? 13.337 4.301 -9.537 1.00 59.87 8 MET G O 1
ATOM 5266 N N . ASN G 2 9 ? 14.705 5.638 -10.721 1.00 50.42 9 ASN G N 1
ATOM 5267 C CA . ASN G 2 9 ? 14.144 6.931 -10.332 1.00 49.75 9 ASN G CA 1
ATOM 5268 C C . ASN G 2 9 ? 13.998 7.667 -11.679 1.00 56.31 9 ASN G C 1
ATOM 5269 O O . ASN G 2 9 ? 15.001 7.996 -12.327 1.00 54.21 9 ASN G O 1
ATOM 5274 N N . GLY G 2 10 ? 12.759 7.782 -12.149 1.00 53.99 10 GLY G N 1
ATOM 5275 C CA . GLY G 2 10 ? 12.484 8.321 -13.474 1.00 52.65 10 GLY G CA 1
ATOM 5276 C C . GLY G 2 10 ? 13.004 7.336 -14.494 1.00 55.23 10 GLY G C 1
ATOM 5277 O O . GLY G 2 10 ? 12.740 6.140 -14.384 1.00 55.28 10 GLY G O 1
ATOM 5278 N N . GLN G 2 11 ? 13.810 7.811 -15.440 1.00 51.03 11 GLN G N 1
ATOM 5279 C CA . GLN G 2 11 ? 14.450 6.975 -16.464 1.00 49.97 11 GLN G CA 1
ATOM 5280 C C . GLN G 2 11 ? 15.943 6.798 -16.119 1.00 54.23 11 GLN G C 1
ATOM 5281 O O . GLN G 2 11 ? 16.737 6.314 -16.931 1.00 53.55 11 GLN G O 1
ATOM 5287 N N . SER G 2 12 ? 16.311 7.201 -14.902 1.00 51.53 12 SER G N 1
ATOM 5288 C CA . SER G 2 12 ? 17.654 7.114 -14.372 1.00 50.44 12 SER G CA 1
ATOM 5289 C C . SER G 2 12 ? 17.768 5.968 -13.394 1.00 53.34 12 SER G C 1
ATOM 5290 O O . SER G 2 12 ? 16.810 5.627 -12.694 1.00 53.43 12 SER G O 1
ATOM 5293 N N . GLN G 2 13 ? 18.970 5.415 -13.314 1.00 48.36 13 GLN G N 1
ATOM 5294 C CA . GLN G 2 13 ? 19.310 4.366 -12.375 1.00 48.49 13 GLN G CA 1
ATOM 5295 C C . GLN G 2 13 ? 19.798 5.030 -11.085 1.00 49.71 13 GLN G C 1
ATOM 5296 O O . GLN G 2 13 ? 20.420 6.086 -11.131 1.00 47.32 13 GLN G O 1
ATOM 5302 N N . ALA G 2 14 ? 19.524 4.434 -9.938 1.00 48.00 14 ALA G N 1
ATOM 5303 C CA . ALA G 2 14 ? 19.963 5.014 -8.658 1.00 47.30 14 ALA G CA 1
ATOM 5304 C C . ALA G 2 14 ? 20.422 3.962 -7.690 1.00 52.29 14 ALA G C 1
ATOM 5305 O O . ALA G 2 14 ? 20.014 2.811 -7.823 1.00 54.30 14 ALA G O 1
ATOM 5307 N N . VAL G 2 15 ? 21.277 4.346 -6.729 1.00 47.51 15 VAL G N 1
ATOM 5308 C CA . VAL G 2 15 ? 21.803 3.474 -5.672 1.00 48.64 15 VAL G CA 1
ATOM 5309 C C . VAL G 2 15 ? 21.263 3.962 -4.317 1.00 53.97 15 VAL G C 1
ATOM 5310 O O . VAL G 2 15 ? 21.384 5.143 -3.992 1.00 53.72 15 VAL G O 1
ATOM 5314 N N . ARG G 2 16 ? 20.634 3.070 -3.559 1.00 50.52 16 ARG G N 1
ATOM 5315 C CA . ARG G 2 16 ? 20.086 3.445 -2.261 1.00 51.02 16 ARG G CA 1
ATOM 5316 C C . ARG G 2 16 ? 21.182 3.259 -1.229 1.00 54.96 16 ARG G C 1
ATOM 5317 O O . ARG G 2 16 ? 21.631 2.136 -1.010 1.00 56.64 16 ARG G O 1
ATOM 5325 N N . LEU G 2 17 ? 21.635 4.352 -0.619 1.00 49.27 17 LEU G N 1
ATOM 5326 C CA . LEU G 2 17 ? 22.735 4.274 0.335 1.00 50.35 17 LEU G CA 1
ATOM 5327 C C . LEU G 2 17 ? 22.336 3.812 1.712 1.00 56.60 17 LEU G C 1
ATOM 5328 O O . LEU G 2 17 ? 21.400 4.381 2.282 1.00 56.56 17 LEU G O 1
ATOM 5333 N N . PRO G 2 18 ? 23.102 2.875 2.333 1.00 55.92 18 PRO G N 1
ATOM 5334 C CA . PRO G 2 18 ? 22.845 2.532 3.748 1.00 57.02 18 PRO G CA 1
ATOM 5335 C C . PRO G 2 18 ? 23.103 3.768 4.634 1.00 60.49 18 PRO G C 1
ATOM 5336 O O . PRO G 2 18 ? 23.924 4.610 4.265 1.00 58.34 18 PRO G O 1
ATOM 5340 N N . LYS G 2 19 ? 22.372 3.905 5.762 1.00 59.96 19 LYS G N 1
ATOM 5341 C CA . LYS G 2 19 ? 22.462 5.042 6.699 1.00 60.50 19 LYS G CA 1
ATOM 5342 C C . LYS G 2 19 ? 23.902 5.466 7.065 1.00 65.58 19 LYS G C 1
ATOM 5343 O O . LYS G 2 19 ? 24.200 6.661 7.047 1.00 64.65 19 LYS G O 1
ATOM 5349 N N . GLU G 2 20 ? 24.784 4.499 7.363 1.00 63.18 20 GLU G N 1
ATOM 5350 C CA . GLU G 2 20 ? 26.186 4.778 7.712 1.00 63.47 20 GLU G CA 1
ATOM 5351 C C . GLU G 2 20 ? 26.984 5.493 6.611 1.00 67.40 20 GLU G C 1
ATOM 5352 O O . GLU G 2 20 ? 27.976 6.161 6.927 1.00 66.91 20 GLU G O 1
ATOM 5358 N N . PHE G 2 21 ? 26.549 5.360 5.330 1.00 61.83 21 PHE G N 1
ATOM 5359 C CA . PHE G 2 21 ? 27.221 5.969 4.188 1.00 59.56 21 PHE G CA 1
ATOM 5360 C C . PHE G 2 21 ? 26.552 7.216 3.632 1.00 63.31 21 PHE G C 1
ATOM 5361 O O . PHE G 2 21 ? 26.933 7.682 2.563 1.00 61.38 21 PHE G O 1
ATOM 5369 N N . ARG G 2 22 ? 25.599 7.784 4.370 1.00 62.73 22 ARG G N 1
ATOM 5370 C CA . ARG G 2 22 ? 24.887 8.999 3.974 1.00 61.83 22 ARG G CA 1
ATOM 5371 C C . ARG G 2 22 ? 25.829 10.198 3.865 1.00 65.88 22 ARG G C 1
ATOM 5372 O O . ARG G 2 22 ? 26.789 10.342 4.636 1.00 66.50 22 ARG G O 1
ATOM 5380 N N . PHE G 2 23 ? 25.554 11.037 2.874 1.00 61.41 23 PHE G N 1
ATOM 5381 C CA . PHE G 2 23 ? 26.316 12.249 2.592 1.00 60.60 23 PHE G CA 1
ATOM 5382 C C . PHE G 2 23 ? 25.558 13.444 3.156 1.00 65.98 23 PHE G C 1
ATOM 5383 O O . PHE G 2 23 ? 24.335 13.386 3.293 1.00 64.03 23 PHE G O 1
ATOM 5391 N N . SER G 2 24 ? 26.290 14.503 3.523 1.00 65.34 24 SER G N 1
ATOM 5392 C CA . SER G 2 24 ? 25.694 15.725 4.052 1.00 66.87 24 SER G CA 1
ATOM 5393 C C . SER G 2 24 ? 25.633 16.807 2.952 1.00 70.33 24 SER G C 1
ATOM 5394 O O . SER G 2 24 ? 25.197 17.931 3.202 1.00 71.51 24 SER G O 1
ATOM 5397 N N . VAL G 2 25 ? 26.026 16.438 1.724 1.00 64.63 25 VAL G N 1
ATOM 5398 C CA . VAL G 2 25 ? 25.992 17.283 0.516 1.00 62.08 25 VAL G CA 1
ATOM 5399 C C . VAL G 2 25 ? 24.846 16.822 -0.406 1.00 63.85 25 VAL G C 1
ATOM 5400 O O . VAL G 2 25 ? 24.371 15.699 -0.246 1.00 63.15 25 VAL G O 1
ATOM 5404 N N . LYS G 2 26 ? 24.388 17.667 -1.352 1.00 59.80 26 LYS G N 1
ATOM 5405 C CA . LYS G 2 26 ? 23.316 17.245 -2.254 1.00 59.27 26 LYS G CA 1
ATOM 5406 C C . LYS G 2 26 ? 23.805 16.831 -3.648 1.00 61.58 26 LYS G C 1
ATOM 5407 O O . LYS G 2 26 ? 23.011 16.499 -4.530 1.00 60.89 26 LYS G O 1
ATOM 5413 N N . GLU G 2 27 ? 25.129 16.768 -3.816 1.00 57.20 27 GLU G N 1
ATOM 5414 C CA . GLU G 2 27 ? 25.774 16.346 -5.056 1.00 55.72 27 GLU G CA 1
ATOM 5415 C C . GLU G 2 27 ? 27.173 15.783 -4.746 1.00 57.41 27 GLU G C 1
ATOM 5416 O O . GLU G 2 27 ? 27.857 16.274 -3.851 1.00 57.36 27 GLU G O 1
ATOM 5422 N N . VAL G 2 28 ? 27.551 14.707 -5.445 1.00 51.91 28 VAL G N 1
ATOM 5423 C CA . VAL G 2 28 ? 28.826 14.005 -5.256 1.00 51.03 28 VAL G CA 1
ATOM 5424 C C . VAL G 2 28 ? 29.637 13.893 -6.539 1.00 54.02 28 VAL G C 1
ATOM 5425 O O . VAL G 2 28 ? 29.098 13.953 -7.652 1.00 49.89 28 VAL G O 1
ATOM 5429 N N . SER G 2 29 ? 30.926 13.604 -6.358 1.00 52.18 29 SER G N 1
ATOM 5430 C CA . SER G 2 29 ? 31.856 13.363 -7.431 1.00 50.73 29 SER G CA 1
ATOM 5431 C C . SER G 2 29 ? 31.800 11.854 -7.724 1.00 54.54 29 SER G C 1
ATOM 5432 O O . SER G 2 29 ? 31.831 11.046 -6.783 1.00 55.27 29 SER G O 1
ATOM 5435 N N . VAL G 2 30 ? 31.665 11.483 -9.013 1.00 50.17 30 VAL G N 1
ATOM 5436 C CA . VAL G 2 30 ? 31.640 10.088 -9.465 1.00 50.18 30 VAL G CA 1
ATOM 5437 C C . VAL G 2 30 ? 32.869 9.819 -10.314 1.00 52.87 30 VAL G C 1
ATOM 5438 O O . VAL G 2 30 ? 33.107 10.525 -11.286 1.00 52.21 30 VAL G O 1
ATOM 5442 N N . ILE G 2 31 ? 33.682 8.846 -9.896 1.00 49.38 31 ILE G N 1
ATOM 5443 C CA . ILE G 2 31 ? 34.944 8.481 -10.548 1.00 49.74 31 ILE G CA 1
ATOM 5444 C C . ILE G 2 31 ? 34.990 6.971 -10.846 1.00 54.70 31 ILE G C 1
ATOM 5445 O O . ILE G 2 31 ? 34.682 6.186 -9.955 1.00 55.86 31 ILE G O 1
ATOM 5450 N N . PRO G 2 32 ? 35.338 6.529 -12.079 1.00 49.22 32 PRO G N 1
ATOM 5451 C CA . PRO G 2 32 ? 35.381 5.080 -12.333 1.00 48.55 32 PRO G CA 1
ATOM 5452 C C . PRO G 2 32 ? 36.596 4.421 -11.674 1.00 52.74 32 PRO G C 1
ATOM 5453 O O . PRO G 2 32 ? 37.630 5.064 -11.490 1.00 52.21 32 PRO G O 1
ATOM 5457 N N . LEU G 2 33 ? 36.459 3.147 -11.288 1.00 50.13 33 LEU G N 1
ATOM 5458 C CA . LEU G 2 33 ? 37.526 2.353 -10.679 1.00 51.28 33 LEU G CA 1
ATOM 5459 C C . LEU G 2 33 ? 37.199 0.903 -11.000 1.00 58.44 33 LEU G C 1
ATOM 5460 O O . LEU G 2 33 ? 36.277 0.325 -10.417 1.00 58.04 33 LEU G O 1
ATOM 5465 N N . GLY G 2 34 ? 37.896 0.362 -11.997 1.00 57.18 34 GLY G N 1
ATOM 5466 C CA . GLY G 2 34 ? 37.650 -0.990 -12.488 1.00 58.60 34 GLY G CA 1
ATOM 5467 C C . GLY G 2 34 ? 36.236 -1.111 -13.020 1.00 62.15 34 GLY G C 1
ATOM 5468 O O . GLY G 2 34 ? 35.780 -0.213 -13.724 1.00 61.38 34 GLY G O 1
ATOM 5469 N N . LYS G 2 35 ? 35.503 -2.164 -12.614 1.00 59.28 35 LYS G N 1
ATOM 5470 C CA . LYS G 2 35 ? 34.109 -2.406 -13.011 1.00 58.43 35 LYS G CA 1
ATOM 5471 C C . LYS G 2 35 ? 33.106 -1.478 -12.237 1.00 58.31 35 LYS G C 1
ATOM 5472 O O . LYS G 2 35 ? 31.895 -1.532 -12.472 1.00 56.52 35 LYS G O 1
ATOM 5478 N N . GLY G 2 36 ? 33.616 -0.699 -11.290 1.00 51.86 36 GLY G N 1
ATOM 5479 C CA . GLY G 2 36 ? 32.788 0.128 -10.433 1.00 50.42 36 GLY G CA 1
ATOM 5480 C C . GLY G 2 36 ? 33.096 1.602 -10.420 1.00 50.91 36 GLY G C 1
ATOM 5481 O O . GLY G 2 36 ? 33.635 2.157 -11.381 1.00 47.87 36 GLY G O 1
ATOM 5482 N N . ILE G 2 37 ? 32.715 2.248 -9.319 1.00 48.20 37 ILE G N 1
ATOM 5483 C CA . ILE G 2 37 ? 32.838 3.694 -9.161 1.00 46.47 37 ILE G CA 1
ATOM 5484 C C . ILE G 2 37 ? 33.151 4.091 -7.735 1.00 51.10 37 ILE G C 1
ATOM 5485 O O . ILE G 2 37 ? 32.773 3.393 -6.796 1.00 52.36 37 ILE G O 1
ATOM 5490 N N . VAL G 2 38 ? 33.765 5.272 -7.581 1.00 46.85 38 VAL G N 1
ATOM 5491 C CA . VAL G 2 38 ? 33.979 5.922 -6.298 1.00 46.69 38 VAL G CA 1
ATOM 5492 C C . VAL G 2 38 ? 32.998 7.119 -6.248 1.00 50.24 38 VAL G C 1
ATOM 5493 O O . VAL G 2 38 ? 32.900 7.855 -7.229 1.00 47.26 38 VAL G O 1
ATOM 5497 N N . LEU G 2 39 ? 32.253 7.278 -5.131 1.00 49.18 39 LEU G N 1
ATOM 5498 C CA . LEU G 2 39 ? 31.387 8.436 -4.849 1.00 48.30 39 LEU G CA 1
ATOM 5499 C C . LEU G 2 39 ? 32.051 9.130 -3.655 1.00 54.90 39 LEU G C 1
ATOM 5500 O O . LEU G 2 39 ? 32.371 8.479 -2.647 1.00 55.06 39 LEU G O 1
ATOM 5505 N N . GLN G 2 40 ? 32.314 10.428 -3.795 1.00 51.90 40 GLN G N 1
ATOM 5506 C CA . GLN G 2 40 ? 33.009 11.209 -2.782 1.00 52.07 40 GLN G CA 1
ATOM 5507 C C . GLN G 2 40 ? 32.515 12.644 -2.799 1.00 57.32 40 GLN G C 1
ATOM 5508 O O . GLN G 2 40 ? 31.907 13.048 -3.797 1.00 57.64 40 GLN G O 1
ATOM 5514 N N . PRO G 2 41 ? 32.773 13.467 -1.755 1.00 55.68 41 PRO G N 1
ATOM 5515 C CA . PRO G 2 41 ? 32.361 14.875 -1.844 1.00 55.14 41 PRO G CA 1
ATOM 5516 C C . PRO G 2 41 ? 33.164 15.519 -2.975 1.00 57.27 41 PRO G C 1
ATOM 5517 O O . PRO G 2 41 ? 34.288 15.075 -3.268 1.00 55.81 41 PRO G O 1
ATOM 5521 N N . LEU G 2 42 ? 32.557 16.496 -3.662 1.00 53.26 42 LEU G N 1
ATOM 5522 C CA . LEU G 2 42 ? 33.201 17.187 -4.778 1.00 51.61 42 LEU G CA 1
ATOM 5523 C C . LEU G 2 42 ? 33.791 18.520 -4.288 1.00 57.11 42 LEU G C 1
ATOM 5524 O O . LEU G 2 42 ? 33.032 19.384 -3.827 1.00 57.99 42 LEU G O 1
ATOM 5529 N N . PRO G 2 43 ? 35.137 18.704 -4.366 1.00 52.64 43 PRO G N 1
ATOM 5530 C CA . PRO G 2 43 ? 35.730 19.984 -3.943 1.00 53.10 43 PRO G CA 1
ATOM 5531 C C . PRO G 2 43 ? 35.283 21.094 -4.878 1.00 58.96 43 PRO G C 1
ATOM 5532 O O . PRO G 2 43 ? 35.227 20.892 -6.093 1.00 58.57 43 PRO G O 1
ATOM 5536 N N . ASN G 2 44 ? 34.941 22.250 -4.312 1.00 58.39 44 ASN G N 1
ATOM 5537 C CA . ASN G 2 44 ? 34.411 23.412 -5.032 1.00 59.66 44 ASN G CA 1
ATOM 5538 C C . ASN G 2 44 ? 35.335 24.044 -6.079 1.00 66.42 44 ASN G C 1
ATOM 5539 O O . ASN G 2 44 ? 34.841 24.712 -6.995 1.00 67.16 44 ASN G O 1
ATOM 5544 N N . SER G 2 45 ? 36.664 23.822 -5.952 1.00 62.65 45 SER G N 1
ATOM 5545 C CA . SER G 2 45 ? 37.696 24.388 -6.814 1.00 60.83 45 SER G CA 1
ATOM 5546 C C . SER G 2 45 ? 38.993 23.585 -6.750 1.00 63.64 45 SER G C 1
ATOM 5547 O O . SER G 2 45 ? 39.141 22.704 -5.884 1.00 63.50 45 SER G O 1
ATOM 5550 N N . TRP G 2 46 ? 39.958 23.942 -7.636 1.00 59.23 46 TRP G N 1
ATOM 5551 C CA . TRP G 2 46 ? 41.283 23.319 -7.724 1.00 59.12 46 TRP G CA 1
ATOM 5552 C C . TRP G 2 46 ? 42.130 23.521 -6.460 1.00 64.14 46 TRP G C 1
ATOM 5553 O O . TRP G 2 46 ? 42.914 22.637 -6.118 1.00 64.82 46 TRP G O 1
ATOM 5564 N N . LYS G 2 47 ? 41.927 24.650 -5.741 1.00 60.80 47 LYS G N 1
ATOM 5565 C CA . LYS G 2 47 ? 42.592 24.966 -4.476 1.00 62.87 47 LYS G CA 1
ATOM 5566 C C . LYS G 2 47 ? 42.137 23.947 -3.432 1.00 68.01 47 LYS G C 1
ATOM 5567 O O . LYS G 2 47 ? 42.970 23.368 -2.734 1.00 68.75 47 LYS G O 1
ATOM 5571 N N . ASP G 2 48 ? 40.815 23.700 -3.358 1.00 63.84 48 ASP G N 1
ATOM 5572 C CA . ASP G 2 48 ? 40.219 22.752 -2.432 1.00 63.25 48 ASP G CA 1
ATOM 5573 C C . ASP G 2 48 ? 40.629 21.317 -2.777 1.00 66.88 48 ASP G C 1
ATOM 5574 O O . ASP G 2 48 ? 40.738 20.494 -1.875 1.00 68.53 48 ASP G O 1
ATOM 5579 N N . VAL G 2 49 ? 40.889 21.027 -4.064 1.00 62.17 49 VAL G N 1
ATOM 5580 C CA . VAL G 2 49 ? 41.368 19.723 -4.548 1.00 61.18 49 VAL G CA 1
ATOM 5581 C C . VAL G 2 49 ? 42.784 19.486 -3.977 1.00 66.26 49 VAL G C 1
ATOM 5582 O O . VAL G 2 49 ? 43.045 18.432 -3.384 1.00 67.78 49 VAL G O 1
ATOM 5586 N N . PHE G 2 50 ? 43.666 20.498 -4.132 1.00 61.73 50 PHE G N 1
ATOM 5587 C CA . PHE G 2 50 ? 45.064 20.469 -3.699 1.00 61.87 50 PHE G CA 1
ATOM 5588 C C . PHE G 2 50 ? 45.194 20.446 -2.182 1.00 70.11 50 PHE G C 1
ATOM 5589 O O . PHE G 2 50 ? 46.086 19.772 -1.680 1.00 71.22 50 PHE G O 1
ATOM 5597 N N . GLN G 2 51 ? 44.286 21.134 -1.457 1.00 68.59 51 GLN G N 1
ATOM 5598 C CA . GLN G 2 51 ? 44.233 21.171 0.005 1.00 71.09 51 GLN G CA 1
ATOM 5599 C C . GLN G 2 51 ? 43.850 19.804 0.569 1.00 77.47 51 GLN G C 1
ATOM 5600 O O . GLN G 2 51 ? 44.478 19.347 1.519 1.00 79.20 51 GLN G O 1
ATOM 5606 N N . GLU G 2 52 ? 42.830 19.150 -0.025 1.00 74.43 52 GLU G N 1
ATOM 5607 C CA . GLU G 2 52 ? 42.340 17.820 0.373 1.00 74.87 52 GLU G CA 1
ATOM 5608 C C . GLU G 2 52 ? 43.387 16.715 0.169 1.00 78.76 52 GLU G C 1
ATOM 5609 O O . GLU G 2 52 ? 43.494 15.825 1.016 1.00 79.76 52 GLU G O 1
ATOM 5615 N N . MET G 2 53 ? 44.189 16.806 -0.924 1.00 73.22 53 MET G N 1
ATOM 5616 C CA . MET G 2 53 ? 45.291 15.875 -1.223 1.00 71.63 53 MET G CA 1
ATOM 5617 C C . MET G 2 53 ? 46.434 16.066 -0.206 1.00 79.59 53 MET G C 1
ATOM 5618 O O . MET G 2 53 ? 47.068 15.089 0.192 1.00 81.08 53 MET G O 1
ATOM 5623 N N . ALA G 2 54 ? 46.708 17.326 0.190 1.00 76.92 54 ALA G N 1
ATOM 5624 C CA . ALA G 2 54 ? 47.755 17.689 1.148 1.00 79.05 54 ALA G CA 1
ATOM 5625 C C . ALA G 2 54 ? 47.459 17.151 2.567 1.00 84.49 54 ALA G C 1
ATOM 5626 O O . ALA G 2 54 ? 48.398 16.889 3.321 1.00 85.42 54 ALA G O 1
ATOM 5628 N N . GLU G 2 55 ? 46.159 16.963 2.908 1.00 80.23 55 GLU G N 1
ATOM 5629 C CA . GLU G 2 55 ? 45.700 16.422 4.194 1.00 80.93 55 GLU G CA 1
ATOM 5630 C C . GLU G 2 55 ? 46.031 14.932 4.305 1.00 83.96 55 GLU G C 1
ATOM 5631 O O . GLU G 2 55 ? 46.376 14.454 5.380 1.00 85.34 55 GLU G O 1
ATOM 5637 N N . ILE G 2 56 ? 45.948 14.206 3.183 1.00 78.51 56 ILE G N 1
ATOM 5638 C CA . ILE G 2 56 ? 46.251 12.773 3.103 1.00 77.97 56 ILE G CA 1
ATOM 5639 C C . ILE G 2 56 ? 47.788 12.531 3.158 1.00 83.24 56 ILE G C 1
ATOM 5640 O O . ILE G 2 56 ? 48.541 13.023 2.304 1.00 82.41 56 ILE G O 1
ATOM 5645 N N . SER G 2 57 ? 48.239 11.760 4.163 1.00 80.61 57 SER G N 1
ATOM 5646 C CA . SER G 2 57 ? 49.647 11.401 4.323 1.00 81.34 57 SER G CA 1
ATOM 5647 C C . SER G 2 57 ? 49.884 10.035 3.693 1.00 82.27 57 SER G C 1
ATOM 5648 O O . SER G 2 57 ? 49.206 9.068 4.035 1.00 82.47 57 SER G O 1
ATOM 5651 N N . SER G 2 58 ? 50.817 9.963 2.746 1.00 76.57 58 SER G N 1
ATOM 5652 C CA . SER G 2 58 ? 51.158 8.716 2.063 1.00 75.23 58 SER G CA 1
ATOM 5653 C C . SER G 2 58 ? 52.564 8.778 1.492 1.00 78.15 58 SER G C 1
ATOM 5654 O O . SER G 2 58 ? 53.144 9.865 1.400 1.00 77.23 58 SER G O 1
ATOM 5657 N N . ASP G 2 59 ? 53.087 7.611 1.061 1.00 74.49 59 ASP G N 1
ATOM 5658 C CA . ASP G 2 59 ? 54.368 7.543 0.368 1.00 74.57 59 ASP G CA 1
ATOM 5659 C C . ASP G 2 59 ? 54.174 8.069 -1.065 1.00 74.40 59 ASP G C 1
ATOM 5660 O O . ASP G 2 59 ? 53.055 8.043 -1.586 1.00 70.70 59 ASP G O 1
ATOM 5665 N N . ASP G 2 60 ? 55.237 8.618 -1.663 1.00 71.05 60 ASP G N 1
ATOM 5666 C CA . ASP G 2 60 ? 55.186 9.165 -3.018 1.00 68.02 60 ASP G CA 1
ATOM 5667 C C . ASP G 2 60 ? 55.038 8.066 -4.051 1.00 70.37 60 ASP G C 1
ATOM 5668 O O . ASP G 2 60 ? 55.656 7.006 -3.917 1.00 72.92 60 ASP G O 1
ATOM 5673 N N . ILE G 2 61 ? 54.217 8.316 -5.069 1.00 62.80 61 ILE G N 1
ATOM 5674 C CA . ILE G 2 61 ? 54.026 7.402 -6.203 1.00 60.60 61 ILE G CA 1
ATOM 5675 C C . ILE G 2 61 ? 55.229 7.646 -7.126 1.00 64.72 61 ILE G C 1
ATOM 5676 O O . ILE G 2 61 ? 55.722 8.783 -7.185 1.00 64.45 61 ILE G O 1
ATOM 5681 N N . PHE G 2 62 ? 55.760 6.580 -7.764 1.00 60.90 62 PHE G N 1
ATOM 5682 C CA . PHE G 2 62 ? 56.955 6.638 -8.624 1.00 59.79 62 PHE G CA 1
ATOM 5683 C C . PHE G 2 62 ? 58.192 7.265 -7.894 1.00 70.61 62 PHE G C 1
ATOM 5684 O O . PHE G 2 62 ? 58.710 8.289 -8.367 1.00 69.96 62 PHE G O 1
ATOM 5692 N N . PRO G 2 63 ? 58.662 6.712 -6.736 1.00 73.21 63 PRO G N 1
ATOM 5693 C CA . PRO G 2 63 ? 59.789 7.351 -6.017 1.00 75.62 63 PRO G CA 1
ATOM 5694 C C . PRO G 2 63 ? 61.099 7.344 -6.784 1.00 82.40 63 PRO G C 1
ATOM 5695 O O . PRO G 2 63 ? 61.919 8.250 -6.615 1.00 83.58 63 PRO G O 1
ATOM 5699 N N . GLU G 2 64 ? 61.292 6.306 -7.605 1.00 79.37 64 GLU G N 1
ATOM 5700 C CA . GLU G 2 64 ? 62.459 6.105 -8.451 1.00 79.99 64 GLU G CA 1
ATOM 5701 C C . GLU G 2 64 ? 62.213 6.745 -9.823 1.00 82.28 64 GLU G C 1
ATOM 5702 O O . GLU G 2 64 ? 63.157 6.911 -10.604 1.00 83.01 64 GLU G O 1
ATOM 5704 N N . GLY G 2 65 ? 60.957 7.108 -10.089 1.00 76.18 65 GLY G N 1
ATOM 5705 C CA . GLY G 2 65 ? 60.545 7.730 -11.342 1.00 73.44 65 GLY G CA 1
ATOM 5706 C C . GLY G 2 65 ? 59.743 6.821 -12.247 1.00 76.70 65 GLY G C 1
ATOM 5707 O O . GLY G 2 65 ? 59.413 5.690 -11.878 1.00 77.27 65 GLY G O 1
ATOM 5708 N N . ARG G 2 66 ? 59.407 7.323 -13.439 1.00 72.56 66 ARG G N 1
ATOM 5709 C CA . ARG G 2 66 ? 58.635 6.579 -14.434 1.00 71.00 66 ARG G CA 1
ATOM 5710 C C . ARG G 2 66 ? 59.549 5.747 -15.316 1.00 77.76 66 ARG G C 1
ATOM 5711 O O . ARG G 2 66 ? 60.555 6.263 -15.812 1.00 79.15 66 ARG G O 1
ATOM 5719 N N . LYS G 2 67 ? 59.199 4.464 -15.517 1.00 74.25 67 LYS G N 1
ATOM 5720 C CA . LYS G 2 67 ? 59.968 3.534 -16.355 1.00 73.77 67 LYS G CA 1
ATOM 5721 C C . LYS G 2 67 ? 59.267 3.429 -17.707 1.00 73.87 67 LYS G C 1
ATOM 5722 O O . LYS G 2 67 ? 58.669 2.391 -18.013 1.00 74.85 67 LYS G O 1
ATOM 5728 N N . ASP G 2 68 ? 59.286 4.515 -18.505 1.00 65.21 68 ASP G N 1
ATOM 5729 C CA . ASP G 2 68 ? 58.602 4.488 -19.801 1.00 61.08 68 ASP G CA 1
ATOM 5730 C C . ASP G 2 68 ? 59.610 4.110 -20.892 1.00 61.77 68 ASP G C 1
ATOM 5731 O O . ASP G 2 68 ? 60.294 4.981 -21.433 1.00 61.31 68 ASP G O 1
ATOM 5736 N N . LEU G 2 69 ? 59.773 2.791 -21.125 1.00 55.92 69 LEU G N 1
ATOM 5737 C CA . LEU G 2 69 ? 60.725 2.267 -22.109 1.00 55.22 69 LEU G CA 1
ATOM 5738 C C . LEU G 2 69 ? 60.176 2.470 -23.526 1.00 56.17 69 LEU G C 1
ATOM 5739 O O . LEU G 2 69 ? 58.959 2.563 -23.674 1.00 55.39 69 LEU G O 1
ATOM 5744 N N . PRO G 2 70 ? 61.019 2.504 -24.591 1.00 50.47 70 PRO G N 1
ATOM 5745 C CA . PRO G 2 70 ? 60.487 2.684 -25.970 1.00 47.89 70 PRO G CA 1
ATOM 5746 C C . PRO G 2 70 ? 59.448 1.637 -26.387 1.00 49.64 70 PRO G C 1
ATOM 5747 O O . PRO G 2 70 ? 59.478 0.529 -25.838 1.00 49.35 70 PRO G O 1
ATOM 5751 N N . PRO G 2 71 ? 58.547 1.924 -27.363 1.00 45.38 71 PRO G N 1
ATOM 5752 C CA . PRO G 2 71 ? 57.528 0.918 -27.739 1.00 44.74 71 PRO G CA 1
ATOM 5753 C C . PRO G 2 71 ? 58.132 -0.412 -28.156 1.00 50.88 71 PRO G C 1
ATOM 5754 O O . PRO G 2 71 ? 59.232 -0.435 -28.724 1.00 51.87 71 PRO G O 1
ATOM 5758 N N . GLN G 2 72 ? 57.441 -1.521 -27.842 1.00 46.61 72 GLN G N 1
ATOM 5759 C CA . GLN G 2 72 ? 57.960 -2.830 -28.194 1.00 47.29 72 GLN G CA 1
ATOM 5760 C C . GLN G 2 72 ? 58.025 -3.031 -29.714 1.00 49.63 72 GLN G C 1
ATOM 5761 O O . GLN G 2 72 ? 57.214 -2.471 -30.465 1.00 45.81 72 GLN G O 1
ATOM 5767 N N . LYS G 2 73 ? 59.030 -3.790 -30.158 1.00 47.38 73 LYS G N 1
ATOM 5768 C CA . LYS G 2 73 ? 59.198 -4.035 -31.587 1.00 46.76 73 LYS G CA 1
ATOM 5769 C C . LYS G 2 73 ? 58.443 -5.279 -32.032 1.00 51.33 73 LYS G C 1
ATOM 5770 O O . LYS G 2 73 ? 58.216 -6.211 -31.232 1.00 50.98 73 LYS G O 1
ATOM 5776 N N . ARG G 2 74 ? 57.981 -5.239 -33.297 1.00 47.26 74 ARG G N 1
ATOM 5777 C CA . ARG G 2 74 ? 57.270 -6.334 -33.966 1.00 47.94 74 ARG G CA 1
ATOM 5778 C C . ARG G 2 74 ? 57.620 -6.325 -35.445 1.00 53.14 74 ARG G C 1
ATOM 5779 O O . ARG G 2 74 ? 58.026 -5.293 -35.987 1.00 52.10 74 ARG G O 1
ATOM 5787 N N . LYS G 2 75 ? 57.452 -7.478 -36.095 1.00 50.71 75 LYS G N 1
ATOM 5788 C CA . LYS G 2 75 ? 57.516 -7.613 -37.537 1.00 50.89 75 LYS G CA 1
ATOM 5789 C C . LYS G 2 75 ? 56.156 -7.041 -37.946 1.00 57.21 75 LYS G C 1
ATOM 5790 O O . LYS G 2 75 ? 55.136 -7.233 -37.252 1.00 57.89 75 LYS G O 1
ATOM 5796 N N . TYR G 2 76 ? 56.119 -6.279 -39.008 1.00 52.82 76 TYR G N 1
ATOM 5797 C CA . TYR G 2 76 ? 54.801 -5.754 -39.401 1.00 47.92 76 TYR G CA 1
ATOM 5798 C C . TYR G 2 76 ? 54.524 -6.240 -40.803 1.00 53.87 76 TYR G C 1
ATOM 5799 O O . TYR G 2 76 ? 54.521 -7.456 -41.002 1.00 52.66 76 TYR G O 1
ATOM 5808 N N . PHE G 2 77 ? 54.405 -5.349 -41.780 1.00 53.55 77 PHE G N 1
ATOM 5809 C CA . PHE G 2 77 ? 54.059 -5.772 -43.129 1.00 55.66 77 PHE G CA 1
ATOM 5810 C C . PHE G 2 77 ? 55.200 -6.046 -44.073 1.00 66.60 77 PHE G C 1
ATOM 5811 O O . PHE G 2 77 ? 55.936 -5.139 -44.453 1.00 68.36 77 PHE G O 1
ATOM 5819 N N . GLU G 2 78 ? 55.375 -7.338 -44.405 1.00 68.23 78 GLU G N 1
ATOM 5820 C CA . GLU G 2 78 ? 56.429 -7.924 -45.256 1.00 103.56 78 GLU G CA 1
ATOM 5821 C C . GLU G 2 78 ? 57.870 -7.556 -44.836 1.00 129.74 78 GLU G C 1
ATOM 5822 O O . GLU G 2 78 ? 58.129 -7.152 -43.697 1.00 79.81 78 GLU G O 1
ATOM 5824 N N . MET H 2 1 ? 2.516 -2.073 -37.083 1.00 70.08 1 MET H N 1
ATOM 5825 C CA . MET H 2 1 ? 2.117 -0.887 -37.816 1.00 69.34 1 MET H CA 1
ATOM 5826 C C . MET H 2 1 ? 3.374 -0.056 -38.169 1.00 65.81 1 MET H C 1
ATOM 5827 O O . MET H 2 1 ? 3.274 1.175 -38.403 1.00 66.54 1 MET H O 1
ATOM 5832 N N . ASN H 2 2 ? 4.573 -0.719 -38.218 1.00 54.74 2 ASN H N 1
ATOM 5833 C CA . ASN H 2 2 ? 5.743 0.096 -38.563 1.00 51.70 2 ASN H CA 1
ATOM 5834 C C . ASN H 2 2 ? 5.898 0.433 -40.051 1.00 50.54 2 ASN H C 1
ATOM 5835 O O . ASN H 2 2 ? 5.478 -0.322 -40.913 1.00 48.76 2 ASN H O 1
ATOM 5840 N N . LYS H 2 3 ? 6.311 1.661 -40.312 1.00 46.43 3 LYS H N 1
ATOM 5841 C CA . LYS H 2 3 ? 6.464 2.254 -41.648 1.00 45.54 3 LYS H CA 1
ATOM 5842 C C . LYS H 2 3 ? 7.900 2.708 -41.844 1.00 47.66 3 LYS H C 1
ATOM 5843 O O . LYS H 2 3 ? 8.567 3.061 -40.874 1.00 47.76 3 LYS H O 1
ATOM 5849 N N . ALA H 2 4 ? 8.365 2.722 -43.086 1.00 41.36 4 ALA H N 1
ATOM 5850 C CA . ALA H 2 4 ? 9.715 3.162 -43.422 1.00 39.79 4 ALA H CA 1
ATOM 5851 C C . ALA H 2 4 ? 9.664 4.062 -44.646 1.00 44.02 4 ALA H C 1
ATOM 5852 O O . ALA H 2 4 ? 8.897 3.775 -45.569 1.00 45.85 4 ALA H O 1
ATOM 5854 N N . LYS H 2 5 ? 10.465 5.138 -44.655 1.00 37.28 5 LYS H N 1
ATOM 5855 C CA . LYS H 2 5 ? 10.534 6.029 -45.794 1.00 37.77 5 LYS H CA 1
ATOM 5856 C C . LYS H 2 5 ? 11.501 5.550 -46.886 1.00 42.54 5 LYS H C 1
ATOM 5857 O O . LYS H 2 5 ? 12.563 5.003 -46.587 1.00 40.36 5 LYS H O 1
ATOM 5863 N N . ILE H 2 6 ? 11.108 5.763 -48.147 1.00 41.25 6 ILE H N 1
ATOM 5864 C CA . ILE H 2 6 ? 11.904 5.531 -49.332 1.00 41.76 6 ILE H CA 1
ATOM 5865 C C . ILE H 2 6 ? 12.548 6.881 -49.694 1.00 47.20 6 ILE H C 1
ATOM 5866 O O . ILE H 2 6 ? 11.873 7.921 -49.686 1.00 46.66 6 ILE H O 1
ATOM 5871 N N . PHE H 2 7 ? 13.868 6.870 -49.964 1.00 43.90 7 PHE H N 1
ATOM 5872 C CA . PHE H 2 7 ? 14.617 8.071 -50.344 1.00 44.21 7 PHE H CA 1
ATOM 5873 C C . PHE H 2 7 ? 15.672 7.698 -51.394 1.00 52.77 7 PHE H C 1
ATOM 5874 O O . PHE H 2 7 ? 15.832 6.519 -51.707 1.00 53.27 7 PHE H O 1
ATOM 5882 N N . MET H 2 8 ? 16.364 8.688 -51.958 1.00 53.63 8 MET H N 1
ATOM 5883 C CA . MET H 2 8 ? 17.404 8.447 -52.957 1.00 56.13 8 MET H CA 1
ATOM 5884 C C . MET H 2 8 ? 18.791 8.571 -52.340 1.00 57.19 8 MET H C 1
ATOM 5885 O O . MET H 2 8 ? 19.053 9.473 -51.544 1.00 54.22 8 MET H O 1
ATOM 5890 N N . ASN H 2 9 ? 19.664 7.641 -52.706 1.00 54.36 9 ASN H N 1
ATOM 5891 C CA . ASN H 2 9 ? 21.068 7.602 -52.315 1.00 54.17 9 ASN H CA 1
ATOM 5892 C C . ASN H 2 9 ? 21.789 7.414 -53.637 1.00 61.32 9 ASN H C 1
ATOM 5893 O O . ASN H 2 9 ? 21.689 6.347 -54.248 1.00 59.64 9 ASN H O 1
ATOM 5898 N N . GLY H 2 10 ? 22.386 8.497 -54.130 1.00 61.67 10 GLY H N 1
ATOM 5899 C CA . GLY H 2 10 ? 23.022 8.509 -55.442 1.00 63.59 10 GLY H CA 1
ATOM 5900 C C . GLY H 2 10 ? 21.956 8.328 -56.493 1.00 68.13 10 GLY H C 1
ATOM 5901 O O . GLY H 2 10 ? 20.944 9.028 -56.460 1.00 68.55 10 GLY H O 1
ATOM 5902 N N . GLN H 2 11 ? 22.139 7.329 -57.368 1.00 65.68 11 GLN H N 1
ATOM 5903 C CA . GLN H 2 11 ? 21.195 6.979 -58.427 1.00 66.21 11 GLN H CA 1
ATOM 5904 C C . GLN H 2 11 ? 20.365 5.754 -58.037 1.00 69.49 11 GLN H C 1
ATOM 5905 O O . GLN H 2 11 ? 19.611 5.213 -58.855 1.00 72.51 11 GLN H O 1
ATOM 5911 N N . SER H 2 12 ? 20.491 5.341 -56.770 1.00 61.30 12 SER H N 1
ATOM 5912 C CA . SER H 2 12 ? 19.793 4.200 -56.201 1.00 57.42 12 SER H CA 1
ATOM 5913 C C . SER H 2 12 ? 18.668 4.652 -55.287 1.00 58.99 12 SER H C 1
ATOM 5914 O O . SER H 2 12 ? 18.731 5.721 -54.665 1.00 59.19 12 SER H O 1
ATOM 5917 N N . GLN H 2 13 ? 17.661 3.804 -55.163 1.00 52.89 13 GLN H N 1
ATOM 5918 C CA . GLN H 2 13 ? 16.560 4.005 -54.231 1.00 49.89 13 GLN H CA 1
ATOM 5919 C C . GLN H 2 13 ? 16.960 3.333 -52.909 1.00 47.47 13 GLN H C 1
ATOM 5920 O O . GLN H 2 13 ? 17.666 2.320 -52.918 1.00 44.35 13 GLN H O 1
ATOM 5926 N N . ALA H 2 14 ? 16.507 3.876 -51.783 1.00 42.03 14 ALA H N 1
ATOM 5927 C CA . ALA H 2 14 ? 16.837 3.270 -50.496 1.00 40.33 14 ALA H CA 1
ATOM 5928 C C . ALA H 2 14 ? 15.681 3.341 -49.531 1.00 41.84 14 ALA H C 1
ATOM 5929 O O . ALA H 2 14 ? 14.816 4.205 -49.686 1.00 42.96 14 ALA H O 1
ATOM 5931 N N . VAL H 2 15 ? 15.664 2.431 -48.536 1.00 34.52 15 VAL H N 1
ATOM 5932 C CA . VAL H 2 15 ? 14.637 2.386 -47.475 1.00 32.89 15 VAL H CA 1
ATOM 5933 C C . VAL H 2 15 ? 15.313 2.691 -46.147 1.00 35.43 15 VAL H C 1
ATOM 5934 O O . VAL H 2 15 ? 16.312 2.061 -45.813 1.00 33.76 15 VAL H O 1
ATOM 5938 N N . ARG H 2 16 ? 14.799 3.665 -45.412 1.00 33.66 16 ARG H N 1
ATOM 5939 C CA . ARG H 2 16 ? 15.368 4.032 -44.096 1.00 31.74 16 ARG H CA 1
ATOM 5940 C C . ARG H 2 16 ? 14.702 3.143 -43.067 1.00 36.05 16 ARG H C 1
ATOM 5941 O O . ARG H 2 16 ? 13.488 3.208 -42.897 1.00 37.58 16 ARG H O 1
ATOM 5949 N N . LEU H 2 17 ? 15.467 2.269 -42.436 1.00 33.45 17 LEU H N 1
ATOM 5950 C CA . LEU H 2 17 ? 14.906 1.322 -41.482 1.00 34.23 17 LEU H CA 1
ATOM 5951 C C . LEU H 2 17 ? 14.601 1.907 -40.121 1.00 38.88 17 LEU H C 1
ATOM 5952 O O . LEU H 2 17 ? 15.489 2.497 -39.535 1.00 39.34 17 LEU H O 1
ATOM 5957 N N . PRO H 2 18 ? 13.423 1.617 -39.521 1.00 37.06 18 PRO H N 1
ATOM 5958 C CA . PRO H 2 18 ? 13.183 2.039 -38.131 1.00 36.30 18 PRO H CA 1
ATOM 5959 C C . PRO H 2 18 ? 14.152 1.318 -37.208 1.00 40.43 18 PRO H C 1
ATOM 5960 O O . PRO H 2 18 ? 14.543 0.190 -37.536 1.00 42.17 18 PRO H O 1
ATOM 5964 N N . LYS H 2 19 ? 14.568 1.968 -36.073 1.00 36.65 19 LYS H N 1
ATOM 5965 C CA . LYS H 2 19 ? 15.512 1.403 -35.083 1.00 36.37 19 LYS H CA 1
ATOM 5966 C C . LYS H 2 19 ? 15.251 -0.036 -34.701 1.00 43.34 19 LYS H C 1
ATOM 5967 O O . LYS H 2 19 ? 16.196 -0.818 -34.692 1.00 45.29 19 LYS H O 1
ATOM 5973 N N . GLU H 2 20 ? 13.971 -0.403 -34.424 1.00 39.67 20 GLU H N 1
ATOM 5974 C CA A GLU H 2 20 ? 13.567 -1.757 -34.051 0.52 39.60 20 GLU H CA 1
ATOM 5975 C CA B GLU H 2 20 ? 13.623 -1.763 -34.034 0.48 39.52 20 GLU H CA 1
ATOM 5976 C C . GLU H 2 20 ? 13.928 -2.823 -35.087 1.00 42.86 20 GLU H C 1
ATOM 5977 O O . GLU H 2 20 ? 14.113 -3.978 -34.721 1.00 46.19 20 GLU H O 1
ATOM 5988 N N . PHE H 2 21 ? 14.040 -2.443 -36.375 1.00 36.19 21 PHE H N 1
ATOM 5989 C CA . PHE H 2 21 ? 14.343 -3.373 -37.472 1.00 34.97 21 PHE H CA 1
ATOM 5990 C C . PHE H 2 21 ? 15.782 -3.296 -38.013 1.00 42.02 21 PHE H C 1
ATOM 5991 O O . PHE H 2 21 ? 16.079 -3.799 -39.105 1.00 39.97 21 PHE H O 1
ATOM 5999 N N . ARG H 2 22 ? 16.682 -2.717 -37.221 1.00 41.78 22 ARG H N 1
ATOM 6000 C CA . ARG H 2 22 ? 18.086 -2.603 -37.596 1.00 42.58 22 ARG H CA 1
ATOM 6001 C C . ARG H 2 22 ? 18.732 -3.975 -37.674 1.00 47.26 22 ARG H C 1
ATOM 6002 O O . ARG H 2 22 ? 18.405 -4.875 -36.898 1.00 48.11 22 ARG H O 1
ATOM 6010 N N . PHE H 2 23 ? 19.623 -4.129 -38.640 1.00 43.81 23 PHE H N 1
ATOM 6011 C CA . PHE H 2 23 ? 20.390 -5.338 -38.884 1.00 44.09 23 PHE H CA 1
ATOM 6012 C C . PHE H 2 23 ? 21.763 -5.169 -38.250 1.00 51.94 23 PHE H C 1
ATOM 6013 O O . PHE H 2 23 ? 22.244 -4.048 -38.096 1.00 49.45 23 PHE H O 1
ATOM 6021 N N . SER H 2 24 ? 22.367 -6.286 -37.814 1.00 54.16 24 SER H N 1
ATOM 6022 C CA . SER H 2 24 ? 23.694 -6.292 -37.200 1.00 55.08 24 SER H CA 1
ATOM 6023 C C . SER H 2 24 ? 24.676 -6.765 -38.242 1.00 60.18 24 SER H C 1
ATOM 6024 O O . SER H 2 24 ? 25.867 -6.898 -37.985 1.00 64.15 24 SER H O 1
ATOM 6027 N N . VAL H 2 25 ? 24.177 -6.979 -39.434 1.00 54.34 25 VAL H N 1
ATOM 6028 C CA . VAL H 2 25 ? 24.989 -7.459 -40.535 1.00 54.09 25 VAL H CA 1
ATOM 6029 C C . VAL H 2 25 ? 25.166 -6.380 -41.620 1.00 56.53 25 VAL H C 1
ATOM 6030 O O . VAL H 2 25 ? 24.590 -5.296 -41.502 1.00 57.23 25 VAL H O 1
ATOM 6034 N N . LYS H 2 26 ? 25.983 -6.645 -42.628 1.00 51.56 26 LYS H N 1
ATOM 6035 C CA . LYS H 2 26 ? 26.342 -5.693 -43.672 1.00 51.24 26 LYS H CA 1
ATOM 6036 C C . LYS H 2 26 ? 25.564 -5.798 -44.966 1.00 55.63 26 LYS H C 1
ATOM 6037 O O . LYS H 2 26 ? 25.438 -4.803 -45.675 1.00 55.03 26 LYS H O 1
ATOM 6039 N N . GLU H 2 27 ? 25.151 -7.019 -45.337 1.00 53.67 27 GLU H N 1
ATOM 6040 C CA . GLU H 2 27 ? 24.383 -7.301 -46.545 1.00 52.89 27 GLU H CA 1
ATOM 6041 C C . GLU H 2 27 ? 23.159 -8.093 -46.139 1.00 54.15 27 GLU H C 1
ATOM 6042 O O . GLU H 2 27 ? 23.132 -8.704 -45.061 1.00 53.30 27 GLU H O 1
ATOM 6048 N N . VAL H 2 28 ? 22.143 -8.091 -47.016 1.00 48.06 28 VAL H N 1
ATOM 6049 C CA . VAL H 2 28 ? 20.887 -8.800 -46.822 1.00 46.03 28 VAL H CA 1
ATOM 6050 C C . VAL H 2 28 ? 20.477 -9.412 -48.158 1.00 50.15 28 VAL H C 1
ATOM 6051 O O . VAL H 2 28 ? 20.856 -8.894 -49.213 1.00 51.19 28 VAL H O 1
ATOM 6055 N N . SER H 2 29 ? 19.735 -10.517 -48.132 1.00 45.10 29 SER H N 1
ATOM 6056 C CA . SER H 2 29 ? 19.256 -11.081 -49.374 1.00 45.99 29 SER H CA 1
ATOM 6057 C C . SER H 2 29 ? 17.946 -10.372 -49.677 1.00 51.60 29 SER H C 1
ATOM 6058 O O . SER H 2 29 ? 17.283 -9.915 -48.749 1.00 50.02 29 SER H O 1
ATOM 6061 N N . VAL H 2 30 ? 17.599 -10.220 -50.969 1.00 50.51 30 VAL H N 1
ATOM 6062 C CA . VAL H 2 30 ? 16.345 -9.584 -51.403 1.00 50.41 30 VAL H CA 1
ATOM 6063 C C . VAL H 2 30 ? 15.587 -10.537 -52.305 1.00 59.21 30 VAL H C 1
ATOM 6064 O O . VAL H 2 30 ? 16.103 -10.921 -53.358 1.00 61.63 30 VAL H O 1
ATOM 6068 N N . ILE H 2 31 ? 14.367 -10.916 -51.892 1.00 56.64 31 ILE H N 1
ATOM 6069 C CA . ILE H 2 31 ? 13.499 -11.856 -52.599 1.00 57.90 31 ILE H CA 1
ATOM 6070 C C . ILE H 2 31 ? 12.073 -11.275 -52.712 1.00 61.56 31 ILE H C 1
ATOM 6071 O O . ILE H 2 31 ? 11.551 -10.768 -51.716 1.00 60.73 31 ILE H O 1
ATOM 6076 N N . PRO H 2 32 ? 11.422 -11.334 -53.903 1.00 58.54 32 PRO H N 1
ATOM 6077 C CA . PRO H 2 32 ? 10.042 -10.817 -54.007 1.00 57.36 32 PRO H CA 1
ATOM 6078 C C . PRO H 2 32 ? 9.015 -11.682 -53.282 1.00 62.99 32 PRO H C 1
ATOM 6079 O O . PRO H 2 32 ? 9.187 -12.894 -53.202 1.00 65.20 32 PRO H O 1
ATOM 6083 N N . LEU H 2 33 ? 7.955 -11.060 -52.759 1.00 59.72 33 LEU H N 1
ATOM 6084 C CA . LEU H 2 33 ? 6.838 -11.724 -52.084 1.00 59.25 33 LEU H CA 1
ATOM 6085 C C . LEU H 2 33 ? 5.620 -10.828 -52.246 1.00 62.58 33 LEU H C 1
ATOM 6086 O O . LEU H 2 33 ? 5.519 -9.784 -51.589 1.00 62.05 33 LEU H O 1
ATOM 6091 N N . GLY H 2 34 ? 4.738 -11.210 -53.170 1.00 58.77 34 GLY H N 1
ATOM 6092 C CA . GLY H 2 34 ? 3.541 -10.443 -53.489 1.00 56.85 34 GLY H CA 1
ATOM 6093 C C . GLY H 2 34 ? 3.942 -9.099 -54.037 1.00 61.80 34 GLY H C 1
ATOM 6094 O O . GLY H 2 34 ? 4.877 -9.020 -54.844 1.00 64.99 34 GLY H O 1
ATOM 6095 N N . LYS H 2 35 ? 3.313 -8.023 -53.521 1.00 56.58 35 LYS H N 1
ATOM 6096 C CA . LYS H 2 35 ? 3.622 -6.651 -53.914 1.00 55.38 35 LYS H CA 1
ATOM 6097 C C . LYS H 2 35 ? 4.913 -6.108 -53.254 1.00 54.09 35 LYS H C 1
ATOM 6098 O O . LYS H 2 35 ? 5.333 -4.993 -53.553 1.00 53.79 35 LYS H O 1
ATOM 6100 N N . GLY H 2 36 ? 5.549 -6.908 -52.410 1.00 47.41 36 GLY H N 1
ATOM 6101 C CA . GLY H 2 36 ? 6.755 -6.482 -51.710 1.00 46.42 36 GLY H CA 1
ATOM 6102 C C . GLY H 2 36 ? 7.977 -7.369 -51.829 1.00 48.17 36 GLY H C 1
ATOM 6103 O O . GLY H 2 36 ? 8.156 -8.087 -52.811 1.00 48.90 36 GLY H O 1
ATOM 6104 N N . ILE H 2 37 ? 8.847 -7.283 -50.833 1.00 42.77 37 ILE H N 1
ATOM 6105 C CA . ILE H 2 37 ? 10.132 -7.999 -50.788 1.00 41.79 37 ILE H CA 1
ATOM 6106 C C . ILE H 2 37 ? 10.479 -8.449 -49.370 1.00 45.85 37 ILE H C 1
ATOM 6107 O O . ILE H 2 37 ? 10.148 -7.750 -48.400 1.00 44.76 37 ILE H O 1
ATOM 6112 N N . VAL H 2 38 ? 11.188 -9.578 -49.245 1.00 42.29 38 VAL H N 1
ATOM 6113 C CA . VAL H 2 38 ? 11.670 -10.029 -47.944 1.00 41.38 38 VAL H CA 1
ATOM 6114 C C . VAL H 2 38 ? 13.191 -9.871 -47.857 1.00 45.73 38 VAL H C 1
ATOM 6115 O O . VAL H 2 38 ? 13.909 -10.158 -48.820 1.00 45.79 38 VAL H O 1
ATOM 6119 N N . LEU H 2 39 ? 13.649 -9.319 -46.734 1.00 39.95 39 LEU H N 1
ATOM 6120 C CA . LEU H 2 39 ? 15.045 -9.022 -46.451 1.00 38.83 39 LEU H CA 1
ATOM 6121 C C . LEU H 2 39 ? 15.509 -9.916 -45.317 1.00 41.96 39 LEU H C 1
ATOM 6122 O O . LEU H 2 39 ? 14.964 -9.832 -44.221 1.00 41.30 39 LEU H O 1
ATOM 6127 N N . GLN H 2 40 ? 16.505 -10.759 -45.586 1.00 40.03 40 GLN H N 1
ATOM 6128 C CA . GLN H 2 40 ? 17.100 -11.697 -44.632 1.00 42.13 40 GLN H CA 1
ATOM 6129 C C . GLN H 2 40 ? 18.584 -11.415 -44.447 1.00 47.91 40 GLN H C 1
ATOM 6130 O O . GLN H 2 40 ? 19.301 -11.196 -45.428 1.00 46.81 40 GLN H O 1
ATOM 6136 N N . PRO H 2 41 ? 19.081 -11.466 -43.201 1.00 46.72 41 PRO H N 1
ATOM 6137 C CA . PRO H 2 41 ? 20.517 -11.229 -42.993 1.00 47.24 41 PRO H CA 1
ATOM 6138 C C . PRO H 2 41 ? 21.366 -12.307 -43.660 1.00 56.26 41 PRO H C 1
ATOM 6139 O O . PRO H 2 41 ? 20.978 -13.464 -43.685 1.00 59.01 41 PRO H O 1
ATOM 6143 N N . LEU H 2 42 ? 22.451 -11.890 -44.296 1.00 55.27 42 LEU H N 1
ATOM 6144 C CA . LEU H 2 42 ? 23.476 -12.715 -44.942 1.00 56.74 42 LEU H CA 1
ATOM 6145 C C . LEU H 2 42 ? 24.604 -12.845 -43.899 1.00 63.29 42 LEU H C 1
ATOM 6146 O O . LEU H 2 42 ? 24.877 -11.853 -43.248 1.00 60.55 42 LEU H O 1
ATOM 6151 N N . PRO H 2 43 ? 25.233 -14.012 -43.649 1.00 66.64 43 PRO H N 1
ATOM 6152 C CA . PRO H 2 43 ? 26.295 -14.067 -42.606 1.00 69.25 43 PRO H CA 1
ATOM 6153 C C . PRO H 2 43 ? 27.408 -13.011 -42.766 1.00 73.82 43 PRO H C 1
ATOM 6154 O O . PRO H 2 43 ? 27.858 -12.790 -43.899 1.00 73.35 43 PRO H O 1
ATOM 6158 N N . ASN H 2 44 ? 27.827 -12.326 -41.656 1.00 71.52 44 ASN H N 1
ATOM 6159 C CA . ASN H 2 44 ? 28.903 -11.305 -41.728 1.00 71.95 44 ASN H CA 1
ATOM 6160 C C . ASN H 2 44 ? 30.127 -11.990 -42.282 1.00 75.77 44 ASN H C 1
ATOM 6161 O O . ASN H 2 44 ? 30.774 -12.788 -41.608 1.00 75.40 44 ASN H O 1
ATOM 6166 N N . SER H 2 45 ? 30.292 -11.818 -43.584 1.00 72.94 45 SER H N 1
ATOM 6167 C CA . SER H 2 45 ? 31.267 -12.517 -44.364 1.00 75.15 45 SER H CA 1
ATOM 6168 C C . SER H 2 45 ? 32.707 -12.151 -44.076 1.00 80.33 45 SER H C 1
ATOM 6169 O O . SER H 2 45 ? 33.116 -11.011 -44.307 1.00 79.69 45 SER H O 1
ATOM 6172 N N . TRP H 2 46 ? 33.458 -13.127 -43.539 1.00 77.99 46 TRP H N 1
ATOM 6173 C CA . TRP H 2 46 ? 34.895 -13.067 -43.341 1.00 79.69 46 TRP H CA 1
ATOM 6174 C C . TRP H 2 46 ? 35.585 -13.597 -44.608 1.00 83.47 46 TRP H C 1
ATOM 6175 O O . TRP H 2 46 ? 36.736 -13.270 -44.869 1.00 82.30 46 TRP H O 1
ATOM 6186 N N . LYS H 2 47 ? 34.833 -14.362 -45.421 1.00 81.39 47 LYS H N 1
ATOM 6187 C CA . LYS H 2 47 ? 35.198 -14.928 -46.721 1.00 82.84 47 LYS H CA 1
ATOM 6188 C C . LYS H 2 47 ? 35.455 -13.780 -47.691 1.00 87.56 47 LYS H C 1
ATOM 6189 O O . LYS H 2 47 ? 36.512 -13.743 -48.315 1.00 88.10 47 LYS H O 1
ATOM 6195 N N . ASP H 2 48 ? 34.483 -12.831 -47.786 1.00 84.42 48 ASP H N 1
ATOM 6196 C CA . ASP H 2 48 ? 34.531 -11.629 -48.630 1.00 83.67 48 ASP H CA 1
ATOM 6197 C C . ASP H 2 48 ? 35.775 -10.781 -48.374 1.00 86.41 48 ASP H C 1
ATOM 6198 O O . ASP H 2 48 ? 36.393 -10.333 -49.333 1.00 87.56 48 ASP H O 1
ATOM 6199 N N . VAL H 2 49 ? 36.165 -10.607 -47.089 1.00 80.37 49 VAL H N 1
ATOM 6200 C CA . VAL H 2 49 ? 37.347 -9.842 -46.681 1.00 79.11 49 VAL H CA 1
ATOM 6201 C C . VAL H 2 49 ? 38.647 -10.580 -47.019 1.00 84.90 49 VAL H C 1
ATOM 6202 O O . VAL H 2 49 ? 39.591 -9.957 -47.517 1.00 85.12 49 VAL H O 1
ATOM 6206 N N . PHE H 2 50 ? 38.690 -11.908 -46.769 1.00 81.11 50 PHE H N 1
ATOM 6207 C CA . PHE H 2 50 ? 39.872 -12.705 -47.074 1.00 82.35 50 PHE H CA 1
ATOM 6208 C C . PHE H 2 50 ? 40.121 -12.790 -48.579 1.00 88.16 50 PHE H C 1
ATOM 6209 O O . PHE H 2 50 ? 41.277 -12.827 -48.993 1.00 89.56 50 PHE H O 1
ATOM 6217 N N . GLN H 2 51 ? 39.048 -12.729 -49.390 1.00 84.67 51 GLN H N 1
ATOM 6218 C CA . GLN H 2 51 ? 39.168 -12.749 -50.847 1.00 86.78 51 GLN H CA 1
ATOM 6219 C C . GLN H 2 51 ? 39.854 -11.474 -51.356 1.00 93.09 51 GLN H C 1
ATOM 6220 O O . GLN H 2 51 ? 40.859 -11.571 -52.080 1.00 95.31 51 GLN H O 1
ATOM 6226 N N . GLU H 2 52 ? 39.360 -10.286 -50.928 1.00 87.43 52 GLU H N 1
ATOM 6227 C CA . GLU H 2 52 ? 39.985 -9.011 -51.304 1.00 87.11 52 GLU H CA 1
ATOM 6228 C C . GLU H 2 52 ? 41.361 -8.793 -50.683 1.00 91.52 52 GLU H C 1
ATOM 6229 O O . GLU H 2 52 ? 42.192 -8.164 -51.332 1.00 94.49 52 GLU H O 1
ATOM 6235 N N . MET H 2 53 ? 41.643 -9.361 -49.479 1.00 86.14 53 MET H N 1
ATOM 6236 C CA . MET H 2 53 ? 42.982 -9.267 -48.843 1.00 86.61 53 MET H CA 1
ATOM 6237 C C . MET H 2 53 ? 44.032 -10.008 -49.689 1.00 92.57 53 MET H C 1
ATOM 6238 O O . MET H 2 53 ? 45.181 -9.573 -49.780 1.00 92.30 53 MET H O 1
ATOM 6243 N N . ALA H 2 54 ? 43.613 -11.132 -50.298 1.00 90.78 54 ALA H N 1
ATOM 6244 C CA . ALA H 2 54 ? 44.420 -11.981 -51.169 1.00 93.40 54 ALA H CA 1
ATOM 6245 C C . ALA H 2 54 ? 44.578 -11.336 -52.543 1.00 98.64 54 ALA H C 1
ATOM 6246 O O . ALA H 2 54 ? 45.626 -11.493 -53.176 1.00 98.99 54 ALA H O 1
ATOM 6248 N N . GLU H 2 55 ? 43.511 -10.644 -53.011 1.00 95.66 55 GLU H N 1
ATOM 6249 C CA . GLU H 2 55 ? 43.500 -9.928 -54.285 1.00 96.79 55 GLU H CA 1
ATOM 6250 C C . GLU H 2 55 ? 44.545 -8.792 -54.292 1.00 101.16 55 GLU H C 1
ATOM 6251 O O . GLU H 2 55 ? 45.381 -8.753 -55.209 1.00 103.89 55 GLU H O 1
ATOM 6257 N N . ILE H 2 56 ? 44.568 -7.936 -53.226 1.00 94.10 56 ILE H N 1
ATOM 6258 C CA . ILE H 2 56 ? 45.550 -6.837 -53.080 1.00 93.17 56 ILE H CA 1
ATOM 6259 C C . ILE H 2 56 ? 46.963 -7.420 -53.011 1.00 98.12 56 ILE H C 1
ATOM 6260 O O . ILE H 2 56 ? 47.896 -6.848 -53.571 1.00 100.61 56 ILE H O 1
ATOM 6265 N N . SER H 2 57 ? 47.070 -8.600 -52.357 1.00 93.48 57 SER H N 1
ATOM 6266 C CA . SER H 2 57 ? 48.217 -9.490 -52.123 1.00 110.02 57 SER H CA 1
ATOM 6267 C C . SER H 2 57 ? 48.909 -9.255 -50.793 1.00 144.84 57 SER H C 1
ATOM 6268 O O . SER H 2 57 ? 48.440 -9.772 -49.778 1.00 100.71 57 SER H O 1
#

CATH classification: 3.40.50.1010

Sequence (800 aa):
MIYMLGTNICVYAINKHPDSYYNNLELLAKNNTIAISSIVLAELQYGVSKSKKKEQNQSKLDIFLSRLEIIDFSAKCTFYYGELRTELEQKGLIIGNNDLLIASHAIAENATLVTNNIKEFKRIPNLILENWDKMIYMLGTNICVYAINKHPDSYYNNLELLAKNNTIAISSIVLAELQYGVSKSKKKEQNQSKLDIFLSRLEIIDFSAKCTFYYGELRTELEEQKGLIIGNNDLLIASHAIAENATLVTNNIKEFKRIPNLILENWDMIYMLGTNICVYAINKHPDSYYNNLELLAKNNTIAISSIVLAELQYGVSKSKKKEQNQSKLDIFLSRLEIIDFSAKCTFYYGELRTELEQKGLIIGNNDLLIASHAIAENATLVTNNIKFKRIPNLILENWDMIYMLGTNICVYAINKHPDSYYNNLELLAKNNTIAISSIVLAELQYGVSKSKKKEQNQSKLDIFLSRLEIIDFSAKCTFYYGELRTELEQKGLIIGNNDLLIASHAIAENATLVTNNIKFKRIPNLILENWDNKAKIFMNGQSQAVRLPKEFRFSVKEVSVIPLGKGIVLQPLPNSWKDVFQEMAEISSMNKAKIFMNGQSQAVRLPKEFRFSVKEVSVIPLGKGIVLQPLPNSWKDVFQEMAEISSDDIFPEGRKDLPPQKRKYFENKAKIFMNGQSQAVRLPKEFRFSVKEVSVIPLGKGIVLQPLPNSWKDVFQEMAEISSDDIFPEGRKDLPPQKRKYFEMNKAKIFMNGQSQAVRLPKEEFRFSVKEVSVIPLGKGIVLQPLPNSWKDVFQEMAEIS

Nearest PDB structures (foldseek):
  3zvk-assembly1_G  TM=1.013E+00  e=6.562E-13  Rickettsia felis
  3zvk-assembly1_E  TM=9.843E-01  e=1.027E-08  Rickettsia felis
  3zvk-assembly1_H  TM=7.377E-01  e=1.563E-07  Rickettsia felis
  6nkl-assembly1_D-2  TM=6.616E-01  e=1.553E-03  Haemophilus influenzae
  6ifm-assembly1_F  TM=6.295E-01  e=1.456E-03  Salmonella enterica subsp. enterica serovar Typhimurium str. LT2

Secondary structure (DSSP, 8-state):
-EEEEPHHHHHHHHHH--HHHHHHHHHHHTTSEEEEEHHHHHHHHHHHHHSS-HHHHHHHHHHHHTTSEEE-B-HHHHHHHHHHHHHHHHTT----HHHHHHHHHHHHHT-EEEESSTTTS-S-TT-EEEE---/-EEEEPHHHHHHHHHH--HHHHHHHHHHHTTSEEEEEHHHHHHHHHHHHHSS-HHHHHHHHHHHHTT-EEE-B-THHHHHHHHHHHHHHHTT----HHHHHHHHHHHHHT-EEEES--GGGGGSTT-EEEE--/-EEEEPHHHHHHHHHH--HHHHHHHHHHHTTSEEEEEHHHHHHHHHHHHHSS-HHHHHHHHHHHHTTSEEE-B-HHHHHHHHHHHHHHHHTT----HHHHHHHHHHHHHTPEEEESS---TT-TT-EEEE--/-EEEEPHHHHHHHHHH--HHHHHHHHHHTTTSEEEEEHHHHHHHHHHHHHSTTHHHHHHHHHHHHTT-EEE-B-HHHHHHHHHHHHHHHHTT----HHHHHHHHHHHHHT-EEEES----TTSTT-EEEE--/-EEEEEEETTEEEEEE-GGG--SSSEEEEEEETTEEEEEE--SSHHHHHHHHHHHH-/--EEEEEEETTEEEEEE-GGG--SSSEEEEEEETTEEEEEE-PPPHHHHHHHHHHS--PPSSSS----PPPP------/-EEEEEEETTEEEEEE-GGG--SSSEEEEEEETTEEEEEEPPSSHHHHHHHHHHS--PPSSSS----PPPPP-----/-EEEEEEEETTEEEEEE-GGG--SSSEEEEEEETTEEEEEEPP--SHHHHHHHHHH-